Protein AF-0000000087041276 (afdb_homodimer)

Secondary structure (DSSP, 8-state):
---------EEEEEE----SSTTTTTTTTS-GGGSEETTTEEHHHHHHHHHHHTT--EEEEEE-SSHHHHHHHHHHHHSSSS--TT-EEEEEE----SS------SHHHHHHHTHHHHTTS--SEEEEEETTEEE---HHHHHHHHHHHT-SEEEEEESS--TT-TT-EEEEE-TT-BEEEEEE--SS-TTTHHHHHHHHHTTTTT-EEEEEEEEEEEEHHHHHIIIIII-TT---IIIIIIHHHHHTT--EEEEEE-S-EEE--SHHHHHHHHHHHHTGGGGT--TT-SSS--------PPPEEEESEEEESEEE-TT-EEES-EEEEEEE-TT-EE-TT-EEEEEEE---SS-----SS---TT--PPPSEE-TT-EEESEEE-TT-EE-SS-EES-TT--SEEEEGGGTEEEETTEEEEPTT-EE-TT-B-/---------EEEEEE----SSTTTTTTTTS-GGGSEETTTEEHHHHHHHHHHHTT--EEEEEE-SSHHHHHHHHHHHHSSSS--TT-EEEEEE----SS------SHHHHHHHTHHHHTTS--SEEEEEETTEEE---HHHHHHHHHHHT-SEEEEEESS--TT-TT-EEEEE-TT-BEEEEEE--SS-TTTHHHHHHHHHTTTTT-EEEEEEEEEEEEHHHHHIIIIII-TT---IIIIIIHHHHHTT--EEEEEE-S-EEE--SHHHHHHHHHHHHTGGGGT--TT-SSS--------PPPEEEESEEEESEEE-TT-EEES-EEEEEEE-TT-EE-TT-EEEEEEE---SS-----SS---TT--PPPSEE-TT-EEESEEE-TT-EE-SS-EES-TT--SEEEEGGGTEEEETTEEEEPTT-EE-TT-B-

pLDDT: mean 83.98, std 17.8, range [22.2, 98.81]

Radius of gyration: 31.09 Å; Cα contacts (8 Å, |Δi|>4): 2115; chains: 2; bounding box: 67×99×77 Å

Foldseek 3Di:
DPPPVVVQAEAEEEEQADDPPFPPPQPVQHTQQLFDFLFEAGLQLQVVLLCVLLLRFHYEYEDAPNCVSVQVWQCQFPVPPNSPPPGGYYYDYDDCDPVRHDDQLADLSRCLVCVVVVVPDDHFKYKYYYRRKHWHDNCNVVVVVCVVVVAQKEFEFEPDDDPPQQFFKKFKAAQQQWTQAIDTRHPPDCPVCVVVVVQVVCVVPRIHITTTNRIMMHTPVLSNCQCVPVNVPDRYCRPPSVRSCSVVVGTYGYDYDHADMQRSRHPVSRLVNRLCSLVVVVRRDDCPDPSRHRTTRDPPAAAEDAAAEAEESEDAEGNDYHHCEYEYSEYHHYPAYEEHQEYEYSEYENEEPDDDPPPPPPPPVPPQAQFFHAYHNEYYYQEYEGYRERHYAQEYHHLVVQDQWADPVVQAWTHHRSYIYGHHNGHHYHNYYD/DPPPVVVQAEAEEEEQADDPPFPPPQPVQHTQQLFDFLFEAGLQLQVVLLCVLLLRFHYEYEDAPNCVSVQVWQCQFPVPVNSPPPGGYYYDYDDCDPVRHDDQLADLSRCLVCVVVVVPDDHFKYKYYYRRKHWHDNCNVVVVVCVVVVAQKEFEFEPDDDPPQQFFKKFKAALQQWTQDIDTRHPPDVPVVCVVVVQVVCVVPRIHITTTNRIMMHTPVLSNCQCVPVNVPDRYCRHPSVRSCSVVVGTYGYDYDHADMQRRRHPVSRLVNRLCSLVVVVRRDDCPDPSRHRTTRDPPAAAEDAAAEAEESEDAEGNDYHHCEYEESEYHHYPAYEEHQEYEYSEYENEEPDDDPPPPPDCPVPPQAQAFHAYHNEYYYQEYEGYRERHYAQEYHHLVVQDQWADPVVQAWTHHRSYIYGHHNGHHYHNYYD

Structure (mmCIF, N/CA/C/O backbone):
data_AF-0000000087041276-model_v1
#
loop_
_entity.id
_entity.type
_entity.pdbx_description
1 polymer 'Inactive glucose-1-phosphate adenylyltransferase small subunit 2'
#
loop_
_atom_site.group_PDB
_atom_site.id
_atom_site.type_symbol
_atom_site.label_atom_id
_atom_site.label_alt_id
_atom_site.label_comp_id
_atom_site.label_asym_id
_atom_site.label_entity_id
_atom_site.label_seq_id
_atom_site.pdbx_PDB_ins_code
_atom_site.Cartn_x
_atom_site.Cartn_y
_atom_site.Cartn_z
_atom_site.occupancy
_atom_site.B_iso_or_equiv
_atom_site.auth_seq_id
_atom_site.auth_comp_id
_atom_site.auth_asym_id
_atom_site.auth_atom_id
_atom_site.pdbx_PDB_model_num
ATOM 1 N N . MET A 1 1 ? -14.977 -36.406 28.344 1 22.5 1 MET A N 1
ATOM 2 C CA . MET A 1 1 ? -14.047 -36.875 27.312 1 22.5 1 MET A CA 1
ATOM 3 C C . MET A 1 1 ? -13.859 -35.812 26.234 1 22.5 1 MET A C 1
ATOM 5 O O . MET A 1 1 ? -14.719 -35.688 25.359 1 22.5 1 MET A O 1
ATOM 9 N N . ILE A 1 2 ? -13.695 -34.594 26.578 1 27.83 2 ILE A N 1
ATOM 10 C CA . ILE A 1 2 ? -13.602 -33.312 25.875 1 27.83 2 ILE A CA 1
ATOM 11 C C . ILE A 1 2 ? -12.695 -33.469 24.656 1 27.83 2 ILE A C 1
ATOM 13 O O . ILE A 1 2 ? -11.5 -33.781 24.797 1 27.83 2 ILE A O 1
ATOM 17 N N . GLU A 1 3 ? -13.18 -34.344 23.688 1 30.7 3 GLU A N 1
ATOM 18 C CA . GLU A 1 3 ? -12.508 -34.594 22.422 1 30.7 3 GLU A CA 1
ATOM 19 C C . GLU A 1 3 ? -11.734 -33.344 21.953 1 30.7 3 GLU A C 1
ATOM 21 O O . GLU A 1 3 ? -12.305 -32.281 21.812 1 30.7 3 GLU A O 1
ATOM 26 N N . LEU A 1 4 ? -10.664 -33.094 22.547 1 33.25 4 LEU A N 1
ATOM 27 C CA . LEU A 1 4 ? -9.695 -32.062 22.188 1 33.25 4 LEU A CA 1
ATOM 28 C C . LEU A 1 4 ? -9.742 -31.766 20.703 1 33.25 4 LEU A C 1
ATOM 30 O O . LEU A 1 4 ? -9.531 -32.656 19.875 1 33.25 4 LEU A O 1
ATOM 34 N N . VAL A 1 5 ? -10.844 -31.25 20.234 1 36.47 5 VAL A N 1
ATOM 35 C CA . VAL A 1 5 ? -10.867 -30.703 18.875 1 36.47 5 VAL A CA 1
ATOM 36 C C . VAL A 1 5 ? -9.453 -30.359 18.438 1 36.47 5 VAL A C 1
ATOM 38 O O . VAL A 1 5 ? -8.883 -29.359 18.891 1 36.47 5 VAL A O 1
ATOM 41 N N . ARG A 1 6 ? -8.484 -31.219 18.734 1 39.09 6 ARG A N 1
ATOM 42 C CA . ARG A 1 6 ? -7.113 -31.094 18.25 1 39.09 6 ARG A CA 1
ATOM 43 C C . ARG A 1 6 ? -7.074 -30.406 16.891 1 39.09 6 ARG A C 1
ATOM 45 O O . ARG A 1 6 ? -7.641 -30.922 15.922 1 39.09 6 ARG A O 1
ATOM 52 N N . TRP A 1 7 ? -7.383 -29.219 16.766 1 45.53 7 TRP A N 1
ATOM 53 C CA . TRP A 1 7 ? -7.242 -28.312 15.625 1 45.53 7 TRP A CA 1
ATOM 54 C C . TRP A 1 7 ? -6.223 -28.859 14.625 1 45.53 7 TRP A C 1
ATOM 56 O O . TRP A 1 7 ? -5.043 -29 14.953 1 45.53 7 TRP A O 1
ATOM 66 N N . GLN A 1 8 ? -6.547 -30.016 13.984 1 58.62 8 GLN A N 1
ATOM 67 C CA . GLN A 1 8 ? -5.859 -30.703 12.906 1 58.62 8 GLN A CA 1
ATOM 68 C C . GLN A 1 8 ? -5.254 -29.719 11.914 1 58.62 8 GLN A C 1
ATOM 70 O O . GLN A 1 8 ? -5.98 -29.031 11.195 1 58.62 8 GLN A O 1
ATOM 75 N N . SER A 1 9 ? -4.004 -29.266 12.086 1 81.88 9 SER A N 1
ATOM 76 C CA . SER A 1 9 ? -3.256 -28.172 11.477 1 81.88 9 SER A CA 1
ATOM 77 C C . SER A 1 9 ? -2.541 -28.625 10.211 1 81.88 9 SER A C 1
ATOM 79 O O . SER A 1 9 ? -2.188 -29.797 10.078 1 81.88 9 SER A O 1
ATOM 81 N N . VAL A 1 10 ? -2.764 -28.156 9.188 1 94.25 10 VAL A N 1
ATOM 82 C CA . VAL A 1 10 ? -2.096 -28.297 7.898 1 94.25 10 VAL A CA 1
ATOM 83 C C . VAL A 1 10 ? -0.919 -27.328 7.809 1 94.25 10 VAL A C 1
ATOM 85 O O . VAL A 1 10 ? -1.03 -26.172 8.211 1 94.25 10 VAL A O 1
ATOM 88 N N . ALA A 1 11 ? 0.273 -27.875 7.387 1 95.56 11 ALA A N 1
ATOM 89 C CA . ALA A 1 11 ? 1.397 -27.016 7.043 1 95.56 11 ALA A CA 1
ATOM 90 C C . ALA A 1 11 ? 1.618 -26.969 5.535 1 95.56 11 ALA A C 1
ATOM 92 O O . ALA A 1 11 ? 1.486 -27.984 4.855 1 95.56 11 ALA A O 1
ATOM 93 N N . ALA A 1 12 ? 1.927 -25.812 5.098 1 96.94 12 ALA A N 1
ATOM 94 C CA . ALA A 1 12 ? 2.164 -25.656 3.664 1 96.94 12 ALA A CA 1
ATOM 95 C C . ALA A 1 12 ? 3.658 -25.641 3.354 1 96.94 12 ALA A C 1
ATOM 97 O O . ALA A 1 12 ? 4.441 -25.047 4.098 1 96.94 12 ALA A O 1
ATOM 98 N N . ILE A 1 13 ? 4.039 -26.344 2.322 1 96.25 13 ILE A N 1
ATOM 99 C CA . ILE A 1 13 ? 5.375 -26.328 1.74 1 96.25 13 ILE A CA 1
ATOM 100 C C . ILE A 1 13 ? 5.328 -25.688 0.354 1 96.25 13 ILE A C 1
ATOM 102 O O . ILE A 1 13 ? 4.762 -26.266 -0.581 1 96.25 13 ILE A O 1
ATOM 106 N N . VAL A 1 14 ? 5.922 -24.531 0.23 1 96.06 14 VAL A N 1
ATOM 107 C CA . VAL A 1 14 ? 5.879 -23.781 -1.021 1 96.06 14 VAL A CA 1
ATOM 108 C C . VAL A 1 14 ? 7.262 -23.781 -1.67 1 96.06 14 VAL A C 1
ATOM 110 O O . VAL A 1 14 ? 8.234 -23.344 -1.063 1 96.06 14 VAL A O 1
ATOM 113 N N . PHE A 1 15 ? 7.305 -24.25 -2.863 1 92.69 15 PHE A N 1
ATOM 114 C CA . PHE A 1 15 ? 8.578 -24.219 -3.574 1 92.69 15 PHE A CA 1
ATOM 115 C C . PHE A 1 15 ? 8.797 -22.844 -4.211 1 92.69 15 PHE A C 1
ATOM 117 O O . PHE A 1 15 ? 8.078 -22.469 -5.133 1 92.69 15 PHE A O 1
ATOM 124 N N . GLY A 1 16 ? 9.789 -22.172 -3.729 1 86.56 16 GLY A N 1
ATOM 125 C CA . GLY A 1 16 ? 10.062 -20.812 -4.191 1 86.56 16 GLY A CA 1
ATOM 126 C C . GLY A 1 16 ? 10.945 -20.781 -5.426 1 86.56 16 GLY A C 1
ATOM 127 O O . GLY A 1 16 ? 11.156 -19.719 -6.012 1 86.56 16 GLY A O 1
ATOM 128 N N . ASP A 1 17 ? 11.531 -21.922 -5.801 1 82.94 17 ASP A N 1
ATOM 129 C CA . ASP A 1 17 ? 12.406 -21.984 -6.973 1 82.94 17 ASP A CA 1
ATOM 130 C C . ASP A 1 17 ? 12.102 -23.234 -7.801 1 82.94 17 ASP A C 1
ATOM 132 O O . ASP A 1 17 ? 11.492 -24.188 -7.305 1 82.94 17 ASP A O 1
ATOM 136 N N . GLY A 1 18 ? 12.383 -23.109 -9.094 1 73.5 18 GLY A N 1
ATOM 137 C CA . GLY A 1 18 ? 12.344 -24.234 -10.008 1 73.5 18 GLY A CA 1
ATOM 138 C C . GLY A 1 18 ? 13.688 -24.516 -10.664 1 73.5 18 GLY A C 1
ATOM 139 O O . GLY A 1 18 ? 14.734 -24.297 -10.062 1 73.5 18 GLY A O 1
ATOM 140 N N . SER A 1 19 ? 13.539 -25.047 -11.789 1 70.5 19 SER A N 1
ATOM 141 C CA . SER A 1 19 ? 14.766 -25.344 -12.523 1 70.5 19 SER A CA 1
ATOM 142 C C . SER A 1 19 ? 15.547 -24.062 -12.82 1 70.5 19 SER A C 1
ATOM 144 O O . SER A 1 19 ? 14.984 -22.969 -12.797 1 70.5 19 SER A O 1
ATOM 146 N N . GLU A 1 20 ? 16.75 -24.188 -13.07 1 66.25 20 GLU A N 1
ATOM 147 C CA . GLU A 1 20 ? 17.641 -23.062 -13.297 1 66.25 20 GLU A CA 1
ATOM 148 C C . GLU A 1 20 ? 17.234 -22.266 -14.531 1 66.25 20 GLU A C 1
ATOM 150 O O . GLU A 1 20 ? 17.375 -21.047 -14.57 1 66.25 20 GLU A O 1
ATOM 155 N N . SER A 1 21 ? 16.734 -22.938 -15.438 1 72.94 21 SER A N 1
ATOM 156 C CA . SER A 1 21 ? 16.469 -22.281 -16.719 1 72.94 21 SER A CA 1
ATOM 157 C C . SER A 1 21 ? 15.125 -21.578 -16.703 1 72.94 21 SER A C 1
ATOM 159 O O . SER A 1 21 ? 14.906 -20.641 -17.484 1 72.94 21 SER A O 1
ATOM 161 N N . ARG A 1 22 ? 14.375 -21.906 -15.906 1 78.56 22 ARG A N 1
ATOM 162 C CA . ARG A 1 22 ? 13.031 -21.344 -15.875 1 78.56 22 ARG A CA 1
ATOM 163 C C . ARG A 1 22 ? 13.062 -19.875 -15.516 1 78.56 22 ARG A C 1
ATOM 165 O O . ARG A 1 22 ? 13.734 -19.469 -14.555 1 78.56 22 ARG A O 1
ATOM 172 N N . LEU A 1 23 ? 12.422 -19.031 -16.344 1 87.12 23 LEU A N 1
ATOM 173 C CA . LEU A 1 23 ? 12.172 -17.609 -16.125 1 87.12 23 LEU A CA 1
ATOM 174 C C . LEU A 1 23 ? 13.477 -16.812 -16.172 1 87.12 23 LEU A C 1
ATOM 176 O O . LEU A 1 23 ? 13.523 -15.656 -15.75 1 87.12 23 LEU A O 1
ATOM 180 N N . TYR A 1 24 ? 14.516 -17.547 -16.609 1 88.12 24 TYR A N 1
ATOM 181 C CA . TYR A 1 24 ? 15.711 -16.766 -16.906 1 88.12 24 TYR A CA 1
ATOM 182 C C . TYR A 1 24 ? 15.422 -15.727 -17.984 1 88.12 24 TYR A C 1
ATOM 184 O O . TYR A 1 24 ? 14.75 -16.031 -18.969 1 88.12 24 TYR A O 1
ATOM 192 N N . PRO A 1 25 ? 15.828 -14.492 -17.812 1 92.5 25 PRO A N 1
ATOM 193 C CA . PRO A 1 25 ? 16.844 -13.945 -16.922 1 92.5 25 PRO A CA 1
ATOM 194 C C . PRO A 1 25 ? 16.25 -13.305 -15.664 1 92.5 25 PRO A C 1
ATOM 196 O O . PRO A 1 25 ? 16.984 -12.719 -14.859 1 92.5 25 PRO A O 1
ATOM 199 N N . LEU A 1 26 ? 15.047 -13.461 -15.438 1 92.44 26 LEU A N 1
ATOM 200 C CA . LEU A 1 26 ? 14.391 -12.789 -14.328 1 92.44 26 LEU A CA 1
ATOM 201 C C . LEU A 1 26 ? 14.852 -13.367 -12.992 1 92.44 26 LEU A C 1
ATOM 203 O O . LEU A 1 26 ? 14.758 -12.711 -11.953 1 92.44 26 LEU A O 1
ATOM 207 N N . LYS A 1 27 ? 15.336 -14.508 -12.977 1 88.19 27 LYS A N 1
ATOM 208 C CA . LYS A 1 27 ? 15.734 -15.172 -11.742 1 88.19 27 LYS A CA 1
ATOM 209 C C . LYS A 1 27 ? 17.25 -15.133 -11.562 1 88.19 27 LYS A C 1
ATOM 211 O O . LYS A 1 27 ? 17.797 -15.82 -10.695 1 88.19 27 LYS A O 1
ATOM 216 N N . LYS A 1 28 ? 17.891 -14.43 -12.414 1 85.62 28 LYS A N 1
ATOM 217 C CA . LYS A 1 28 ? 19.344 -14.344 -12.352 1 85.62 28 LYS A CA 1
ATOM 218 C C . LYS A 1 28 ? 19.812 -13.82 -10.992 1 85.62 28 LYS A C 1
ATOM 220 O O . LYS A 1 28 ? 20.812 -14.281 -10.453 1 85.62 28 LYS A O 1
ATOM 225 N N . ARG A 1 29 ? 19.047 -12.898 -10.398 1 85.44 29 ARG A N 1
ATOM 226 C CA . ARG A 1 29 ? 19.5 -12.258 -9.172 1 85.44 29 ARG A CA 1
ATOM 227 C C . ARG A 1 29 ? 18.438 -12.344 -8.086 1 85.44 29 ARG A C 1
ATOM 229 O O . ARG A 1 29 ? 18.422 -11.516 -7.164 1 85.44 29 ARG A O 1
ATOM 236 N N . ARG A 1 30 ? 17.562 -13.219 -8.281 1 86.81 30 ARG A N 1
ATOM 237 C CA . ARG A 1 30 ? 16.516 -13.391 -7.285 1 86.81 30 ARG A CA 1
ATOM 238 C C . ARG A 1 30 ? 15.875 -14.773 -7.398 1 86.81 30 ARG A C 1
ATOM 240 O O . ARG A 1 30 ? 16 -15.438 -8.43 1 86.81 30 ARG A O 1
ATOM 247 N N . SER A 1 31 ? 15.281 -15.125 -6.336 1 86.75 31 SER A N 1
ATOM 248 C CA . SER A 1 31 ? 14.484 -16.344 -6.387 1 86.75 31 SER A CA 1
ATOM 249 C C . SER A 1 31 ? 13.25 -16.172 -7.258 1 86.75 31 SER A C 1
ATOM 251 O O . SER A 1 31 ? 12.734 -15.055 -7.391 1 86.75 31 SER A O 1
ATOM 253 N N . GLU A 1 32 ? 12.797 -17.203 -7.781 1 89.38 32 GLU A N 1
ATOM 254 C CA . GLU A 1 32 ? 11.609 -17.188 -8.625 1 89.38 32 GLU A CA 1
ATOM 255 C C . GLU A 1 32 ? 10.406 -16.625 -7.875 1 89.38 32 GLU A C 1
ATOM 257 O O . GLU A 1 32 ? 9.656 -15.812 -8.422 1 89.38 32 GLU A O 1
ATOM 262 N N . GLY A 1 33 ? 10.273 -17.016 -6.719 1 89.88 33 GLY A N 1
ATOM 263 C CA . GLY A 1 33 ? 9.148 -16.562 -5.914 1 89.88 33 GLY A CA 1
ATOM 264 C C . GLY A 1 33 ? 9.148 -15.062 -5.68 1 89.88 33 GLY A C 1
ATOM 265 O O . GLY A 1 33 ? 8.102 -14.469 -5.418 1 89.88 33 GLY A O 1
ATOM 266 N N . ALA A 1 34 ? 10.234 -14.438 -5.828 1 90.62 34 ALA A N 1
ATOM 267 C CA . ALA A 1 34 ? 10.383 -13.023 -5.523 1 90.62 34 ALA A CA 1
ATOM 268 C C . ALA A 1 34 ? 10.211 -12.172 -6.777 1 90.62 34 ALA A C 1
ATOM 270 O O . ALA A 1 34 ? 10.266 -10.938 -6.715 1 90.62 34 ALA A O 1
ATOM 271 N N . ILE A 1 35 ? 9.969 -12.789 -7.898 1 93.25 35 ILE A N 1
ATOM 272 C CA . ILE A 1 35 ? 9.789 -12.047 -9.148 1 93.25 35 ILE A CA 1
ATOM 273 C C . ILE A 1 35 ? 8.508 -11.227 -9.078 1 93.25 35 ILE A C 1
ATOM 275 O O . ILE A 1 35 ? 7.453 -11.742 -8.703 1 93.25 35 ILE A O 1
ATOM 279 N N . PRO A 1 36 ? 8.578 -9.914 -9.445 1 94.56 36 PRO A N 1
ATOM 280 C CA . PRO A 1 36 ? 7.371 -9.078 -9.43 1 94.56 36 PRO A CA 1
ATOM 281 C C . PRO A 1 36 ? 6.336 -9.523 -10.461 1 94.56 36 PRO A C 1
ATOM 283 O O . PRO A 1 36 ? 6.691 -9.898 -11.578 1 94.56 36 PRO A O 1
ATOM 286 N N . ILE A 1 37 ? 5.09 -9.469 -10.047 1 92.44 37 ILE A N 1
ATOM 287 C CA . ILE A 1 37 ? 3.986 -9.781 -10.945 1 92.44 37 ILE A CA 1
ATOM 288 C C . ILE A 1 37 ? 2.824 -8.82 -10.688 1 92.44 37 ILE A C 1
ATOM 290 O O . ILE A 1 37 ? 2.666 -8.312 -9.578 1 92.44 37 ILE A O 1
ATOM 294 N N . ALA A 1 38 ? 2.08 -8.516 -11.703 1 91.31 38 ALA A N 1
ATOM 295 C CA . ALA A 1 38 ? 0.847 -7.734 -11.617 1 91.31 38 ALA A CA 1
ATOM 296 C C . ALA A 1 38 ? 1.079 -6.426 -10.867 1 91.31 38 ALA A C 1
ATOM 298 O O . ALA A 1 38 ? 0.239 -6.004 -10.07 1 91.31 38 ALA A O 1
ATOM 299 N N . SER A 1 39 ? 2.16 -5.82 -11.055 1 92.94 39 SER A N 1
ATOM 300 C CA . SER A 1 39 ? 2.498 -4.477 -10.594 1 92.94 39 SER A CA 1
ATOM 301 C C . SER A 1 39 ? 2.93 -4.484 -9.125 1 92.94 39 SER A C 1
ATOM 303 O O . SER A 1 39 ? 4.059 -4.109 -8.805 1 92.94 39 SER A O 1
ATOM 305 N N . ASN A 1 40 ? 2.049 -5 -8.211 1 91.5 40 ASN A N 1
ATOM 306 C CA . ASN A 1 40 ? 2.273 -4.766 -6.785 1 91.5 40 ASN A CA 1
ATOM 307 C C . ASN A 1 40 ? 2.721 -6.043 -6.074 1 91.5 40 ASN A C 1
ATOM 309 O O . ASN A 1 40 ? 3.104 -6 -4.902 1 91.5 40 ASN A O 1
ATOM 313 N N . TYR A 1 41 ? 2.736 -7.141 -6.777 1 91.75 41 TYR A N 1
ATOM 314 C CA . TYR A 1 41 ? 2.885 -8.406 -6.07 1 91.75 41 TYR A CA 1
ATOM 315 C C . TYR A 1 41 ? 4.164 -9.117 -6.492 1 91.75 41 TYR A C 1
ATOM 317 O O . TYR A 1 41 ? 4.883 -8.648 -7.379 1 91.75 41 TYR A O 1
ATOM 325 N N . ARG A 1 42 ? 4.438 -10.141 -5.73 1 92.88 42 ARG A N 1
ATOM 326 C CA . ARG A 1 42 ? 5.434 -11.141 -6.113 1 92.88 42 ARG A CA 1
ATOM 327 C C . ARG A 1 42 ? 4.777 -12.477 -6.438 1 92.88 42 ARG A C 1
ATOM 329 O O . ARG A 1 42 ? 3.664 -12.758 -5.98 1 92.88 42 ARG A O 1
ATOM 336 N N . LEU A 1 43 ? 5.504 -13.234 -7.156 1 92 43 LEU A N 1
ATOM 337 C CA . LEU A 1 43 ? 4.945 -14.492 -7.629 1 92 43 LEU A CA 1
ATOM 338 C C . LEU A 1 43 ? 4.449 -15.344 -6.461 1 92 43 LEU A C 1
ATOM 340 O O . LEU A 1 43 ? 3.357 -15.914 -6.52 1 92 43 LEU A O 1
ATOM 344 N N . ILE A 1 44 ? 5.141 -15.383 -5.402 1 93.56 44 ILE A N 1
ATOM 345 C CA . ILE A 1 44 ? 4.848 -16.297 -4.293 1 93.56 44 ILE A CA 1
ATOM 346 C C . ILE A 1 44 ? 3.645 -15.773 -3.51 1 93.56 44 ILE A C 1
ATOM 348 O O . ILE A 1 44 ? 3.039 -16.516 -2.729 1 93.56 44 ILE A O 1
ATOM 352 N N . ASP A 1 45 ? 3.283 -14.547 -3.674 1 93 45 ASP A N 1
ATOM 353 C CA . ASP A 1 45 ? 2.23 -13.922 -2.883 1 93 45 ASP A CA 1
ATOM 354 C C . ASP A 1 45 ? 0.886 -14.609 -3.115 1 93 45 ASP A C 1
ATOM 356 O O . ASP A 1 45 ? 0.084 -14.742 -2.189 1 93 45 ASP A O 1
ATOM 360 N N . ALA A 1 46 ? 0.636 -15.008 -4.332 1 91.38 46 ALA A N 1
ATOM 361 C CA . ALA A 1 46 ? -0.646 -15.633 -4.645 1 91.38 46 ALA A CA 1
ATOM 362 C C . ALA A 1 46 ? -0.843 -16.906 -3.836 1 91.38 46 ALA A C 1
ATOM 364 O O . ALA A 1 46 ? -1.88 -17.094 -3.193 1 91.38 46 ALA A O 1
ATOM 365 N N . VAL A 1 47 ? 0.13 -17.688 -3.83 1 94.44 47 VAL A N 1
ATOM 366 C CA . VAL A 1 47 ? 0.037 -19 -3.197 1 94.44 47 VAL A CA 1
ATOM 367 C C . VAL A 1 47 ? 0.022 -18.828 -1.678 1 94.44 47 VAL A C 1
ATOM 369 O O . VAL A 1 47 ? -0.784 -19.469 -0.989 1 94.44 47 VAL A O 1
ATOM 372 N N . VAL A 1 48 ? 0.833 -18 -1.17 1 93.88 48 VAL A N 1
ATOM 373 C CA . VAL A 1 48 ? 0.901 -17.766 0.268 1 93.88 48 VAL A CA 1
ATOM 374 C C . VAL A 1 48 ? -0.411 -17.156 0.754 1 93.88 48 VAL A C 1
ATOM 376 O O . VAL A 1 48 ? -0.923 -17.531 1.812 1 93.88 48 VAL A O 1
ATOM 379 N N . SER A 1 49 ? -0.919 -16.281 -0.009 1 92 49 SER A N 1
ATOM 380 C CA . SER A 1 49 ? -2.193 -15.664 0.354 1 92 49 SER A CA 1
ATOM 381 C C . SER A 1 49 ? -3.318 -16.703 0.367 1 92 49 SER A C 1
ATOM 383 O O . SER A 1 49 ? -4.203 -16.641 1.223 1 92 49 SER A O 1
ATOM 385 N N . ASN A 1 50 ? -3.326 -17.594 -0.624 1 93.88 50 ASN A N 1
ATOM 386 C CA . ASN A 1 50 ? -4.301 -18.672 -0.608 1 93.88 50 ASN A CA 1
ATOM 387 C C . ASN A 1 50 ? -4.227 -19.469 0.69 1 93.88 50 ASN A C 1
ATOM 389 O O . ASN A 1 50 ? -5.254 -19.859 1.241 1 93.88 50 ASN A O 1
ATOM 393 N N . CYS A 1 51 ? -3.047 -19.703 1.17 1 94.62 51 CYS A N 1
ATOM 394 C CA . CYS A 1 51 ? -2.859 -20.422 2.428 1 94.62 51 CYS A CA 1
ATOM 395 C C . CYS A 1 51 ? -3.473 -19.641 3.59 1 94.62 51 CYS A C 1
ATOM 397 O O . CYS A 1 51 ? -4.305 -20.172 4.328 1 94.62 51 CYS A O 1
ATOM 399 N N . ILE A 1 52 ? -3.115 -18.438 3.674 1 90.12 52 ILE A N 1
ATOM 400 C CA . ILE A 1 52 ? -3.566 -17.594 4.781 1 90.12 52 ILE A CA 1
ATOM 401 C C . ILE A 1 52 ? -5.09 -17.5 4.762 1 90.12 52 ILE A C 1
ATOM 403 O O . ILE A 1 52 ? -5.742 -17.672 5.789 1 90.12 52 ILE A O 1
ATOM 407 N N . ASN A 1 53 ? -5.578 -17.266 3.611 1 89.62 53 ASN A N 1
ATOM 408 C CA . ASN A 1 53 ? -7.023 -17.141 3.465 1 89.62 53 ASN A CA 1
ATOM 409 C C . ASN A 1 53 ? -7.734 -18.453 3.789 1 89.62 53 ASN A C 1
ATOM 411 O O . ASN A 1 53 ? -8.938 -18.469 4.035 1 89.62 53 ASN A O 1
ATOM 415 N N . SER A 1 54 ? -7.039 -19.516 3.74 1 92.94 54 SER A N 1
ATOM 416 C CA . SER A 1 54 ? -7.602 -20.844 4.02 1 92.94 54 SER A CA 1
ATOM 417 C C . SER A 1 54 ? -7.273 -21.281 5.441 1 92.94 54 SER A C 1
ATOM 419 O O . SER A 1 54 ? -7.387 -22.469 5.762 1 92.94 54 SER A O 1
ATOM 421 N N . ASN A 1 55 ? -6.734 -20.406 6.242 1 89.69 55 ASN A N 1
ATOM 422 C CA . ASN A 1 55 ? -6.395 -20.625 7.641 1 89.69 55 ASN A CA 1
ATOM 423 C C . ASN A 1 55 ? -5.242 -21.625 7.789 1 89.69 55 ASN A C 1
ATOM 425 O O . ASN A 1 55 ? -5.223 -22.422 8.719 1 89.69 55 ASN A O 1
ATOM 429 N N . ILE A 1 56 ? -4.488 -21.703 6.84 1 92.69 56 ILE A N 1
ATOM 430 C CA . ILE A 1 56 ? -3.205 -22.391 6.926 1 92.69 56 ILE A CA 1
ATOM 431 C C . ILE A 1 56 ? -2.107 -21.391 7.277 1 92.69 56 ILE A C 1
ATOM 433 O O . ILE A 1 56 ? -1.72 -20.562 6.441 1 92.69 56 ILE A O 1
ATOM 437 N N . ASN A 1 57 ? -1.565 -21.5 8.477 1 89.69 57 ASN A N 1
ATOM 438 C CA . ASN A 1 57 ? -0.719 -20.406 8.953 1 89.69 57 ASN A CA 1
ATOM 439 C C . ASN A 1 57 ? 0.717 -20.875 9.18 1 89.69 57 ASN A C 1
ATOM 441 O O . ASN A 1 57 ? 1.555 -20.109 9.656 1 89.69 57 ASN A O 1
ATOM 445 N N . LYS A 1 58 ? 1 -22.094 8.984 1 90.81 58 LYS A N 1
ATOM 446 C CA . LYS A 1 58 ? 2.365 -22.625 8.992 1 90.81 58 LYS A CA 1
ATOM 447 C C . LYS A 1 58 ? 2.857 -22.875 7.57 1 90.81 58 LYS A C 1
ATOM 449 O O . LYS A 1 58 ? 2.48 -23.875 6.953 1 90.81 58 LYS A O 1
ATOM 454 N N . ILE A 1 59 ? 3.713 -21.984 7.125 1 93.56 59 ILE A N 1
ATOM 455 C CA . ILE A 1 59 ? 4.105 -22.016 5.723 1 93.56 59 ILE A CA 1
ATOM 456 C C . ILE A 1 59 ? 5.625 -22.047 5.609 1 93.56 59 ILE A C 1
ATOM 458 O O . ILE A 1 59 ? 6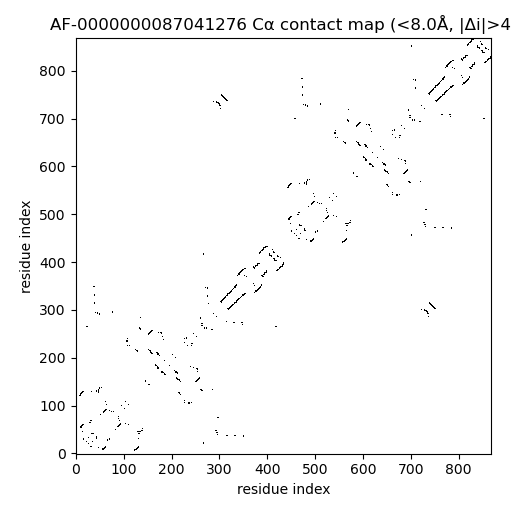.312 -21.172 6.133 1 93.56 59 ILE A O 1
ATOM 462 N N . TYR A 1 60 ? 6.129 -23.062 4.961 1 92.31 60 TYR A N 1
ATOM 463 C CA . TYR A 1 60 ? 7.551 -23.188 4.668 1 92.31 60 TYR A CA 1
ATOM 464 C C . TYR A 1 60 ? 7.832 -22.906 3.195 1 92.31 60 TYR A C 1
ATOM 466 O O . TYR A 1 60 ? 7.305 -23.594 2.312 1 92.31 60 TYR A O 1
ATOM 474 N N . ALA A 1 61 ? 8.617 -21.906 2.93 1 92.62 61 ALA A N 1
ATOM 475 C CA . ALA A 1 61 ? 9.055 -21.609 1.569 1 92.62 61 ALA A CA 1
ATOM 476 C C . ALA A 1 61 ? 10.453 -22.156 1.313 1 92.62 61 ALA A C 1
ATOM 478 O O . ALA A 1 61 ? 11.43 -21.719 1.923 1 92.62 61 ALA A O 1
ATOM 479 N N . MET A 1 62 ? 10.516 -23.094 0.375 1 90.44 62 MET A N 1
ATOM 480 C CA . MET A 1 62 ? 11.797 -23.719 0.074 1 90.44 62 MET A CA 1
ATOM 481 C C . MET A 1 62 ? 12.469 -23.062 -1.124 1 90.44 62 MET A C 1
ATOM 483 O O . MET A 1 62 ? 11.828 -22.844 -2.156 1 90.44 62 MET A O 1
ATOM 487 N N . THR A 1 63 ? 13.688 -22.703 -0.897 1 86.31 63 THR A N 1
ATOM 488 C CA . THR A 1 63 ? 14.438 -22.062 -1.978 1 86.31 63 THR A CA 1
ATOM 489 C C . THR A 1 63 ? 15.891 -22.531 -1.96 1 86.31 63 THR A C 1
ATOM 491 O O . THR A 1 63 ? 16.375 -23.047 -0.951 1 86.31 63 THR A O 1
ATOM 494 N N . GLN A 1 64 ? 16.531 -22.484 -3.104 1 77.88 64 GLN A N 1
ATOM 495 C CA . GLN A 1 64 ? 17.938 -22.859 -3.105 1 77.88 64 GLN A CA 1
ATOM 496 C C . GLN A 1 64 ? 18.797 -21.812 -3.812 1 77.88 64 GLN A C 1
ATOM 498 O O . GLN A 1 64 ? 20.031 -21.891 -3.791 1 77.88 64 GLN A O 1
ATOM 503 N N . PHE A 1 65 ? 18.125 -20.891 -4.477 1 73.75 65 PHE A N 1
ATOM 504 C CA . PHE A 1 65 ? 18.906 -19.891 -5.191 1 73.75 65 PHE A CA 1
ATOM 505 C C . PHE A 1 65 ? 18.516 -18.484 -4.73 1 73.75 65 PHE A C 1
ATOM 507 O O . PHE A 1 65 ? 17.328 -18.172 -4.582 1 73.75 65 PHE A O 1
ATOM 514 N N . ASN A 1 66 ? 19.5 -17.625 -4.547 1 73.81 66 ASN A N 1
ATOM 515 C CA . ASN A 1 66 ? 19.281 -16.203 -4.297 1 73.81 66 ASN A CA 1
ATOM 516 C C . ASN A 1 66 ? 18.172 -15.977 -3.27 1 73.81 66 ASN A C 1
ATOM 518 O O . ASN A 1 66 ? 17.25 -15.203 -3.512 1 73.81 66 ASN A O 1
ATOM 522 N N . SER A 1 67 ? 18.359 -16.516 -2.111 1 77.81 67 SER A N 1
ATOM 523 C CA . SER A 1 67 ? 17.266 -16.609 -1.147 1 77.81 67 SER A CA 1
ATOM 524 C C . SER A 1 67 ? 17.078 -15.289 -0.407 1 77.81 67 SER A C 1
ATOM 526 O O . SER A 1 67 ? 16.047 -15.07 0.229 1 77.81 67 SER A O 1
ATOM 528 N N . THR A 1 68 ? 17.984 -14.414 -0.566 1 72.81 68 THR A N 1
ATOM 529 C CA . THR A 1 68 ? 17.953 -13.18 0.221 1 72.81 68 THR A CA 1
ATOM 530 C C . THR A 1 68 ? 16.719 -12.359 -0.113 1 72.81 68 THR A C 1
ATOM 532 O O . THR A 1 68 ? 16.016 -11.891 0.787 1 72.81 68 THR A O 1
ATOM 535 N N . SER A 1 69 ? 16.469 -12.219 -1.352 1 79.75 69 SER A N 1
ATOM 536 C CA . SER A 1 69 ? 15.328 -11.406 -1.773 1 79.75 69 SER A CA 1
ATOM 537 C C . SER A 1 69 ? 14.016 -12.016 -1.305 1 79.75 69 SER A C 1
ATOM 539 O O . SER A 1 69 ? 13.109 -11.297 -0.866 1 79.75 69 SER A O 1
ATOM 541 N N . LEU A 1 70 ? 13.945 -13.25 -1.385 1 84.62 70 LEU A N 1
ATOM 542 C CA . LEU A 1 70 ? 12.727 -13.922 -0.962 1 84.62 70 LEU A CA 1
ATOM 543 C C . LEU A 1 70 ? 12.539 -13.82 0.548 1 84.62 70 LEU A C 1
ATOM 545 O O . LEU A 1 70 ? 11.445 -13.523 1.026 1 84.62 70 LEU A O 1
ATOM 549 N N . ASN A 1 71 ? 13.594 -14.07 1.201 1 80.69 71 ASN A N 1
ATOM 550 C CA . ASN A 1 71 ? 13.555 -13.969 2.656 1 80.69 71 ASN A CA 1
ATOM 551 C C . ASN A 1 71 ? 13.125 -12.578 3.109 1 80.69 71 ASN A C 1
ATOM 553 O O . ASN A 1 71 ? 12.266 -12.445 3.982 1 80.69 71 ASN A O 1
ATOM 557 N N . SER A 1 72 ? 13.711 -11.648 2.514 1 77.56 72 SER A N 1
ATOM 558 C CA . SER A 1 72 ? 13.375 -10.266 2.838 1 77.56 72 SER A CA 1
ATOM 559 C C . SER A 1 72 ? 11.898 -9.984 2.568 1 77.56 72 SER A C 1
ATOM 561 O O . SER A 1 72 ? 11.219 -9.367 3.393 1 77.56 72 SER A O 1
ATOM 563 N N . HIS A 1 73 ? 11.445 -10.453 1.523 1 83.5 73 HIS A N 1
ATOM 564 C CA . HIS A 1 73 ? 10.055 -10.219 1.148 1 83.5 73 HIS A CA 1
ATOM 565 C C . HIS A 1 73 ? 9.102 -10.898 2.123 1 83.5 73 HIS A C 1
ATOM 567 O O . HIS A 1 73 ? 8.188 -10.258 2.65 1 83.5 73 HIS A O 1
ATOM 573 N N . LEU A 1 74 ? 9.352 -12.109 2.365 1 84.88 74 LEU A N 1
ATOM 574 C CA . LEU A 1 74 ? 8.422 -12.883 3.18 1 84.88 74 LEU A CA 1
ATOM 575 C C . LEU A 1 74 ? 8.43 -12.391 4.625 1 84.88 74 LEU A C 1
ATOM 577 O O . LEU A 1 74 ? 7.383 -12.352 5.273 1 84.88 74 LEU A O 1
ATOM 581 N N . SER A 1 75 ? 9.555 -12.062 5.07 1 77.12 75 SER A N 1
ATOM 582 C CA . SER A 1 75 ? 9.648 -11.547 6.434 1 77.12 75 SER A CA 1
ATOM 583 C C . SER A 1 75 ? 8.875 -10.242 6.586 1 77.12 75 SER A C 1
ATOM 585 O O . SER A 1 75 ? 8.227 -10.016 7.613 1 77.12 75 SER A O 1
ATOM 587 N N . ARG A 1 76 ? 8.867 -9.523 5.625 1 73.31 76 ARG A N 1
ATOM 588 C CA . ARG A 1 76 ? 8.227 -8.211 5.676 1 73.31 76 ARG A CA 1
ATOM 589 C C . ARG A 1 76 ? 6.738 -8.32 5.359 1 73.31 76 ARG A C 1
ATOM 591 O O . ARG A 1 76 ? 5.922 -7.594 5.93 1 73.31 76 ARG A O 1
ATOM 598 N N . ALA A 1 77 ? 6.461 -9.117 4.531 1 76.25 77 ALA A N 1
ATOM 599 C CA . ALA A 1 77 ? 5.086 -9.227 4.047 1 76.25 77 ALA A CA 1
ATOM 600 C C . ALA A 1 77 ? 4.191 -9.906 5.078 1 76.25 77 ALA A C 1
ATOM 602 O O . ALA A 1 77 ? 3.023 -9.539 5.23 1 76.25 77 ALA A O 1
ATOM 603 N N . TYR A 1 78 ? 4.734 -10.773 5.816 1 75.62 78 TYR A N 1
ATOM 604 C CA . TYR A 1 78 ? 3.82 -11.656 6.539 1 75.62 78 TYR A CA 1
ATOM 605 C C . TYR A 1 78 ? 4.156 -11.695 8.023 1 75.62 78 TYR A C 1
ATOM 607 O O . TYR A 1 78 ? 3.701 -12.578 8.75 1 75.62 78 TYR A O 1
ATOM 615 N N . SER A 1 79 ? 4.988 -10.875 8.594 1 64.69 79 SER A N 1
ATOM 616 C CA . SER A 1 79 ? 5.246 -10.789 10.023 1 64.69 79 SER A CA 1
ATOM 617 C C . SER A 1 79 ? 3.984 -10.406 10.789 1 64.69 79 SER A C 1
ATOM 619 O O . SER A 1 79 ? 3.773 -10.852 11.922 1 64.69 79 SER A O 1
ATOM 621 N N . GLY A 1 80 ? 2.945 -9.805 10.234 1 59.34 80 GLY A N 1
ATOM 622 C CA . GLY A 1 80 ? 1.74 -9.352 10.906 1 59.34 80 GLY A CA 1
ATOM 623 C C . GLY A 1 80 ? 0.469 -9.695 10.148 1 59.34 80 GLY A C 1
ATOM 624 O O . GLY A 1 80 ? -0.63 -9.352 10.586 1 59.34 80 GLY A O 1
ATOM 625 N N . ALA A 1 81 ? 0.642 -10.508 9.18 1 56.28 81 ALA A N 1
ATOM 626 C CA . ALA A 1 81 ? -0.419 -10.695 8.195 1 56.28 81 ALA A CA 1
ATOM 627 C C . ALA A 1 81 ? -1.487 -11.656 8.711 1 56.28 81 ALA A C 1
ATOM 629 O O . ALA A 1 81 ? -2.016 -12.469 7.949 1 56.28 81 ALA A O 1
ATOM 630 N N . GLY A 1 82 ? -1.893 -11.492 9.945 1 59 82 GLY A N 1
ATOM 631 C CA . GLY A 1 82 ? -3.027 -12.297 10.375 1 59 82 GLY A CA 1
ATOM 632 C C . GLY A 1 82 ? -2.648 -13.719 10.727 1 59 82 GLY A C 1
ATOM 633 O O . GLY A 1 82 ? -3.508 -14.602 10.773 1 59 82 GLY A O 1
ATOM 634 N N . LEU A 1 83 ? -1.482 -14.031 10.727 1 62.94 83 LEU A N 1
ATOM 635 C CA . LEU A 1 83 ? -1.018 -15.398 10.945 1 62.94 83 LEU A CA 1
ATOM 636 C C . LEU A 1 83 ? -1.281 -15.844 12.383 1 62.94 83 LEU A C 1
ATOM 638 O O . LEU A 1 83 ? -1.175 -17.031 12.695 1 62.94 83 LEU A O 1
ATOM 642 N N . GLY A 1 84 ? -1.908 -15 13.023 1 59.38 84 GLY A N 1
ATOM 643 C CA . GLY A 1 84 ? -2.168 -15.359 14.406 1 59.38 84 GLY A CA 1
ATOM 644 C C . GLY A 1 84 ? -0.902 -15.539 15.227 1 59.38 84 GLY A C 1
ATOM 645 O O . GLY A 1 84 ? 0.205 -15.383 14.703 1 59.38 84 GLY A O 1
ATOM 646 N N . LYS A 1 85 ? -0.987 -15.883 16.422 1 59.72 85 LYS A N 1
ATOM 647 C CA . LYS A 1 85 ? 0.098 -15.93 17.406 1 59.72 85 LYS A CA 1
ATOM 648 C C . LYS A 1 85 ? 1.079 -17.062 17.078 1 59.72 85 LYS A C 1
ATOM 650 O O . LYS A 1 85 ? 2.281 -16.922 17.312 1 59.72 85 LYS A O 1
ATOM 655 N N . GLU A 1 86 ? 0.614 -18.141 16.438 1 68.94 86 GLU A N 1
ATOM 656 C CA . GLU A 1 86 ? 1.499 -19.281 16.203 1 68.94 86 GLU A CA 1
ATOM 657 C C . GLU A 1 86 ? 1.783 -19.453 14.719 1 68.94 86 GLU A C 1
ATOM 659 O O . GLU A 1 86 ? 2.387 -20.453 14.305 1 68.94 86 GLU A O 1
ATOM 664 N N . GLY A 1 87 ? 1.369 -18.594 13.961 1 78.88 87 GLY A N 1
ATOM 665 C CA . GLY A 1 87 ? 1.562 -18.688 12.523 1 78.88 87 GLY A CA 1
ATOM 666 C C . GLY A 1 87 ? 2.879 -18.094 12.055 1 78.88 87 GLY A C 1
ATOM 667 O O . GLY A 1 87 ? 3.463 -17.25 12.734 1 78.88 87 GLY A O 1
ATOM 668 N N . PHE A 1 88 ? 3.396 -18.75 10.93 1 81.38 88 PHE A N 1
ATOM 669 C CA . PHE A 1 88 ? 4.637 -18.203 10.391 1 81.38 88 PHE A CA 1
ATOM 670 C C . PHE A 1 88 ? 4.75 -18.5 8.898 1 81.38 88 PHE A C 1
ATOM 672 O O . PHE A 1 88 ? 4.078 -19.391 8.375 1 81.38 88 PHE A O 1
ATOM 679 N N . VAL A 1 89 ? 5.527 -17.688 8.305 1 87.06 89 VAL A N 1
ATOM 680 C CA . VAL A 1 89 ? 6.086 -17.938 6.98 1 87.06 89 VAL A CA 1
ATOM 681 C C . VAL A 1 89 ? 7.609 -17.984 7.062 1 87.06 89 VAL A C 1
ATOM 683 O O . VAL A 1 89 ? 8.242 -16.969 7.363 1 87.06 89 VAL A O 1
ATOM 686 N N . GLU A 1 90 ? 8.172 -19.109 6.828 1 86 90 GLU A N 1
ATOM 687 C CA . GLU A 1 90 ? 9.609 -19.266 7.008 1 86 90 GLU A CA 1
ATOM 688 C C . GLU A 1 90 ? 10.281 -19.734 5.719 1 86 90 GLU A C 1
ATOM 690 O O . GLU A 1 90 ? 9.742 -20.594 5.012 1 86 90 GLU A O 1
ATOM 695 N N . VAL A 1 91 ? 11.43 -19.141 5.469 1 86.94 91 VAL A N 1
ATOM 696 C CA . VAL A 1 91 ? 12.227 -19.562 4.32 1 86.94 91 VAL A CA 1
ATOM 697 C C . VAL A 1 91 ? 13.219 -20.641 4.746 1 86.94 91 VAL A C 1
ATOM 699 O O . VAL A 1 91 ? 13.945 -20.469 5.73 1 86.94 91 VAL A O 1
ATOM 702 N N . ILE A 1 92 ? 13.141 -21.781 4.082 1 84.38 92 ILE A N 1
ATOM 703 C CA . ILE A 1 92 ? 14.141 -22.828 4.266 1 84.38 92 ILE A CA 1
ATOM 704 C C . ILE A 1 92 ? 15.055 -22.891 3.045 1 84.38 92 ILE A C 1
ATOM 706 O O . ILE A 1 92 ? 14.602 -23.219 1.942 1 84.38 92 ILE A O 1
ATOM 710 N N . ALA A 1 93 ? 16.219 -22.438 3.291 1 78 93 ALA A N 1
ATOM 711 C CA . ALA A 1 93 ? 17.188 -22.469 2.201 1 78 93 ALA A CA 1
ATOM 712 C C . ALA A 1 93 ? 18 -23.766 2.23 1 78 93 ALA A C 1
ATOM 714 O O . ALA A 1 93 ? 18.25 -24.328 3.301 1 78 93 ALA A O 1
ATOM 715 N N . ALA A 1 94 ? 18.266 -24.203 1.053 1 73.56 94 ALA A N 1
ATOM 716 C CA . ALA A 1 94 ? 19.156 -25.359 0.98 1 73.56 94 ALA A CA 1
ATOM 717 C C . ALA A 1 94 ? 20.5 -25.062 1.635 1 73.56 94 ALA A C 1
ATOM 719 O O . ALA A 1 94 ? 21.031 -23.953 1.505 1 73.56 94 ALA A O 1
ATOM 720 N N . TYR A 1 95 ? 20.734 -25.703 2.791 1 58.16 95 TYR A N 1
ATOM 721 C CA . TYR A 1 95 ? 22.031 -25.5 3.438 1 58.16 95 TYR A CA 1
ATOM 722 C C . TYR A 1 95 ? 22.969 -26.688 3.201 1 58.16 95 TYR A C 1
ATOM 724 O O . TYR A 1 95 ? 22.5 -27.812 3.064 1 58.16 95 TYR A O 1
ATOM 732 N N . GLN A 1 96 ? 24.125 -26.297 2.818 1 51.53 96 GLN A N 1
ATOM 733 C CA . GLN A 1 96 ? 25.172 -27.312 2.768 1 51.53 96 GLN A CA 1
ATOM 734 C C . GLN A 1 96 ? 25.5 -27.828 4.164 1 51.53 96 GLN A C 1
ATOM 736 O O . GLN A 1 96 ? 25.781 -27.047 5.07 1 51.53 96 GLN A O 1
ATOM 741 N N . SER A 1 97 ? 24.875 -28.828 4.598 1 48.69 97 SER A N 1
ATOM 742 C CA . SER A 1 97 ? 25.344 -29.453 5.824 1 48.69 97 SER A CA 1
ATOM 743 C C . SER A 1 97 ? 26.641 -30.219 5.594 1 48.69 97 SER A C 1
ATOM 745 O O . SER A 1 97 ? 27 -30.516 4.453 1 48.69 97 SER A O 1
ATOM 747 N N . PRO A 1 98 ? 27.453 -30.297 6.684 1 48.28 98 PRO A N 1
ATOM 748 C CA . PRO A 1 98 ? 28.672 -31.109 6.562 1 48.28 98 PRO A CA 1
ATOM 749 C C . PRO A 1 98 ? 28.406 -32.438 5.879 1 48.28 98 PRO A C 1
ATOM 751 O O . PRO A 1 98 ? 29.281 -32.969 5.184 1 48.28 98 PRO A O 1
ATOM 754 N N . GLU A 1 99 ? 27.344 -33.062 6.188 1 49.38 99 GLU A N 1
ATOM 755 C CA . GLU A 1 99 ? 27.078 -34.406 5.652 1 49.38 99 GLU A CA 1
ATOM 756 C C . GLU A 1 99 ? 26.5 -34.312 4.238 1 49.38 99 GLU A C 1
ATOM 758 O O . GLU A 1 99 ? 26.641 -35.25 3.455 1 49.38 99 GLU A O 1
ATOM 763 N N . ASP A 1 100 ? 25.766 -33.344 3.955 1 52.75 100 ASP A N 1
ATOM 764 C CA . ASP A 1 100 ? 25.094 -33.281 2.66 1 52.75 100 ASP A CA 1
ATOM 765 C C . ASP A 1 100 ? 25.312 -31.922 1.998 1 52.75 100 ASP A C 1
ATOM 767 O O . ASP A 1 100 ? 24.766 -30.922 2.438 1 52.75 100 ASP A O 1
ATOM 771 N N . GLN A 1 101 ? 26.359 -31.812 1.288 1 54.53 101 GLN A N 1
ATOM 772 C CA . GLN A 1 101 ? 26.922 -30.656 0.62 1 54.53 101 GLN A CA 1
ATOM 773 C C . GLN A 1 101 ? 26.094 -30.266 -0.606 1 54.53 101 GLN A C 1
ATOM 775 O O . GLN A 1 101 ? 26.484 -29.375 -1.371 1 54.53 101 GLN A O 1
ATOM 780 N N . GLY A 1 102 ? 24.734 -30.359 -0.639 1 65.62 102 GLY A N 1
ATOM 781 C CA . GLY A 1 102 ? 24.375 -30.031 -2.01 1 65.62 102 GLY A CA 1
ATOM 782 C C . GLY A 1 102 ? 23.016 -29.359 -2.133 1 65.62 102 GLY A C 1
ATOM 783 O O . GLY A 1 102 ? 22.344 -29.141 -1.13 1 65.62 102 GLY A O 1
ATOM 784 N N . TRP A 1 103 ? 22.75 -28.875 -3.303 1 76.94 103 TRP A N 1
ATOM 785 C CA . TRP A 1 103 ? 21.516 -28.281 -3.799 1 76.94 103 TRP A CA 1
ATOM 786 C C . TRP A 1 103 ? 20.391 -29.312 -3.838 1 76.94 103 TRP A C 1
ATOM 788 O O . TRP A 1 103 ? 20.641 -30.516 -3.914 1 76.94 103 TRP A O 1
ATOM 798 N N . PHE A 1 104 ? 19.203 -28.875 -3.521 1 82.69 104 PHE A N 1
ATOM 799 C CA . PHE A 1 104 ? 18.062 -29.766 -3.734 1 82.69 104 PHE A CA 1
ATOM 800 C C . PHE A 1 104 ? 18.109 -30.375 -5.129 1 82.69 104 PHE A C 1
ATOM 802 O O . PHE A 1 104 ? 18.297 -29.672 -6.121 1 82.69 104 PHE A O 1
ATOM 809 N N . GLN A 1 105 ? 17.953 -31.578 -5.227 1 84.94 105 GLN A N 1
ATOM 810 C CA . GLN A 1 105 ? 18.016 -32.281 -6.508 1 84.94 105 GLN A CA 1
ATOM 811 C C . GLN A 1 105 ? 16.625 -32.375 -7.152 1 84.94 105 GLN A C 1
ATOM 813 O O . GLN A 1 105 ? 16.5 -32.75 -8.312 1 84.94 105 GLN A O 1
ATOM 818 N N . GLY A 1 106 ? 15.711 -32.062 -6.402 1 88.19 106 GLY A N 1
ATOM 819 C CA . GLY A 1 106 ? 14.32 -32.094 -6.816 1 88.19 106 GLY A CA 1
ATOM 820 C C . GLY A 1 106 ? 13.352 -31.828 -5.676 1 88.19 106 GLY A C 1
ATOM 821 O O . GLY A 1 106 ? 13.773 -31.562 -4.551 1 88.19 106 GLY A O 1
ATOM 822 N N . THR A 1 107 ? 12.133 -31.953 -5.969 1 90.12 107 THR A N 1
ATOM 823 C CA . THR A 1 107 ? 11.109 -31.578 -4.992 1 90.12 107 THR A CA 1
ATOM 824 C C . THR A 1 107 ? 11.039 -32.625 -3.873 1 90.12 107 THR A C 1
ATOM 826 O O . THR A 1 107 ? 10.906 -32.25 -2.701 1 90.12 107 THR A O 1
ATOM 829 N N . ALA A 1 108 ? 11.102 -33.906 -4.215 1 93.38 108 ALA A N 1
ATOM 830 C CA . ALA A 1 108 ? 11.07 -34.938 -3.191 1 93.38 108 ALA A CA 1
ATOM 831 C C . ALA A 1 108 ? 12.312 -34.875 -2.303 1 93.38 108 ALA A C 1
ATOM 833 O O . ALA A 1 108 ? 12.219 -35.031 -1.083 1 93.38 108 ALA A O 1
ATOM 834 N N . ASP A 1 109 ? 13.367 -34.625 -2.938 1 91.81 109 ASP A N 1
ATOM 835 C CA . ASP A 1 109 ? 14.625 -34.5 -2.207 1 91.81 109 ASP A CA 1
ATOM 836 C C . ASP A 1 109 ? 14.57 -33.312 -1.227 1 91.81 109 ASP A C 1
ATOM 838 O O . ASP A 1 109 ? 14.992 -33.438 -0.076 1 91.81 109 ASP A O 1
ATOM 842 N N . ALA A 1 110 ? 14.086 -32.188 -1.718 1 90.56 110 ALA A N 1
ATOM 843 C CA . ALA A 1 110 ? 13.992 -31 -0.884 1 90.56 110 ALA A CA 1
ATOM 844 C C . ALA A 1 110 ? 13.164 -31.281 0.37 1 90.56 110 ALA A C 1
ATOM 846 O O . ALA A 1 110 ? 13.578 -30.938 1.48 1 90.56 110 ALA A O 1
ATOM 847 N N . ILE A 1 111 ? 12.047 -31.938 0.212 1 93.19 111 ILE A N 1
ATOM 848 C CA . ILE A 1 111 ? 11.164 -32.219 1.34 1 93.19 111 ILE A CA 1
ATOM 849 C C . ILE A 1 111 ? 11.844 -33.188 2.291 1 93.19 111 ILE A C 1
ATOM 851 O O . ILE A 1 111 ? 11.844 -33 3.508 1 93.19 111 ILE A O 1
ATOM 855 N N . ARG A 1 112 ? 12.398 -34.188 1.732 1 93.06 112 ARG A N 1
ATOM 856 C CA . ARG A 1 112 ? 13.055 -35.219 2.547 1 93.06 112 ARG A CA 1
ATOM 857 C C . ARG A 1 112 ? 14.125 -34.594 3.438 1 93.06 112 ARG A C 1
ATOM 859 O O . ARG A 1 112 ? 14.18 -34.875 4.637 1 93.06 112 ARG A O 1
ATOM 866 N N . ARG A 1 113 ? 14.883 -33.75 2.824 1 87.81 113 ARG A N 1
ATOM 867 C CA . ARG A 1 113 ? 16 -33.156 3.533 1 87.81 113 ARG A CA 1
ATOM 868 C C . ARG A 1 113 ? 15.508 -32.219 4.625 1 87.81 113 ARG A C 1
ATOM 870 O O . ARG A 1 113 ? 16.219 -31.922 5.586 1 87.81 113 ARG A O 1
ATOM 877 N N . CYS A 1 114 ? 14.336 -31.734 4.469 1 88.25 114 CYS A N 1
ATOM 878 C CA . CYS A 1 114 ? 13.82 -30.734 5.406 1 88.25 114 CYS A CA 1
ATOM 879 C C . CYS A 1 114 ? 12.805 -31.359 6.355 1 88.25 114 CYS A C 1
ATOM 881 O O . CYS A 1 114 ? 12.148 -30.656 7.121 1 88.25 114 CYS A O 1
ATOM 883 N N . LEU A 1 115 ? 12.641 -32.656 6.332 1 90.06 115 LEU A N 1
ATOM 884 C CA . LEU A 1 115 ? 11.648 -33.312 7.156 1 90.06 115 LEU A CA 1
ATOM 885 C C . LEU A 1 115 ? 11.875 -33.031 8.633 1 90.06 115 LEU A C 1
ATOM 887 O O . LEU A 1 115 ? 10.922 -32.906 9.406 1 90.06 115 LEU A O 1
ATOM 891 N N . TRP A 1 116 ? 13.086 -32.938 8.992 1 85.19 116 TRP A N 1
ATOM 892 C CA . TRP A 1 116 ? 13.406 -32.688 10.391 1 85.19 116 TRP A CA 1
ATOM 893 C C . TRP A 1 116 ? 12.812 -31.359 10.867 1 85.19 116 TRP A C 1
ATOM 895 O O . TRP A 1 116 ? 12.422 -31.219 12.023 1 85.19 116 TRP A O 1
ATOM 905 N N . VAL A 1 117 ? 12.773 -30.359 10.031 1 85.88 117 VAL A N 1
ATOM 906 C CA . VAL A 1 117 ? 12.188 -29.062 10.359 1 85.88 117 VAL A CA 1
ATOM 907 C C . VAL A 1 117 ? 10.664 -29.156 10.273 1 85.88 117 VAL A C 1
ATOM 909 O O . VAL A 1 117 ? 9.953 -28.609 11.117 1 85.88 117 VAL A O 1
ATOM 912 N N . LEU A 1 118 ? 10.18 -29.891 9.328 1 89.25 118 LEU A N 1
ATOM 913 C CA . LEU A 1 118 ? 8.758 -29.984 9.047 1 89.25 118 LEU A CA 1
ATOM 914 C C . LEU A 1 118 ? 8.023 -30.734 10.148 1 89.25 118 LEU A C 1
ATOM 916 O O . LEU A 1 118 ? 6.832 -30.531 10.367 1 89.25 118 LEU A O 1
ATOM 920 N N . GLU A 1 119 ? 8.727 -31.547 10.82 1 86.56 119 GLU A N 1
ATOM 921 C CA . GLU A 1 119 ? 8.102 -32.406 11.82 1 86.56 119 GLU A CA 1
ATOM 922 C C . GLU A 1 119 ? 8.102 -31.75 13.195 1 86.56 119 GLU A C 1
ATOM 924 O O . GLU A 1 119 ? 7.582 -32.312 14.164 1 86.56 119 GLU A O 1
ATOM 929 N N . GLU A 1 120 ? 8.602 -30.609 13.258 1 84 120 GLU A N 1
ATOM 930 C CA . GLU A 1 120 ? 8.68 -29.906 14.539 1 84 120 GLU A CA 1
ATOM 931 C C . GLU A 1 120 ? 7.289 -29.594 15.078 1 84 120 GLU A C 1
ATOM 933 O O . GLU A 1 120 ? 7.086 -29.547 16.297 1 84 120 GLU A O 1
ATOM 938 N N . TYR A 1 121 ? 6.402 -29.359 14.234 1 83.69 121 TYR A N 1
ATOM 939 C CA . TYR A 1 121 ? 5.047 -29.031 14.656 1 83.69 121 TYR A CA 1
ATOM 940 C C . TYR A 1 121 ? 4.098 -30.203 14.391 1 83.69 121 TYR A C 1
ATOM 942 O O . TYR A 1 121 ? 4.27 -30.938 13.422 1 83.69 121 TYR A O 1
ATOM 950 N N . PRO A 1 122 ? 3.164 -30.344 15.219 1 86.94 122 PRO A N 1
ATOM 951 C CA . PRO A 1 122 ? 2.258 -31.5 15.086 1 86.94 122 PRO A CA 1
ATOM 952 C C . PRO A 1 122 ? 1.156 -31.266 14.062 1 86.94 122 PRO A C 1
ATOM 954 O O . PRO A 1 122 ? -0.021 -31.172 14.414 1 86.94 122 PRO A O 1
ATOM 957 N N . VAL A 1 123 ? 1.5 -31.312 12.836 1 91.44 123 VAL A N 1
ATOM 958 C CA . VAL A 1 123 ? 0.512 -31.188 11.766 1 91.44 123 VAL A CA 1
ATOM 959 C C . VAL A 1 123 ? 0.096 -32.562 11.281 1 91.44 123 VAL A C 1
ATOM 961 O O . VAL A 1 123 ? 0.858 -33.531 11.398 1 91.44 123 VAL A O 1
ATOM 964 N N . VAL A 1 124 ? -1.081 -32.625 10.766 1 94 124 VAL A N 1
ATOM 965 C CA . VAL A 1 124 ? -1.604 -33.938 10.375 1 94 124 VAL A CA 1
ATOM 966 C C . VAL A 1 124 ? -1.462 -34.125 8.859 1 94 124 VAL A C 1
ATOM 968 O O . VAL A 1 124 ? -1.433 -35.25 8.359 1 94 124 VAL A O 1
ATOM 971 N N . GLU A 1 125 ? -1.366 -33 8.156 1 96.94 125 GLU A N 1
ATOM 972 C CA . GLU A 1 125 ? -1.202 -33.062 6.703 1 96.94 125 GLU A CA 1
ATOM 973 C C . GLU A 1 125 ? -0.204 -32 6.23 1 96.94 125 GLU A C 1
ATOM 975 O O . GLU A 1 125 ? 0.016 -30.984 6.914 1 96.94 125 GLU A O 1
ATOM 980 N N . PHE A 1 126 ? 0.408 -32.281 5.098 1 97.25 126 PHE A N 1
ATOM 981 C CA . PHE A 1 126 ? 1.245 -31.328 4.391 1 97.25 126 PHE A CA 1
ATOM 982 C C . PHE A 1 126 ? 0.62 -30.938 3.055 1 97.25 126 PHE A C 1
ATOM 984 O O . PHE A 1 126 ? 0.111 -31.797 2.332 1 97.25 126 PHE A O 1
ATOM 991 N N . LEU A 1 127 ? 0.57 -29.656 2.803 1 98.12 127 LEU A N 1
ATOM 992 C CA . LEU A 1 127 ? 0.156 -29.125 1.512 1 98.12 127 LEU A CA 1
ATOM 993 C C . LEU A 1 127 ? 1.362 -28.656 0.708 1 98.12 127 LEU A C 1
ATOM 995 O O . LEU A 1 127 ? 2.043 -27.703 1.102 1 98.12 127 LEU A O 1
ATOM 999 N N . VAL A 1 128 ? 1.644 -29.359 -0.416 1 97.31 128 VAL A N 1
ATOM 1000 C CA . VAL A 1 128 ? 2.789 -29.031 -1.261 1 97.31 128 VAL A CA 1
ATOM 1001 C C . VAL A 1 128 ? 2.342 -28.156 -2.424 1 97.31 128 VAL A C 1
ATOM 1003 O O . VAL A 1 128 ? 1.451 -28.531 -3.189 1 97.31 128 VAL A O 1
ATOM 1006 N N . LEU A 1 129 ? 3.018 -27.047 -2.57 1 96.94 129 LEU A N 1
ATOM 1007 C CA . LEU A 1 129 ? 2.545 -26.031 -3.506 1 96.94 129 LEU A CA 1
ATOM 1008 C C . LEU A 1 129 ? 3.689 -25.516 -4.367 1 96.94 129 LEU A C 1
ATOM 1010 O O . LEU A 1 129 ? 4.762 -25.188 -3.854 1 96.94 129 LEU A O 1
ATOM 1014 N N . PRO A 1 130 ? 3.447 -25.469 -5.723 1 93.31 130 PRO A N 1
ATOM 1015 C CA . PRO A 1 130 ? 4.367 -24.656 -6.516 1 93.31 130 PRO A CA 1
ATOM 1016 C C . PRO A 1 130 ? 4.203 -23.156 -6.254 1 93.31 130 PRO A C 1
ATOM 1018 O O . PRO A 1 130 ? 3.078 -22.656 -6.219 1 93.31 130 PRO A O 1
ATOM 1021 N N . GLY A 1 131 ? 5.27 -22.438 -6.145 1 92.62 131 GLY A N 1
ATOM 1022 C CA . GLY A 1 131 ? 5.223 -21.047 -5.75 1 92.62 131 GLY A CA 1
ATOM 1023 C C . GLY A 1 131 ? 5.055 -20.094 -6.926 1 92.62 131 GLY A C 1
ATOM 1024 O O . GLY A 1 131 ? 4.836 -18.891 -6.738 1 92.62 131 GLY A O 1
ATOM 1025 N N . HIS A 1 132 ? 5.043 -20.609 -8.172 1 90 132 HIS A N 1
ATOM 1026 C CA . HIS A 1 132 ? 5.066 -19.734 -9.336 1 90 132 HIS A CA 1
ATOM 1027 C C . HIS A 1 132 ? 3.723 -19.75 -10.062 1 90 132 HIS A C 1
ATOM 1029 O O . HIS A 1 132 ? 3.627 -19.312 -11.211 1 90 132 HIS A O 1
ATOM 1035 N N . HIS A 1 133 ? 2.701 -20.266 -9.438 1 91.31 133 HIS A N 1
ATOM 1036 C CA . HIS A 1 133 ? 1.382 -20.312 -10.055 1 91.31 133 HIS A CA 1
ATOM 1037 C C . HIS A 1 133 ? 0.524 -19.141 -9.625 1 91.31 133 HIS A C 1
ATOM 1039 O O . HIS A 1 133 ? 0.694 -18.609 -8.523 1 91.31 133 HIS A O 1
ATOM 1045 N N . LEU A 1 134 ? -0.291 -18.781 -10.555 1 90 134 LEU A N 1
ATOM 1046 C CA . LEU A 1 134 ? -1.292 -17.75 -10.25 1 90 134 LEU A CA 1
ATOM 1047 C C . LEU A 1 134 ? -2.697 -18.344 -10.305 1 90 134 LEU A C 1
ATOM 1049 O O . LEU A 1 134 ? -3.154 -18.781 -11.359 1 90 134 LEU A O 1
ATOM 1053 N N . TYR A 1 135 ? -3.33 -18.438 -9.203 1 90 135 TYR A N 1
ATOM 1054 C CA . TYR A 1 135 ? -4.688 -18.953 -9.055 1 90 135 TYR A CA 1
ATOM 1055 C C . TYR A 1 135 ? -5.262 -18.578 -7.695 1 90 135 TYR A C 1
ATOM 1057 O O . TYR A 1 135 ? -4.531 -18.156 -6.801 1 90 135 TYR A O 1
ATOM 1065 N N . LYS A 1 136 ? -6.566 -18.656 -7.578 1 90.44 136 LYS A N 1
ATOM 1066 C CA . LYS A 1 136 ? -7.254 -18.516 -6.301 1 90.44 136 LYS A CA 1
ATOM 1067 C C . LYS A 1 136 ? -7.98 -19.797 -5.922 1 90.44 136 LYS A C 1
ATOM 1069 O O . LYS A 1 136 ? -8.789 -20.312 -6.695 1 90.44 136 LYS A O 1
ATOM 1074 N N . MET A 1 137 ? -7.633 -20.281 -4.754 1 92.88 137 MET A N 1
ATOM 1075 C CA . MET A 1 137 ? -8.227 -21.531 -4.312 1 92.88 137 MET A CA 1
ATOM 1076 C C . MET A 1 137 ? -8.469 -21.516 -2.807 1 92.88 137 MET A C 1
ATOM 1078 O O . MET A 1 137 ? -7.629 -21.047 -2.041 1 92.88 137 MET A O 1
ATOM 1082 N N . ASP A 1 138 ? -9.641 -21.969 -2.42 1 94.06 138 ASP A N 1
ATOM 1083 C CA . ASP A 1 138 ? -9.906 -22.25 -1.014 1 94.06 138 ASP A CA 1
ATOM 1084 C C . ASP A 1 138 ? -9.438 -23.641 -0.632 1 94.06 138 ASP A C 1
ATOM 1086 O O . ASP A 1 138 ? -10.133 -24.625 -0.893 1 94.06 138 ASP A O 1
ATOM 1090 N N . TYR A 1 139 ? -8.344 -23.688 0.069 1 96.75 139 TYR A N 1
ATOM 1091 C CA . TYR A 1 139 ? -7.766 -24.969 0.403 1 96.75 139 TYR A CA 1
ATOM 1092 C C . TYR A 1 139 ? -8.594 -25.688 1.464 1 96.75 139 TYR A C 1
ATOM 1094 O O . TYR A 1 139 ? -8.43 -26.891 1.688 1 96.75 139 TYR A O 1
ATOM 1102 N N . GLN A 1 140 ? -9.477 -25.016 2.15 1 95.56 140 GLN A N 1
ATOM 1103 C CA . GLN A 1 140 ? -10.328 -25.688 3.123 1 95.56 140 GLN A CA 1
ATOM 1104 C C . GLN A 1 140 ? -11.211 -26.75 2.449 1 95.56 140 GLN A C 1
ATOM 1106 O O . GLN A 1 140 ? -11.445 -27.812 3.008 1 95.56 140 GLN A O 1
ATOM 1111 N N . LYS A 1 141 ? -11.641 -26.375 1.294 1 96 141 LYS A N 1
ATOM 1112 C CA . LYS A 1 141 ? -12.453 -27.312 0.542 1 96 141 LYS A CA 1
ATOM 1113 C C . LYS A 1 141 ? -11.625 -28.531 0.11 1 96 141 LYS A C 1
ATOM 1115 O O . LYS A 1 141 ? -12.109 -29.656 0.121 1 96 141 LYS A O 1
ATOM 1120 N N . LEU A 1 142 ? -10.438 -28.281 -0.265 1 97.19 142 LEU A N 1
ATOM 1121 C CA . LEU A 1 142 ? -9.508 -29.359 -0.622 1 97.19 142 LEU A CA 1
ATOM 1122 C C . LEU A 1 142 ? -9.258 -30.281 0.567 1 97.19 142 LEU A C 1
ATOM 1124 O O . LEU A 1 142 ? -9.328 -31.5 0.436 1 97.19 142 LEU A O 1
ATOM 1128 N N . ILE A 1 143 ? -9.039 -29.688 1.729 1 96.94 143 ILE A N 1
ATOM 1129 C CA . ILE A 1 143 ? -8.742 -30.422 2.953 1 96.94 143 ILE A CA 1
ATOM 1130 C C . ILE A 1 143 ? -9.953 -31.266 3.346 1 96.94 143 ILE A C 1
ATOM 1132 O O . ILE A 1 143 ? -9.812 -32.438 3.686 1 96.94 143 ILE A O 1
ATOM 1136 N N . GLU A 1 144 ? -11.102 -30.703 3.258 1 96.12 144 GLU A N 1
ATOM 1137 C CA . GLU A 1 144 ? -12.336 -31.422 3.574 1 96.12 144 GLU A CA 1
ATOM 1138 C C . GLU A 1 144 ? -12.531 -32.625 2.645 1 96.12 144 GLU A C 1
ATOM 1140 O O . GLU A 1 144 ? -12.867 -33.719 3.094 1 96.12 144 GLU A O 1
ATOM 1145 N N . SER A 1 145 ? -12.328 -32.406 1.407 1 96.12 145 SER A N 1
ATOM 1146 C CA . SER A 1 145 ? -12.461 -33.469 0.433 1 96.12 145 SER A CA 1
ATOM 1147 C C . SER A 1 145 ? -11.484 -34.625 0.724 1 96.12 145 SER A C 1
ATOM 1149 O O . SER A 1 145 ? -11.852 -35.781 0.671 1 96.12 145 SER A O 1
ATOM 1151 N N . HIS A 1 146 ? -10.312 -34.281 1.027 1 97.25 146 HIS A N 1
ATOM 1152 C CA . HIS A 1 146 ? -9.266 -35.25 1.356 1 97.25 146 HIS A CA 1
ATOM 1153 C C . HIS A 1 146 ? -9.648 -36.094 2.57 1 97.25 146 HIS A C 1
ATOM 1155 O O . HIS A 1 146 ? -9.547 -37.312 2.535 1 97.25 146 HIS A O 1
ATOM 1161 N N . ARG A 1 147 ? -10.102 -35.438 3.576 1 95.75 147 ARG A N 1
ATOM 1162 C CA . ARG A 1 147 ? -10.43 -36.094 4.836 1 95.75 147 ARG A CA 1
ATOM 1163 C C . ARG A 1 147 ? -11.695 -36.938 4.695 1 95.75 147 ARG A C 1
ATOM 1165 O O . ARG A 1 147 ? -11.75 -38.062 5.191 1 95.75 147 ARG A O 1
ATOM 1172 N N . ASN A 1 148 ? -12.641 -36.438 3.951 1 95.88 148 ASN A N 1
ATOM 1173 C CA . ASN A 1 148 ? -13.891 -37.156 3.756 1 95.88 148 ASN A CA 1
ATOM 1174 C C . ASN A 1 148 ? -13.68 -38.438 2.939 1 95.88 148 ASN A C 1
ATOM 1176 O O . ASN A 1 148 ? -14.344 -39.438 3.18 1 95.88 148 ASN A O 1
ATOM 1180 N N . SER A 1 149 ? -12.812 -38.375 2.031 1 95.81 149 SER A N 1
ATOM 1181 C CA . SER A 1 149 ? -12.555 -39.531 1.168 1 95.81 149 SER A CA 1
ATOM 1182 C C . SER A 1 149 ? -11.562 -40.5 1.806 1 95.81 149 SER A C 1
ATOM 1184 O O . SER A 1 149 ? -11.336 -41.594 1.289 1 95.81 149 SER A O 1
ATOM 1186 N N . LYS A 1 150 ? -10.914 -40.062 2.883 1 96 150 LYS A N 1
ATOM 1187 C CA . LYS A 1 150 ? -9.883 -40.844 3.568 1 96 150 LYS A CA 1
ATOM 1188 C C . LYS A 1 150 ? -8.734 -41.188 2.625 1 96 150 LYS A C 1
ATOM 1190 O O . LYS A 1 150 ? -8.273 -42.344 2.584 1 96 150 LYS A O 1
ATOM 1195 N N . SER A 1 151 ? -8.422 -40.219 1.813 1 97.12 151 SER A N 1
ATOM 1196 C CA . SER A 1 151 ? -7.312 -40.375 0.878 1 97.12 151 SER A CA 1
ATOM 1197 C C . SER A 1 151 ? -5.969 -40.312 1.598 1 97.12 151 SER A C 1
ATOM 1199 O O . SER A 1 151 ? -5.844 -39.625 2.623 1 97.12 151 SER A O 1
ATOM 1201 N N . ASP A 1 152 ? -4.996 -41.031 1.034 1 97.94 152 ASP A N 1
ATOM 1202 C CA . ASP A 1 152 ? -3.623 -40.875 1.494 1 97.94 152 ASP A CA 1
ATOM 1203 C C . ASP A 1 152 ? -3.002 -39.594 0.892 1 97.94 152 ASP A C 1
ATOM 1205 O O . ASP A 1 152 ? -2.242 -38.906 1.56 1 97.94 152 ASP A O 1
ATOM 1209 N N . ILE A 1 153 ? -3.318 -39.406 -0.361 1 98.06 153 ILE A N 1
ATOM 1210 C CA . ILE A 1 153 ? -2.859 -38.281 -1.129 1 98.06 153 ILE A CA 1
ATOM 1211 C C . ILE A 1 153 ? -4 -37.75 -1.992 1 98.06 153 ILE A C 1
ATOM 1213 O O . ILE A 1 153 ? -4.754 -38.5 -2.584 1 98.06 153 ILE A O 1
ATOM 1217 N N . THR A 1 154 ? -4.168 -36.469 -2.031 1 98.06 154 THR A N 1
ATOM 1218 C CA . THR A 1 154 ? -5.062 -35.812 -2.98 1 98.06 154 THR A CA 1
ATOM 1219 C C . THR A 1 154 ? -4.285 -34.844 -3.885 1 98.06 154 THR A C 1
ATOM 1221 O O . THR A 1 154 ? -3.488 -34.031 -3.406 1 98.06 154 THR A O 1
ATOM 1224 N N . ILE A 1 155 ? -4.477 -35.031 -5.227 1 97 155 ILE A N 1
ATOM 1225 C CA . ILE A 1 155 ? -3.805 -34.188 -6.223 1 97 155 ILE A CA 1
ATOM 1226 C C . ILE A 1 155 ? -4.805 -33.219 -6.84 1 97 155 ILE A C 1
ATOM 1228 O O . ILE A 1 155 ? -5.883 -33.625 -7.285 1 97 155 ILE A O 1
ATOM 1232 N N . VAL A 1 156 ? -4.398 -31.922 -6.832 1 96.81 156 VAL A N 1
ATOM 1233 C CA . VAL A 1 156 ? -5.25 -30.938 -7.508 1 96.81 156 VAL A CA 1
ATOM 1234 C C . VAL A 1 156 ? -4.988 -30.984 -9.016 1 96.81 156 VAL A C 1
ATOM 1236 O O . VAL A 1 156 ? -3.836 -30.984 -9.445 1 96.81 156 VAL A O 1
ATOM 1239 N N . ALA A 1 157 ? -6.07 -31.094 -9.789 1 92.94 157 ALA A N 1
ATOM 1240 C CA . ALA A 1 157 ? -5.977 -31.156 -11.25 1 92.94 157 ALA A CA 1
ATOM 1241 C C . ALA A 1 157 ? -6.926 -30.156 -11.906 1 92.94 157 ALA A C 1
ATOM 1243 O O . ALA A 1 157 ? -7.98 -29.844 -11.352 1 92.94 157 ALA A O 1
ATOM 1244 N N . SER A 1 158 ? -6.41 -29.625 -12.984 1 88.81 158 SER A N 1
ATOM 1245 C CA . SER A 1 158 ? -7.281 -28.75 -13.766 1 88.81 158 SER A CA 1
ATOM 1246 C C . SER A 1 158 ? -8.273 -29.547 -14.594 1 88.81 158 SER A C 1
ATOM 1248 O O . SER A 1 158 ? -7.934 -30.609 -15.125 1 88.81 158 SER A O 1
ATOM 1250 N N . ASN A 1 159 ? -9.477 -29 -14.727 1 78 159 ASN A N 1
ATOM 1251 C CA . ASN A 1 159 ? -10.523 -29.703 -15.477 1 78 159 ASN A CA 1
ATOM 1252 C C . ASN A 1 159 ? -10.406 -29.422 -16.969 1 78 159 ASN A C 1
ATOM 1254 O O . ASN A 1 159 ? -11.094 -30.062 -17.781 1 78 159 ASN A O 1
ATOM 1258 N N . THR A 1 160 ? -9.57 -28.531 -17.375 1 67.12 160 THR A N 1
ATOM 1259 C CA . THR A 1 160 ? -9.461 -28.188 -18.781 1 67.12 160 THR A CA 1
ATOM 1260 C C . THR A 1 160 ? -8.078 -28.547 -19.328 1 67.12 160 THR A C 1
ATOM 1262 O O . THR A 1 160 ? -7.066 -28.297 -18.672 1 67.12 160 THR A O 1
ATOM 1265 N N . MET A 1 161 ? -8.109 -29.422 -20.297 1 60.34 161 MET A N 1
ATOM 1266 C CA . MET A 1 161 ? -6.855 -29.766 -20.969 1 60.34 161 MET A CA 1
ATOM 1267 C C . MET A 1 161 ? -6.441 -28.656 -21.938 1 60.34 161 MET A C 1
ATOM 1269 O O . MET A 1 161 ? -7.266 -28.172 -22.719 1 60.34 161 MET A O 1
ATOM 1273 N N . ARG A 1 162 ? -5.293 -28.078 -21.688 1 58.94 162 ARG A N 1
ATOM 1274 C CA . ARG A 1 162 ? -4.812 -27.062 -22.625 1 58.94 162 ARG A CA 1
ATOM 1275 C C . ARG A 1 162 ? -3.719 -27.641 -23.516 1 58.94 162 ARG A C 1
ATOM 1277 O O . ARG A 1 162 ? -3.043 -28.594 -23.156 1 58.94 162 ARG A O 1
ATOM 1284 N N . ASP A 1 163 ? -3.777 -27.281 -24.734 1 52.97 163 ASP A N 1
ATOM 1285 C CA . ASP A 1 163 ? -2.768 -27.688 -25.703 1 52.97 163 ASP A CA 1
ATOM 1286 C C . ASP A 1 163 ? -1.359 -27.438 -25.172 1 52.97 163 ASP A C 1
ATOM 1288 O O . ASP A 1 163 ? -0.441 -28.219 -25.438 1 52.97 163 ASP A O 1
ATOM 1292 N N . GLU A 1 164 ? -1.247 -26.391 -24.469 1 51.47 164 GLU A N 1
ATOM 1293 C CA . GLU A 1 164 ? 0.071 -25.953 -24.016 1 51.47 164 GLU A CA 1
ATOM 1294 C C . GLU A 1 164 ? 0.56 -26.797 -22.844 1 51.47 164 GLU A C 1
ATOM 1296 O O . GLU A 1 164 ? 1.659 -26.578 -22.328 1 51.47 164 GLU A O 1
ATOM 1301 N N . ASP A 1 165 ? -0.245 -27.781 -22.656 1 54.97 165 ASP A N 1
ATOM 1302 C CA . ASP A 1 165 ? 0.07 -28.516 -21.438 1 54.97 165 ASP A CA 1
ATOM 1303 C C . ASP A 1 165 ? 1.195 -29.516 -21.672 1 54.97 165 ASP A C 1
ATOM 1305 O O . ASP A 1 165 ? 1.195 -30.609 -21.094 1 54.97 165 ASP A O 1
ATOM 1309 N N . ALA A 1 166 ? 2.139 -29.109 -22.5 1 53.53 166 ALA A N 1
ATOM 1310 C CA . ALA A 1 166 ? 3.354 -29.906 -22.625 1 53.53 166 ALA A CA 1
ATOM 1311 C C . ALA A 1 166 ? 4.254 -29.734 -21.406 1 53.53 166 ALA A C 1
ATOM 1313 O O . ALA A 1 166 ? 4.465 -28.625 -20.938 1 53.53 166 ALA A O 1
ATOM 1314 N N . GLY A 1 167 ? 4.523 -30.891 -20.719 1 61.25 167 GLY A N 1
ATOM 1315 C CA . GLY A 1 167 ? 5.457 -30.906 -19.594 1 61.25 167 GLY A CA 1
ATOM 1316 C C . GLY A 1 167 ? 4.77 -31.047 -18.25 1 61.25 167 GLY A C 1
ATOM 1317 O O . GLY A 1 167 ? 5.43 -31.297 -17.234 1 61.25 167 GLY A O 1
ATOM 1318 N N . PHE A 1 168 ? 3.434 -31.078 -18.375 1 70.81 168 PHE A N 1
ATOM 1319 C CA . PHE A 1 168 ? 2.738 -31.219 -17.094 1 70.81 168 PHE A CA 1
ATOM 1320 C C . PHE A 1 168 ? 2.525 -32.688 -16.75 1 70.81 168 PHE A C 1
ATOM 1322 O O . PHE A 1 168 ? 2.551 -33.531 -17.641 1 70.81 168 PHE A O 1
ATOM 1329 N N . GLY A 1 169 ? 2.416 -32.906 -15.492 1 79.19 169 GLY A N 1
ATOM 1330 C CA . GLY A 1 169 ? 1.896 -34.188 -15.055 1 79.19 169 GLY A CA 1
ATOM 1331 C C . GLY A 1 169 ? 0.467 -34.438 -15.5 1 79.19 169 GLY A C 1
ATOM 1332 O O . GLY A 1 169 ? -0.339 -33.5 -15.562 1 79.19 169 GLY A O 1
ATOM 1333 N N . VAL A 1 170 ? 0.242 -35.688 -15.945 1 84.44 170 VAL A N 1
ATOM 1334 C CA . VAL A 1 170 ? -1.094 -36.062 -16.391 1 84.44 170 VAL A CA 1
ATOM 1335 C C . VAL A 1 170 ? -1.629 -37.188 -15.5 1 84.44 170 VAL A C 1
ATOM 1337 O O . VAL A 1 170 ? -0.903 -38.125 -15.172 1 84.44 170 VAL A O 1
ATOM 1340 N N . LEU A 1 171 ? -2.902 -37 -15.102 1 88.69 171 LEU A N 1
ATOM 1341 C CA . LEU A 1 171 ? -3.584 -38 -14.273 1 88.69 171 LEU A CA 1
ATOM 1342 C C . LEU A 1 171 ? -4.645 -38.719 -15.078 1 88.69 171 LEU A C 1
ATOM 1344 O O . LEU A 1 171 ? -5.426 -38.125 -15.805 1 88.69 171 LEU A O 1
ATOM 1348 N N . LYS A 1 172 ? -4.547 -40 -14.984 1 88.06 172 LYS A N 1
ATOM 1349 C CA . LYS A 1 172 ? -5.691 -40.812 -15.406 1 88.06 172 LYS A CA 1
ATOM 1350 C C . LYS A 1 172 ? -6.609 -41.125 -14.227 1 88.06 172 LYS A C 1
ATOM 1352 O O . LYS A 1 172 ? -6.188 -41.75 -13.258 1 88.06 172 LYS A O 1
ATOM 1357 N N . ILE A 1 173 ? -7.84 -40.656 -14.328 1 91 173 ILE A N 1
ATOM 1358 C CA . ILE A 1 173 ? -8.727 -40.812 -13.188 1 91 173 ILE A CA 1
ATOM 1359 C C . ILE A 1 173 ? -9.984 -41.594 -13.609 1 91 173 ILE A C 1
ATOM 1361 O O . ILE A 1 173 ? -10.359 -41.562 -14.781 1 91 173 ILE A O 1
ATOM 1365 N N . ASN A 1 174 ? -10.633 -42.219 -12.602 1 91.31 174 ASN A N 1
ATOM 1366 C CA . ASN A 1 174 ? -11.898 -42.906 -12.867 1 91.31 174 ASN A CA 1
ATOM 1367 C C . ASN A 1 174 ? -13.086 -42 -12.531 1 91.31 174 ASN A C 1
ATOM 1369 O O . ASN A 1 174 ? -12.922 -40.812 -12.305 1 91.31 174 ASN A O 1
ATOM 1373 N N . ALA A 1 175 ? -14.281 -42.531 -12.516 1 89.19 175 ALA A N 1
ATOM 1374 C CA . ALA A 1 175 ? -15.516 -41.781 -12.344 1 89.19 175 ALA A CA 1
ATOM 1375 C C . ALA A 1 175 ? -15.617 -41.188 -10.938 1 89.19 175 ALA A C 1
ATOM 1377 O O . ALA A 1 175 ? -16.281 -40.188 -10.727 1 89.19 175 ALA A O 1
ATOM 1378 N N . GLU A 1 176 ? -14.938 -41.875 -10.016 1 91.81 176 GLU A N 1
ATOM 1379 C CA . GLU A 1 176 ? -14.969 -41.406 -8.633 1 91.81 176 GLU A CA 1
ATOM 1380 C C . GLU A 1 176 ? -13.805 -40.469 -8.352 1 91.81 176 GLU A C 1
ATOM 1382 O O . GLU A 1 176 ? -13.578 -40.094 -7.203 1 91.81 176 GLU A O 1
ATOM 1387 N N . ASN A 1 177 ? -12.984 -40.094 -9.367 1 92.31 177 ASN A N 1
ATOM 1388 C CA . ASN A 1 177 ? -11.844 -39.188 -9.297 1 92.31 177 ASN A CA 1
ATOM 1389 C C . ASN A 1 177 ? -10.664 -39.844 -8.562 1 92.31 177 ASN A C 1
ATOM 1391 O O . ASN A 1 177 ? -9.836 -39.125 -7.98 1 92.31 177 ASN A O 1
ATOM 1395 N N . GLN A 1 178 ? -10.727 -41.125 -8.547 1 95.19 178 GLN A N 1
ATOM 1396 C CA . GLN A 1 178 ? -9.547 -41.812 -8.047 1 95.19 178 GLN A CA 1
ATOM 1397 C C . GLN A 1 178 ? -8.461 -41.875 -9.117 1 95.19 178 GLN A C 1
ATOM 1399 O O . GLN A 1 178 ? -8.742 -42.125 -10.289 1 95.19 178 GLN A O 1
ATOM 1404 N N . VAL A 1 179 ? -7.246 -41.594 -8.719 1 94.81 179 VAL A N 1
ATOM 1405 C CA . VAL A 1 179 ? -6.137 -41.594 -9.664 1 94.81 179 VAL A CA 1
ATOM 1406 C C . VAL A 1 179 ? -5.672 -43.031 -9.922 1 94.81 179 VAL A C 1
ATOM 1408 O O . VAL A 1 179 ? -5.305 -43.75 -8.992 1 94.81 179 VAL A O 1
ATOM 1411 N N . MET A 1 180 ? -5.668 -43.344 -11.164 1 91.5 180 MET A N 1
ATOM 1412 C CA . MET A 1 180 ? -5.262 -44.688 -11.555 1 91.5 180 MET A CA 1
ATOM 1413 C C . MET A 1 180 ? -3.816 -44.719 -12.039 1 91.5 180 MET A C 1
ATOM 1415 O O . MET A 1 180 ? -3.107 -45.719 -11.852 1 91.5 180 MET A O 1
ATOM 1419 N N . GLN A 1 181 ? -3.512 -43.688 -12.688 1 88.38 181 GLN A N 1
ATOM 1420 C CA . GLN A 1 181 ? -2.162 -43.562 -13.227 1 88.38 181 GLN A CA 1
ATOM 1421 C C . GLN A 1 181 ? -1.689 -42.125 -13.172 1 88.38 181 GLN A C 1
ATOM 1423 O O . GLN A 1 181 ? -2.502 -41.188 -13.234 1 88.38 181 GLN A O 1
ATOM 1428 N N . TYR A 1 182 ? -0.396 -41.938 -12.977 1 89.12 182 TYR A N 1
ATOM 1429 C CA . TYR A 1 182 ? 0.291 -40.656 -13.047 1 89.12 182 TYR A CA 1
ATOM 1430 C C . TYR A 1 182 ? 1.422 -40.688 -14.062 1 89.12 182 TYR A C 1
ATOM 1432 O O . TYR A 1 182 ? 2.24 -41.625 -14.062 1 89.12 182 TYR A O 1
ATOM 1440 N N . GLY A 1 183 ? 1.453 -39.688 -14.992 1 79 183 GLY A N 1
ATOM 1441 C CA . GLY A 1 183 ? 2.51 -39.625 -15.992 1 79 183 GLY A CA 1
ATOM 1442 C C . GLY A 1 183 ? 2.859 -38.188 -16.391 1 79 183 GLY A C 1
ATOM 1443 O O . GLY A 1 183 ? 2.229 -37.25 -15.93 1 79 183 GLY A O 1
ATOM 1444 N N . LEU A 1 184 ? 4.156 -38.031 -17 1 70.75 184 LEU A N 1
ATOM 1445 C CA . LEU A 1 184 ? 4.547 -36.75 -17.562 1 70.75 184 LEU A CA 1
ATOM 1446 C C . LEU A 1 184 ? 4.156 -36.656 -19.031 1 70.75 184 LEU A C 1
ATOM 1448 O O . LEU A 1 184 ? 4.285 -37.625 -19.781 1 70.75 184 LEU A O 1
ATOM 1452 N N . ARG A 1 185 ? 3.531 -35.531 -19.297 1 55.91 185 ARG A N 1
ATOM 1453 C CA . ARG A 1 185 ? 3.273 -35.312 -20.719 1 55.91 185 ARG A CA 1
ATOM 1454 C C . ARG A 1 185 ? 4.566 -35 -21.469 1 55.91 185 ARG A C 1
ATOM 1456 O O . ARG A 1 185 ? 5.34 -34.156 -21.047 1 55.91 185 ARG A O 1
ATOM 1463 N N . SER A 1 186 ? 5.469 -35.875 -22.031 1 46.25 186 SER A N 1
ATOM 1464 C CA . SER A 1 186 ? 6.711 -35.719 -22.766 1 46.25 186 SER A CA 1
ATOM 1465 C C . SER A 1 186 ? 6.586 -34.562 -23.781 1 46.25 186 SER A C 1
ATOM 1467 O O . SER A 1 186 ? 5.527 -34.375 -24.391 1 46.25 186 SER A O 1
ATOM 1469 N N . ASP A 1 187 ? 7.371 -33.438 -23.797 1 42.59 187 ASP A N 1
ATOM 1470 C CA . ASP A 1 187 ? 7.48 -32.562 -24.953 1 42.59 187 ASP A CA 1
ATOM 1471 C C . ASP A 1 187 ? 7.531 -33.375 -26.25 1 42.59 187 ASP A C 1
ATOM 1473 O O . ASP A 1 187 ? 6.805 -33.094 -27.203 1 42.59 187 ASP A O 1
ATOM 1477 N N . ARG A 1 188 ? 9.008 -33.812 -26.656 1 39.38 188 ARG A N 1
ATOM 1478 C CA . ARG A 1 188 ? 9.453 -34.375 -27.922 1 39.38 188 ARG A CA 1
ATOM 1479 C C . ARG A 1 188 ? 8.789 -35.719 -28.203 1 39.38 188 ARG A C 1
ATOM 1481 O O . ARG A 1 188 ? 8.914 -36.25 -29.297 1 39.38 188 ARG A O 1
ATOM 1488 N N . GLU A 1 189 ? 9.273 -36.688 -27.438 1 33.56 189 GLU A N 1
ATOM 1489 C CA . GLU A 1 189 ? 9 -38.031 -27.922 1 33.56 189 GLU A CA 1
ATOM 1490 C C . GLU A 1 189 ? 7.5 -38.312 -27.984 1 33.56 189 GLU A C 1
ATOM 1492 O O . GLU A 1 189 ? 6.828 -38.344 -26.938 1 33.56 189 GLU A O 1
ATOM 1497 N N . PRO A 1 190 ? 6.957 -37.938 -29.094 1 35.41 190 PRO A N 1
ATOM 1498 C CA . PRO A 1 190 ? 5.652 -38.469 -29.484 1 35.41 190 PRO A CA 1
ATOM 1499 C C . PRO A 1 190 ? 5.336 -39.812 -28.812 1 35.41 190 PRO A C 1
ATOM 1501 O O . PRO A 1 190 ? 4.215 -40.312 -28.938 1 35.41 190 PRO A O 1
ATOM 1504 N N . GLN A 1 191 ? 6.441 -40.594 -28.562 1 32.44 191 GLN A N 1
ATOM 1505 C CA . GLN A 1 191 ? 6.445 -42.062 -28.453 1 32.44 191 GLN A CA 1
ATOM 1506 C C . GLN A 1 191 ? 5.738 -42.5 -27.172 1 32.44 191 GLN A C 1
ATOM 1508 O O . GLN A 1 191 ? 5.242 -43.625 -27.094 1 32.44 191 GLN A O 1
ATOM 1513 N N . ASN A 1 192 ? 6.211 -42 -25.984 1 34.34 192 ASN A N 1
ATOM 1514 C CA . ASN A 1 192 ? 5.289 -42.75 -25.109 1 34.34 192 ASN A CA 1
ATOM 1515 C C . ASN A 1 192 ? 3.867 -42.219 -25.234 1 34.34 192 ASN A C 1
ATOM 1517 O O . ASN A 1 192 ? 3.42 -41.406 -24.391 1 34.34 192 ASN A O 1
ATOM 1521 N N . SER A 1 193 ? 3.484 -41.688 -26.266 1 40.09 193 SER A N 1
ATOM 1522 C CA . SER A 1 193 ? 2.199 -41.562 -26.938 1 40.09 193 SER A CA 1
ATOM 1523 C C . SER A 1 193 ? 1.228 -42.656 -26.484 1 40.09 193 SER A C 1
ATOM 1525 O O . SER A 1 193 ? 0.032 -42.594 -26.781 1 40.09 193 SER A O 1
ATOM 1527 N N . LYS A 1 194 ? 1.877 -43.656 -26.109 1 38.5 194 LYS A N 1
ATOM 1528 C CA . LYS A 1 194 ? 1.083 -44.781 -25.641 1 38.5 194 LYS A CA 1
ATOM 1529 C C . LYS A 1 194 ? 0.262 -44.406 -24.406 1 38.5 194 LYS A C 1
ATOM 1531 O O . LYS A 1 194 ? -0.834 -44.938 -24.203 1 38.5 194 LYS A O 1
ATOM 1536 N N . VAL A 1 195 ? 0.916 -43.562 -23.562 1 39.19 195 VAL A N 1
ATOM 1537 C CA . VAL A 1 195 ? 0.073 -43.188 -22.453 1 39.19 195 VAL A CA 1
ATOM 1538 C C . VAL A 1 195 ? -0.923 -42.125 -22.891 1 39.19 195 VAL A C 1
ATOM 1540 O O . VAL A 1 195 ? -2.098 -42.156 -22.516 1 39.19 195 VAL A O 1
ATOM 1543 N N . ALA A 1 196 ? -0.512 -41 -23.672 1 41.72 196 ALA A N 1
ATOM 1544 C CA . ALA A 1 196 ? -1.519 -40.125 -24.281 1 41.72 196 ALA A CA 1
ATOM 1545 C C . ALA A 1 196 ? -2.477 -40.906 -25.156 1 41.72 196 ALA A C 1
ATOM 1547 O O . ALA A 1 196 ? -3.689 -40.688 -25.125 1 41.72 196 ALA A O 1
ATOM 1548 N N . GLU A 1 197 ? -1.853 -41.656 -26.078 1 39.66 197 GLU A N 1
ATOM 1549 C CA . GLU A 1 197 ? -2.676 -42.562 -26.859 1 39.66 197 GLU A CA 1
ATOM 1550 C C . GLU A 1 197 ? -3.436 -43.531 -25.953 1 39.66 197 GLU A C 1
ATOM 1552 O O . GLU A 1 197 ? -4.605 -43.844 -26.203 1 39.66 197 GLU A O 1
ATOM 1557 N N . ALA A 1 198 ? -2.732 -44.094 -24.984 1 39.12 198 ALA A N 1
ATOM 1558 C CA . ALA A 1 198 ? -3.477 -44.906 -24.031 1 39.12 198 ALA A CA 1
ATOM 1559 C C . ALA A 1 198 ? -4.496 -44.062 -23.266 1 39.12 198 ALA A C 1
ATOM 1561 O O . ALA A 1 198 ? -5.602 -44.531 -22.984 1 39.12 198 ALA A O 1
ATOM 1562 N N . LEU A 1 199 ? -4.094 -42.812 -22.953 1 43.34 199 LEU A N 1
ATOM 1563 C CA . LEU A 1 199 ? -5.016 -41.906 -22.266 1 43.34 199 LEU A CA 1
ATOM 1564 C C . LEU A 1 199 ? -6.133 -41.438 -23.203 1 43.34 199 LEU A C 1
ATOM 1566 O O . LEU A 1 199 ? -7.277 -41.281 -22.766 1 43.34 199 LEU A O 1
ATOM 1570 N N . THR A 1 200 ? -5.848 -41.031 -24.5 1 41.75 200 THR A N 1
ATOM 1571 C CA . THR A 1 200 ? -6.926 -40.75 -25.438 1 41.75 200 THR A CA 1
ATOM 1572 C C . THR A 1 200 ? -7.762 -42 -25.719 1 41.75 200 THR A C 1
ATOM 1574 O O . THR A 1 200 ? -8.961 -41.906 -26 1 41.75 200 THR A O 1
ATOM 1577 N N . ARG A 1 201 ? -7.102 -43.062 -26.016 1 37.81 201 ARG A N 1
ATOM 1578 C CA . ARG A 1 201 ? -7.891 -44.25 -26.312 1 37.81 201 ARG A CA 1
ATOM 1579 C C . ARG A 1 201 ? -8.82 -44.594 -25.156 1 37.81 201 ARG A C 1
ATOM 1581 O O . ARG A 1 201 ? -9.727 -45.438 -25.312 1 37.81 201 ARG A O 1
ATOM 1588 N N . LEU A 1 202 ? -8.438 -44.219 -23.984 1 38.56 202 LEU A N 1
ATOM 1589 C CA . LEU A 1 202 ? -9.367 -44.594 -22.922 1 38.56 202 LEU A CA 1
ATOM 1590 C C . LEU A 1 202 ? -10.57 -43.656 -22.906 1 38.56 202 LEU A C 1
ATOM 1592 O O . LEU A 1 202 ? -11.328 -43.625 -21.938 1 38.56 202 LEU A O 1
ATOM 1596 N N . SER A 1 203 ? -10.711 -42.719 -23.781 1 41.28 203 SER A N 1
ATOM 1597 C CA . SER A 1 203 ? -12.016 -42.062 -23.906 1 41.28 203 SER A CA 1
ATOM 1598 C C . SER A 1 203 ? -13.133 -43.094 -23.906 1 41.28 203 SER A C 1
ATOM 1600 O O . SER A 1 203 ? -14.273 -42.781 -23.547 1 41.28 203 SER A O 1
ATOM 1602 N N . GLU A 1 204 ? -12.992 -44.031 -24.75 1 44.22 204 GLU A N 1
ATOM 1603 C CA . GLU A 1 204 ? -14.148 -44.938 -24.828 1 44.22 204 GLU A CA 1
ATOM 1604 C C . GLU A 1 204 ? -14.453 -45.531 -23.469 1 44.22 204 GLU A C 1
ATOM 1606 O O . GLU A 1 204 ? -15.555 -46.062 -23.234 1 44.22 204 GLU A O 1
ATOM 1611 N N . THR A 1 205 ? -13.375 -45.719 -22.531 1 50.56 205 THR A N 1
ATOM 1612 C CA . THR A 1 205 ? -13.602 -46.375 -21.234 1 50.56 205 THR A CA 1
ATOM 1613 C C . THR A 1 205 ? -13.812 -45.312 -20.156 1 50.56 205 THR A C 1
ATOM 1615 O O . THR A 1 205 ? -13.469 -44.156 -20.328 1 50.56 205 THR A O 1
ATOM 1618 N N . ASN A 1 206 ? -14.398 -45.5 -18.906 1 66.94 206 ASN A N 1
ATOM 1619 C CA . ASN A 1 206 ? -14.773 -44.906 -17.625 1 66.94 206 ASN A CA 1
ATOM 1620 C C . ASN A 1 206 ? -13.633 -44.094 -17.016 1 66.94 206 ASN A C 1
ATOM 1622 O O . ASN A 1 206 ? -13.586 -43.906 -15.805 1 66.94 206 ASN A O 1
ATOM 1626 N N . TYR A 1 207 ? -12.539 -43.75 -17.969 1 72.38 207 TYR A N 1
ATOM 1627 C CA . TYR A 1 207 ? -11.422 -43 -17.406 1 72.38 207 TYR A CA 1
ATOM 1628 C C . TYR A 1 207 ? -11.203 -41.688 -18.156 1 72.38 207 TYR A C 1
ATOM 1630 O O . TYR A 1 207 ? -11.539 -41.594 -19.328 1 72.38 207 TYR A O 1
ATOM 1638 N N . ARG A 1 208 ? -10.758 -40.5 -17.469 1 79.19 208 ARG A N 1
ATOM 1639 C CA . ARG A 1 208 ? -10.406 -39.188 -18 1 79.19 208 ARG A CA 1
ATOM 1640 C C . ARG A 1 208 ? -8.961 -38.844 -17.672 1 79.19 208 ARG A C 1
ATOM 1642 O O . ARG A 1 208 ? -8.461 -39.188 -16.594 1 79.19 208 ARG A O 1
ATOM 1649 N N . CYS A 1 209 ? -8.258 -38.25 -18.719 1 80 209 CYS A N 1
ATOM 1650 C CA . CYS A 1 209 ? -6.918 -37.719 -18.484 1 80 209 CYS A CA 1
ATOM 1651 C C . CYS A 1 209 ? -6.965 -36.219 -18.25 1 80 209 CYS A C 1
ATOM 1653 O O . CYS A 1 209 ? -7.508 -35.469 -19.062 1 80 209 CYS A O 1
ATOM 1655 N N . ILE A 1 210 ? -6.395 -35.781 -17.094 1 85.31 210 ILE A N 1
ATOM 1656 C CA . ILE A 1 210 ? -6.438 -34.375 -16.734 1 85.31 210 ILE A CA 1
ATOM 1657 C C . ILE A 1 210 ? -5.059 -33.906 -16.266 1 85.31 210 ILE A C 1
ATOM 1659 O O . ILE A 1 210 ? -4.293 -34.719 -15.711 1 85.31 210 ILE A O 1
ATOM 1663 N N . PRO A 1 211 ? -4.719 -32.719 -16.5 1 88.44 211 PRO A N 1
ATOM 1664 C CA . PRO A 1 211 ? -3.4 -32.219 -16.078 1 88.44 211 PRO A CA 1
ATOM 1665 C C . PRO A 1 211 ? -3.309 -31.984 -14.578 1 88.44 211 PRO A C 1
ATOM 1667 O O . PRO A 1 211 ? -4.246 -31.469 -13.977 1 88.44 211 PRO A O 1
ATOM 1670 N N . SER A 1 212 ? -2.205 -32.375 -14.008 1 91.69 212 SER A N 1
ATOM 1671 C CA . SER A 1 212 ? -1.889 -32.094 -12.609 1 91.69 212 SER A CA 1
ATOM 1672 C C . SER A 1 212 ? -1.403 -30.656 -12.438 1 91.69 212 SER A C 1
ATOM 1674 O O . SER A 1 212 ? -0.605 -30.172 -13.234 1 91.69 212 SER A O 1
ATOM 1676 N N . MET A 1 213 ? -1.85 -29.969 -11.414 1 92.31 213 MET A N 1
ATOM 1677 C CA . MET A 1 213 ? -1.385 -28.625 -11.125 1 92.31 213 MET A CA 1
ATOM 1678 C C . MET A 1 213 ? -0.123 -28.656 -10.273 1 92.31 213 MET A C 1
ATOM 1680 O O . MET A 1 213 ? 0.431 -27.594 -9.938 1 92.31 213 MET A O 1
ATOM 1684 N N . GLY A 1 214 ? 0.286 -29.812 -9.922 1 92.25 214 GLY A N 1
ATOM 1685 C CA . GLY A 1 214 ? 1.463 -29.938 -9.07 1 92.25 214 GLY A CA 1
ATOM 1686 C C . GLY A 1 214 ? 1.191 -29.578 -7.625 1 92.25 214 GLY A C 1
ATOM 1687 O O . GLY A 1 214 ? 2.113 -29.234 -6.883 1 92.25 214 GLY A O 1
ATOM 1688 N N . ILE A 1 215 ? -0.056 -29.547 -7.234 1 96.44 215 ILE A N 1
ATOM 1689 C CA . ILE A 1 215 ? -0.495 -29.297 -5.867 1 96.44 215 ILE A CA 1
ATOM 1690 C C . ILE A 1 215 ? -0.898 -30.609 -5.203 1 96.44 215 ILE A C 1
ATOM 1692 O O . ILE A 1 215 ? -1.746 -31.344 -5.723 1 96.44 215 ILE A O 1
ATOM 1696 N N . TYR A 1 216 ? -0.299 -30.906 -3.996 1 97.38 216 TYR A N 1
ATOM 1697 C CA . TYR A 1 216 ? -0.525 -32.188 -3.334 1 97.38 216 TYR A CA 1
ATOM 1698 C C . TYR A 1 216 ? -0.885 -31.984 -1.867 1 97.38 216 TYR A C 1
ATOM 1700 O O . TYR A 1 216 ? -0.197 -31.25 -1.146 1 97.38 216 TYR A O 1
ATOM 1708 N N . LEU A 1 217 ? -1.968 -32.531 -1.483 1 98.25 217 LEU A N 1
ATOM 1709 C CA . LEU A 1 217 ? -2.275 -32.688 -0.066 1 98.25 217 LEU A CA 1
ATOM 1710 C C . LEU A 1 217 ? -2.02 -34.125 0.389 1 98.25 217 LEU A C 1
ATOM 1712 O O . LEU A 1 217 ? -2.594 -35.062 -0.162 1 98.25 217 LEU A O 1
ATOM 1716 N N . ILE A 1 218 ? -1.133 -34.312 1.434 1 97.94 218 ILE A N 1
ATOM 1717 C CA . ILE A 1 218 ? -0.678 -35.625 1.809 1 97.94 218 ILE A CA 1
ATOM 1718 C C . ILE A 1 218 ? -0.7 -35.781 3.328 1 97.94 218 ILE A C 1
ATOM 1720 O O . ILE A 1 218 ? -0.313 -34.844 4.051 1 97.94 218 ILE A O 1
ATOM 1724 N N . ASN A 1 219 ? -1.103 -36.938 3.756 1 97.06 219 ASN A N 1
ATOM 1725 C CA . ASN A 1 219 ? -0.997 -37.219 5.184 1 97.06 219 ASN A CA 1
ATOM 1726 C C . ASN A 1 219 ? 0.456 -37.219 5.648 1 97.06 219 ASN A C 1
ATOM 1728 O O . ASN A 1 219 ? 1.338 -37.719 4.953 1 97.06 219 ASN A O 1
ATOM 1732 N N . ARG A 1 220 ? 0.633 -36.688 6.773 1 95.88 220 ARG A N 1
ATOM 1733 C CA . ARG A 1 220 ? 1.975 -36.594 7.344 1 95.88 220 ARG A CA 1
ATOM 1734 C C . ARG A 1 220 ? 2.631 -37.969 7.391 1 95.88 220 ARG A C 1
ATOM 1736 O O . ARG A 1 220 ? 3.758 -38.156 6.922 1 95.88 220 ARG A O 1
ATOM 1743 N N . ALA A 1 221 ? 1.918 -38.875 7.977 1 95.06 221 ALA A N 1
ATOM 1744 C CA . ALA A 1 221 ? 2.455 -40.219 8.117 1 95.06 221 ALA A CA 1
ATOM 1745 C C . ALA A 1 221 ? 2.805 -40.812 6.754 1 95.06 221 ALA A C 1
ATOM 1747 O O . ALA A 1 221 ? 3.85 -41.469 6.594 1 95.06 221 ALA A O 1
ATOM 1748 N N . THR A 1 222 ? 1.922 -40.625 5.812 1 96.62 222 THR A N 1
ATOM 1749 C CA . THR A 1 222 ? 2.15 -41.094 4.453 1 96.62 222 THR A CA 1
ATOM 1750 C C . THR A 1 222 ? 3.402 -40.469 3.855 1 96.62 222 THR A C 1
ATOM 1752 O O . THR A 1 222 ? 4.242 -41.156 3.277 1 96.62 222 THR A O 1
ATOM 1755 N N . MET A 1 223 ? 3.58 -39.188 3.992 1 96.25 223 MET A N 1
ATOM 1756 C CA . MET A 1 223 ? 4.723 -38.469 3.457 1 96.25 223 MET A CA 1
ATOM 1757 C C . MET A 1 223 ? 6.031 -39 4.039 1 96.25 223 MET A C 1
ATOM 1759 O O . MET A 1 223 ? 6.957 -39.312 3.297 1 96.25 223 MET A O 1
ATOM 1763 N N . VAL A 1 224 ? 6.059 -39.156 5.273 1 94.88 224 VAL A N 1
ATOM 1764 C CA . VAL A 1 224 ? 7.262 -39.594 5.965 1 94.88 224 VAL A CA 1
ATOM 1765 C C . VAL A 1 224 ? 7.605 -41.031 5.547 1 94.88 224 VAL A C 1
ATOM 1767 O O . VAL A 1 224 ? 8.758 -41.312 5.238 1 94.88 224 VAL A O 1
ATOM 1770 N N . ASN A 1 225 ? 6.629 -41.781 5.547 1 95.88 225 ASN A N 1
ATOM 1771 C CA . ASN A 1 225 ? 6.824 -43.188 5.168 1 95.88 225 ASN A CA 1
ATOM 1772 C C . ASN A 1 225 ? 7.32 -43.312 3.732 1 95.88 225 ASN A C 1
ATOM 1774 O O . ASN A 1 225 ? 8.273 -44.031 3.463 1 95.88 225 ASN A O 1
ATOM 1778 N N . LEU A 1 226 ? 6.73 -42.594 2.836 1 96.69 226 LEU A N 1
ATOM 1779 C CA . LEU A 1 226 ? 7.102 -42.688 1.428 1 96.69 226 LEU A CA 1
ATOM 1780 C C . LEU A 1 226 ? 8.531 -42.188 1.217 1 96.69 226 LEU A C 1
ATOM 1782 O O . LEU A 1 226 ? 9.32 -42.844 0.526 1 96.69 226 LEU A O 1
ATOM 1786 N N . LEU A 1 227 ? 8.898 -41.094 1.823 1 95.94 227 LEU A N 1
ATOM 1787 C CA . LEU A 1 227 ? 10.172 -40.438 1.533 1 95.94 227 LEU A CA 1
ATOM 1788 C C . LEU A 1 227 ? 11.312 -41.156 2.271 1 95.94 227 LEU A C 1
ATOM 1790 O O . LEU A 1 227 ? 12.438 -41.188 1.767 1 95.94 227 LEU A O 1
ATOM 1794 N N . ASN A 1 228 ? 11.016 -41.688 3.398 1 93.81 228 ASN A N 1
ATOM 1795 C CA . ASN A 1 228 ? 12.086 -42.25 4.195 1 93.81 228 ASN A CA 1
ATOM 1796 C C . ASN A 1 228 ? 12.203 -43.781 3.969 1 93.81 228 ASN A C 1
ATOM 1798 O O . ASN A 1 228 ? 13.305 -44.312 3.922 1 93.81 228 ASN A O 1
ATOM 1802 N N . GLN A 1 229 ? 11.117 -44.406 3.842 1 94.62 229 GLN A N 1
ATOM 1803 C CA . GLN A 1 229 ? 11.141 -45.875 3.83 1 94.62 229 GLN A CA 1
ATOM 1804 C C . GLN A 1 229 ? 11.016 -46.406 2.408 1 94.62 229 GLN A C 1
ATOM 1806 O O . GLN A 1 229 ? 11.836 -47.219 1.972 1 94.62 229 GLN A O 1
ATOM 1811 N N . HIS A 1 230 ? 10.133 -45.969 1.689 1 95.69 230 HIS A N 1
ATOM 1812 C CA . HIS A 1 230 ? 9.828 -46.594 0.41 1 95.69 230 HIS A CA 1
ATOM 1813 C C . HIS A 1 230 ? 10.664 -46 -0.714 1 95.69 230 HIS A C 1
ATOM 1815 O O . HIS A 1 230 ? 11.094 -46.719 -1.621 1 95.69 230 HIS A O 1
ATOM 1821 N N . PHE A 1 231 ? 10.828 -44.688 -0.656 1 95.81 231 PHE A N 1
ATOM 1822 C CA . PHE A 1 231 ? 11.539 -44.031 -1.753 1 95.81 231 PHE A CA 1
ATOM 1823 C C . PHE A 1 231 ? 12.609 -43.094 -1.223 1 95.81 231 PHE A C 1
ATOM 1825 O O . PHE A 1 231 ? 12.602 -41.906 -1.542 1 95.81 231 PHE A O 1
ATOM 1832 N N . PRO A 1 232 ? 13.617 -43.469 -0.555 1 94.31 232 PRO A N 1
ATOM 1833 C CA . PRO A 1 232 ? 14.617 -42.625 0.091 1 94.31 232 PRO A CA 1
ATOM 1834 C C . PRO A 1 232 ? 15.539 -41.938 -0.911 1 94.31 232 PRO A C 1
ATOM 1836 O O . PRO A 1 232 ? 16.281 -41.031 -0.544 1 94.31 232 PRO A O 1
ATOM 1839 N N . LYS A 1 233 ? 15.516 -42.312 -2.221 1 93.62 233 LYS A N 1
ATOM 1840 C CA . LYS A 1 233 ? 16.406 -41.719 -3.211 1 93.62 233 LYS A CA 1
ATOM 1841 C C . LYS A 1 233 ? 15.602 -40.938 -4.258 1 93.62 233 LYS A C 1
ATOM 1843 O O . LYS A 1 233 ? 16.172 -40.438 -5.238 1 93.62 233 LYS A O 1
ATOM 1848 N N . ALA A 1 234 ? 14.312 -40.875 -4.023 1 93.44 234 ALA A N 1
ATOM 1849 C CA . ALA A 1 234 ? 13.477 -40.188 -5 1 93.44 234 ALA A CA 1
ATOM 1850 C C . ALA A 1 234 ? 13.852 -38.719 -5.098 1 93.44 234 ALA A C 1
ATOM 1852 O O . ALA A 1 234 ? 14.125 -38.062 -4.086 1 93.44 234 ALA A O 1
ATOM 1853 N N . LYS A 1 235 ? 13.836 -38.219 -6.309 1 90.88 235 LYS A N 1
ATOM 1854 C CA . LYS A 1 235 ? 14.18 -36.812 -6.543 1 90.88 235 LYS A CA 1
ATOM 1855 C C . LYS A 1 235 ? 12.93 -35.969 -6.734 1 90.88 235 LYS A C 1
ATOM 1857 O O . LYS A 1 235 ? 12.859 -34.812 -6.25 1 90.88 235 LYS A O 1
ATOM 1862 N N . TYR A 1 236 ? 11.992 -36.562 -7.379 1 89.12 236 TYR A N 1
ATOM 1863 C CA . TYR A 1 236 ? 10.82 -35.75 -7.746 1 89.12 236 TYR A CA 1
ATOM 1864 C C . TYR A 1 236 ? 9.555 -36.344 -7.109 1 89.12 236 TYR A C 1
ATOM 1866 O O . TYR A 1 236 ? 9.297 -37.531 -7.199 1 89.12 236 TYR A O 1
ATOM 1874 N N . PHE A 1 237 ? 8.773 -35.5 -6.555 1 88.44 237 PHE A N 1
ATOM 1875 C CA . PHE A 1 237 ? 7.59 -35.875 -5.805 1 88.44 237 PHE A CA 1
ATOM 1876 C C . PHE A 1 237 ? 6.508 -36.406 -6.738 1 88.44 237 PHE A C 1
ATOM 1878 O O . PHE A 1 237 ? 5.902 -37.438 -6.465 1 88.44 237 PHE A O 1
ATOM 1885 N N . GLY A 1 238 ? 6.262 -35.781 -7.848 1 84.12 238 GLY A N 1
ATOM 1886 C CA . GLY A 1 238 ? 5.223 -36.188 -8.781 1 84.12 238 GLY A CA 1
ATOM 1887 C C . GLY A 1 238 ? 5.523 -37.469 -9.492 1 84.12 238 GLY A C 1
ATOM 1888 O O . GLY A 1 238 ? 4.848 -38.5 -9.266 1 84.12 238 GLY A O 1
ATOM 1889 N N . THR A 1 239 ? 6.645 -37.531 -10.172 1 83.94 239 THR A N 1
ATOM 1890 C CA . THR A 1 239 ? 6.922 -38.625 -11.094 1 83.94 239 THR A CA 1
ATOM 1891 C C . THR A 1 239 ? 7.43 -39.844 -10.336 1 83.94 239 THR A C 1
ATOM 1893 O O . THR A 1 239 ? 7.238 -41 -10.789 1 83.94 239 THR A O 1
ATOM 1896 N N . GLU A 1 240 ? 7.949 -39.594 -9.172 1 90.94 240 GLU A N 1
ATOM 1897 C CA . GLU A 1 240 ? 8.539 -40.75 -8.477 1 90.94 240 GLU A CA 1
ATOM 1898 C C . GLU A 1 240 ? 7.719 -41.125 -7.246 1 90.94 240 GLU A C 1
ATOM 1900 O O . GLU A 1 240 ? 7.297 -42.281 -7.102 1 90.94 240 GLU A O 1
ATOM 1905 N N . VAL A 1 241 ? 7.414 -40.219 -6.492 1 93.44 241 VAL A N 1
ATOM 1906 C CA . VAL A 1 241 ? 6.785 -40.5 -5.211 1 93.44 241 VAL A CA 1
ATOM 1907 C C . VAL A 1 241 ? 5.309 -40.844 -5.426 1 93.44 241 VAL A C 1
ATOM 1909 O O . VAL A 1 241 ? 4.809 -41.844 -4.914 1 93.44 241 VAL A O 1
ATOM 1912 N N . ILE A 1 242 ? 4.641 -40.062 -6.195 1 93.44 242 ILE A N 1
ATOM 1913 C CA . ILE A 1 242 ? 3.219 -40.312 -6.426 1 93.44 242 ILE A CA 1
ATOM 1914 C C . ILE A 1 242 ? 3.025 -41.594 -7.199 1 93.44 242 ILE A C 1
ATOM 1916 O O . ILE A 1 242 ? 2.148 -42.406 -6.867 1 93.44 242 ILE A O 1
ATOM 1920 N N . ARG A 1 243 ? 3.795 -41.781 -8.203 1 90.69 243 ARG A N 1
ATOM 1921 C CA . ARG A 1 243 ? 3.74 -43.031 -8.953 1 90.69 243 ARG A CA 1
ATOM 1922 C C . ARG A 1 243 ? 4 -44.219 -8.047 1 90.69 243 ARG A C 1
ATOM 1924 O O . ARG A 1 243 ? 3.334 -45.25 -8.156 1 90.69 243 ARG A O 1
ATOM 1931 N N . GLY A 1 244 ? 4.992 -44.062 -7.234 1 93.5 244 GLY A N 1
ATOM 1932 C CA . GLY A 1 244 ? 5.293 -45.094 -6.266 1 93.5 244 GLY A CA 1
ATOM 1933 C C . GLY A 1 244 ? 4.145 -45.375 -5.316 1 93.5 244 GLY A C 1
ATOM 1934 O O . GLY A 1 244 ? 3.859 -46.531 -5.008 1 93.5 244 GLY A O 1
ATOM 1935 N N . ALA A 1 245 ? 3.502 -44.375 -4.844 1 96.44 245 ALA A N 1
ATOM 1936 C CA . ALA A 1 245 ? 2.361 -44.531 -3.941 1 96.44 245 ALA A CA 1
ATOM 1937 C C . ALA A 1 245 ? 1.241 -45.344 -4.602 1 96.44 245 ALA A C 1
ATOM 1939 O O . ALA A 1 245 ? 0.629 -46.188 -3.967 1 96.44 245 ALA A O 1
ATOM 1940 N N . LEU A 1 246 ? 1.022 -45.031 -5.812 1 94.38 246 LEU A N 1
ATOM 1941 C CA . LEU A 1 246 ? 0.014 -45.75 -6.566 1 94.38 246 LEU A CA 1
ATOM 1942 C C . LEU A 1 246 ? 0.384 -47.219 -6.672 1 94.38 246 LEU A C 1
ATOM 1944 O O . LEU A 1 246 ? -0.471 -48.094 -6.504 1 94.38 246 LEU A O 1
ATOM 1948 N N . SER A 1 247 ? 1.633 -47.469 -6.926 1 93.88 247 SER A N 1
ATOM 1949 C CA . SER A 1 247 ? 2.117 -48.844 -7.066 1 93.88 247 SER A CA 1
ATOM 1950 C C . SER A 1 247 ? 1.992 -49.625 -5.754 1 93.88 247 SER A C 1
ATOM 1952 O O . SER A 1 247 ? 1.838 -50.844 -5.754 1 93.88 247 SER A O 1
ATOM 1954 N N . LEU A 1 248 ? 2.074 -48.906 -4.641 1 95.88 248 LEU A N 1
ATOM 1955 C CA . LEU A 1 248 ? 1.983 -49.5 -3.316 1 95.88 248 LEU A CA 1
ATOM 1956 C C . LEU A 1 248 ? 0.528 -49.719 -2.918 1 95.88 248 LEU A C 1
ATOM 1958 O O . LEU A 1 248 ? 0.248 -50.281 -1.847 1 95.88 248 LEU A O 1
ATOM 1962 N N . GLY A 1 249 ? -0.422 -49.25 -3.709 1 95.56 249 GLY A N 1
ATOM 1963 C CA . GLY A 1 249 ? -1.838 -49.438 -3.453 1 95.56 249 GLY A CA 1
ATOM 1964 C C . GLY A 1 249 ? -2.451 -48.375 -2.572 1 95.56 249 GLY A C 1
ATOM 1965 O O . GLY A 1 249 ? -3.537 -48.562 -2.02 1 95.56 249 GLY A O 1
ATOM 1966 N N . MET A 1 250 ? -1.77 -47.312 -2.443 1 96.56 250 MET A N 1
ATOM 1967 C CA . MET A 1 250 ? -2.309 -46.219 -1.638 1 96.56 250 MET A CA 1
ATOM 1968 C C . MET A 1 250 ? -3.479 -45.562 -2.348 1 96.56 250 MET A C 1
ATOM 1970 O O . MET A 1 250 ? -3.584 -45.625 -3.574 1 96.56 250 MET A O 1
ATOM 1974 N N . LYS A 1 251 ? -4.32 -44.938 -1.608 1 97.44 251 LYS A N 1
ATOM 1975 C CA . LYS A 1 251 ? -5.457 -44.25 -2.184 1 97.44 251 LYS A CA 1
ATOM 1976 C C . LYS A 1 251 ? -5.074 -42.812 -2.557 1 97.44 251 LYS A C 1
ATOM 1978 O O . LYS A 1 251 ? -4.816 -41.969 -1.682 1 97.44 251 LYS A O 1
ATOM 1983 N N . VAL A 1 252 ? -5.07 -42.625 -3.842 1 97.62 252 VAL A N 1
ATOM 1984 C CA . VAL A 1 252 ? -4.77 -41.281 -4.383 1 97.62 252 VAL A CA 1
ATOM 1985 C C . VAL A 1 252 ? -5.98 -40.75 -5.145 1 97.62 252 VAL A C 1
ATOM 1987 O O . VAL A 1 252 ? -6.477 -41.406 -6.07 1 97.62 252 VAL A O 1
ATOM 1990 N N . ASP A 1 253 ? -6.453 -39.562 -4.75 1 97.62 253 ASP A N 1
ATOM 1991 C CA . ASP A 1 253 ? -7.621 -38.969 -5.391 1 97.62 253 ASP A CA 1
ATOM 1992 C C . ASP A 1 253 ? -7.258 -37.656 -6.078 1 97.62 253 ASP A C 1
ATOM 1994 O O . ASP A 1 253 ? -6.258 -37.031 -5.734 1 97.62 253 ASP A O 1
ATOM 1998 N N . ALA A 1 254 ? -8.078 -37.312 -7.062 1 95.81 254 ALA A N 1
ATOM 1999 C CA . ALA A 1 254 ? -7.953 -36.031 -7.738 1 95.81 254 ALA A CA 1
ATOM 2000 C C . ALA A 1 254 ? -9.016 -35.062 -7.25 1 95.81 254 ALA A C 1
ATOM 2002 O O . ALA A 1 254 ? -10.172 -35.438 -7.043 1 95.81 254 ALA A O 1
ATOM 2003 N N . TYR A 1 255 ? -8.57 -33.906 -6.926 1 96.62 255 TYR A N 1
ATOM 2004 C CA . TYR A 1 255 ? -9.461 -32.781 -6.676 1 96.62 255 TYR A CA 1
ATOM 2005 C C . TYR A 1 255 ? -9.523 -31.859 -7.887 1 96.62 255 TYR A C 1
ATOM 2007 O O . TYR A 1 255 ? -8.523 -31.234 -8.258 1 96.62 255 TYR A O 1
ATOM 2015 N N . LEU A 1 256 ? -10.672 -31.688 -8.461 1 93.75 256 LEU A N 1
ATOM 2016 C CA . LEU A 1 256 ? -10.812 -30.953 -9.711 1 93.75 256 LEU A CA 1
ATOM 2017 C C . LEU A 1 256 ? -11.008 -29.469 -9.445 1 93.75 256 LEU A C 1
ATOM 2019 O O . LEU A 1 256 ? -11.922 -29.078 -8.719 1 93.75 256 LEU A O 1
ATOM 2023 N N . PHE A 1 257 ? -10.07 -28.719 -10.078 1 92.5 257 PHE A N 1
ATOM 2024 C CA . PHE A 1 257 ? -10.117 -27.281 -9.961 1 92.5 257 PHE A CA 1
ATOM 2025 C C . PHE A 1 257 ? -10.719 -26.641 -11.211 1 92.5 257 PHE A C 1
ATOM 2027 O O . PHE A 1 257 ? -10.305 -26.953 -12.328 1 92.5 257 PHE A O 1
ATOM 2034 N N . GLU A 1 258 ? -11.711 -25.688 -11.047 1 84.44 258 GLU A N 1
ATOM 2035 C CA . GLU A 1 258 ? -12.406 -25.062 -12.172 1 84.44 258 GLU A CA 1
ATOM 2036 C C . GLU A 1 258 ? -12.094 -23.562 -12.258 1 84.44 258 GLU A C 1
ATOM 2038 O O . GLU A 1 258 ? -12.547 -22.891 -13.18 1 84.44 258 GLU A O 1
ATOM 2043 N N . GLY A 1 259 ? -11.188 -23.062 -11.68 1 84.44 259 GLY A N 1
ATOM 2044 C CA . GLY A 1 259 ? -10.914 -21.641 -11.68 1 84.44 259 GLY A CA 1
ATOM 2045 C C . GLY A 1 259 ? -9.758 -21.25 -12.586 1 84.44 259 GLY A C 1
ATOM 2046 O O . GLY A 1 259 ? -9.211 -22.109 -13.289 1 84.44 259 GLY A O 1
ATOM 2047 N N . TYR A 1 260 ? -9.492 -19.953 -12.68 1 85.94 260 TYR A N 1
ATOM 2048 C CA . TYR A 1 260 ? -8.359 -19.422 -13.43 1 85.94 260 TYR A CA 1
ATOM 2049 C C . TYR A 1 260 ? -7.039 -19.953 -12.875 1 85.94 260 TYR A C 1
ATOM 2051 O O . TYR A 1 260 ? -6.84 -19.969 -11.656 1 85.94 260 TYR A O 1
ATOM 2059 N N . TRP A 1 261 ? -6.184 -20.469 -13.766 1 89.38 261 TRP A N 1
ATOM 2060 C CA . TRP A 1 261 ? -4.891 -21.016 -13.375 1 89.38 261 TRP A CA 1
ATOM 2061 C C . TRP A 1 261 ? -3.832 -20.734 -14.438 1 89.38 261 TRP A C 1
ATOM 2063 O O . TRP A 1 261 ? -4.027 -21.031 -15.617 1 89.38 261 TRP A O 1
ATOM 2073 N N . GLU A 1 262 ? -2.762 -20.031 -13.977 1 87.94 262 GLU A N 1
ATOM 2074 C CA . GLU A 1 262 ? -1.623 -19.766 -14.852 1 87.94 262 GLU A CA 1
ATOM 2075 C C . GLU A 1 262 ? -0.333 -20.328 -14.266 1 87.94 262 GLU A C 1
ATOM 2077 O O . GLU A 1 262 ? -0.013 -20.078 -13.102 1 87.94 262 GLU A O 1
ATOM 2082 N N . ASP A 1 263 ? 0.326 -21.125 -15.07 1 88.25 263 ASP A N 1
ATOM 2083 C CA . ASP A 1 263 ? 1.657 -21.641 -14.742 1 88.25 263 ASP A CA 1
ATOM 2084 C C . ASP A 1 263 ? 2.742 -20.797 -15.406 1 88.25 263 ASP A C 1
ATOM 2086 O O . ASP A 1 263 ? 3.018 -20.953 -16.594 1 88.25 263 ASP A O 1
ATOM 2090 N N . MET A 1 264 ? 3.363 -19.969 -14.695 1 88.12 264 MET A N 1
ATOM 2091 C CA . MET A 1 264 ? 4.363 -19.047 -15.234 1 88.12 264 MET A CA 1
ATOM 2092 C C . MET A 1 264 ? 5.734 -19.719 -15.289 1 88.12 264 MET A C 1
ATOM 2094 O O . MET A 1 264 ? 6.668 -19.266 -14.617 1 88.12 264 MET A O 1
ATOM 2098 N N . ARG A 1 265 ? 5.938 -20.641 -16.203 1 83.88 265 ARG A N 1
ATOM 2099 C CA . ARG A 1 265 ? 7.148 -21.469 -16.25 1 83.88 265 ARG A CA 1
ATOM 2100 C C . ARG A 1 265 ? 8.141 -20.922 -17.266 1 83.88 265 ARG A C 1
ATOM 2102 O O . ARG A 1 265 ? 9.305 -21.328 -17.297 1 83.88 265 ARG A O 1
ATOM 2109 N N . SER A 1 266 ? 7.66 -20.047 -18.156 1 88.62 266 SER A N 1
ATOM 2110 C CA . SER A 1 266 ? 8.5 -19.453 -19.188 1 88.62 266 SER A CA 1
ATOM 2111 C C . SER A 1 266 ? 8.305 -17.938 -19.25 1 88.62 266 SER A C 1
ATOM 2113 O O . SER A 1 266 ? 7.359 -17.406 -18.656 1 88.62 266 SER A O 1
ATOM 2115 N N . ILE A 1 267 ? 9.172 -17.344 -19.969 1 93.81 267 ILE A N 1
ATOM 2116 C CA . ILE A 1 267 ? 9.078 -15.891 -20.141 1 93.81 267 ILE A CA 1
ATOM 2117 C C . ILE A 1 267 ? 7.777 -15.539 -20.859 1 93.81 267 ILE A C 1
ATOM 2119 O O . ILE A 1 267 ? 7.094 -14.586 -20.484 1 93.81 267 ILE A O 1
ATOM 2123 N N . GLU A 1 268 ? 7.52 -16.328 -21.859 1 92.75 268 GLU A N 1
ATOM 2124 C CA . GLU A 1 268 ? 6.285 -16.078 -22.594 1 92.75 268 GLU A CA 1
ATOM 2125 C C . GLU A 1 268 ? 5.062 -16.234 -21.688 1 92.75 268 GLU A C 1
ATOM 2127 O O . GLU A 1 268 ? 4.152 -15.398 -21.734 1 92.75 268 GLU A O 1
ATOM 2132 N N . ALA A 1 269 ? 5.07 -17.328 -20.953 1 90 269 ALA A N 1
ATOM 2133 C CA . ALA A 1 269 ? 3.953 -17.562 -20.047 1 90 269 ALA A CA 1
ATOM 2134 C C . ALA A 1 269 ? 3.863 -16.453 -19 1 90 269 ALA A C 1
ATOM 2136 O O . ALA A 1 269 ? 2.77 -15.984 -18.672 1 90 269 ALA A O 1
ATOM 2137 N N . PHE A 1 270 ? 4.988 -16.078 -18.562 1 93.81 270 PHE A N 1
ATOM 2138 C CA . PHE A 1 270 ? 5.055 -15 -17.578 1 93.81 270 PHE A CA 1
ATOM 2139 C C . PHE A 1 270 ? 4.496 -13.711 -18.172 1 93.81 270 PHE A C 1
ATOM 2141 O O . PHE A 1 270 ? 3.67 -13.039 -17.547 1 93.81 270 PHE A O 1
ATOM 2148 N N . TYR A 1 271 ? 4.902 -13.344 -19.312 1 96.38 271 TYR A N 1
ATOM 2149 C CA . TYR A 1 271 ? 4.434 -12.164 -20.016 1 96.38 271 TYR A CA 1
ATOM 2150 C C . TYR A 1 271 ? 2.92 -12.203 -20.203 1 96.38 271 TYR A C 1
ATOM 2152 O O . TYR A 1 271 ? 2.225 -11.234 -19.891 1 96.38 271 TYR A O 1
ATOM 2160 N N . GLN A 1 272 ? 2.486 -13.297 -20.625 1 91 272 GLN A N 1
ATOM 2161 C CA . GLN A 1 272 ? 1.06 -13.438 -20.891 1 91 272 GLN A CA 1
ATOM 2162 C C . GLN A 1 272 ? 0.247 -13.328 -19.609 1 91 272 GLN A C 1
ATOM 2164 O O . GLN A 1 272 ? -0.837 -12.742 -19.594 1 91 272 GLN A O 1
ATOM 2169 N N . ALA A 1 273 ? 0.747 -13.93 -18.594 1 90.56 273 ALA A N 1
ATOM 2170 C CA . ALA A 1 273 ? 0.061 -13.844 -17.297 1 90.56 273 ALA A CA 1
ATOM 2171 C C . ALA A 1 273 ? -0.091 -12.391 -16.859 1 90.56 273 ALA A C 1
ATOM 2173 O O . ALA A 1 273 ? -1.151 -11.992 -16.375 1 90.56 273 ALA A O 1
ATOM 2174 N N . ASN A 1 274 ? 0.891 -11.594 -16.984 1 93.5 274 ASN A N 1
ATOM 2175 C CA . ASN A 1 274 ? 0.825 -10.18 -16.641 1 93.5 274 ASN A CA 1
ATOM 2176 C C . ASN A 1 274 ? -0.178 -9.438 -17.516 1 93.5 274 ASN A C 1
ATOM 2178 O O . ASN A 1 274 ? -0.962 -8.625 -17.016 1 93.5 274 ASN A O 1
ATOM 2182 N N . MET A 1 275 ? -0.139 -9.734 -18.766 1 92.06 275 MET A N 1
ATOM 2183 C CA . MET A 1 275 ? -1.07 -9.078 -19.672 1 92.06 275 MET A CA 1
ATOM 2184 C C . MET A 1 275 ? -2.514 -9.422 -19.312 1 92.06 275 MET A C 1
ATOM 2186 O O . MET A 1 275 ? -3.393 -8.555 -19.375 1 92.06 275 MET A O 1
ATOM 2190 N N . ASN A 1 276 ? -2.652 -10.625 -18.906 1 87.69 276 ASN A N 1
ATOM 2191 C CA . ASN A 1 276 ? -3.994 -11.055 -18.531 1 87.69 276 ASN A CA 1
ATOM 2192 C C . ASN A 1 276 ? -4.48 -10.328 -17.266 1 87.69 276 ASN A C 1
ATOM 2194 O O . ASN A 1 276 ? -5.684 -10.148 -17.078 1 87.69 276 ASN A O 1
ATOM 2198 N N . CYS A 1 277 ? -3.584 -9.883 -16.516 1 85.81 277 CYS A N 1
ATOM 2199 C CA . CYS A 1 277 ? -3.939 -9.203 -15.273 1 85.81 277 CYS A CA 1
ATOM 2200 C C . CYS A 1 277 ? -4.555 -7.836 -15.555 1 85.81 277 CYS A C 1
ATOM 2202 O O . CYS A 1 277 ? -5.234 -7.27 -14.703 1 85.81 277 CYS A O 1
ATOM 2204 N N . ILE A 1 278 ? -4.316 -7.273 -16.672 1 86.69 278 ILE A N 1
ATOM 2205 C CA . ILE A 1 278 ? -4.891 -5.992 -17.062 1 86.69 278 ILE A CA 1
ATOM 2206 C C . ILE A 1 278 ? -6.41 -6.121 -17.188 1 86.69 278 ILE A C 1
ATOM 2208 O O . ILE A 1 278 ? -7.148 -5.211 -16.812 1 86.69 278 ILE A O 1
ATOM 2212 N N . LYS A 1 279 ? -6.805 -7.246 -17.656 1 77.81 279 LYS A N 1
ATOM 2213 C CA . LYS A 1 279 ? -8.234 -7.492 -17.844 1 77.81 279 LYS A CA 1
ATOM 2214 C C . LYS A 1 279 ? -8.727 -8.594 -16.922 1 77.81 279 LYS A C 1
ATOM 2216 O O . LYS A 1 279 ? -9.477 -9.477 -17.328 1 77.81 279 LYS A O 1
ATOM 2221 N N . ILE A 1 280 ? -8.273 -8.523 -15.773 1 64.06 280 ILE A N 1
ATOM 2222 C CA . ILE A 1 280 ? -8.297 -9.727 -14.953 1 64.06 280 ILE A CA 1
ATOM 2223 C C . ILE A 1 280 ? -9.727 -10.047 -14.539 1 64.06 280 ILE A C 1
ATOM 2225 O O . ILE A 1 280 ? -10.102 -11.219 -14.43 1 64.06 280 ILE A O 1
ATOM 2229 N N . SER A 1 281 ? -10.5 -9.086 -14.352 1 61.84 281 SER A N 1
ATOM 2230 C CA . SER A 1 281 ? -11.883 -9.375 -13.977 1 61.84 281 SER A CA 1
ATOM 2231 C C . SER A 1 281 ? -12.578 -10.227 -15.031 1 61.84 281 SER A C 1
ATOM 2233 O O . SER A 1 281 ? -13.508 -10.977 -14.727 1 61.84 281 SER A O 1
ATOM 2235 N N . ASN A 1 282 ? -11.984 -10.203 -16.094 1 62.28 282 ASN A N 1
ATOM 2236 C CA . ASN A 1 282 ? -12.594 -10.938 -17.203 1 62.28 282 ASN A CA 1
ATOM 2237 C C . ASN A 1 282 ? -12.18 -12.406 -17.203 1 62.28 282 ASN A C 1
ATOM 2239 O O . ASN A 1 282 ? -12.828 -13.234 -17.844 1 62.28 282 ASN A O 1
ATOM 2243 N N . VAL A 1 283 ? -11.18 -12.633 -16.453 1 60.09 283 VAL A N 1
ATOM 2244 C CA . VAL A 1 283 ? -10.695 -14 -16.562 1 60.09 283 VAL A CA 1
ATOM 2245 C C . VAL A 1 283 ? -10.969 -14.75 -15.258 1 60.09 283 VAL A C 1
ATOM 2247 O O . VAL A 1 283 ? -10.406 -15.828 -15.023 1 60.09 283 VAL A O 1
ATOM 2250 N N . GLY A 1 284 ? -11.711 -14.195 -14.477 1 64.75 284 GLY A N 1
ATOM 2251 C CA . GLY A 1 284 ? -12.156 -14.906 -13.289 1 64.75 284 GLY A CA 1
ATOM 2252 C C . GLY A 1 284 ? -11.219 -14.742 -12.109 1 64.75 284 GLY A C 1
ATOM 2253 O O . GLY A 1 284 ? -11.328 -15.461 -11.117 1 64.75 284 GLY A O 1
ATOM 2254 N N . TYR A 1 285 ? -10.227 -14.023 -12.336 1 73.19 285 TYR A N 1
ATOM 2255 C CA . TYR A 1 285 ? -9.336 -13.703 -11.227 1 73.19 285 TYR A CA 1
ATOM 2256 C C . TYR A 1 285 ? -9.547 -12.273 -10.75 1 73.19 285 TYR A C 1
ATOM 2258 O O . TYR A 1 285 ? -9.414 -11.328 -11.523 1 73.19 285 TYR A O 1
ATOM 2266 N N . ASN A 1 286 ? -9.906 -12.188 -9.516 1 72.5 286 ASN A N 1
ATOM 2267 C CA . ASN A 1 286 ? -10.195 -10.859 -8.984 1 72.5 286 ASN A CA 1
ATOM 2268 C C . ASN A 1 286 ? -9.25 -10.5 -7.84 1 72.5 286 ASN A C 1
ATOM 2270 O O . ASN A 1 286 ? -9.344 -11.062 -6.746 1 72.5 286 ASN A O 1
ATOM 2274 N N . PHE A 1 287 ? -8.406 -9.57 -8.188 1 72.75 287 PHE A N 1
ATOM 2275 C CA . PHE A 1 287 ? -7.488 -9.094 -7.164 1 72.75 287 PHE A CA 1
ATOM 2276 C C . PHE A 1 287 ? -8.234 -8.312 -6.09 1 72.75 287 PHE A C 1
ATOM 2278 O O . PHE A 1 287 ? -7.727 -8.133 -4.98 1 72.75 287 PHE A O 1
ATOM 2285 N N . CYS A 1 288 ? -9.414 -7.848 -6.406 1 64.56 288 CYS A N 1
ATOM 2286 C CA . CYS A 1 288 ? -10.141 -6.934 -5.527 1 64.56 288 CYS A CA 1
ATOM 2287 C C . CYS A 1 288 ? -11.078 -7.699 -4.605 1 64.56 288 CYS A C 1
ATOM 2289 O O . CYS A 1 288 ? -11.891 -7.094 -3.9 1 64.56 288 CYS A O 1
ATOM 2291 N N . ASP A 1 289 ? -10.914 -8.961 -4.629 1 72.88 289 ASP A N 1
ATOM 2292 C CA . ASP A 1 289 ? -11.789 -9.758 -3.775 1 72.88 289 ASP A CA 1
ATOM 2293 C C . ASP A 1 289 ? -11.492 -9.508 -2.297 1 72.88 289 ASP A C 1
ATOM 2295 O O . ASP A 1 289 ? -10.398 -9.812 -1.816 1 72.88 289 ASP A O 1
ATOM 2299 N N . ARG A 1 290 ? -12.477 -9.023 -1.578 1 69.44 290 ARG A N 1
ATOM 2300 C CA . ARG A 1 290 ? -12.305 -8.672 -0.173 1 69.44 290 ARG A CA 1
ATOM 2301 C C . ARG A 1 290 ? -12.195 -9.914 0.698 1 69.44 290 ARG A C 1
ATOM 2303 O O . ARG A 1 290 ? -11.523 -9.898 1.733 1 69.44 290 ARG A O 1
ATOM 2310 N N . ASP A 1 291 ? -12.828 -10.844 0.258 1 75 291 ASP A N 1
ATOM 2311 C CA . ASP A 1 291 ? -12.883 -12.047 1.084 1 75 291 ASP A CA 1
ATOM 2312 C C . ASP A 1 291 ? -11.602 -12.867 0.942 1 75 291 ASP A C 1
ATOM 2314 O O . ASP A 1 291 ? -11.305 -13.711 1.794 1 75 291 ASP A O 1
ATOM 2318 N N . SER A 1 292 ? -10.961 -12.625 -0.126 1 81.5 292 SER A N 1
ATOM 2319 C CA . SER A 1 292 ? -9.719 -13.359 -0.375 1 81.5 292 SER A CA 1
ATOM 2320 C C . SER A 1 292 ? -8.656 -12.453 -0.988 1 81.5 292 SER A C 1
ATOM 2322 O O . SER A 1 292 ? -8.258 -12.648 -2.137 1 81.5 292 SER A O 1
ATOM 2324 N N . PRO A 1 293 ? -8.211 -11.609 -0.17 1 80.62 293 PRO A N 1
ATOM 2325 C CA . PRO A 1 293 ? -7.219 -10.672 -0.701 1 80.62 293 PRO A CA 1
ATOM 2326 C C . PRO A 1 293 ? -5.867 -11.328 -0.972 1 80.62 293 PRO A C 1
ATOM 2328 O O . PRO A 1 293 ? -5.578 -12.398 -0.433 1 80.62 293 PRO A O 1
ATOM 2331 N N . VAL A 1 294 ? -5.199 -10.773 -1.871 1 86.31 294 VAL A N 1
ATOM 2332 C CA . VAL A 1 294 ? -3.803 -11.156 -2.051 1 86.31 294 VAL A CA 1
ATOM 2333 C C . VAL A 1 294 ? -2.91 -10.281 -1.18 1 86.31 294 VAL A C 1
ATOM 2335 O O . VAL A 1 294 ? -2.809 -9.07 -1.403 1 86.31 294 VAL A O 1
ATOM 2338 N N . TYR A 1 295 ? -2.275 -10.914 -0.251 1 84.88 295 TYR A N 1
ATOM 2339 C CA . TYR A 1 295 ? -1.395 -10.203 0.671 1 84.88 295 TYR A CA 1
ATOM 2340 C C . TYR A 1 295 ? -0.006 -10.023 0.07 1 84.88 295 TYR A C 1
ATOM 2342 O O . TYR A 1 295 ? 0.457 -10.867 -0.704 1 84.88 295 TYR A O 1
ATOM 2350 N N . THR A 1 296 ? 0.553 -8.883 0.418 1 85.56 296 THR A N 1
ATOM 2351 C CA . THR A 1 296 ? 1.939 -8.625 0.043 1 85.56 296 THR A CA 1
ATOM 2352 C C . THR A 1 296 ? 2.6 -7.672 1.034 1 85.56 296 THR A C 1
ATOM 2354 O O . THR A 1 296 ? 1.987 -7.277 2.029 1 85.56 296 THR A O 1
ATOM 2357 N N . MET A 1 297 ? 3.863 -7.395 0.772 1 77.81 297 MET A N 1
ATOM 2358 C CA . MET A 1 297 ? 4.605 -6.504 1.658 1 77.81 297 MET A CA 1
ATOM 2359 C C . MET A 1 297 ? 4.039 -5.09 1.608 1 77.81 297 MET A C 1
ATOM 2361 O O . MET A 1 297 ? 3.824 -4.539 0.526 1 77.81 297 MET A O 1
ATOM 2365 N N . PRO A 1 298 ? 3.766 -4.609 2.826 1 74 298 PRO A N 1
ATOM 2366 C CA . PRO A 1 298 ? 3.381 -3.197 2.822 1 74 298 PRO A CA 1
ATOM 2367 C C . PRO A 1 298 ? 4.531 -2.273 2.428 1 74 298 PRO A C 1
ATOM 2369 O O . PRO A 1 298 ? 5.668 -2.473 2.867 1 74 298 PRO A O 1
ATOM 2372 N N . ARG A 1 299 ? 4.445 -1.35 1.484 1 73.75 299 ARG A N 1
ATOM 2373 C CA . ARG A 1 299 ? 5.531 -0.478 1.049 1 73.75 299 ARG A CA 1
ATOM 2374 C C . ARG A 1 299 ? 5.254 0.973 1.429 1 73.75 299 ARG A C 1
ATOM 2376 O O . ARG A 1 299 ? 6.16 1.809 1.411 1 73.75 299 ARG A O 1
ATOM 2383 N N . TYR A 1 300 ? 4.234 1.386 2.082 1 78.12 300 TYR A N 1
ATOM 2384 C CA . TYR A 1 300 ? 3.881 2.738 2.498 1 78.12 300 TYR A CA 1
ATOM 2385 C C . TYR A 1 300 ? 4.293 3.758 1.441 1 78.12 300 TYR A C 1
ATOM 2387 O O . TYR A 1 300 ? 4.953 4.75 1.753 1 78.12 300 TYR A O 1
ATOM 2395 N N . LEU A 1 301 ? 4.008 3.537 0.268 1 86.88 301 LEU A N 1
ATOM 2396 C CA . LEU A 1 301 ? 4.391 4.41 -0.836 1 86.88 301 LEU A CA 1
ATOM 2397 C C . LEU A 1 301 ? 3.402 5.562 -0.986 1 86.88 301 LEU A C 1
ATOM 2399 O O . LEU A 1 301 ? 2.225 5.426 -0.648 1 86.88 301 LEU A O 1
ATOM 2403 N N . PRO A 1 302 ? 3.971 6.684 -1.415 1 87.56 302 PRO A N 1
ATOM 2404 C CA . PRO A 1 302 ? 3.049 7.77 -1.754 1 87.56 302 PRO A CA 1
ATOM 2405 C C . PRO A 1 302 ? 2.145 7.43 -2.938 1 87.56 302 PRO A C 1
ATOM 2407 O O . PRO A 1 302 ? 2.375 6.434 -3.629 1 87.56 302 PRO A O 1
ATOM 2410 N N . PRO A 1 303 ? 1.062 8.195 -3.066 1 90.62 303 PRO A N 1
ATOM 2411 C CA . PRO A 1 303 ? 0.236 7.973 -4.254 1 90.62 303 PRO A CA 1
ATOM 2412 C C . PRO A 1 303 ? 0.99 8.242 -5.555 1 90.62 303 PRO A C 1
ATOM 2414 O O . PRO A 1 303 ? 2.059 8.859 -5.539 1 90.62 303 PRO A O 1
ATOM 2417 N N . THR A 1 304 ? 0.462 7.66 -6.594 1 93.81 304 THR A N 1
ATOM 2418 C CA . THR A 1 304 ? 1.05 7.859 -7.914 1 93.81 304 THR A CA 1
ATOM 2419 C C . THR A 1 304 ? 0.807 9.281 -8.406 1 93.81 304 THR A C 1
ATOM 2421 O O . THR A 1 304 ? -0.304 9.805 -8.289 1 93.81 304 THR A O 1
ATOM 2424 N N . ILE A 1 305 ? 1.861 9.906 -8.859 1 92.81 305 ILE A N 1
ATOM 2425 C CA . ILE A 1 305 ? 1.782 11.25 -9.422 1 92.81 305 ILE A CA 1
ATOM 2426 C C . ILE A 1 305 ? 1.701 11.164 -10.945 1 92.81 305 ILE A C 1
ATOM 2428 O O . ILE A 1 305 ? 2.549 10.539 -11.586 1 92.81 305 ILE A O 1
ATOM 2432 N N . VAL A 1 306 ? 0.687 11.766 -11.516 1 95.75 306 VAL A N 1
ATOM 2433 C CA . VAL A 1 306 ? 0.508 11.75 -12.961 1 95.75 306 VAL A CA 1
ATOM 2434 C C . VAL A 1 306 ? 0.482 13.18 -13.492 1 95.75 306 VAL A C 1
ATOM 2436 O O . VAL A 1 306 ? -0.473 13.922 -13.25 1 95.75 306 VAL A O 1
ATOM 2439 N N . ASN A 1 307 ? 1.604 13.539 -14.172 1 94 307 ASN A N 1
ATOM 2440 C CA . ASN A 1 307 ? 1.725 14.852 -14.789 1 94 307 ASN A CA 1
ATOM 2441 C C . ASN A 1 307 ? 1.376 14.805 -16.281 1 94 307 ASN A C 1
ATOM 2443 O O . ASN A 1 307 ? 2.264 14.852 -17.125 1 94 307 ASN A O 1
ATOM 2447 N N . ASN A 1 308 ? 0.172 14.641 -16.625 1 95.25 308 ASN A N 1
ATOM 2448 C CA . ASN A 1 308 ? -0.327 14.609 -18 1 95.25 308 ASN A CA 1
ATOM 2449 C C . ASN A 1 308 ? -0.006 13.281 -18.688 1 95.25 308 ASN A C 1
ATOM 2451 O O . ASN A 1 308 ? 0.984 13.172 -19.406 1 95.25 308 ASN A O 1
ATOM 2455 N N . ALA A 1 309 ? -0.833 12.359 -18.656 1 97.5 309 ALA A N 1
ATOM 2456 C CA . ALA A 1 309 ? -0.636 11.039 -19.25 1 97.5 309 ALA A CA 1
ATOM 2457 C C . ALA A 1 309 ? -1.944 10.5 -19.828 1 97.5 309 ALA A C 1
ATOM 2459 O O . ALA A 1 309 ? -3.027 10.828 -19.328 1 97.5 309 ALA A O 1
ATOM 2460 N N . VAL A 1 310 ? -1.781 9.844 -20.906 1 98.31 310 VAL A N 1
ATOM 2461 C CA . VAL A 1 310 ? -2.871 9.047 -21.469 1 98.31 310 VAL A CA 1
ATOM 2462 C C . VAL A 1 310 ? -2.627 7.57 -21.188 1 98.31 310 VAL A C 1
ATOM 2464 O O . VAL A 1 310 ? -1.631 7 -21.641 1 98.31 310 VAL A O 1
ATOM 2467 N N . ILE A 1 311 ? -3.52 6.988 -20.453 1 98.25 311 ILE A N 1
ATOM 2468 C CA . ILE A 1 311 ? -3.344 5.605 -20.016 1 98.25 311 ILE A CA 1
ATOM 2469 C C . ILE A 1 311 ? -4.531 4.766 -20.484 1 98.25 311 ILE A C 1
ATOM 2471 O O . ILE A 1 311 ? -5.684 5.094 -20.203 1 98.25 311 ILE A O 1
ATOM 2475 N N . MET A 1 312 ? -4.168 3.723 -21.203 1 97 312 MET A N 1
ATOM 2476 C CA . MET A 1 312 ? -5.211 2.869 -21.766 1 97 312 MET A CA 1
ATOM 2477 C C . MET A 1 312 ? -4.98 1.409 -21.391 1 97 312 MET A C 1
ATOM 2479 O O . MET A 1 312 ? -3.863 0.899 -21.531 1 97 312 MET A O 1
ATOM 2483 N N . ASP A 1 313 ? -6.055 0.774 -20.938 1 94.81 313 ASP A N 1
ATOM 2484 C CA . ASP A 1 313 ? -6.047 -0.662 -20.688 1 94.81 313 ASP A CA 1
ATOM 2485 C C . ASP A 1 313 ? -4.762 -1.08 -19.969 1 94.81 313 ASP A C 1
ATOM 2487 O O . ASP A 1 313 ? -4.039 -1.96 -20.438 1 94.81 313 ASP A O 1
ATOM 2491 N N . SER A 1 314 ? -4.504 -0.509 -18.859 1 96.81 314 SER A N 1
ATOM 2492 C CA . SER A 1 314 ? -3.264 -0.746 -18.125 1 96.81 314 SER A CA 1
ATOM 2493 C C . SER A 1 314 ? -3.504 -0.767 -16.625 1 96.81 314 SER A C 1
ATOM 2495 O O . SER A 1 314 ? -4.551 -0.326 -16.141 1 96.81 314 SER A O 1
ATOM 2497 N N . VAL A 1 315 ? -2.598 -1.396 -15.977 1 95.06 315 VAL A N 1
ATOM 2498 C CA . VAL A 1 315 ? -2.582 -1.358 -14.516 1 95.06 315 VAL A CA 1
ATOM 2499 C C . VAL A 1 315 ? -1.355 -0.587 -14.031 1 95.06 315 VAL A C 1
ATOM 2501 O O . VAL A 1 315 ? -0.27 -0.711 -14.609 1 95.06 315 VAL A O 1
ATOM 2504 N N . ILE A 1 316 ? -1.614 0.316 -13.031 1 96.62 316 ILE A N 1
ATOM 2505 C CA . ILE A 1 316 ? -0.559 1.188 -12.531 1 96.62 316 ILE A CA 1
ATOM 2506 C C . ILE A 1 316 ? -0.292 0.875 -11.055 1 96.62 316 ILE A C 1
ATOM 2508 O O . ILE A 1 316 ? -1.192 0.981 -10.219 1 96.62 316 ILE A O 1
ATOM 2512 N N . GLY A 1 317 ? 0.946 0.521 -10.805 1 95 317 GLY A N 1
ATOM 2513 C CA . GLY A 1 317 ? 1.354 0.251 -9.438 1 95 317 GLY A CA 1
ATOM 2514 C C . GLY A 1 317 ? 1.444 1.502 -8.586 1 95 317 GLY A C 1
ATOM 2515 O O . GLY A 1 317 ? 1.167 2.605 -9.055 1 95 317 GLY A O 1
ATOM 2516 N N . ASP A 1 318 ? 1.873 1.294 -7.391 1 92.44 318 ASP A N 1
ATOM 2517 C CA . ASP A 1 318 ? 1.882 2.369 -6.402 1 92.44 318 ASP A CA 1
ATOM 2518 C C . ASP A 1 318 ? 3.141 3.223 -6.531 1 92.44 318 ASP A C 1
ATOM 2520 O O . ASP A 1 318 ? 4.211 2.715 -6.879 1 92.44 318 ASP A O 1
ATOM 2524 N N . GLY A 1 319 ? 2.934 4.531 -6.23 1 91.94 319 GLY A N 1
ATOM 2525 C CA . GLY A 1 319 ? 4.07 5.426 -6.066 1 91.94 319 GLY A CA 1
ATOM 2526 C C . GLY A 1 319 ? 4.781 5.734 -7.371 1 91.94 319 GLY A C 1
ATOM 2527 O O . GLY A 1 319 ? 5.996 5.949 -7.387 1 91.94 319 GLY A O 1
ATOM 2528 N N . CYS A 1 320 ? 4.109 5.641 -8.438 1 94.88 320 CYS A N 1
ATOM 2529 C CA . CYS A 1 320 ? 4.719 5.945 -9.727 1 94.88 320 CYS A CA 1
ATOM 2530 C C . CYS A 1 320 ? 4.738 7.449 -9.977 1 94.88 320 CYS A C 1
ATOM 2532 O O . CYS A 1 320 ? 4.027 8.203 -9.312 1 94.88 320 CYS A O 1
ATOM 2534 N N . ILE A 1 321 ? 5.641 7.863 -10.82 1 93.38 321 ILE A N 1
ATOM 2535 C CA . ILE A 1 321 ? 5.715 9.227 -11.336 1 93.38 321 ILE A CA 1
ATOM 2536 C C . ILE A 1 321 ? 5.66 9.203 -12.859 1 93.38 321 ILE A C 1
ATOM 2538 O O . ILE A 1 321 ? 6.637 8.836 -13.523 1 93.38 321 ILE A O 1
ATOM 2542 N N . LEU A 1 322 ? 4.543 9.586 -13.406 1 96.56 322 LEU A N 1
ATOM 2543 C CA . LEU A 1 322 ? 4.293 9.516 -14.844 1 96.56 322 LEU A CA 1
ATOM 2544 C C . LEU A 1 322 ? 4.242 10.914 -15.453 1 96.56 322 LEU A C 1
ATOM 2546 O O . LEU A 1 322 ? 3.354 11.711 -15.125 1 96.56 322 LEU A O 1
ATOM 2550 N N . ASN A 1 323 ? 5.191 11.172 -16.328 1 95.75 323 ASN A N 1
ATOM 2551 C CA . ASN A 1 323 ? 5.273 12.508 -16.922 1 95.75 323 ASN A CA 1
ATOM 2552 C C . ASN A 1 323 ? 4.949 12.484 -18.406 1 95.75 323 ASN A C 1
ATOM 2554 O O . ASN A 1 323 ? 5.699 11.914 -19.203 1 95.75 323 ASN A O 1
ATOM 2558 N N . ARG A 1 324 ? 3.926 13.141 -18.844 1 96.62 324 ARG A N 1
ATOM 2559 C CA . ARG A 1 324 ? 3.504 13.359 -20.234 1 96.62 324 ARG A CA 1
ATOM 2560 C C . ARG A 1 324 ? 3.797 12.133 -21.094 1 96.62 324 ARG A C 1
ATOM 2562 O O . ARG A 1 324 ? 4.52 12.227 -22.078 1 96.62 324 ARG A O 1
ATOM 2569 N N . CYS A 1 325 ? 3.219 11.094 -20.734 1 98 325 CYS A N 1
ATOM 2570 C CA . CYS A 1 325 ? 3.494 9.836 -21.422 1 98 325 CYS A CA 1
ATOM 2571 C C . CYS A 1 325 ? 2.201 9.164 -21.859 1 98 325 CYS A C 1
ATOM 2573 O O . CYS A 1 325 ? 1.11 9.602 -21.5 1 98 325 CYS A O 1
ATOM 2575 N N . LYS A 1 326 ? 2.398 8.242 -22.75 1 98.62 326 LYS A N 1
ATOM 2576 C CA . LYS A 1 326 ? 1.31 7.395 -23.234 1 98.62 326 LYS A CA 1
ATOM 2577 C C . LYS A 1 326 ? 1.565 5.93 -22.891 1 98.62 326 LYS A C 1
ATOM 2579 O O . LYS A 1 326 ? 2.609 5.379 -23.25 1 98.62 326 LYS A O 1
ATOM 2584 N N . ILE A 1 327 ? 0.642 5.359 -22.172 1 98.69 327 ILE A N 1
ATOM 2585 C CA . ILE A 1 327 ? 0.765 3.977 -21.734 1 98.69 327 ILE A CA 1
ATOM 2586 C C . ILE A 1 327 ? -0.439 3.17 -22.203 1 98.69 327 ILE A C 1
ATOM 2588 O O . ILE A 1 327 ? -1.587 3.543 -21.953 1 98.69 327 ILE A O 1
ATOM 2592 N N . LYS A 1 328 ? -0.16 2.08 -22.906 1 98.19 328 LYS A N 1
ATOM 2593 C CA . LYS A 1 328 ? -1.242 1.232 -23.406 1 98.19 328 LYS A CA 1
ATOM 2594 C C . LYS A 1 328 ? -0.916 -0.245 -23.203 1 98.19 328 LYS A C 1
ATOM 2596 O O . LYS A 1 328 ? 0.163 -0.704 -23.594 1 98.19 328 LYS A O 1
ATOM 2601 N N . GLY A 1 329 ? -1.908 -0.99 -22.703 1 96.69 329 GLY A N 1
ATOM 2602 C CA . GLY A 1 329 ? -1.71 -2.422 -22.547 1 96.69 329 GLY A CA 1
ATOM 2603 C C . GLY A 1 329 ? -0.47 -2.766 -21.75 1 96.69 329 GLY A C 1
ATOM 2604 O O . GLY A 1 329 ? 0.342 -3.59 -22.172 1 96.69 329 GLY A O 1
ATOM 2605 N N . THR A 1 330 ? -0.334 -2.109 -20.703 1 97.88 330 THR A N 1
ATOM 2606 C CA . THR A 1 330 ? 0.936 -2.227 -20 1 97.88 330 THR A CA 1
ATOM 2607 C C . THR A 1 330 ? 0.706 -2.42 -18.5 1 97.88 330 THR A C 1
ATOM 2609 O O . THR A 1 330 ? -0.207 -1.824 -17.922 1 97.88 330 THR A O 1
ATOM 2612 N N . VAL A 1 331 ? 1.481 -3.32 -17.906 1 97.31 331 VAL A N 1
ATOM 2613 C CA . VAL A 1 331 ? 1.563 -3.471 -16.453 1 97.31 331 VAL A CA 1
ATOM 2614 C C . VAL A 1 331 ? 2.723 -2.637 -15.914 1 97.31 331 VAL A C 1
ATOM 2616 O O . VAL A 1 331 ? 3.887 -2.91 -16.219 1 97.31 331 VAL A O 1
ATOM 2619 N N . VAL A 1 332 ? 2.375 -1.61 -15.109 1 98.25 332 VAL A N 1
ATOM 2620 C CA . VAL A 1 332 ? 3.396 -0.716 -14.57 1 98.25 332 VAL A CA 1
ATOM 2621 C C . VAL A 1 332 ? 3.602 -0.998 -13.086 1 98.25 332 VAL A C 1
ATOM 2623 O O . VAL A 1 332 ? 2.676 -0.845 -12.281 1 98.25 332 VAL A O 1
ATOM 2626 N N . GLY A 1 333 ? 4.84 -1.349 -12.773 1 97.31 333 GLY A N 1
ATOM 2627 C CA . GLY A 1 333 ? 5.164 -1.702 -11.398 1 97.31 333 GLY A CA 1
ATOM 2628 C C . GLY A 1 333 ? 5.395 -0.495 -10.516 1 97.31 333 GLY A C 1
ATOM 2629 O O . GLY A 1 333 ? 5.34 0.645 -10.977 1 97.31 333 GLY A O 1
ATOM 2630 N N . MET A 1 334 ? 5.707 -0.757 -9.32 1 94.69 334 MET A N 1
ATOM 2631 C CA . MET A 1 334 ? 5.801 0.263 -8.273 1 94.69 334 MET A CA 1
ATOM 2632 C C . MET A 1 334 ? 6.992 1.184 -8.523 1 94.69 334 MET A C 1
ATOM 2634 O O . MET A 1 334 ? 8.031 0.745 -9.023 1 94.69 334 MET A O 1
ATOM 2638 N N . ARG A 1 335 ? 6.828 2.451 -8.156 1 93.56 335 ARG A N 1
ATOM 2639 C CA . ARG A 1 335 ? 7.883 3.461 -8.156 1 93.56 335 ARG A CA 1
ATOM 2640 C C . ARG A 1 335 ? 8.43 3.682 -9.562 1 93.56 335 ARG A C 1
ATOM 2642 O O . ARG A 1 335 ? 9.586 4.082 -9.734 1 93.56 335 ARG A O 1
ATOM 2649 N N . THR A 1 336 ? 7.656 3.322 -10.539 1 96.94 336 THR A N 1
ATOM 2650 C CA . THR A 1 336 ? 8.109 3.549 -11.906 1 96.94 336 THR A CA 1
ATOM 2651 C C . THR A 1 336 ? 8.102 5.039 -12.242 1 96.94 336 THR A C 1
ATOM 2653 O O . THR A 1 336 ? 7.121 5.734 -11.961 1 96.94 336 THR A O 1
ATOM 2656 N N . LYS A 1 337 ? 9.188 5.484 -12.758 1 96.12 337 LYS A N 1
ATOM 2657 C CA . LYS A 1 337 ? 9.289 6.844 -13.281 1 96.12 337 LYS A CA 1
ATOM 2658 C C . LYS A 1 337 ? 9.359 6.844 -14.805 1 96.12 337 LYS A C 1
ATOM 2660 O O . LYS A 1 337 ? 10.227 6.188 -15.391 1 96.12 337 LYS A O 1
ATOM 2665 N N . ILE A 1 338 ? 8.453 7.523 -15.445 1 97.81 338 ILE A N 1
ATOM 2666 C CA . ILE A 1 338 ? 8.422 7.617 -16.906 1 97.81 338 ILE A CA 1
ATOM 2667 C C . ILE A 1 338 ? 8.578 9.07 -17.328 1 97.81 338 ILE A C 1
ATOM 2669 O O . ILE A 1 338 ? 7.863 9.953 -16.844 1 97.81 338 ILE A O 1
ATOM 2673 N N . GLY A 1 339 ? 9.477 9.273 -18.281 1 96.75 339 GLY A N 1
ATOM 2674 C CA . GLY A 1 339 ? 9.797 10.617 -18.719 1 96.75 339 GLY A CA 1
ATOM 2675 C C . GLY A 1 339 ? 8.867 11.125 -19.812 1 96.75 339 GLY A C 1
ATOM 2676 O O . GLY A 1 339 ? 8.086 10.359 -20.375 1 96.75 339 GLY A O 1
ATOM 2677 N N . ASP A 1 340 ? 9.117 12.43 -20.125 1 97.31 340 ASP A N 1
ATOM 2678 C CA . ASP A 1 340 ? 8.266 13.156 -21.062 1 97.31 340 ASP A CA 1
ATOM 2679 C C . ASP A 1 340 ? 8.352 12.547 -22.453 1 97.31 340 ASP A C 1
ATOM 2681 O O . ASP A 1 340 ? 9.438 12.188 -22.922 1 97.31 340 ASP A O 1
ATOM 2685 N N . GLY A 1 341 ? 7.172 12.484 -23.094 1 98.12 341 GLY A N 1
ATOM 2686 C CA . GLY A 1 341 ? 7.133 12.094 -24.5 1 98.12 341 GLY A CA 1
ATOM 2687 C C . GLY A 1 341 ? 7.266 10.594 -24.719 1 98.12 341 GLY A C 1
ATOM 2688 O O . GLY A 1 341 ? 7.344 10.125 -25.844 1 98.12 341 GLY A O 1
ATOM 2689 N N . THR A 1 342 ? 7.285 9.867 -23.688 1 98.44 342 THR A N 1
ATOM 2690 C CA . THR A 1 342 ? 7.531 8.43 -23.75 1 98.44 342 THR A CA 1
ATOM 2691 C C . THR A 1 342 ? 6.234 7.676 -24.031 1 98.44 342 THR A C 1
ATOM 2693 O O . THR A 1 342 ? 5.172 8.055 -23.531 1 98.44 342 THR A O 1
ATOM 2696 N N . THR A 1 343 ? 6.371 6.629 -24.875 1 98.75 343 THR A N 1
ATOM 2697 C CA . THR A 1 343 ? 5.258 5.742 -25.188 1 98.75 343 THR A CA 1
ATOM 2698 C C . THR A 1 343 ? 5.602 4.297 -24.859 1 98.75 343 THR A C 1
ATOM 2700 O O . THR A 1 343 ? 6.641 3.785 -25.281 1 98.75 343 THR A O 1
ATOM 2703 N N . ILE A 1 344 ? 4.773 3.652 -24.109 1 98.81 344 ILE A N 1
ATOM 2704 C CA . ILE A 1 344 ? 4.953 2.256 -23.734 1 98.81 344 ILE A CA 1
ATOM 2705 C C . ILE A 1 344 ? 3.713 1.451 -24.109 1 98.81 344 ILE A C 1
ATOM 2707 O O . ILE A 1 344 ? 2.594 1.813 -23.734 1 98.81 344 ILE A O 1
ATOM 2711 N N . LYS A 1 345 ? 3.936 0.377 -24.844 1 98.31 345 LYS A N 1
ATOM 2712 C CA . LYS A 1 345 ? 2.822 -0.445 -25.312 1 98.31 345 LYS A CA 1
ATOM 2713 C C . LYS A 1 345 ? 3.086 -1.925 -25.062 1 98.31 345 LYS A C 1
ATOM 2715 O O . LYS A 1 345 ? 4.207 -2.402 -25.25 1 98.31 345 LYS A O 1
ATOM 2720 N N . ASP A 1 346 ? 2.057 -2.627 -24.609 1 97.56 346 ASP A N 1
ATOM 2721 C CA . ASP A 1 346 ? 2.068 -4.082 -24.5 1 97.56 346 ASP A CA 1
ATOM 2722 C C . ASP A 1 346 ? 3.32 -4.566 -23.766 1 97.56 346 ASP A C 1
ATOM 2724 O O . ASP A 1 346 ? 4.035 -5.438 -24.266 1 97.56 346 ASP A O 1
ATOM 2728 N N . SER A 1 347 ? 3.555 -3.979 -22.625 1 98.62 347 SER A N 1
ATOM 2729 C CA . SER A 1 347 ? 4.809 -4.273 -21.938 1 98.62 347 SER A CA 1
ATOM 2730 C C . SER A 1 347 ? 4.59 -4.461 -20.438 1 98.62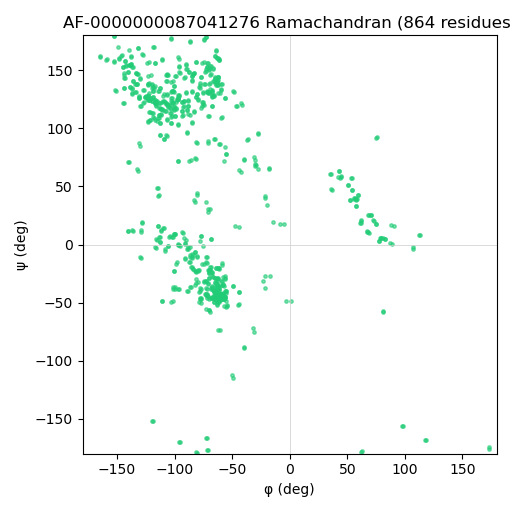 347 SER A C 1
ATOM 2732 O O . SER A 1 347 ? 3.512 -4.168 -19.922 1 98.62 347 SER A O 1
ATOM 2734 N N . VAL A 1 348 ? 5.562 -5.086 -19.812 1 98.25 348 VAL A N 1
ATOM 2735 C CA . VAL A 1 348 ? 5.621 -5.25 -18.359 1 98.25 348 VAL A CA 1
ATOM 2736 C C . VAL A 1 348 ? 6.805 -4.469 -17.797 1 98.25 348 VAL A C 1
ATOM 2738 O O . VAL A 1 348 ? 7.961 -4.797 -18.078 1 98.25 348 VAL A O 1
ATOM 2741 N N . ILE A 1 349 ? 6.469 -3.395 -17.109 1 98.69 349 ILE A N 1
ATOM 2742 C CA . ILE A 1 349 ? 7.484 -2.617 -16.406 1 98.69 349 ILE A CA 1
ATOM 2743 C C . ILE A 1 349 ? 7.473 -2.973 -14.922 1 98.69 349 ILE A C 1
ATOM 2745 O O . ILE A 1 349 ? 6.512 -2.666 -14.211 1 98.69 349 ILE A O 1
ATOM 2749 N N . MET A 1 350 ? 8.555 -3.543 -14.406 1 97.62 350 MET A N 1
ATOM 2750 C CA . MET A 1 350 ? 8.531 -4.117 -13.062 1 97.62 350 MET A CA 1
ATOM 2751 C C . MET A 1 350 ? 8.727 -3.037 -12 1 97.62 350 MET A C 1
ATOM 2753 O O . MET A 1 350 ? 8.344 -3.217 -10.844 1 97.62 350 MET A O 1
ATOM 2757 N N . GLY A 1 351 ? 9.336 -1.918 -12.398 1 96.81 351 GLY A N 1
ATOM 2758 C CA . GLY A 1 351 ? 9.469 -0.822 -11.453 1 96.81 351 GLY A CA 1
ATOM 2759 C C . GLY A 1 351 ? 10.82 -0.78 -10.766 1 96.81 351 GLY A C 1
ATOM 2760 O O . GLY A 1 351 ? 11.836 -1.141 -11.367 1 96.81 351 GLY A O 1
ATOM 2761 N N . SER A 1 352 ? 10.812 -0.129 -9.555 1 94.88 352 SER A N 1
ATOM 2762 C CA . SER A 1 352 ? 12.078 0.109 -8.859 1 94.88 352 SER A CA 1
ATOM 2763 C C . SER A 1 352 ? 11.945 -0.147 -7.359 1 94.88 352 SER A C 1
ATOM 2765 O O . SER A 1 352 ? 10.844 -0.038 -6.805 1 94.88 352 SER A O 1
ATOM 2767 N N . ASP A 1 353 ? 13.117 -0.471 -6.781 1 88.69 353 ASP A N 1
ATOM 2768 C CA . ASP A 1 353 ? 13.141 -0.697 -5.336 1 88.69 353 ASP A CA 1
ATOM 2769 C C . ASP A 1 353 ? 13.281 0.62 -4.578 1 88.69 353 ASP A C 1
ATOM 2771 O O . ASP A 1 353 ? 12.922 0.707 -3.402 1 88.69 353 ASP A O 1
ATOM 2775 N N . VAL A 1 354 ? 13.789 1.645 -5.27 1 86.5 354 VAL A N 1
ATOM 2776 C CA . VAL A 1 354 ? 14.055 2.92 -4.609 1 86.5 354 VAL A CA 1
ATOM 2777 C C . VAL A 1 354 ? 13.781 4.066 -5.578 1 86.5 354 VAL A C 1
ATOM 2779 O O . VAL A 1 354 ? 13.797 3.879 -6.797 1 86.5 354 VAL A O 1
ATOM 2782 N N . TYR A 1 355 ? 13.422 5.227 -4.902 1 85.94 355 TYR A N 1
ATOM 2783 C CA . TYR A 1 355 ? 13.414 6.449 -5.695 1 85.94 355 TYR A CA 1
ATOM 2784 C C . TYR A 1 355 ? 14.82 7.02 -5.836 1 85.94 355 TYR A C 1
ATOM 2786 O O . TYR A 1 355 ? 15.555 7.121 -4.852 1 85.94 355 TYR A O 1
ATOM 2794 N N . GLU A 1 356 ? 15.164 7.227 -7.004 1 81.94 356 GLU A N 1
ATOM 2795 C CA . GLU A 1 356 ? 16.438 7.918 -7.172 1 81.94 356 GLU A CA 1
ATOM 2796 C C . GLU A 1 356 ? 16.25 9.43 -7.191 1 81.94 356 GLU A C 1
ATOM 2798 O O . GLU A 1 356 ? 15.461 9.953 -7.977 1 81.94 356 GLU A O 1
ATOM 2803 N N . ILE A 1 357 ? 16.453 10.211 -5.977 1 62 357 ILE A N 1
ATOM 2804 C CA . ILE A 1 357 ? 16.297 11.656 -5.848 1 62 357 ILE A CA 1
ATOM 2805 C C . ILE A 1 357 ? 17.422 12.367 -6.578 1 62 357 ILE A C 1
ATOM 2807 O O . ILE A 1 357 ? 18.594 11.992 -6.445 1 62 357 ILE A O 1
ATOM 2811 N N . GLU A 1 358 ? 17 12.984 -7.645 1 55 358 GLU A N 1
ATOM 2812 C CA . GLU A 1 358 ? 18.031 13.781 -8.312 1 55 358 GLU A CA 1
ATOM 2813 C C . GLU A 1 358 ? 18.656 14.781 -7.348 1 55 358 GLU A C 1
ATOM 2815 O O . GLU A 1 358 ? 17.953 15.508 -6.645 1 55 358 GLU A O 1
ATOM 2820 N N . ASP A 1 359 ? 19.547 14.5 -6.453 1 44.56 359 ASP A N 1
ATOM 2821 C CA . ASP A 1 359 ? 20.266 15.539 -5.711 1 44.56 359 ASP A CA 1
ATOM 2822 C C . ASP A 1 359 ? 20.359 16.828 -6.523 1 44.56 359 ASP A C 1
ATOM 2824 O O . ASP A 1 359 ? 20.812 16.812 -7.672 1 44.56 359 ASP A O 1
ATOM 2828 N N . ASP A 1 360 ? 19.453 17.781 -6.305 1 42.53 360 ASP A N 1
ATOM 2829 C CA . ASP A 1 360 ? 19.703 19.094 -6.918 1 42.53 360 ASP A CA 1
ATOM 2830 C C . ASP A 1 360 ? 21.188 19.359 -7.031 1 42.53 360 ASP A C 1
ATOM 2832 O O . ASP A 1 360 ? 21.625 20.172 -7.855 1 42.53 360 ASP A O 1
ATOM 2836 N N . GLY A 1 361 ? 21.906 19.734 -5.719 1 35.94 361 GLY A N 1
ATOM 2837 C CA . GLY A 1 361 ? 23.172 20.438 -5.809 1 35.94 361 GLY A CA 1
ATOM 2838 C C . GLY A 1 361 ? 24.156 19.766 -6.754 1 35.94 361 GLY A C 1
ATOM 2839 O O . GLY A 1 361 ? 24.484 20.312 -7.809 1 35.94 361 GLY A O 1
ATOM 2840 N N . GLU A 1 362 ? 25.344 19.188 -5.977 1 34.19 362 GLU A N 1
ATOM 2841 C CA . GLU A 1 362 ? 26.578 18.859 -6.691 1 34.19 362 GLU A CA 1
ATOM 2842 C C . GLU A 1 362 ? 26.312 17.875 -7.824 1 34.19 362 GLU A C 1
ATOM 2844 O O . GLU A 1 362 ? 25.906 16.734 -7.574 1 34.19 362 GLU A O 1
ATOM 2849 N N . SER A 1 363 ? 25.688 18.312 -8.859 1 35 363 SER A N 1
ATOM 2850 C CA . SER A 1 363 ? 26.125 17.875 -10.188 1 35 363 SER A CA 1
ATOM 2851 C C . SER A 1 363 ? 27.562 17.344 -10.156 1 35 363 SER A C 1
ATOM 2853 O O . SER A 1 363 ? 28.516 18.125 -10.07 1 35 363 SER A O 1
ATOM 2855 N N . ASN A 1 364 ? 28.062 16.75 -9.234 1 33.22 364 ASN A N 1
ATOM 2856 C CA . ASN A 1 364 ? 29.172 16.219 -10.016 1 33.22 364 ASN A CA 1
ATOM 2857 C C . ASN A 1 364 ? 28.719 15.789 -11.406 1 33.22 364 ASN A C 1
ATOM 2859 O O . ASN A 1 364 ? 27.922 14.852 -11.547 1 33.22 364 ASN A O 1
ATOM 2863 N N . THR A 1 365 ? 28.422 16.797 -12.352 1 37.25 365 THR A N 1
ATOM 2864 C CA . THR A 1 365 ? 28.516 16.844 -13.805 1 37.25 365 THR A CA 1
ATOM 2865 C C . THR A 1 365 ? 29.016 15.516 -14.359 1 37.25 365 THR A C 1
ATOM 2867 O O . THR A 1 365 ? 28.719 15.164 -15.5 1 37.25 365 THR A O 1
ATOM 2870 N N . ASN A 1 366 ? 30.094 15.055 -13.75 1 37.59 366 ASN A N 1
ATOM 2871 C CA . ASN A 1 366 ? 30.859 14.023 -14.453 1 37.59 366 ASN A CA 1
ATOM 2872 C C . ASN A 1 366 ? 30.125 12.68 -14.438 1 37.59 366 ASN A C 1
ATOM 2874 O O . ASN A 1 366 ? 30.594 11.711 -15.047 1 37.59 366 ASN A O 1
ATOM 2878 N N . SER A 1 367 ? 29.5 12.242 -13.258 1 44.44 367 SER A N 1
ATOM 2879 C CA . SER A 1 367 ? 29.203 10.82 -13.391 1 44.44 367 SER A CA 1
ATOM 2880 C C . SER A 1 367 ? 27.922 10.594 -14.18 1 44.44 367 SER A C 1
ATOM 2882 O O . SER A 1 367 ? 26.844 11.031 -13.766 1 44.44 367 SER A O 1
ATOM 2884 N N . LYS A 1 368 ? 27.797 10.461 -15.57 1 52.78 368 LYS A N 1
ATOM 2885 C CA . LYS A 1 368 ? 27.281 9.984 -16.844 1 52.78 368 LYS A CA 1
ATOM 2886 C C . LYS A 1 368 ? 26.297 8.828 -16.656 1 52.78 368 LYS A C 1
ATOM 2888 O O . LYS A 1 368 ? 25.922 8.164 -17.609 1 52.78 368 LYS A O 1
ATOM 2893 N N . SER A 1 369 ? 25.672 8.523 -15.43 1 81.19 369 SER A N 1
ATOM 2894 C CA . SER A 1 369 ? 24.938 7.258 -15.352 1 81.19 369 SER A CA 1
ATOM 2895 C C . SER A 1 369 ? 23.438 7.469 -15.539 1 81.19 369 SER A C 1
ATOM 2897 O O . SER A 1 369 ? 22.906 8.508 -15.156 1 81.19 369 SER A O 1
ATOM 2899 N N . VAL A 1 370 ? 22.766 6.863 -16.469 1 93.31 370 VAL A N 1
ATOM 2900 C CA . VAL A 1 370 ? 21.328 6.805 -16.719 1 93.31 370 VAL A CA 1
ATOM 2901 C C . VAL A 1 370 ? 20.578 6.52 -15.414 1 93.31 370 VAL A C 1
ATOM 2903 O O . VAL A 1 370 ? 20.922 5.574 -14.695 1 93.31 370 VAL A O 1
ATOM 2906 N N . PRO A 1 371 ? 19.672 7.508 -15 1 94.06 371 PRO A N 1
ATOM 2907 C CA . PRO A 1 371 ? 18.922 7.254 -13.766 1 94.06 371 PRO A CA 1
ATOM 2908 C C . PRO A 1 371 ? 18 6.039 -13.875 1 94.06 371 PRO A C 1
ATOM 2910 O O . PRO A 1 371 ? 17.688 5.602 -14.977 1 94.06 371 PRO A O 1
ATOM 2913 N N . ILE A 1 372 ? 17.625 5.543 -12.727 1 95.69 372 ILE A N 1
ATOM 2914 C CA . ILE A 1 372 ? 16.641 4.473 -12.703 1 95.69 372 ILE A CA 1
ATOM 2915 C C . ILE A 1 372 ? 15.32 4.98 -13.297 1 95.69 372 ILE A C 1
ATOM 2917 O O . ILE A 1 372 ? 14.898 6.102 -13.008 1 95.69 372 ILE A O 1
ATOM 2921 N N . GLY A 1 373 ? 14.703 4.195 -14.086 1 96.62 373 GLY A N 1
ATOM 2922 C CA . GLY A 1 373 ? 13.469 4.594 -14.734 1 96.62 373 GLY A CA 1
ATOM 2923 C C . GLY A 1 373 ? 13.57 4.625 -16.25 1 96.62 373 GLY A C 1
ATOM 2924 O O . GLY A 1 373 ? 14.453 3.986 -16.828 1 96.62 373 GLY A O 1
ATOM 2925 N N . ILE A 1 374 ? 12.57 5.215 -16.891 1 98.19 374 ILE A N 1
ATOM 2926 C CA . ILE A 1 374 ? 12.5 5.312 -18.344 1 98.19 374 ILE A CA 1
ATOM 2927 C C . ILE A 1 374 ? 12.633 6.773 -18.766 1 98.19 374 ILE A C 1
ATOM 2929 O O . ILE A 1 374 ? 11.82 7.617 -18.375 1 98.19 374 ILE A O 1
ATOM 2933 N N . GLY A 1 375 ? 13.594 7.051 -19.547 1 97.56 375 GLY A N 1
ATOM 2934 C CA . GLY A 1 375 ? 13.914 8.414 -19.953 1 97.56 375 GLY A CA 1
ATOM 2935 C C . GLY A 1 375 ? 12.938 8.977 -20.969 1 97.56 375 GLY A C 1
ATOM 2936 O O . GLY A 1 375 ? 12.078 8.258 -21.469 1 97.56 375 GLY A O 1
ATOM 2937 N N . GLU A 1 376 ? 13.188 10.266 -21.281 1 97.81 376 GLU A N 1
ATOM 2938 C CA . GLU A 1 376 ? 12.273 11.016 -22.141 1 97.81 376 GLU A CA 1
ATOM 2939 C C . GLU A 1 376 ? 12.328 10.508 -23.578 1 97.81 376 GLU A C 1
ATOM 2941 O O . GLU A 1 376 ? 13.359 10.008 -24.031 1 97.81 376 GLU A O 1
ATOM 2946 N N . ASN A 1 377 ? 11.25 10.664 -24.25 1 98.44 377 ASN A N 1
ATOM 2947 C CA . ASN A 1 377 ? 11.109 10.391 -25.688 1 98.44 377 ASN A CA 1
ATOM 2948 C C . ASN A 1 377 ? 11.508 8.953 -26.016 1 98.44 377 ASN A C 1
ATOM 2950 O O . ASN A 1 377 ? 12.203 8.719 -27.016 1 98.44 377 ASN A O 1
ATOM 2954 N N . THR A 1 378 ? 11.133 8.086 -25.156 1 98.5 378 THR A N 1
ATOM 2955 C CA . THR A 1 378 ? 11.469 6.676 -25.328 1 98.5 378 THR A CA 1
ATOM 2956 C C . THR A 1 378 ? 10.25 5.871 -25.75 1 98.5 378 THR A C 1
ATOM 2958 O O . THR A 1 378 ? 9.117 6.211 -25.391 1 98.5 378 THR A O 1
ATOM 2961 N N . GLU A 1 379 ? 10.516 4.828 -26.594 1 98.75 379 GLU A N 1
ATOM 2962 C CA . GLU A 1 379 ? 9.469 3.926 -27.062 1 98.75 379 GLU A CA 1
ATOM 2963 C C . GLU A 1 379 ? 9.758 2.484 -26.641 1 98.75 379 GLU A C 1
ATOM 2965 O O . GLU A 1 379 ? 10.828 1.949 -26.953 1 98.75 379 GLU A O 1
ATOM 2970 N N . ILE A 1 380 ? 8.852 1.891 -25.953 1 98.75 380 ILE A N 1
ATOM 2971 C CA . ILE A 1 380 ? 8.977 0.499 -25.531 1 98.75 380 ILE A CA 1
ATOM 2972 C C . ILE A 1 380 ? 7.754 -0.289 -26 1 98.75 380 ILE A C 1
ATOM 2974 O O . ILE A 1 380 ? 6.613 0.116 -25.75 1 98.75 380 ILE A O 1
ATOM 2978 N N . LYS A 1 381 ? 8 -1.406 -26.703 1 98.25 381 LYS A N 1
ATOM 2979 C CA . LYS A 1 381 ? 6.906 -2.242 -27.188 1 98.25 381 LYS A CA 1
ATOM 2980 C C . LYS A 1 381 ? 7.203 -3.723 -26.969 1 98.25 381 LYS A C 1
ATOM 2982 O O . LYS A 1 381 ? 8.281 -4.203 -27.328 1 98.25 381 LYS A O 1
ATOM 2987 N N . LYS A 1 382 ? 6.242 -4.457 -26.375 1 97.69 382 LYS A N 1
ATOM 2988 C CA . LYS A 1 382 ? 6.297 -5.906 -26.188 1 97.69 382 LYS A CA 1
ATOM 2989 C C . LYS A 1 382 ? 7.582 -6.316 -25.484 1 97.69 382 LYS A C 1
ATOM 2991 O O . LYS A 1 382 ? 8.336 -7.152 -25.984 1 97.69 382 LYS A O 1
ATOM 2996 N N . ALA A 1 383 ? 7.77 -5.758 -24.328 1 98.5 383 ALA A N 1
ATOM 2997 C CA . ALA A 1 383 ? 9 -5.98 -23.578 1 98.5 383 ALA A CA 1
ATOM 2998 C C . ALA A 1 383 ? 8.711 -6.184 -22.094 1 98.5 383 ALA A C 1
ATOM 3000 O O . ALA A 1 383 ? 7.633 -5.836 -21.609 1 98.5 383 ALA A O 1
ATOM 3001 N N . ILE A 1 384 ? 9.602 -6.844 -21.453 1 98.44 384 ILE A N 1
ATOM 3002 C CA . ILE A 1 384 ? 9.68 -6.895 -20 1 98.44 384 ILE A CA 1
ATOM 3003 C C . ILE A 1 384 ? 10.891 -6.09 -19.516 1 98.44 384 ILE A C 1
ATOM 3005 O O . ILE A 1 384 ? 12.023 -6.387 -19.891 1 98.44 384 ILE A O 1
ATOM 3009 N N . VAL A 1 385 ? 10.617 -5.047 -18.812 1 98.62 385 VAL A N 1
ATOM 3010 C CA . VAL A 1 385 ? 11.688 -4.27 -18.203 1 98.62 385 VAL A CA 1
ATOM 3011 C C . VAL A 1 385 ? 11.82 -4.645 -16.734 1 98.62 385 VAL A C 1
ATOM 3013 O O . VAL A 1 385 ? 10.953 -4.316 -15.914 1 98.62 385 VAL A O 1
ATOM 3016 N N . ASP A 1 386 ? 12.898 -5.297 -16.375 1 98.06 386 ASP A N 1
ATOM 3017 C CA . ASP A 1 386 ? 13.086 -5.809 -15.023 1 98.06 386 ASP A CA 1
ATOM 3018 C C . ASP A 1 386 ? 13.367 -4.676 -14.039 1 98.06 386 ASP A C 1
ATOM 3020 O O . ASP A 1 386 ? 13.438 -3.51 -14.43 1 98.06 386 ASP A O 1
ATOM 3024 N N . LYS A 1 387 ? 13.523 -4.988 -12.805 1 96.56 387 LYS A N 1
ATOM 3025 C CA . LYS A 1 387 ? 13.602 -4.027 -11.711 1 96.56 387 LYS A CA 1
ATOM 3026 C C . LYS A 1 387 ? 14.852 -3.156 -11.836 1 96.56 387 LYS A C 1
ATOM 3028 O O . LYS A 1 387 ? 15.914 -3.641 -12.227 1 96.56 387 LYS A O 1
ATOM 3033 N N . ASN A 1 388 ? 14.719 -1.903 -11.461 1 96.25 388 ASN A N 1
ATOM 3034 C CA . ASN A 1 388 ? 15.812 -0.945 -11.32 1 96.25 388 ASN A CA 1
ATOM 3035 C C . ASN A 1 388 ? 16.531 -0.715 -12.648 1 96.25 388 ASN A C 1
ATOM 3037 O O . ASN A 1 388 ? 17.688 -0.309 -12.664 1 96.25 388 ASN A O 1
ATOM 3041 N N . ALA A 1 389 ? 15.875 -1.07 -13.719 1 96.94 389 ALA A N 1
ATOM 3042 C CA . ALA A 1 389 ? 16.469 -0.807 -15.031 1 96.94 389 ALA A CA 1
ATOM 3043 C C . ALA A 1 389 ? 16.656 0.691 -15.258 1 96.94 389 ALA A C 1
ATOM 3045 O O . ALA A 1 389 ? 15.828 1.497 -14.812 1 96.94 389 ALA A O 1
ATOM 3046 N N . ARG A 1 390 ? 17.734 1.005 -15.922 1 97.56 390 ARG A N 1
ATOM 3047 C CA . ARG A 1 390 ? 18.094 2.375 -16.266 1 97.56 390 ARG A CA 1
ATOM 3048 C C . ARG A 1 390 ? 18.016 2.59 -17.781 1 97.56 390 ARG A C 1
ATOM 3050 O O . ARG A 1 390 ? 18.984 2.322 -18.5 1 97.56 390 ARG A O 1
ATOM 3057 N N . ILE A 1 391 ? 16.859 3.094 -18.234 1 98.12 391 ILE A N 1
ATOM 3058 C CA . ILE A 1 391 ? 16.656 3.309 -19.656 1 98.12 391 ILE A CA 1
ATOM 3059 C C . ILE A 1 391 ? 16.844 4.789 -20 1 98.12 391 ILE A C 1
ATOM 3061 O O . ILE A 1 391 ? 16.141 5.645 -19.469 1 98.12 391 ILE A O 1
ATOM 3065 N N . GLY A 1 392 ? 17.734 5.055 -20.859 1 97.5 392 GLY A N 1
ATOM 3066 C CA . GLY A 1 392 ? 18.078 6.426 -21.203 1 97.5 392 GLY A CA 1
ATOM 3067 C C . GLY A 1 392 ? 17.016 7.133 -22.016 1 97.5 392 GLY A C 1
ATOM 3068 O O . GLY A 1 392 ? 15.875 6.676 -22.094 1 97.5 392 GLY A O 1
ATOM 3069 N N . LYS A 1 393 ? 17.438 8.297 -22.578 1 97.75 393 LYS A N 1
ATOM 3070 C CA . LYS A 1 393 ? 16.562 9.133 -23.391 1 97.75 393 LYS A CA 1
ATOM 3071 C C . LYS A 1 393 ? 16.625 8.727 -24.859 1 97.75 393 LYS A C 1
ATOM 3073 O O . LYS A 1 393 ? 17.672 8.273 -25.344 1 97.75 393 LYS A O 1
ATOM 3078 N N . ASN A 1 394 ? 15.508 8.953 -25.562 1 98.38 394 ASN A N 1
ATOM 3079 C CA . ASN A 1 394 ? 15.43 8.695 -26.984 1 98.38 394 ASN A CA 1
ATOM 3080 C C . ASN A 1 394 ? 15.789 7.246 -27.328 1 98.38 394 ASN A C 1
ATOM 3082 O O . ASN A 1 394 ? 16.516 6.988 -28.281 1 98.38 394 ASN A O 1
ATOM 3086 N N . VAL A 1 395 ? 15.32 6.355 -26.484 1 98.12 395 VAL A N 1
ATOM 3087 C CA . VAL A 1 395 ? 15.586 4.934 -26.656 1 98.12 395 VAL A CA 1
ATOM 3088 C C . VAL A 1 395 ? 14.391 4.25 -27.312 1 98.12 395 VAL A C 1
ATOM 3090 O O . VAL A 1 395 ? 13.242 4.664 -27.109 1 98.12 395 VAL A O 1
ATOM 3093 N N . LYS A 1 396 ? 14.664 3.236 -28.172 1 98.38 396 LYS A N 1
ATOM 3094 C CA . LYS A 1 396 ? 13.625 2.383 -28.734 1 98.38 396 LYS A CA 1
ATOM 3095 C C . LYS A 1 396 ? 13.867 0.917 -28.391 1 98.38 396 LYS A C 1
ATOM 3097 O O . LYS A 1 396 ? 14.883 0.343 -28.781 1 98.38 396 LYS A O 1
ATOM 3102 N N . ILE A 1 397 ? 13.047 0.359 -27.641 1 98.19 397 ILE A N 1
ATOM 3103 C CA . ILE A 1 397 ? 13.062 -1.065 -27.312 1 98.19 397 ILE A CA 1
ATOM 3104 C C . ILE A 1 397 ? 11.875 -1.753 -27.984 1 98.19 397 ILE A C 1
ATOM 3106 O O . ILE A 1 397 ? 10.797 -1.858 -27.406 1 98.19 397 ILE A O 1
ATOM 3110 N N . ILE A 1 398 ? 12.047 -2.273 -29.234 1 97.19 398 ILE A N 1
ATOM 3111 C CA . ILE A 1 398 ? 10.898 -2.684 -30.047 1 97.19 398 ILE A CA 1
ATOM 3112 C C . ILE A 1 398 ? 11.234 -3.969 -30.797 1 97.19 398 ILE A C 1
ATOM 3114 O O . ILE A 1 398 ? 10.461 -4.406 -31.656 1 97.19 398 ILE A O 1
ATOM 3118 N N . ASN A 1 399 ? 12.352 -4.637 -30.453 1 96.44 399 ASN A N 1
ATOM 3119 C CA . ASN A 1 399 ? 12.773 -5.793 -31.234 1 96.44 399 ASN A CA 1
ATOM 3120 C C . ASN A 1 399 ? 12.641 -5.539 -32.719 1 96.44 399 ASN A C 1
ATOM 3122 O O . ASN A 1 399 ? 11.961 -6.289 -33.438 1 96.44 399 ASN A O 1
ATOM 3126 N N . LYS A 1 400 ? 13.344 -4.617 -33.25 1 92.44 400 LYS A N 1
ATOM 3127 C CA . LYS A 1 400 ? 13.219 -4.078 -34.594 1 92.44 400 LYS A CA 1
ATOM 3128 C C . LYS A 1 400 ? 13.406 -5.172 -35.656 1 92.44 400 LYS A C 1
ATOM 3130 O O . LYS A 1 400 ? 12.797 -5.125 -36.719 1 92.44 400 LYS A O 1
ATOM 3135 N N . ASP A 1 401 ? 14.219 -6.16 -35.344 1 93 401 ASP A N 1
ATOM 3136 C CA . ASP A 1 401 ? 14.555 -7.191 -36.312 1 93 401 ASP A CA 1
ATOM 3137 C C . ASP A 1 401 ? 13.68 -8.43 -36.125 1 93 401 ASP A C 1
ATOM 3139 O O . ASP A 1 401 ? 13.883 -9.445 -36.812 1 93 401 ASP A O 1
ATOM 3143 N N . ASN A 1 402 ? 12.781 -8.477 -35.188 1 94.19 402 ASN A N 1
ATOM 3144 C CA . ASN A 1 402 ? 11.852 -9.562 -34.906 1 94.19 402 ASN A CA 1
ATOM 3145 C C . ASN A 1 402 ? 12.578 -10.867 -34.594 1 94.19 402 ASN A C 1
ATOM 3147 O O . ASN A 1 402 ? 12.25 -11.914 -35.156 1 94.19 402 ASN A O 1
ATOM 3151 N N . VAL A 1 403 ? 13.656 -10.703 -33.781 1 95.12 403 VAL A N 1
ATOM 3152 C CA . VAL A 1 403 ? 14.461 -11.844 -33.375 1 95.12 403 VAL A CA 1
ATOM 3153 C C . VAL A 1 403 ? 13.68 -12.695 -32.375 1 95.12 403 VAL A C 1
ATOM 3155 O O . VAL A 1 403 ? 13.016 -12.164 -31.469 1 95.12 403 VAL A O 1
ATOM 3158 N N . GLU A 1 404 ? 13.625 -13.953 -32.562 1 95.19 404 GLU A N 1
ATOM 3159 C CA . GLU A 1 404 ? 12.875 -14.852 -31.688 1 95.19 404 GLU A CA 1
ATOM 3160 C C . GLU A 1 404 ? 13.633 -15.117 -30.391 1 95.19 404 GLU A C 1
ATOM 3162 O O . GLU A 1 404 ? 13.055 -15.055 -29.297 1 95.19 404 GLU A O 1
ATOM 3167 N N . GLU A 1 405 ? 14.906 -15.492 -30.531 1 95.12 405 GLU A N 1
ATOM 3168 C CA . GLU A 1 405 ? 15.797 -15.742 -29.391 1 95.12 405 GLU A CA 1
ATOM 3169 C C . GLU A 1 405 ? 17.125 -15.008 -29.562 1 95.12 405 GLU A C 1
ATOM 3171 O O . GLU A 1 405 ? 17.719 -15.031 -30.641 1 95.12 405 GLU A O 1
ATOM 3176 N N . GLY A 1 406 ? 17.516 -14.234 -28.578 1 93.31 406 GLY A N 1
ATOM 3177 C CA . GLY A 1 406 ? 18.797 -13.523 -28.594 1 93.31 406 GLY A CA 1
ATOM 3178 C C . GLY A 1 406 ? 19.375 -13.281 -27.219 1 93.31 406 GLY A C 1
ATOM 3179 O O . GLY A 1 406 ? 18.641 -12.914 -26.297 1 93.31 406 GLY A O 1
ATOM 3180 N N . GLU A 1 407 ? 20.641 -13.586 -27.062 1 91.56 407 GLU A N 1
ATOM 3181 C CA . GLU A 1 407 ? 21.328 -13.367 -25.797 1 91.56 407 GLU A CA 1
ATOM 3182 C C . GLU A 1 407 ? 22.297 -12.18 -25.875 1 91.56 407 GLU A C 1
ATOM 3184 O O . GLU A 1 407 ? 23.422 -12.32 -26.359 1 91.56 407 GLU A O 1
ATOM 3189 N N . MET A 1 408 ? 21.859 -11.055 -25.516 1 91.88 408 MET A N 1
ATOM 3190 C CA . MET A 1 408 ? 22.656 -9.836 -25.5 1 91.88 408 MET A CA 1
ATOM 3191 C C . MET A 1 408 ? 22.844 -9.328 -24.078 1 91.88 408 MET A C 1
ATOM 3193 O O . MET A 1 408 ? 22.625 -8.156 -23.797 1 91.88 408 MET A O 1
ATOM 3197 N N . GLU A 1 409 ? 23.219 -10.141 -23.188 1 91.06 409 GLU A N 1
ATOM 3198 C CA . GLU A 1 409 ? 23.344 -9.805 -21.766 1 91.06 409 GLU A CA 1
ATOM 3199 C C . GLU A 1 409 ? 24.391 -8.727 -21.547 1 91.06 409 GLU A C 1
ATOM 3201 O O . GLU A 1 409 ? 24.266 -7.91 -20.625 1 91.06 409 GLU A O 1
ATOM 3206 N N . GLY A 1 410 ? 25.359 -8.68 -22.391 1 90.25 410 GLY A N 1
ATOM 3207 C CA . GLY A 1 410 ? 26.422 -7.699 -22.281 1 90.25 410 GLY A CA 1
ATOM 3208 C C . GLY A 1 410 ? 25.938 -6.27 -22.422 1 90.25 410 GLY A C 1
ATOM 3209 O O . GLY A 1 410 ? 26.531 -5.348 -21.859 1 90.25 410 GLY A O 1
ATOM 3210 N N . ILE A 1 411 ? 24.875 -6.203 -23.203 1 91.38 411 ILE A N 1
ATOM 3211 C CA . ILE A 1 411 ? 24.375 -4.848 -23.406 1 91.38 411 ILE A CA 1
ATOM 3212 C C . ILE A 1 411 ? 23.094 -4.652 -22.594 1 91.38 411 ILE A C 1
ATOM 3214 O O . ILE A 1 411 ? 22.422 -3.631 -22.719 1 91.38 411 ILE A O 1
ATOM 3218 N N . GLY A 1 412 ? 22.656 -5.699 -21.906 1 94.81 412 GLY A N 1
ATOM 3219 C CA . GLY A 1 412 ? 21.688 -5.48 -20.844 1 94.81 412 GLY A CA 1
ATOM 3220 C C . GLY A 1 412 ? 20.328 -6.07 -21.156 1 94.81 412 GLY A C 1
ATOM 3221 O O . GLY A 1 412 ? 19.344 -5.754 -20.484 1 94.81 412 GLY A O 1
ATOM 3222 N N . TYR A 1 413 ? 20.172 -6.867 -22.266 1 96.06 413 TYR A N 1
ATOM 3223 C CA . TYR A 1 413 ? 18.859 -7.438 -22.531 1 96.06 413 TYR A CA 1
ATOM 3224 C C . TYR A 1 413 ? 18.984 -8.812 -23.156 1 96.06 413 TYR A C 1
ATOM 3226 O O . TYR A 1 413 ? 20.062 -9.211 -23.594 1 96.06 413 TYR A O 1
ATOM 3234 N N . ILE A 1 414 ? 17.953 -9.578 -23.156 1 96 414 ILE A N 1
ATOM 3235 C CA . ILE A 1 414 ? 17.781 -10.875 -23.797 1 96 414 ILE A CA 1
ATOM 3236 C C . ILE A 1 414 ? 16.453 -10.906 -24.547 1 96 414 ILE A C 1
ATOM 3238 O O . ILE A 1 414 ? 15.508 -10.203 -24.172 1 96 414 ILE A O 1
ATOM 3242 N N . ILE A 1 415 ? 16.422 -11.586 -25.609 1 95.94 415 ILE A N 1
ATOM 3243 C CA . ILE A 1 415 ? 15.172 -11.82 -26.328 1 95.94 415 ILE A CA 1
ATOM 3244 C C . ILE A 1 415 ? 14.734 -13.266 -26.156 1 95.94 415 ILE A C 1
ATOM 3246 O O . ILE A 1 415 ? 15.5 -14.195 -26.422 1 95.94 415 ILE A O 1
ATOM 3250 N N . SER A 1 416 ? 13.625 -13.438 -25.641 1 93.88 416 SER A N 1
ATOM 3251 C CA . SER A 1 416 ? 13.031 -14.758 -25.453 1 93.88 416 SER A CA 1
ATOM 3252 C C . SER A 1 416 ? 11.609 -14.812 -26 1 93.88 416 SER A C 1
ATOM 3254 O O . SER A 1 416 ? 10.727 -14.109 -25.516 1 93.88 416 SER A O 1
ATOM 3256 N N . GLY A 1 417 ? 11.305 -15.68 -27 1 92.38 417 GLY A N 1
ATOM 3257 C CA . GLY A 1 417 ? 9.992 -15.742 -27.609 1 92.38 417 GLY A CA 1
ATOM 3258 C C . GLY A 1 417 ? 9.547 -14.414 -28.203 1 92.38 417 GLY A C 1
ATOM 3259 O O . GLY A 1 417 ? 8.406 -13.992 -28 1 92.38 417 GLY A O 1
ATOM 3260 N N . ARG A 1 418 ? 10.461 -13.688 -28.688 1 94.94 418 ARG A N 1
ATOM 3261 C CA . ARG A 1 418 ? 10.25 -12.406 -29.359 1 94.94 418 ARG A CA 1
ATOM 3262 C C . ARG A 1 418 ? 9.984 -11.297 -28.344 1 94.94 418 ARG A C 1
ATOM 3264 O O . ARG A 1 418 ? 9.703 -10.156 -28.719 1 94.94 418 ARG A O 1
ATOM 3271 N N . ILE A 1 419 ? 10.047 -11.633 -27.078 1 96.44 419 ILE A N 1
ATOM 3272 C CA . ILE A 1 419 ? 9.883 -10.648 -26.016 1 96.44 419 ILE A CA 1
ATOM 3273 C C . ILE A 1 419 ? 11.25 -10.117 -25.594 1 96.44 419 ILE A C 1
ATOM 3275 O O . ILE A 1 419 ? 12.156 -10.891 -25.281 1 96.44 419 ILE A O 1
ATOM 3279 N N . MET A 1 420 ? 11.445 -8.844 -25.672 1 97.06 420 MET A N 1
ATOM 3280 C CA . MET A 1 420 ? 12.672 -8.234 -25.172 1 97.06 420 MET A CA 1
ATOM 3281 C C . MET A 1 420 ? 12.656 -8.148 -23.656 1 97.06 420 MET A C 1
ATOM 3283 O O . MET A 1 420 ? 11.719 -7.598 -23.062 1 97.06 420 MET A O 1
ATOM 3287 N N . VAL A 1 421 ? 13.648 -8.742 -23.047 1 98 421 VAL A N 1
ATOM 3288 C CA . VAL A 1 421 ? 13.75 -8.68 -21.578 1 98 421 VAL A CA 1
ATOM 3289 C C . VAL A 1 421 ? 14.969 -7.848 -21.188 1 98 421 VAL A C 1
ATOM 3291 O O . VAL A 1 421 ? 16.109 -8.281 -21.359 1 98 421 VAL A O 1
ATOM 3294 N N . VAL A 1 422 ? 14.688 -6.609 -20.734 1 98.12 422 VAL A N 1
ATOM 3295 C CA . VAL A 1 422 ? 15.766 -5.789 -20.188 1 98.12 422 VAL A CA 1
ATOM 3296 C C . VAL A 1 422 ? 16.125 -6.285 -18.797 1 98.12 422 VAL A C 1
ATOM 3298 O O . VAL A 1 422 ? 15.258 -6.41 -17.922 1 98.12 422 VAL A O 1
ATOM 3301 N N . LEU A 1 423 ? 17.391 -6.48 -18.547 1 97.12 423 LEU A N 1
ATOM 3302 C CA . LEU A 1 423 ? 17.859 -7.137 -17.328 1 97.12 423 LEU A CA 1
ATOM 3303 C C . LEU A 1 423 ? 17.766 -6.191 -16.141 1 97.12 423 LEU A C 1
ATOM 3305 O O . LEU A 1 423 ? 17.781 -4.969 -16.297 1 97.12 423 LEU A O 1
ATOM 3309 N N . ARG A 1 424 ? 17.688 -6.82 -14.953 1 96.06 424 ARG A N 1
ATOM 3310 C CA . ARG A 1 424 ? 17.641 -6.066 -13.703 1 96.06 424 ARG A CA 1
ATOM 3311 C C . ARG A 1 424 ? 18.844 -5.133 -13.586 1 96.06 424 ARG A C 1
ATOM 3313 O O . ARG A 1 424 ? 19.984 -5.555 -13.781 1 96.06 424 ARG A O 1
ATOM 3320 N N . SER A 1 425 ? 18.609 -3.873 -13.359 1 95.06 425 SER A N 1
ATOM 3321 C CA . SER A 1 425 ? 19.609 -2.846 -13.102 1 95.06 425 SER A CA 1
ATOM 3322 C C . SER A 1 425 ? 20.469 -2.582 -14.336 1 95.06 425 SER A C 1
ATOM 3324 O O . SER A 1 425 ? 21.547 -1.975 -14.234 1 95.06 425 SER A O 1
ATOM 3326 N N . ALA A 1 426 ? 20.047 -3.117 -15.453 1 96.06 426 ALA A N 1
ATOM 3327 C CA . ALA A 1 426 ? 20.797 -2.844 -16.672 1 96.06 426 ALA A CA 1
ATOM 3328 C C . ALA A 1 426 ? 20.688 -1.373 -17.062 1 96.06 426 ALA A C 1
ATOM 3330 O O . ALA A 1 426 ? 19.688 -0.718 -16.766 1 96.06 426 ALA A O 1
ATOM 3331 N N . GLU A 1 427 ? 21.703 -0.953 -17.719 1 96.62 427 GLU A N 1
ATOM 3332 C CA . GLU A 1 427 ? 21.734 0.408 -18.234 1 96.62 427 GLU A CA 1
ATOM 3333 C C . GLU A 1 427 ? 21.672 0.409 -19.766 1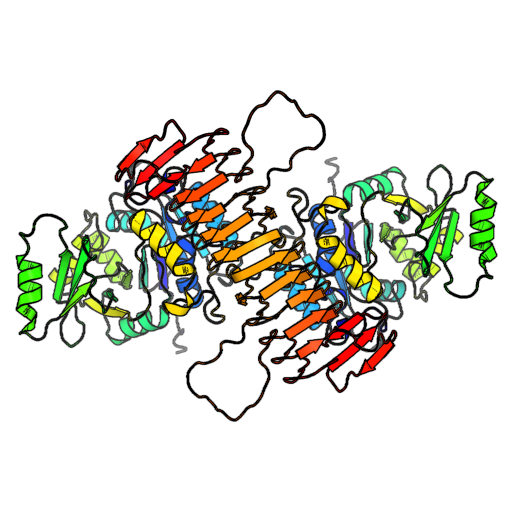 96.62 427 GLU A C 1
ATOM 3335 O O . GLU A 1 427 ? 22.531 -0.17 -20.422 1 96.62 427 GLU A O 1
ATOM 3340 N N . ILE A 1 428 ? 20.625 0.971 -20.312 1 97.62 428 ILE A N 1
ATOM 3341 C CA . ILE A 1 428 ? 20.484 1.188 -21.75 1 97.62 428 ILE A CA 1
ATOM 3342 C C . ILE A 1 428 ? 20.75 2.654 -22.078 1 97.62 428 ILE A C 1
ATOM 3344 O O . ILE A 1 428 ? 19.953 3.531 -21.75 1 97.62 428 ILE A O 1
ATOM 3348 N N . PRO A 1 429 ? 21.828 2.926 -22.719 1 96.44 429 PRO A N 1
ATOM 3349 C CA . PRO A 1 429 ? 22.25 4.312 -22.953 1 96.44 429 PRO A CA 1
ATOM 3350 C C . PRO A 1 429 ? 21.266 5.082 -23.828 1 96.44 429 PRO A C 1
ATOM 3352 O O . PRO A 1 429 ? 20.469 4.477 -24.562 1 96.44 429 PRO A O 1
ATOM 3355 N N . ASP A 1 430 ? 21.5 6.395 -23.797 1 96.94 430 ASP A N 1
ATOM 3356 C CA . ASP A 1 430 ? 20.688 7.285 -24.625 1 96.94 430 ASP A CA 1
ATOM 3357 C C . ASP A 1 430 ? 20.797 6.934 -26.094 1 96.94 430 ASP A C 1
ATOM 3359 O O . ASP A 1 430 ? 21.891 6.605 -26.578 1 96.94 430 ASP A O 1
ATOM 3363 N N . GLY A 1 431 ? 19.734 6.957 -26.75 1 97.19 431 GLY A N 1
ATOM 3364 C CA . GLY A 1 431 ? 19.734 6.828 -28.188 1 97.19 431 GLY A CA 1
ATOM 3365 C C . GLY A 1 431 ? 19.797 5.387 -28.656 1 97.19 431 GLY A C 1
ATOM 3366 O O . GLY A 1 431 ? 19.781 5.121 -29.859 1 97.19 431 GLY A O 1
ATOM 3367 N N . SER A 1 432 ? 19.75 4.414 -27.766 1 96.19 432 SER A N 1
ATOM 3368 C CA . SER A 1 432 ? 19.828 3.006 -28.141 1 96.19 432 SER A CA 1
ATOM 3369 C C . SER A 1 432 ? 18.562 2.566 -28.891 1 96.19 432 SER A C 1
ATOM 3371 O O . SER A 1 432 ? 17.453 2.961 -28.531 1 96.19 432 SER A O 1
ATOM 3373 N N . ILE A 1 433 ? 18.828 1.869 -29.984 1 96.62 433 ILE A N 1
ATOM 3374 C CA . ILE A 1 433 ? 17.719 1.263 -30.719 1 96.62 433 ILE A CA 1
ATOM 3375 C C . ILE A 1 433 ? 17.859 -0.258 -30.703 1 96.62 433 ILE A C 1
ATOM 3377 O O . ILE A 1 433 ? 18.75 -0.818 -31.328 1 96.62 433 ILE A O 1
ATOM 3381 N N . LEU A 1 434 ? 17.047 -0.862 -29.969 1 95.12 434 LEU A N 1
ATOM 3382 C CA . LEU A 1 434 ? 17.109 -2.307 -29.766 1 95.12 434 LEU A CA 1
ATOM 3383 C C . LEU A 1 434 ? 15.922 -2.99 -30.438 1 95.12 434 LEU A C 1
ATOM 3385 O O . LEU A 1 434 ? 14.766 -2.619 -30.188 1 95.12 434 LEU A O 1
ATOM 3389 N N . MET B 1 1 ? 31.156 3.488 37.062 1 22.2 1 MET B N 1
ATOM 3390 C CA . MET B 1 1 ? 30 4.379 37.219 1 22.2 1 MET B CA 1
ATOM 3391 C C . MET B 1 1 ? 29.266 4.52 35.906 1 22.2 1 MET B C 1
ATOM 3393 O O . MET B 1 1 ? 29.703 5.246 35 1 22.2 1 MET B O 1
ATOM 3397 N N . ILE B 1 2 ? 29.031 3.443 35.188 1 27.27 2 ILE B N 1
ATOM 3398 C CA . ILE B 1 2 ? 28.438 3.172 33.906 1 27.27 2 ILE B CA 1
ATOM 3399 C C . ILE B 1 2 ? 27.188 4.02 33.719 1 27.27 2 ILE B C 1
ATOM 3401 O O . ILE B 1 2 ? 26.203 3.852 34.438 1 27.27 2 ILE B O 1
ATOM 3405 N N . GLU B 1 3 ? 27.375 5.371 33.719 1 30.53 3 GLU B N 1
ATOM 3406 C CA . GLU B 1 3 ? 26.328 6.359 33.5 1 30.53 3 GLU B CA 1
ATOM 3407 C C . GLU B 1 3 ? 25.234 5.824 32.594 1 30.53 3 GLU B C 1
ATOM 3409 O O . GLU B 1 3 ? 25.531 5.438 31.438 1 30.53 3 GLU B O 1
ATOM 3414 N N . LEU B 1 4 ? 24.438 4.969 33.031 1 32.78 4 LEU B N 1
ATOM 3415 C CA . LEU B 1 4 ? 23.281 4.371 32.375 1 32.78 4 LEU B CA 1
ATOM 3416 C C . LEU B 1 4 ? 22.641 5.336 31.391 1 32.78 4 LEU B C 1
ATOM 3418 O O . LEU B 1 4 ? 22.266 6.449 31.75 1 32.78 4 LEU B O 1
ATOM 3422 N N . VAL B 1 5 ? 23.328 5.598 30.328 1 36.44 5 VAL B N 1
ATOM 3423 C CA . VAL B 1 5 ? 22.719 6.289 29.203 1 36.44 5 VAL B CA 1
ATOM 3424 C C . VAL B 1 5 ? 21.203 6.121 29.266 1 36.44 5 VAL B C 1
ATOM 3426 O O . VAL B 1 5 ? 20.672 5.051 28.953 1 36.44 5 VAL B O 1
ATOM 3429 N N . ARG B 1 6 ? 20.641 6.199 30.453 1 39.12 6 ARG B N 1
ATOM 3430 C CA . ARG B 1 6 ? 19.188 6.211 30.625 1 39.12 6 ARG B CA 1
ATOM 3431 C C . ARG B 1 6 ? 18.5 6.844 29.406 1 39.12 6 ARG B C 1
ATOM 3433 O O . ARG B 1 6 ? 18.734 8.016 29.109 1 39.12 6 ARG B O 1
ATOM 3440 N N . TRP B 1 7 ? 18.516 6.27 28.312 1 45.69 7 TRP B N 1
ATOM 3441 C CA . TRP B 1 7 ? 17.797 6.566 27.078 1 45.69 7 TRP B CA 1
ATOM 3442 C C . TRP B 1 7 ? 16.594 7.477 27.344 1 45.69 7 TRP B C 1
ATOM 3444 O O . TRP B 1 7 ? 15.664 7.09 28.062 1 45.69 7 TRP B O 1
ATOM 3454 N N . GLN B 1 8 ? 16.891 8.727 27.797 1 58.84 8 GLN B N 1
ATOM 3455 C CA . GLN B 1 8 ? 15.977 9.844 28.016 1 58.84 8 GLN B CA 1
ATOM 3456 C C . GLN B 1 8 ? 14.883 9.898 26.969 1 58.84 8 GLN B C 1
ATOM 3458 O O . GLN B 1 8 ? 15.164 10.156 25.781 1 58.84 8 GLN B O 1
ATOM 3463 N N . SER B 1 9 ? 13.727 9.266 27.156 1 81.88 9 SER B N 1
ATOM 3464 C CA . SER B 1 9 ? 12.625 8.922 26.266 1 81.88 9 SER B CA 1
ATOM 3465 C C . SER B 1 9 ? 11.594 10.047 26.203 1 81.88 9 SER B C 1
ATOM 3467 O O . SER B 1 9 ? 11.438 10.805 27.172 1 81.88 9 SER B O 1
ATOM 3469 N N . VAL B 1 10 ? 11.344 10.594 25.219 1 94.19 10 VAL B N 1
ATOM 3470 C CA . VAL B 1 10 ? 10.297 11.555 24.906 1 94.19 10 VAL B CA 1
ATOM 3471 C C . VAL B 1 10 ? 9.008 10.805 24.547 1 94.19 10 VAL B C 1
ATOM 3473 O O . VAL B 1 10 ? 9.047 9.805 23.828 1 94.19 10 VAL B O 1
ATOM 3476 N N . ALA B 1 11 ? 7.867 11.25 25.172 1 95.56 11 ALA B N 1
ATOM 3477 C CA . ALA B 1 11 ? 6.559 10.766 24.734 1 95.56 11 ALA B CA 1
ATOM 3478 C C . ALA B 1 11 ? 5.793 11.859 23.984 1 95.56 11 ALA B C 1
ATOM 3480 O O . ALA B 1 11 ? 5.844 13.031 24.359 1 95.56 11 ALA B O 1
ATOM 3481 N N . ALA B 1 12 ? 5.141 11.422 22.984 1 96.88 12 ALA B N 1
ATOM 3482 C CA . ALA B 1 12 ? 4.371 12.375 22.188 1 96.88 12 ALA B CA 1
ATOM 3483 C C . ALA B 1 12 ? 2.891 12.328 22.562 1 96.88 12 ALA B C 1
ATOM 3485 O O . ALA B 1 12 ? 2.338 11.25 22.781 1 96.88 12 ALA B O 1
ATOM 3486 N N . ILE B 1 13 ? 2.297 13.477 22.688 1 96.12 13 ILE B N 1
ATOM 3487 C CA . ILE B 1 13 ? 0.861 13.672 22.859 1 96.12 13 ILE B CA 1
ATOM 3488 C C . ILE B 1 13 ? 0.278 14.344 21.625 1 96.12 13 ILE B C 1
ATOM 3490 O O . ILE B 1 13 ? 0.559 15.516 21.359 1 96.12 13 ILE B O 1
ATOM 3494 N N . VAL B 1 14 ? -0.528 13.617 20.891 1 95.88 14 VAL B N 1
ATOM 3495 C CA . VAL B 1 14 ? -1.085 14.125 19.641 1 95.88 14 VAL B CA 1
ATOM 3496 C C . VAL B 1 14 ? -2.584 14.359 19.797 1 95.88 14 VAL B C 1
ATOM 3498 O O . VAL B 1 14 ? -3.334 13.445 20.141 1 95.88 14 VAL B O 1
ATOM 3501 N N . PHE B 1 15 ? -2.971 15.57 19.547 1 92.56 15 PHE B N 1
ATOM 3502 C CA . PHE B 1 15 ? -4.398 15.852 19.609 1 92.56 15 PHE B CA 1
ATOM 3503 C C . PHE B 1 15 ? -5.082 15.461 18.297 1 92.56 15 PHE B C 1
ATOM 3505 O O . PHE B 1 15 ? -4.832 16.062 17.25 1 92.56 15 PHE B O 1
ATOM 3512 N N . GLY B 1 16 ? -5.926 14.484 18.406 1 86.31 16 GLY B N 1
ATOM 3513 C CA . GLY B 1 16 ? -6.598 13.961 17.219 1 86.31 16 GLY B CA 1
ATOM 3514 C C . GLY B 1 16 ? -7.867 14.711 16.875 1 86.31 16 GLY B C 1
ATOM 3515 O O . GLY B 1 16 ? -8.477 14.469 15.828 1 86.31 16 GLY B O 1
ATOM 3516 N N . ASP B 1 17 ? -8.328 15.609 17.75 1 82.62 17 ASP B N 1
ATOM 3517 C CA . ASP B 1 17 ? -9.539 16.391 17.516 1 82.62 17 ASP B CA 1
ATOM 3518 C C . ASP B 1 17 ? -9.344 17.844 17.922 1 82.62 17 ASP B C 1
ATOM 3520 O O . ASP B 1 17 ? -8.422 18.172 18.672 1 82.62 17 ASP B O 1
ATOM 3524 N N . GLY B 1 18 ? -10.109 18.703 17.25 1 72.94 18 GLY B N 1
ATOM 3525 C CA . GLY B 1 18 ? -10.203 20.109 17.609 1 72.94 18 GLY B CA 1
ATOM 3526 C C . GLY B 1 18 ? -11.609 20.547 17.969 1 72.94 18 GLY B C 1
ATOM 3527 O O . GLY B 1 18 ? -12.398 19.75 18.484 1 72.94 18 GLY B O 1
ATOM 3528 N N . SER B 1 19 ? -11.789 21.75 17.719 1 69.94 19 SER B N 1
ATOM 3529 C CA . SER B 1 19 ? -13.125 22.266 18 1 69.94 19 SER B CA 1
ATOM 3530 C C . SER B 1 19 ? -14.18 21.562 17.156 1 69.94 19 SER B C 1
ATOM 3532 O O . SER B 1 19 ? -13.859 20.984 16.125 1 69.94 19 SER B O 1
ATOM 3534 N N . GLU B 1 20 ? -15.344 21.625 17.547 1 66 20 GLU B N 1
ATOM 3535 C CA . GLU B 1 20 ? -16.453 20.938 16.906 1 66 20 GLU B CA 1
ATOM 3536 C C . GLU B 1 20 ? -16.672 21.469 15.484 1 66 20 GLU B C 1
ATOM 3538 O O . GLU B 1 20 ? -17.031 20.719 14.586 1 66 20 GLU B O 1
ATOM 3543 N N . SER B 1 21 ? -16.406 22.672 15.344 1 72.88 21 SER B N 1
ATOM 3544 C CA . SER B 1 21 ? -16.766 23.297 14.07 1 72.88 21 SER B CA 1
ATOM 3545 C C . SER B 1 21 ? -15.664 23.094 13.031 1 72.88 21 SER B C 1
ATOM 3547 O O . SER B 1 21 ? -15.914 23.156 11.828 1 72.88 21 SER B O 1
ATOM 3549 N N . ARG B 1 22 ? -14.617 22.828 13.445 1 78.56 22 ARG B N 1
ATOM 3550 C CA . ARG B 1 22 ? -13.484 22.703 12.539 1 78.56 22 ARG B CA 1
ATOM 3551 C C . ARG B 1 22 ? -13.648 21.5 11.609 1 78.56 22 ARG B C 1
ATOM 3553 O O . ARG B 1 22 ? -13.992 20.406 12.055 1 78.56 22 ARG B O 1
ATOM 3560 N N . LEU B 1 23 ? -13.516 21.75 10.289 1 87.12 23 LEU B N 1
ATOM 3561 C CA . LEU B 1 23 ? -13.477 20.75 9.219 1 87.12 23 LEU B CA 1
ATOM 3562 C C . LEU B 1 23 ? -14.828 20.062 9.07 1 87.12 23 LEU B C 1
ATOM 3564 O O . LEU B 1 23 ? -14.922 19 8.43 1 87.12 23 LEU B O 1
ATOM 3568 N N . TYR B 1 24 ? -15.797 20.656 9.773 1 88.12 24 TYR B N 1
ATOM 3569 C CA . TYR B 1 24 ? -17.141 20.172 9.461 1 88.12 24 TYR B CA 1
ATOM 3570 C C . TYR B 1 24 ? -17.469 20.406 7.988 1 88.12 24 TYR B C 1
ATOM 3572 O O . TYR B 1 24 ? -17.172 21.469 7.441 1 88.12 24 TYR B O 1
ATOM 3580 N N . PRO B 1 25 ? -18 19.453 7.285 1 92.44 25 PRO B N 1
ATOM 3581 C CA . PRO B 1 25 ? -18.703 18.234 7.711 1 92.44 25 PRO B CA 1
ATOM 3582 C C . PRO B 1 25 ? -17.812 16.984 7.668 1 92.44 25 PRO B C 1
ATOM 3584 O O . PRO B 1 25 ? -18.297 15.883 7.91 1 92.44 25 PRO B O 1
ATOM 3587 N N . LEU B 1 26 ? -16.609 17.141 7.461 1 92.31 26 LEU B N 1
ATOM 3588 C CA . LEU B 1 26 ? -15.727 15.992 7.293 1 92.31 26 LEU B CA 1
ATOM 3589 C C . LEU B 1 26 ? -15.555 15.242 8.609 1 92.31 26 LEU B C 1
ATOM 3591 O O . LEU B 1 26 ? -15.211 14.055 8.617 1 92.31 26 LEU B O 1
ATOM 3595 N N . LYS B 1 27 ? -15.773 15.852 9.672 1 88.06 27 LYS B N 1
ATOM 3596 C CA . LYS B 1 27 ? -15.57 15.234 10.984 1 88.06 27 LYS B CA 1
ATOM 3597 C C . LYS B 1 27 ? -16.891 14.789 11.594 1 88.06 27 LYS B C 1
ATOM 3599 O O . LYS B 1 27 ? -16.953 14.453 12.781 1 88.06 27 LYS B O 1
ATOM 3604 N N . LYS B 1 28 ? -17.906 14.891 10.844 1 85.38 28 LYS B N 1
ATOM 3605 C CA . LYS B 1 28 ? -19.219 14.531 11.344 1 85.38 28 LYS B CA 1
ATOM 3606 C C . LYS B 1 28 ? -19.25 13.078 11.82 1 85.38 28 LYS B C 1
ATOM 3608 O O . LYS B 1 28 ? -19.891 12.773 12.836 1 85.38 28 LYS B O 1
ATOM 3613 N N . ARG B 1 29 ? -18.516 12.203 11.156 1 85.19 29 ARG B N 1
ATOM 3614 C CA . ARG B 1 29 ? -18.609 10.781 11.484 1 85.19 29 ARG B CA 1
ATOM 3615 C C . ARG B 1 29 ? -17.219 10.195 11.727 1 85.19 29 ARG B C 1
ATOM 3617 O O . ARG B 1 29 ? -17.016 8.992 11.578 1 85.19 29 ARG B O 1
ATOM 3624 N N . ARG B 1 30 ? -16.344 11.055 11.984 1 86.69 30 ARG B N 1
ATOM 3625 C CA . ARG B 1 30 ? -14.984 10.586 12.258 1 86.69 30 ARG B CA 1
ATOM 3626 C C . ARG B 1 30 ? -14.188 11.633 13.023 1 86.69 30 ARG B C 1
ATOM 3628 O O . ARG B 1 30 ? -14.555 12.812 13.039 1 86.69 30 ARG B O 1
ATOM 3635 N N . SER B 1 31 ? -13.188 11.148 13.641 1 86.5 31 SER B N 1
ATOM 3636 C CA . SER B 1 31 ? -12.258 12.086 14.258 1 86.5 31 SER B CA 1
ATOM 3637 C C . SER B 1 31 ? -11.477 12.867 13.203 1 86.5 31 SER B C 1
ATOM 3639 O O . SER B 1 31 ? -11.258 12.383 12.094 1 86.5 31 SER B O 1
ATOM 3641 N N . GLU B 1 32 ? -11.062 13.984 13.562 1 89.19 32 GLU B N 1
ATOM 3642 C CA . GLU B 1 32 ? -10.289 14.844 12.664 1 89.19 32 GLU B CA 1
ATOM 3643 C C . GLU B 1 32 ? -9.031 14.133 12.18 1 89.19 32 GLU B C 1
ATOM 3645 O O . GLU B 1 32 ? -8.695 14.195 11 1 89.19 32 GLU B O 1
ATOM 3650 N N . GLY B 1 33 ? -8.406 13.523 13.047 1 89.75 33 GLY B N 1
ATOM 3651 C CA . GLY B 1 33 ? -7.168 12.828 12.711 1 89.75 33 GLY B CA 1
ATOM 3652 C C . GLY B 1 33 ? -7.359 11.727 11.688 1 89.75 33 GLY B C 1
ATOM 3653 O O . GLY B 1 33 ? -6.414 11.352 10.992 1 89.75 33 GLY B O 1
ATOM 3654 N N . ALA B 1 34 ? -8.523 11.258 11.539 1 90.5 34 ALA B N 1
ATOM 3655 C CA . ALA B 1 34 ? -8.812 10.125 10.672 1 90.5 34 ALA B CA 1
ATOM 3656 C C . ALA B 1 34 ? -9.258 10.594 9.289 1 90.5 34 ALA B C 1
ATOM 3658 O O . ALA B 1 34 ? -9.516 9.773 8.406 1 90.5 34 ALA B O 1
ATOM 3659 N N . ILE B 1 35 ? -9.336 11.875 9.078 1 93.19 35 ILE B N 1
ATOM 3660 C CA . ILE B 1 35 ? -9.766 12.406 7.789 1 93.19 35 ILE B CA 1
ATOM 3661 C C . ILE B 1 35 ? -8.711 12.086 6.727 1 93.19 35 ILE B C 1
ATOM 3663 O O . ILE B 1 35 ? -7.52 12.305 6.938 1 93.19 35 ILE B O 1
ATOM 3667 N N . PRO B 1 36 ? -9.164 11.547 5.543 1 94.5 36 PRO B N 1
ATOM 3668 C CA . PRO B 1 36 ? -8.211 11.242 4.473 1 94.5 36 PRO B CA 1
ATOM 3669 C C . PRO B 1 36 ? -7.562 12.5 3.887 1 94.5 36 PRO B C 1
ATOM 3671 O O . PRO B 1 36 ? -8.227 13.523 3.721 1 94.5 36 PRO B O 1
ATOM 3674 N N . ILE B 1 37 ? -6.289 12.367 3.613 1 92.44 37 ILE B N 1
ATOM 3675 C CA . ILE B 1 37 ? -5.551 13.453 2.975 1 92.44 37 ILE B CA 1
ATOM 3676 C C . ILE B 1 37 ? -4.574 12.875 1.951 1 92.44 37 ILE B C 1
ATOM 3678 O O . ILE B 1 37 ? -4.113 11.742 2.09 1 92.44 37 ILE B O 1
ATOM 3682 N N . ALA B 1 38 ? -4.324 13.609 0.905 1 91.31 38 ALA B N 1
ATOM 3683 C CA . ALA B 1 38 ? -3.311 13.289 -0.096 1 91.31 38 ALA B CA 1
ATOM 3684 C C . ALA B 1 38 ? -3.484 11.859 -0.615 1 91.31 38 ALA B C 1
ATOM 3686 O O . ALA B 1 38 ? -2.502 11.148 -0.824 1 91.31 38 ALA B O 1
ATOM 3687 N N . SER B 1 39 ? -4.648 11.43 -0.781 1 92.94 39 SER B N 1
ATOM 3688 C CA . SER B 1 39 ? -5.035 10.188 -1.438 1 92.94 39 SER B CA 1
ATOM 3689 C C . SER B 1 39 ? -4.891 9 -0.497 1 92.94 39 SER B C 1
ATOM 3691 O O . SER B 1 39 ? -5.871 8.32 -0.191 1 92.94 39 SER B O 1
ATOM 3693 N N . ASN B 1 40 ? -3.652 8.766 0.051 1 91.5 40 ASN B N 1
ATOM 3694 C CA . ASN B 1 40 ? -3.377 7.488 0.707 1 91.5 40 ASN B CA 1
ATOM 3695 C C . ASN B 1 40 ? -3.283 7.648 2.221 1 91.5 40 ASN B C 1
ATOM 3697 O O . ASN B 1 40 ? -3.197 6.656 2.949 1 91.5 40 ASN B O 1
ATOM 3701 N N . TYR B 1 41 ? -3.371 8.859 2.701 1 91.69 41 TYR B N 1
ATOM 3702 C CA . TYR B 1 41 ? -3.016 9.078 4.098 1 91.69 41 TYR B CA 1
ATOM 3703 C C . TYR B 1 41 ? -4.207 9.609 4.891 1 91.69 41 TYR B C 1
ATOM 3705 O O . TYR B 1 41 ? -5.27 9.867 4.324 1 91.69 41 TYR B O 1
ATOM 3713 N N . ARG B 1 42 ? -3.988 9.609 6.172 1 92.88 42 ARG B N 1
ATOM 3714 C CA . ARG B 1 42 ? -4.855 10.328 7.098 1 92.88 42 ARG B CA 1
ATOM 3715 C C . ARG B 1 42 ? -4.129 11.523 7.711 1 92.88 42 ARG B C 1
ATOM 3717 O O . ARG B 1 42 ? -2.898 11.547 7.762 1 92.88 42 ARG B O 1
ATOM 3724 N N . LEU B 1 43 ? -4.91 12.398 8.172 1 91.81 43 LEU B N 1
ATOM 3725 C CA . LEU B 1 43 ? -4.34 13.641 8.688 1 91.81 43 LEU B CA 1
ATOM 3726 C C . LEU B 1 43 ? -3.305 13.352 9.766 1 91.81 43 LEU B C 1
ATOM 3728 O O . LEU B 1 43 ? -2.225 13.953 9.773 1 91.81 43 LEU B O 1
ATOM 3732 N N . ILE B 1 44 ? -3.549 12.453 10.617 1 93.44 44 ILE B N 1
ATOM 3733 C CA . ILE B 1 44 ? -2.711 12.211 11.789 1 93.44 44 ILE B CA 1
ATOM 3734 C C . ILE B 1 44 ? -1.421 11.508 11.367 1 93.44 44 ILE B C 1
ATOM 3736 O O . ILE B 1 44 ? -0.448 11.477 12.117 1 93.44 44 ILE B O 1
ATOM 3740 N N . ASP B 1 45 ? -1.382 10.945 10.203 1 92.88 45 ASP B N 1
ATOM 3741 C CA . ASP B 1 45 ? -0.245 10.148 9.758 1 92.88 45 ASP B CA 1
ATOM 3742 C C . ASP B 1 45 ? 1.021 11 9.672 1 92.88 45 ASP B C 1
ATOM 3744 O O . ASP B 1 45 ? 2.117 10.516 9.969 1 92.88 45 ASP B O 1
ATOM 3748 N N . ALA B 1 46 ? 0.877 12.219 9.242 1 91.19 46 ALA B N 1
ATOM 3749 C CA . ALA B 1 46 ? 2.047 13.078 9.094 1 91.19 46 ALA B CA 1
ATOM 3750 C C . ALA B 1 46 ? 2.758 13.281 10.43 1 91.19 46 ALA B C 1
ATOM 3752 O O . ALA B 1 46 ? 3.971 13.086 10.531 1 91.19 46 ALA B O 1
ATOM 3753 N N . VAL B 1 47 ? 2.021 13.578 11.383 1 94.25 47 VAL B N 1
ATOM 3754 C CA . VAL B 1 47 ? 2.578 13.922 12.688 1 94.25 47 VAL B CA 1
ATOM 3755 C C . VAL B 1 47 ? 3.117 12.656 13.359 1 94.25 47 VAL B C 1
ATOM 3757 O O . VAL B 1 47 ? 4.219 12.672 13.914 1 94.25 47 VAL B O 1
ATOM 3760 N N . VAL B 1 48 ? 2.406 11.609 13.281 1 93.75 48 VAL B N 1
ATOM 3761 C CA . VAL B 1 48 ? 2.826 10.352 13.891 1 93.75 48 VAL B CA 1
ATOM 3762 C C . VAL B 1 48 ? 4.09 9.844 13.195 1 93.75 48 VAL B C 1
ATOM 3764 O O . VAL B 1 48 ? 5.012 9.352 13.859 1 93.75 48 VAL B O 1
ATOM 3767 N N . SER B 1 49 ? 4.109 9.977 11.938 1 91.81 49 SER B N 1
ATOM 3768 C CA . SER B 1 49 ? 5.293 9.555 11.195 1 91.81 49 SER B CA 1
ATOM 3769 C C . SER B 1 49 ? 6.512 10.391 11.578 1 91.81 49 SER B C 1
ATOM 3771 O O . SER B 1 49 ? 7.625 9.867 11.664 1 91.81 49 SER B O 1
ATOM 3773 N N . ASN B 1 50 ? 6.32 11.695 11.734 1 93.75 50 ASN B N 1
ATOM 3774 C CA . ASN B 1 50 ? 7.41 12.531 12.219 1 93.75 50 ASN B CA 1
ATOM 3775 C C . ASN B 1 50 ? 7.965 12.016 13.547 1 93.75 50 ASN B C 1
ATOM 3777 O O . ASN B 1 50 ? 9.18 12.031 13.758 1 93.75 50 ASN B O 1
ATOM 3781 N N . CYS B 1 51 ? 7.113 11.578 14.398 1 94.56 51 CYS B N 1
ATOM 3782 C CA . CYS B 1 51 ? 7.535 11.023 15.68 1 94.56 51 CYS B CA 1
ATOM 3783 C C . CYS B 1 51 ? 8.375 9.766 15.477 1 94.56 51 CYS B C 1
ATOM 3785 O O . CYS B 1 51 ? 9.508 9.688 15.969 1 94.56 51 CYS B O 1
ATOM 3787 N N . ILE B 1 52 ? 7.859 8.891 14.727 1 90 52 ILE B N 1
ATOM 3788 C CA . ILE B 1 52 ? 8.523 7.609 14.508 1 90 52 ILE B CA 1
ATOM 3789 C C . ILE B 1 52 ? 9.891 7.84 13.859 1 90 52 ILE B C 1
ATOM 3791 O O . ILE B 1 52 ? 10.898 7.281 14.305 1 90 52 ILE B O 1
ATOM 3795 N N . ASN B 1 53 ? 9.867 8.672 12.898 1 89.56 53 ASN B N 1
ATOM 3796 C CA . ASN B 1 53 ? 11.109 8.977 12.203 1 89.56 53 ASN B CA 1
ATOM 3797 C C . ASN B 1 53 ? 12.117 9.664 13.117 1 89.56 53 ASN B C 1
ATOM 3799 O O . ASN B 1 53 ? 13.312 9.711 12.82 1 89.56 53 ASN B O 1
ATOM 3803 N N . SER B 1 54 ? 11.664 10.227 14.164 1 92.94 54 SER B N 1
ATOM 3804 C CA . SER B 1 54 ? 12.516 10.93 15.117 1 92.94 54 SER B CA 1
ATOM 3805 C C . SER B 1 54 ? 12.82 10.062 16.328 1 92.94 54 SER B C 1
ATOM 3807 O O . SER B 1 54 ? 13.266 10.562 17.375 1 92.94 54 SER B O 1
ATOM 3809 N N . ASN B 1 55 ? 12.461 8.805 16.281 1 89.62 55 ASN B N 1
ATOM 3810 C CA . ASN B 1 55 ? 12.703 7.809 17.328 1 89.62 55 ASN B CA 1
ATOM 3811 C C . ASN B 1 55 ? 11.883 8.094 18.578 1 89.62 55 ASN B C 1
ATOM 3813 O O . ASN B 1 55 ? 12.359 7.883 19.703 1 89.62 55 ASN B O 1
ATOM 3817 N N . ILE B 1 56 ? 10.875 8.727 18.406 1 92.62 56 ILE B N 1
ATOM 3818 C CA . ILE B 1 56 ? 9.859 8.852 19.453 1 92.62 56 ILE B CA 1
ATOM 3819 C C . ILE B 1 56 ? 8.805 7.762 19.281 1 92.62 56 ILE B C 1
ATOM 3821 O O . ILE B 1 56 ? 7.988 7.828 18.344 1 92.62 56 ILE B O 1
ATOM 3825 N N . ASN B 1 57 ? 8.773 6.816 20.203 1 89.56 57 ASN B N 1
ATOM 3826 C CA . ASN B 1 57 ? 7.977 5.621 19.938 1 89.56 57 ASN B CA 1
ATOM 3827 C C . ASN B 1 57 ? 6.832 5.477 20.922 1 89.56 57 ASN B C 1
ATOM 3829 O O . ASN B 1 57 ? 6.09 4.492 20.891 1 89.56 57 ASN B O 1
ATOM 3833 N N . LYS B 1 58 ? 6.734 6.324 21.859 1 90.56 58 LYS B N 1
ATOM 3834 C CA . LYS B 1 58 ? 5.586 6.391 22.766 1 90.56 58 LYS B CA 1
ATOM 3835 C C . LYS B 1 58 ? 4.664 7.547 22.391 1 90.56 58 LYS B C 1
ATOM 3837 O O . LYS B 1 58 ? 4.961 8.711 22.688 1 90.56 58 LYS B O 1
ATOM 3842 N N . ILE B 1 59 ? 3.551 7.18 21.781 1 93.44 59 ILE B N 1
ATOM 3843 C CA . ILE B 1 59 ? 2.684 8.203 21.203 1 93.44 59 ILE B CA 1
ATOM 3844 C C . ILE B 1 59 ? 1.261 8.023 21.734 1 93.44 59 ILE B C 1
ATOM 3846 O O . ILE B 1 59 ? 0.667 6.957 21.578 1 93.44 59 ILE B O 1
ATOM 3850 N N . TYR B 1 60 ? 0.757 9.047 22.344 1 92.19 60 TYR B N 1
ATOM 3851 C CA . TYR B 1 60 ? -0.624 9.094 22.812 1 92.19 60 TYR B CA 1
ATOM 3852 C C . TYR B 1 60 ? -1.472 9.992 21.906 1 92.19 60 TYR B C 1
ATOM 3854 O O . TYR B 1 60 ? -1.19 11.188 21.781 1 92.19 60 TYR B O 1
ATOM 3862 N N . ALA B 1 61 ? -2.477 9.43 21.281 1 92.44 61 ALA B N 1
ATOM 3863 C CA . ALA B 1 61 ? -3.432 10.211 20.5 1 92.44 61 ALA B CA 1
ATOM 3864 C C . ALA B 1 61 ? -4.699 10.492 21.297 1 92.44 61 ALA B C 1
ATOM 3866 O O . ALA B 1 61 ? -5.445 9.562 21.641 1 92.44 61 ALA B O 1
ATOM 3867 N N . MET B 1 62 ? -4.926 11.773 21.531 1 90.19 62 MET B N 1
ATOM 3868 C CA . MET B 1 62 ? -6.09 12.156 22.328 1 90.19 62 MET B CA 1
ATOM 3869 C C . MET B 1 62 ? -7.262 12.539 21.422 1 90.19 62 MET B C 1
ATOM 3871 O O . MET B 1 62 ? -7.094 13.312 20.484 1 90.19 62 MET B O 1
ATOM 3875 N N . THR B 1 63 ? -8.359 11.914 21.719 1 86.06 63 THR B N 1
ATOM 3876 C CA . THR B 1 63 ? -9.555 12.211 20.938 1 86.06 63 THR B CA 1
ATOM 3877 C C . THR B 1 63 ? -10.789 12.219 21.828 1 86.06 63 THR B C 1
ATOM 3879 O O . THR B 1 63 ? -10.773 11.672 22.938 1 86.06 63 THR B O 1
ATOM 3882 N N . GLN B 1 64 ? -11.805 12.953 21.438 1 77.31 64 GLN B N 1
ATOM 3883 C CA . GLN B 1 64 ? -13.016 12.945 22.25 1 77.31 64 GLN B CA 1
ATOM 3884 C C . GLN B 1 64 ? -14.25 12.672 21.375 1 77.31 64 GLN B C 1
ATOM 3886 O O . GLN B 1 64 ? -15.344 12.469 21.906 1 77.31 64 GLN B O 1
ATOM 3891 N N . PHE B 1 65 ? -14.055 12.742 20.094 1 73.19 65 PHE B N 1
ATOM 3892 C CA . PHE B 1 65 ? -15.211 12.523 19.219 1 73.19 65 PHE B CA 1
ATOM 3893 C C . PHE B 1 65 ? -14.945 11.383 18.25 1 73.19 65 PHE B C 1
ATOM 3895 O O . PHE B 1 65 ? -13.859 11.289 17.672 1 73.19 65 PHE B O 1
ATOM 3902 N N . ASN B 1 66 ? -15.938 10.523 18.047 1 73.06 66 ASN B N 1
ATOM 3903 C CA . ASN B 1 66 ? -15.898 9.5 17.016 1 73.06 66 ASN B CA 1
ATOM 3904 C C . ASN B 1 66 ? -14.555 8.781 16.969 1 73.06 66 ASN B C 1
ATOM 3906 O O . ASN B 1 66 ? -13.938 8.664 15.922 1 73.06 66 ASN B O 1
ATOM 3910 N N . SER B 1 67 ? -14.195 8.195 18.078 1 77.62 67 SER B N 1
ATOM 3911 C CA . SER B 1 67 ? -12.828 7.711 18.25 1 77.62 67 SER B CA 1
ATOM 3912 C C . SER B 1 67 ? -12.625 6.367 17.562 1 77.62 67 SER B C 1
ATOM 3914 O O . SER B 1 67 ? -11.492 5.938 17.344 1 77.62 67 SER B O 1
ATOM 3916 N N . THR B 1 68 ? -13.664 5.785 17.125 1 72.19 68 THR B N 1
ATOM 3917 C CA . THR B 1 68 ? -13.57 4.434 16.594 1 72.19 68 THR B CA 1
ATOM 3918 C C . THR B 1 68 ? -12.719 4.41 15.328 1 72.19 68 THR B C 1
ATOM 3920 O O . THR B 1 68 ? -11.828 3.562 15.188 1 72.19 68 THR B O 1
ATOM 3923 N N . SER B 1 69 ? -12.977 5.32 14.484 1 79.56 69 SER B N 1
ATOM 3924 C CA . SER B 1 69 ? -12.234 5.355 13.227 1 79.56 69 SER B CA 1
ATOM 3925 C C . SER B 1 69 ? -10.75 5.609 13.453 1 79.56 69 SER B C 1
ATOM 3927 O O . SER B 1 69 ? -9.906 4.992 12.805 1 79.56 69 SER B O 1
ATOM 3929 N N . LEU B 1 70 ? -10.492 6.43 14.336 1 84.25 70 LEU B N 1
ATOM 3930 C CA . LEU B 1 70 ? -9.102 6.746 14.633 1 84.25 70 LEU B CA 1
ATOM 3931 C C . LEU B 1 70 ? -8.398 5.555 15.281 1 84.25 70 LEU B C 1
ATOM 3933 O O . LEU B 1 70 ? -7.281 5.207 14.906 1 84.25 70 LEU B O 1
ATOM 3937 N N . ASN B 1 71 ? -9.086 5.02 16.203 1 80.25 71 ASN B N 1
ATOM 3938 C CA . ASN B 1 71 ? -8.539 3.846 16.891 1 80.25 71 ASN B CA 1
ATOM 3939 C C . ASN B 1 71 ? -8.227 2.725 15.898 1 80.25 71 ASN B C 1
ATOM 3941 O O . ASN B 1 71 ? -7.152 2.129 15.945 1 80.25 71 ASN B O 1
ATOM 3945 N N . SER B 1 72 ? -9.148 2.498 15.086 1 77.31 72 SER B N 1
ATOM 3946 C CA . SER B 1 72 ? -8.977 1.462 14.078 1 77.31 72 SER B CA 1
ATOM 3947 C C . SER B 1 72 ? -7.781 1.765 13.18 1 77.31 72 SER B C 1
ATOM 3949 O O . SER B 1 72 ? -6.973 0.878 12.891 1 77.31 72 SER B O 1
ATOM 3951 N N . HIS B 1 73 ? -7.672 2.939 12.82 1 83.25 73 HIS B N 1
ATOM 3952 C CA . HIS B 1 73 ? -6.582 3.336 11.93 1 83.25 73 HIS B CA 1
ATOM 3953 C C . HIS B 1 73 ? -5.23 3.182 12.609 1 83.25 73 HIS B C 1
ATOM 3955 O O . HIS B 1 73 ? -4.32 2.553 12.062 1 83.25 73 HIS B O 1
ATOM 3961 N N . LEU B 1 74 ? -5.145 3.699 13.758 1 84.62 74 LEU B N 1
ATOM 3962 C CA . LEU B 1 74 ? -3.855 3.723 14.438 1 84.62 74 LEU B CA 1
ATOM 3963 C C . LEU B 1 74 ? -3.422 2.314 14.836 1 84.62 74 LEU B C 1
ATOM 3965 O O . LEU B 1 74 ? -2.236 1.982 14.766 1 84.62 74 LEU B O 1
ATOM 3969 N N . SER B 1 75 ? -4.348 1.562 15.227 1 76.94 75 SER B N 1
ATOM 3970 C CA . SER B 1 75 ? -4.035 0.183 15.586 1 76.94 75 SER B CA 1
ATOM 3971 C C . SER B 1 75 ? -3.512 -0.596 14.383 1 76.94 75 SER B C 1
ATOM 3973 O O . SER B 1 75 ? -2.586 -1.399 14.516 1 76.94 75 SER B O 1
ATOM 3975 N N . ARG B 1 76 ? -3.992 -0.302 13.328 1 73.25 76 ARG B N 1
ATOM 3976 C CA . ARG B 1 76 ? -3.629 -1.03 12.117 1 73.25 76 ARG B CA 1
ATOM 3977 C C . ARG B 1 76 ? -2.367 -0.451 11.484 1 73.25 76 ARG B C 1
ATOM 3979 O O . ARG B 1 76 ? -1.551 -1.188 10.93 1 73.25 76 ARG B O 1
ATOM 3986 N N . ALA B 1 77 ? -2.266 0.719 11.555 1 76.25 77 ALA B N 1
ATOM 3987 C CA . ALA B 1 77 ? -1.169 1.41 10.891 1 76.25 77 ALA B CA 1
ATOM 3988 C C . ALA B 1 77 ? 0.148 1.2 11.633 1 76.25 77 ALA B C 1
ATOM 3990 O O . ALA B 1 77 ? 1.204 1.068 11.008 1 76.25 77 ALA B O 1
ATOM 3991 N N . TYR B 1 78 ? 0.085 1.075 12.883 1 75.31 78 TYR B N 1
ATOM 3992 C CA . TYR B 1 78 ? 1.342 1.229 13.609 1 75.31 78 TYR B CA 1
ATOM 3993 C C . TYR B 1 78 ? 1.574 0.056 14.555 1 75.31 78 TYR B C 1
ATOM 3995 O O . TYR B 1 78 ? 2.4 0.14 15.469 1 75.31 78 TYR B O 1
ATOM 4003 N N . SER B 1 79 ? 0.875 -1.044 14.516 1 64.5 79 SER B N 1
ATOM 4004 C CA . SER B 1 79 ? 1.146 -2.238 15.305 1 64.5 79 SER B CA 1
ATOM 4005 C C . SER B 1 79 ? 2.51 -2.83 14.969 1 64.5 79 SER B C 1
ATOM 4007 O O . SER B 1 79 ? 3.186 -3.383 15.836 1 64.5 79 SER B O 1
ATOM 4009 N N . GLY B 1 80 ? 3.158 -2.578 13.836 1 59.12 80 GLY B N 1
ATOM 4010 C CA . GLY B 1 80 ? 4.43 -3.154 13.422 1 59.12 80 GLY B CA 1
ATOM 4011 C C . GLY B 1 80 ? 5.371 -2.137 12.812 1 59.12 80 GLY B C 1
ATOM 4012 O O . GLY B 1 80 ? 6.477 -2.482 12.391 1 59.12 80 GLY B O 1
ATOM 4013 N N . ALA B 1 81 ? 5.012 -0.919 12.984 1 56 81 ALA B N 1
ATOM 4014 C CA . ALA B 1 81 ? 5.652 0.135 12.203 1 56 81 ALA B CA 1
ATOM 4015 C C . ALA B 1 81 ? 7 0.522 12.805 1 56 81 ALA B C 1
ATOM 4017 O O . ALA B 1 81 ? 7.375 1.697 12.805 1 56 81 ALA B O 1
ATOM 4018 N N . GLY B 1 82 ? 7.766 -0.449 13.211 1 58.88 82 GLY B N 1
ATOM 4019 C CA . GLY B 1 82 ? 9.102 -0.077 13.633 1 58.88 82 GLY B CA 1
ATOM 4020 C C . GLY B 1 82 ? 9.156 0.473 15.047 1 58.88 82 GLY B C 1
ATOM 4021 O O . GLY B 1 82 ? 10.125 1.135 15.43 1 58.88 82 GLY B O 1
ATOM 4022 N N . LEU B 1 83 ? 8.148 0.452 15.703 1 62.5 83 LEU B N 1
ATOM 4023 C CA . LEU B 1 83 ? 8.055 1.047 17.031 1 62.5 83 LEU B CA 1
ATOM 4024 C C . LEU B 1 83 ? 8.906 0.274 18.031 1 62.5 83 LEU B C 1
ATOM 4026 O O . LEU B 1 83 ? 9.148 0.748 19.156 1 62.5 83 LEU B O 1
ATOM 4030 N N . GLY B 1 84 ? 9.562 -0.621 17.5 1 58.62 84 GLY B N 1
ATOM 4031 C CA . GLY B 1 84 ? 10.375 -1.408 18.406 1 58.62 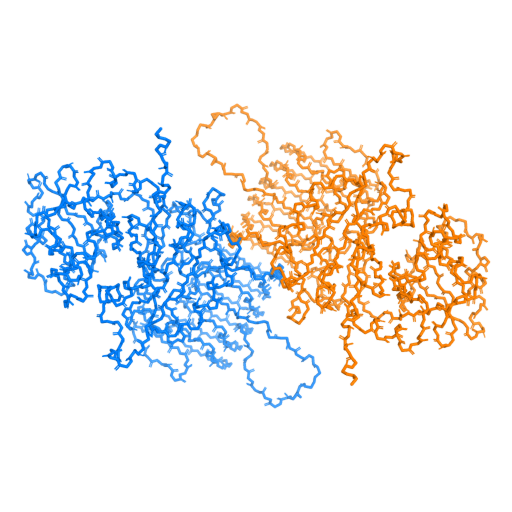84 GLY B CA 1
ATOM 4032 C C . GLY B 1 84 ? 9.555 -2.16 19.438 1 58.62 84 GLY B C 1
ATOM 4033 O O . GLY B 1 84 ? 8.328 -2.062 19.453 1 58.62 84 GLY B O 1
ATOM 4034 N N . LYS B 1 85 ? 10.133 -2.855 20.312 1 59.22 85 LYS B N 1
ATOM 4035 C CA . LYS B 1 85 ? 9.516 -3.775 21.25 1 59.22 85 LYS B CA 1
ATOM 4036 C C . LYS B 1 85 ? 8.703 -3.018 22.297 1 59.22 85 LYS B C 1
ATOM 4038 O O . LYS B 1 85 ? 7.672 -3.508 22.766 1 59.22 85 LYS B O 1
ATOM 4043 N N . GLU B 1 86 ? 9.078 -1.762 22.625 1 68.88 86 GLU B N 1
ATOM 4044 C CA . GLU B 1 86 ? 8.391 -1.043 23.688 1 68.88 86 GLU B CA 1
ATOM 4045 C C . GLU B 1 86 ? 7.617 0.154 23.141 1 68.88 86 GLU B C 1
ATOM 4047 O O . GLU B 1 86 ? 7.094 0.965 23.906 1 68.88 86 GLU B O 1
ATOM 4052 N N . GLY B 1 87 ? 7.566 0.281 21.938 1 78.56 87 GLY B N 1
ATOM 4053 C CA . GLY B 1 87 ? 6.883 1.41 21.328 1 78.56 87 GLY B CA 1
ATOM 4054 C C . GLY B 1 87 ? 5.402 1.162 21.109 1 78.56 87 GLY B C 1
ATOM 4055 O O . GLY B 1 87 ? 4.965 0.012 21.031 1 78.56 87 GLY B O 1
ATOM 4056 N N . PHE B 1 88 ? 4.637 2.332 21.203 1 81.19 88 PHE B N 1
ATOM 4057 C CA . PHE B 1 88 ? 3.209 2.178 20.953 1 81.19 88 PHE B CA 1
ATOM 4058 C C . PHE B 1 88 ? 2.609 3.477 20.422 1 81.19 88 PHE B C 1
ATOM 4060 O O . PHE B 1 88 ? 3.195 4.551 20.594 1 81.19 88 PHE B O 1
ATOM 4067 N N . VAL B 1 89 ? 1.539 3.291 19.781 1 86.88 89 VAL B N 1
ATOM 4068 C CA . VAL B 1 89 ? 0.589 4.355 19.469 1 86.88 89 VAL B CA 1
ATOM 4069 C C . VAL B 1 89 ? -0.766 4.035 20.109 1 86.88 89 VAL B C 1
ATOM 4071 O O . VAL B 1 89 ? -1.423 3.066 19.719 1 86.88 89 VAL B O 1
ATOM 4074 N N . GLU B 1 90 ? -1.155 4.805 21.047 1 85.62 90 GLU B N 1
ATOM 4075 C CA . GLU B 1 90 ? -2.371 4.504 21.797 1 85.62 90 GLU B CA 1
ATOM 4076 C C . GLU B 1 90 ? -3.367 5.656 21.719 1 85.62 90 GLU B C 1
ATOM 4078 O O . GLU B 1 90 ? -2.98 6.824 21.812 1 85.62 90 GLU B O 1
ATOM 4083 N N . VAL B 1 91 ? -4.621 5.266 21.547 1 86.62 91 VAL B N 1
ATOM 4084 C CA . VAL B 1 91 ? -5.688 6.262 21.547 1 86.62 91 VAL B CA 1
ATOM 4085 C C . VAL B 1 91 ? -6.246 6.41 22.969 1 86.62 91 VAL B C 1
ATOM 4087 O O . VAL B 1 91 ? -6.582 5.418 23.609 1 86.62 91 VAL B O 1
ATOM 4090 N N . ILE B 1 92 ? -6.215 7.645 23.469 1 84 92 ILE B N 1
ATOM 4091 C CA . ILE B 1 92 ? -6.863 7.969 24.734 1 84 92 ILE B CA 1
ATOM 4092 C C . ILE B 1 92 ? -8.133 8.781 24.469 1 84 92 ILE B C 1
ATOM 4094 O O . ILE B 1 92 ? -8.062 9.906 23.953 1 84 92 ILE B O 1
ATOM 4098 N N . ALA B 1 93 ? -9.188 8.086 24.672 1 77.75 93 ALA B N 1
ATOM 4099 C CA . ALA B 1 93 ? -10.461 8.773 24.484 1 77.75 93 ALA B CA 1
ATOM 4100 C C . ALA B 1 93 ? -10.945 9.398 25.781 1 77.75 93 ALA B C 1
ATOM 4102 O O . ALA B 1 93 ? -10.68 8.883 26.859 1 77.75 93 ALA B O 1
ATOM 4103 N N . ALA B 1 94 ? -11.547 10.516 25.594 1 73 94 ALA B N 1
ATOM 4104 C CA . ALA B 1 94 ? -12.164 11.125 26.766 1 73 94 ALA B CA 1
ATOM 4105 C C . ALA B 1 94 ? -13.211 10.195 27.375 1 73 94 ALA B C 1
ATOM 4107 O O . ALA B 1 94 ? -13.945 9.523 26.656 1 73 94 ALA B O 1
ATOM 4108 N N . TYR B 1 95 ? -12.852 9.633 28.578 1 57.84 95 TYR B N 1
ATOM 4109 C CA . TYR B 1 95 ? -13.836 8.773 29.234 1 57.84 95 TYR B CA 1
ATOM 4110 C C . TYR B 1 95 ? -14.562 9.531 30.344 1 57.84 95 TYR B C 1
ATOM 4112 O O . TYR B 1 95 ? -13.984 10.422 30.984 1 57.84 95 TYR B O 1
ATOM 4120 N N . GLN B 1 96 ? -15.836 9.375 30.25 1 51.22 96 GLN B N 1
ATOM 4121 C CA . GLN B 1 96 ? -16.625 9.867 31.391 1 51.22 96 GLN B CA 1
ATOM 4122 C C . GLN B 1 96 ? -16.312 9.07 32.656 1 51.22 96 GLN B C 1
ATOM 4124 O O . GLN B 1 96 ? -16.391 7.84 32.656 1 51.22 96 GLN B O 1
ATOM 4129 N N . SER B 1 97 ? -15.406 9.453 33.406 1 48.09 97 SER B N 1
ATOM 4130 C CA . SER B 1 97 ? -15.266 8.828 34.719 1 48.09 97 SER B CA 1
ATOM 4131 C C . SER B 1 97 ? -16.406 9.219 35.625 1 48.09 97 SER B C 1
ATOM 4133 O O . SER B 1 97 ? -17.109 10.211 35.375 1 48.09 97 SER B O 1
ATOM 4135 N N . PRO B 1 98 ? -16.734 8.297 36.562 1 47.84 98 PRO B N 1
ATOM 4136 C CA . PRO B 1 98 ? -17.75 8.648 37.562 1 47.84 98 PRO B CA 1
ATOM 4137 C C . PRO B 1 98 ? -17.547 10.055 38.125 1 47.84 98 PRO B C 1
ATOM 4139 O O . PRO B 1 98 ? -18.516 10.734 38.469 1 47.84 98 PRO B O 1
ATOM 4142 N N . GLU B 1 99 ? -16.359 10.406 38.375 1 49.03 99 GLU B N 1
ATOM 4143 C CA . GLU B 1 99 ? -16.094 11.688 39.031 1 49.03 99 GLU B CA 1
ATOM 4144 C C . GLU B 1 99 ? -16.109 12.828 38 1 49.03 99 GLU B C 1
ATOM 4146 O O . GLU B 1 99 ? -16.359 13.984 38.375 1 49.03 99 GLU B O 1
ATOM 4151 N N . ASP B 1 100 ? -15.688 12.617 36.875 1 52.44 100 ASP B N 1
ATOM 4152 C CA . ASP B 1 100 ? -15.562 13.688 35.906 1 52.44 100 ASP B CA 1
ATOM 4153 C C . ASP B 1 100 ? -16.219 13.305 34.562 1 52.44 100 ASP B C 1
ATOM 4155 O O . ASP B 1 100 ? -15.688 12.484 33.812 1 52.44 100 ASP B O 1
ATOM 4159 N N . GLN B 1 101 ? -17.469 13.516 34.469 1 54.41 101 GLN B N 1
ATOM 4160 C CA . GLN B 1 101 ? -18.406 13.156 33.406 1 54.41 101 GLN B CA 1
ATOM 4161 C C . GLN B 1 101 ? -18.172 14.008 32.156 1 54.41 101 GLN B C 1
ATOM 4163 O O . GLN B 1 101 ? -18.953 13.945 31.219 1 54.41 101 GLN B O 1
ATOM 4168 N N . GLY B 1 102 ? -16.922 14.5 31.828 1 64.75 102 GLY B N 1
ATOM 4169 C CA . GLY B 1 102 ? -17.156 15.414 30.734 1 64.75 102 GLY B CA 1
ATOM 4170 C C . GLY B 1 102 ? -16.094 15.328 29.641 1 64.75 102 GLY B C 1
ATOM 4171 O O . GLY B 1 102 ? -15.133 14.57 29.781 1 64.75 102 GLY B O 1
ATOM 4172 N N . TRP B 1 103 ? -16.375 15.914 28.547 1 76.69 103 TRP B N 1
ATOM 4173 C CA . TRP B 1 103 ? -15.539 16.141 27.375 1 76.69 103 TRP B CA 1
ATOM 4174 C C . TRP B 1 103 ? -14.344 17.016 27.719 1 76.69 103 TRP B C 1
ATOM 4176 O O . TRP B 1 103 ? -14.383 17.781 28.688 1 76.69 103 TRP B O 1
ATOM 4186 N N . PHE B 1 104 ? -13.227 16.734 27.109 1 82.06 104 PHE B N 1
ATOM 4187 C CA . PHE B 1 104 ? -12.102 17.656 27.266 1 82.06 104 PHE B CA 1
ATOM 4188 C C . PHE B 1 104 ? -12.547 19.094 27 1 82.06 104 PHE B C 1
ATOM 4190 O O . PHE B 1 104 ? -13.203 19.375 26 1 82.06 104 PHE B O 1
ATOM 4197 N N . GLN B 1 105 ? -12.211 19.938 27.812 1 84.5 105 GLN B N 1
ATOM 4198 C CA . GLN B 1 105 ? -12.609 21.344 27.688 1 84.5 105 GLN B CA 1
ATOM 4199 C C . GLN B 1 105 ? -11.57 22.141 26.906 1 84.5 105 GLN B C 1
ATOM 4201 O O . GLN B 1 105 ? -11.812 23.297 26.547 1 84.5 105 GLN B O 1
ATOM 4206 N N . GLY B 1 106 ? -10.516 21.547 26.734 1 87.88 106 GLY B N 1
ATOM 4207 C CA . GLY B 1 106 ? -9.391 22.141 26.031 1 87.88 106 GLY B CA 1
ATOM 4208 C C . GLY B 1 106 ? -8.141 21.281 26.078 1 87.88 106 GLY B C 1
ATOM 4209 O O . GLY B 1 106 ? -8.164 20.172 26.609 1 87.88 106 GLY B O 1
ATOM 4210 N N . THR B 1 107 ? -7.113 21.797 25.547 1 89.94 107 THR B N 1
ATOM 4211 C CA . THR B 1 107 ? -5.891 21.016 25.422 1 89.94 107 THR B CA 1
ATOM 4212 C C . THR B 1 107 ? -5.223 20.812 26.781 1 89.94 107 THR B C 1
ATOM 4214 O O . THR B 1 107 ? -4.738 19.719 27.078 1 89.94 107 THR B O 1
ATOM 4217 N N . ALA B 1 108 ? -5.172 21.844 27.594 1 93.12 108 ALA B N 1
ATOM 4218 C CA . ALA B 1 108 ? -4.578 21.719 28.922 1 93.12 108 ALA B CA 1
ATOM 4219 C C . ALA B 1 108 ? -5.395 20.766 29.797 1 93.12 108 ALA B C 1
ATOM 4221 O O . ALA B 1 108 ? -4.836 19.953 30.531 1 93.12 108 ALA B O 1
ATOM 4222 N N . ASP B 1 109 ? -6.637 20.906 29.656 1 91.75 109 ASP B N 1
ATOM 4223 C CA . ASP B 1 109 ? -7.539 20.031 30.406 1 91.75 109 ASP B CA 1
ATOM 4224 C C . ASP B 1 109 ? -7.344 18.562 30.016 1 91.75 109 ASP B C 1
ATOM 4226 O O . ASP B 1 109 ? -7.285 17.688 30.875 1 91.75 109 ASP B O 1
ATOM 4230 N N . ALA B 1 110 ? -7.289 18.344 28.734 1 90.38 110 ALA B N 1
ATOM 4231 C CA . ALA B 1 110 ? -7.113 16.984 28.219 1 90.38 110 ALA B CA 1
ATOM 4232 C C . ALA B 1 110 ? -5.848 16.344 28.781 1 90.38 110 ALA B C 1
ATOM 4234 O O . ALA B 1 110 ? -5.879 15.211 29.266 1 90.38 110 ALA B O 1
ATOM 4235 N N . ILE B 1 111 ? -4.766 17.078 28.781 1 93.12 111 ILE B N 1
ATOM 4236 C CA . ILE B 1 111 ? -3.498 16.547 29.266 1 93.12 111 ILE B CA 1
ATOM 4237 C C . ILE B 1 111 ? -3.586 16.297 30.766 1 93.12 111 ILE B C 1
ATOM 4239 O O . ILE B 1 111 ? -3.176 15.25 31.25 1 93.12 111 ILE B O 1
ATOM 4243 N N . ARG B 1 112 ? -4.121 17.25 31.453 1 93 112 ARG B N 1
ATOM 4244 C CA . ARG B 1 112 ? -4.23 17.125 32.906 1 93 112 ARG B CA 1
ATOM 4245 C C . ARG B 1 112 ? -4.996 15.867 33.281 1 93 112 ARG B C 1
ATOM 4247 O O . ARG B 1 112 ? -4.555 15.109 34.156 1 93 112 ARG B O 1
ATOM 4254 N N . ARG B 1 113 ? -6.059 15.68 32.594 1 87.69 113 ARG B N 1
ATOM 4255 C CA . ARG B 1 113 ? -6.93 14.555 32.938 1 87.69 113 ARG B CA 1
ATOM 4256 C C . ARG B 1 113 ? -6.25 13.227 32.594 1 87.69 113 ARG B C 1
ATOM 4258 O O . ARG B 1 113 ? -6.602 12.188 33.156 1 87.69 113 ARG B O 1
ATOM 4265 N N . CYS B 1 114 ? -5.328 13.273 31.719 1 88 114 CYS B N 1
ATOM 4266 C CA . CYS B 1 114 ? -4.699 12.039 31.266 1 88 114 CYS B CA 1
ATOM 4267 C C . CYS B 1 114 ? -3.311 11.875 31.875 1 88 114 CYS B C 1
ATOM 4269 O O . CYS B 1 114 ? -2.566 10.969 31.5 1 88 114 CYS B O 1
ATOM 4271 N N . LEU B 1 115 ? -2.926 12.727 32.781 1 90 115 LEU B N 1
ATOM 4272 C CA . LEU B 1 115 ? -1.592 12.688 33.375 1 90 115 LEU B CA 1
ATOM 4273 C C . LEU B 1 115 ? -1.319 11.336 34.031 1 90 115 LEU B C 1
ATOM 4275 O O . LEU B 1 115 ? -0.188 10.844 34 1 90 115 LEU B O 1
ATOM 4279 N N . TRP B 1 116 ? -2.32 10.781 34.562 1 85.06 116 TRP B N 1
ATOM 4280 C CA . TRP B 1 116 ? -2.146 9.5 35.25 1 85.06 116 TRP B CA 1
ATOM 4281 C C . TRP B 1 116 ? -1.673 8.43 34.25 1 85.06 116 TRP B C 1
ATOM 4283 O O . TRP B 1 116 ? -0.915 7.535 34.625 1 85.06 116 TRP B O 1
ATOM 4293 N N . VAL B 1 117 ? -2.127 8.453 33.031 1 85.69 117 VAL B N 1
ATOM 4294 C CA . VAL B 1 117 ? -1.702 7.512 32 1 85.69 117 VAL B CA 1
ATOM 4295 C C . VAL B 1 117 ? -0.328 7.914 31.484 1 85.69 117 VAL B C 1
ATOM 4297 O O . VAL B 1 117 ? 0.529 7.055 31.25 1 85.69 117 VAL B O 1
ATOM 4300 N N . LEU B 1 118 ? -0.106 9.18 31.359 1 89.12 118 LEU B N 1
ATOM 4301 C CA . LEU B 1 118 ? 1.109 9.703 30.75 1 89.12 118 LEU B CA 1
ATOM 4302 C C . LEU B 1 118 ? 2.318 9.461 31.656 1 89.12 118 LEU B C 1
ATOM 4304 O O . LEU B 1 118 ? 3.449 9.383 31.172 1 89.12 118 LEU B O 1
ATOM 4308 N N . GLU B 1 119 ? 2.08 9.336 32.875 1 86.44 119 GLU B N 1
ATOM 4309 C CA . GLU B 1 119 ? 3.17 9.219 33.844 1 86.44 119 GLU B CA 1
ATOM 4310 C C . GLU B 1 119 ? 3.555 7.758 34.094 1 86.44 119 GLU B C 1
ATOM 4312 O O . GLU B 1 119 ? 4.484 7.465 34.844 1 86.44 119 GLU B O 1
ATOM 4317 N N . GLU B 1 120 ? 2.906 6.918 33.438 1 83.62 120 GLU B N 1
ATOM 4318 C CA . GLU B 1 120 ? 3.176 5.492 33.594 1 83.62 120 GLU B CA 1
ATOM 4319 C C . GLU B 1 120 ? 4.582 5.137 33.125 1 83.62 120 GLU B C 1
ATOM 4321 O O . GLU B 1 120 ? 5.207 4.215 33.656 1 83.62 120 GLU B O 1
ATOM 4326 N N . TYR B 1 121 ? 5.051 5.801 32.188 1 83.38 121 TYR B N 1
ATOM 4327 C CA . TYR B 1 121 ? 6.383 5.527 31.656 1 83.38 121 TYR B CA 1
ATOM 4328 C C . TYR B 1 121 ? 7.363 6.625 32.062 1 83.38 121 TYR B C 1
ATOM 4330 O O . TYR B 1 121 ? 6.984 7.793 32.188 1 83.38 121 TYR B O 1
ATOM 4338 N N . PRO B 1 122 ? 8.547 6.254 32.281 1 86.75 122 PRO B N 1
ATOM 4339 C CA . PRO B 1 122 ? 9.539 7.227 32.75 1 86.75 122 PRO B CA 1
ATOM 4340 C C . PRO B 1 122 ? 10.125 8.07 31.625 1 86.75 122 PRO B C 1
ATOM 4342 O O . PRO B 1 122 ? 11.312 7.961 31.312 1 86.75 122 PRO B O 1
ATOM 4345 N N . VAL B 1 123 ? 9.359 8.969 31.141 1 91.44 123 VAL B N 1
ATOM 4346 C CA . VAL B 1 123 ? 9.844 9.883 30.109 1 91.44 123 VAL B CA 1
ATOM 4347 C C . VAL B 1 123 ? 10.297 11.188 30.75 1 91.44 123 VAL B C 1
ATOM 4349 O O . VAL B 1 123 ? 9.82 11.555 31.828 1 91.44 123 VAL B O 1
ATOM 4352 N N . VAL B 1 124 ? 11.203 11.844 30.109 1 94 124 VAL B N 1
ATOM 4353 C CA . VAL B 1 124 ? 11.773 13.047 30.703 1 94 124 VAL B CA 1
ATOM 4354 C C . VAL B 1 124 ? 11.125 14.289 30.094 1 94 124 VAL B C 1
ATOM 4356 O O . VAL B 1 124 ? 11.117 15.359 30.703 1 94 124 VAL B O 1
ATOM 4359 N N . GLU B 1 125 ? 10.578 14.125 28.891 1 96.94 125 GLU B N 1
ATOM 4360 C CA . GLU B 1 125 ? 9.906 15.234 28.219 1 96.94 125 GLU B CA 1
ATOM 4361 C C . GLU B 1 125 ? 8.625 14.758 27.531 1 96.94 125 GLU B C 1
ATOM 4363 O O . GLU B 1 125 ? 8.492 13.578 27.203 1 96.94 125 GLU B O 1
ATOM 4368 N N . PHE B 1 126 ? 7.707 15.695 27.375 1 97.25 126 PHE B N 1
ATOM 4369 C CA . PHE B 1 126 ? 6.508 15.484 26.578 1 97.25 126 PHE B CA 1
ATOM 4370 C C . PHE B 1 126 ? 6.52 16.391 25.344 1 97.25 126 PHE B C 1
ATOM 4372 O O . PHE B 1 126 ? 6.875 17.562 25.438 1 97.25 126 PHE B O 1
ATOM 4379 N N . LEU B 1 127 ? 6.238 15.797 24.219 1 98.06 127 LEU B N 1
ATOM 4380 C CA . LEU B 1 127 ? 6.047 16.531 22.969 1 98.06 127 LEU B CA 1
ATOM 4381 C C . LEU B 1 127 ? 4.562 16.625 22.625 1 98.06 127 LEU B C 1
ATOM 4383 O O . LEU B 1 127 ? 3.914 15.617 22.359 1 98.06 127 LEU B O 1
ATOM 4387 N N . VAL B 1 128 ? 4.023 17.875 22.672 1 97.25 128 VAL B N 1
ATOM 4388 C CA . VAL B 1 128 ? 2.609 18.109 22.406 1 97.25 128 VAL B CA 1
ATOM 4389 C C . VAL B 1 128 ? 2.432 18.531 20.938 1 97.25 128 VAL B C 1
ATOM 4391 O O . VAL B 1 128 ? 3.033 19.516 20.5 1 97.25 128 VAL B O 1
ATOM 4394 N N . LEU B 1 129 ? 1.561 17.844 20.266 1 96.88 129 LEU B N 1
ATOM 4395 C CA . LEU B 1 129 ? 1.465 18.031 18.828 1 96.88 129 LEU B CA 1
ATOM 4396 C C . LEU B 1 129 ? 0.009 18.156 18.391 1 96.88 129 LEU B C 1
ATOM 4398 O O . LEU B 1 129 ? -0.84 17.359 18.812 1 96.88 129 LEU B O 1
ATOM 4402 N N . PRO B 1 130 ? -0.278 19.219 17.547 1 93.19 130 PRO B N 1
ATOM 4403 C CA . PRO B 1 130 ? -1.558 19.156 16.844 1 93.19 130 PRO B CA 1
ATOM 4404 C C . PRO B 1 130 ? -1.588 18.047 15.781 1 93.19 130 PRO B C 1
ATOM 4406 O O . PRO B 1 130 ? -0.638 17.906 15.008 1 93.19 130 PRO B O 1
ATOM 4409 N N . GLY B 1 131 ? -2.66 17.344 15.68 1 92.5 131 GLY B N 1
ATOM 4410 C CA . GLY B 1 131 ? -2.734 16.172 14.805 1 92.5 131 GLY B CA 1
ATOM 4411 C C . GLY B 1 131 ? -3.182 16.531 13.398 1 92.5 131 GLY B C 1
ATOM 4412 O O . GLY B 1 131 ? -3.145 15.68 12.5 1 92.5 131 GLY B O 1
ATOM 4413 N N . HIS B 1 132 ? -3.518 17.797 13.125 1 89.88 132 HIS B N 1
ATOM 4414 C CA . HIS B 1 132 ? -4.125 18.141 11.844 1 89.88 132 HIS B CA 1
ATOM 4415 C C . HIS B 1 132 ? -3.162 18.953 10.984 1 89.88 132 HIS B C 1
ATOM 4417 O O . HIS B 1 132 ? -3.578 19.594 10.008 1 89.88 132 HIS B O 1
ATOM 4423 N N . HIS B 1 133 ? -1.905 18.984 11.336 1 91.19 133 HIS B N 1
ATOM 4424 C CA . HIS B 1 133 ? -0.918 19.734 10.562 1 91.19 133 HIS B CA 1
ATOM 4425 C C . HIS B 1 133 ? -0.195 18.844 9.57 1 91.19 133 HIS B C 1
ATOM 4427 O O . HIS B 1 133 ? -0.041 17.641 9.805 1 91.19 133 HIS B O 1
ATOM 4433 N N . LEU B 1 134 ? 0.137 19.469 8.5 1 89.88 134 LEU B N 1
ATOM 4434 C CA . LEU B 1 134 ? 0.973 18.797 7.512 1 89.88 134 LEU B CA 1
ATOM 4435 C C . LEU B 1 134 ? 2.346 19.469 7.426 1 89.88 134 LEU B C 1
ATOM 4437 O O . LEU B 1 134 ? 2.455 20.625 7.039 1 89.88 134 LEU B O 1
ATOM 4441 N N . TYR B 1 135 ? 3.346 18.797 7.852 1 89.81 135 TYR B N 1
ATOM 4442 C CA . TYR B 1 135 ? 4.73 19.25 7.824 1 89.81 135 TYR B CA 1
ATOM 4443 C C . TYR B 1 135 ? 5.691 18.094 8.047 1 89.81 135 TYR B C 1
ATOM 4445 O O . TYR B 1 135 ? 5.273 17 8.461 1 89.81 135 TYR B O 1
ATOM 4453 N N . LYS B 1 136 ? 6.93 18.281 7.684 1 90.25 136 LYS B N 1
ATOM 4454 C CA . LYS B 1 136 ? 8.008 17.344 8 1 90.25 136 LYS B CA 1
ATOM 4455 C C . LYS B 1 136 ? 9.039 17.984 8.922 1 90.25 136 LYS B C 1
ATOM 4457 O O . LYS B 1 136 ? 9.586 19.031 8.609 1 90.25 136 LYS B O 1
ATOM 4462 N N . MET B 1 137 ? 9.234 17.312 10.039 1 92.81 137 MET B N 1
ATOM 4463 C CA . MET B 1 137 ? 10.172 17.859 11.016 1 92.81 137 MET B CA 1
ATOM 4464 C C . MET B 1 137 ? 10.945 16.734 11.711 1 92.81 137 MET B C 1
ATOM 4466 O O . MET B 1 137 ? 10.367 15.703 12.062 1 92.81 137 MET B O 1
ATOM 4470 N N . ASP B 1 138 ? 12.234 16.922 11.836 1 94 138 ASP B N 1
ATOM 4471 C CA . ASP B 1 138 ? 13.039 16.062 12.695 1 94 138 ASP B CA 1
ATOM 4472 C C . ASP B 1 138 ? 13.016 16.547 14.141 1 94 138 ASP B C 1
ATOM 4474 O O . ASP B 1 138 ? 13.734 17.484 14.5 1 94 138 ASP B O 1
ATOM 4478 N N . TYR B 1 139 ? 12.273 15.844 14.922 1 96.75 139 TYR B N 1
ATOM 4479 C CA . TYR B 1 139 ? 12.102 16.281 16.312 1 96.75 139 TYR B CA 1
ATOM 4480 C C . TYR B 1 139 ? 13.375 16.062 17.109 1 96.75 139 TYR B C 1
ATOM 4482 O O . TYR B 1 139 ? 13.523 16.594 18.219 1 96.75 139 TYR B O 1
ATOM 4490 N N . GLN B 1 140 ? 14.305 15.289 16.656 1 95.62 140 GLN B N 1
ATOM 4491 C CA . GLN B 1 140 ? 15.562 15.117 17.375 1 95.62 140 GLN B CA 1
ATOM 4492 C C . GLN B 1 140 ? 16.312 16.438 17.5 1 95.62 140 GLN B C 1
ATOM 4494 O O . GLN B 1 140 ? 16.922 16.719 18.531 1 95.62 140 GLN B O 1
ATOM 4499 N N . LYS B 1 141 ? 16.219 17.172 16.422 1 96 141 LYS B N 1
ATOM 4500 C CA . LYS B 1 141 ? 16.859 18.484 16.469 1 96 141 LYS B CA 1
ATOM 4501 C C . LYS B 1 141 ? 16.172 19.406 17.469 1 96 141 LYS B C 1
ATOM 4503 O O . LYS B 1 141 ? 16.828 20.188 18.156 1 96 141 LYS B O 1
ATOM 4508 N N . LEU B 1 142 ? 14.906 19.312 17.5 1 97.19 142 LEU B N 1
ATOM 4509 C CA . LEU B 1 142 ? 14.125 20.078 18.469 1 97.19 142 LEU B CA 1
ATOM 4510 C C . LEU B 1 142 ? 14.5 19.688 19.906 1 97.19 142 LEU B C 1
ATOM 4512 O O . LEU B 1 142 ? 14.734 20.562 20.75 1 97.19 142 LEU B O 1
ATOM 4516 N N . ILE B 1 143 ? 14.609 18.406 20.156 1 96.94 143 ILE B N 1
ATOM 4517 C CA . ILE B 1 143 ? 14.93 17.875 21.469 1 96.94 143 ILE B CA 1
ATOM 4518 C C . ILE B 1 143 ? 16.328 18.312 21.891 1 96.94 143 ILE B C 1
ATOM 4520 O O . ILE B 1 143 ? 16.531 18.75 23.016 1 96.94 143 ILE B O 1
ATOM 4524 N N . GLU B 1 144 ? 17.234 18.25 20.984 1 96.12 144 GLU B N 1
ATOM 4525 C CA . GLU B 1 144 ? 18.609 18.672 21.266 1 96.12 144 GLU B CA 1
ATOM 4526 C C . GLU B 1 144 ? 18.656 20.156 21.609 1 96.12 144 GLU B C 1
ATOM 4528 O O . GLU B 1 144 ? 19.344 20.547 22.562 1 96.12 144 GLU B O 1
ATOM 4533 N N . SER B 1 145 ? 17.984 20.922 20.859 1 96.12 145 SER B N 1
ATOM 4534 C CA . SER B 1 145 ? 17.953 22.359 21.125 1 96.12 145 SER B CA 1
ATOM 4535 C C . SER B 1 145 ? 17.375 22.656 22.5 1 96.12 145 SER B C 1
ATOM 4537 O O . SER B 1 145 ? 17.906 23.5 23.234 1 96.12 145 SER B O 1
ATOM 4539 N N . HIS B 1 146 ? 16.359 22.016 22.844 1 97.25 146 HIS B N 1
ATOM 4540 C CA . HIS B 1 146 ? 15.695 22.156 24.125 1 97.25 146 HIS B CA 1
ATOM 4541 C C . HIS B 1 146 ? 16.641 21.812 25.281 1 97.25 146 HIS B C 1
ATOM 4543 O O . HIS B 1 146 ? 16.75 22.578 26.234 1 97.25 146 HIS B O 1
ATOM 4549 N N . ARG B 1 147 ? 17.312 20.734 25.141 1 95.75 147 ARG B N 1
ATOM 4550 C CA . ARG B 1 147 ? 18.188 20.234 26.203 1 95.75 147 ARG B CA 1
ATOM 4551 C C . ARG B 1 147 ? 19.453 21.094 26.312 1 95.75 147 ARG B C 1
ATOM 4553 O O . ARG B 1 147 ? 19.891 21.422 27.422 1 95.75 147 ARG B O 1
ATOM 4560 N N . ASN B 1 148 ? 19.953 21.531 25.188 1 95.88 148 ASN B N 1
ATOM 4561 C CA . ASN B 1 148 ? 21.156 22.359 25.172 1 95.88 148 ASN B CA 1
ATOM 4562 C C . ASN B 1 148 ? 20.891 23.719 25.797 1 95.88 148 ASN B C 1
ATOM 4564 O O . ASN B 1 148 ? 21.766 24.281 26.469 1 95.88 148 ASN B O 1
ATOM 4568 N N . SER B 1 149 ? 19.766 24.234 25.594 1 95.81 149 SER B N 1
ATOM 4569 C CA . SER B 1 149 ? 19.422 25.562 26.109 1 95.81 149 SER B CA 1
ATOM 4570 C C . SER B 1 149 ? 18.922 25.484 27.547 1 95.81 149 SER B C 1
ATOM 4572 O O . SER B 1 149 ? 18.734 26.5 28.203 1 95.81 149 SER B O 1
ATOM 4574 N N . LYS B 1 150 ? 18.656 24.266 28.031 1 95.94 150 LYS B N 1
ATOM 4575 C CA . LYS B 1 150 ? 18.109 24.031 29.359 1 95.94 150 LYS B CA 1
ATOM 4576 C C . LYS B 1 150 ? 16.781 24.75 29.547 1 95.94 150 LYS B C 1
ATOM 4578 O O . LYS B 1 150 ? 16.547 25.406 30.562 1 95.94 150 LYS B O 1
ATOM 4583 N N . SER B 1 151 ? 16.016 24.719 28.5 1 97.06 151 SER B N 1
ATOM 4584 C CA . SER B 1 151 ? 14.688 25.328 28.516 1 97.06 151 SER B CA 1
ATOM 4585 C C . SER B 1 151 ? 13.711 24.484 29.328 1 97.06 151 SER B C 1
ATOM 4587 O O . SER B 1 151 ? 13.844 23.266 29.406 1 97.06 151 SER B O 1
ATOM 4589 N N . ASP B 1 152 ? 12.75 25.203 29.953 1 97.94 152 ASP B N 1
ATOM 4590 C CA . ASP B 1 152 ? 11.633 24.484 30.562 1 97.94 152 ASP B CA 1
ATOM 4591 C C . ASP B 1 152 ? 10.617 24.047 29.516 1 97.94 152 ASP B C 1
ATOM 4593 O O . ASP B 1 152 ? 10.039 22.969 29.609 1 97.94 152 ASP B O 1
ATOM 4597 N N . ILE B 1 153 ? 10.414 24.953 28.594 1 98.06 153 ILE B N 1
ATOM 4598 C CA . ILE B 1 153 ? 9.5 24.75 27.469 1 98.06 153 ILE B CA 1
ATOM 4599 C C . ILE B 1 153 ? 10.125 25.297 26.188 1 98.06 153 ILE B C 1
ATOM 4601 O O . ILE B 1 153 ? 10.742 26.359 26.188 1 98.06 153 ILE B O 1
ATOM 4605 N N . THR B 1 154 ? 10.031 24.578 25.141 1 98 154 THR B N 1
ATOM 4606 C CA . THR B 1 154 ? 10.375 25.062 23.797 1 98 154 THR B CA 1
ATOM 4607 C C . THR B 1 154 ? 9.164 25.016 22.875 1 98 154 THR B C 1
ATOM 4609 O O . THR B 1 154 ? 8.461 24 22.812 1 98 154 THR B O 1
ATOM 4612 N N . ILE B 1 155 ? 8.875 26.172 22.234 1 96.94 155 ILE B N 1
ATOM 4613 C CA . ILE B 1 155 ? 7.746 26.297 21.312 1 96.94 155 ILE B CA 1
ATOM 4614 C C . ILE B 1 155 ? 8.258 26.359 19.875 1 96.94 155 ILE B C 1
ATOM 4616 O O . ILE B 1 155 ? 9.148 27.156 19.562 1 96.94 155 ILE B O 1
ATOM 4620 N N . VAL B 1 156 ? 7.645 25.469 19.031 1 96.75 156 VAL B N 1
ATOM 4621 C CA . VAL B 1 156 ? 7.996 25.547 17.625 1 96.75 156 VAL B CA 1
ATOM 4622 C C . VAL B 1 156 ? 7.215 26.672 16.953 1 96.75 156 VAL B C 1
ATOM 4624 O O . VAL B 1 156 ? 6 26.797 17.141 1 96.75 156 VAL B O 1
ATOM 4627 N N . ALA B 1 157 ? 7.938 27.531 16.234 1 92.81 157 ALA B N 1
ATOM 4628 C CA . ALA B 1 157 ? 7.336 28.688 15.547 1 92.81 157 ALA B CA 1
ATOM 4629 C C . ALA B 1 157 ? 7.773 28.75 14.086 1 92.81 157 ALA B C 1
ATOM 4631 O O . ALA B 1 157 ? 8.875 28.312 13.742 1 92.81 157 ALA B O 1
ATOM 4632 N N . SER B 1 158 ? 6.812 29.156 13.289 1 88.75 158 SER B N 1
ATOM 4633 C CA . SER B 1 158 ? 7.164 29.375 11.891 1 88.75 158 SER B CA 1
ATOM 4634 C C . SER B 1 158 ? 7.91 30.688 11.703 1 88.75 158 SER B C 1
ATOM 4636 O O . SER B 1 158 ? 7.602 31.688 12.367 1 88.75 158 SER B O 1
ATOM 4638 N N . ASN B 1 159 ? 8.859 30.672 10.781 1 77.94 159 ASN B N 1
ATOM 4639 C CA . ASN B 1 159 ? 9.664 31.859 10.531 1 77.94 159 ASN B CA 1
ATOM 4640 C C . ASN B 1 159 ? 8.953 32.812 9.578 1 77.94 159 ASN B C 1
ATOM 4642 O O . ASN B 1 159 ? 9.406 33.938 9.375 1 77.94 159 ASN B O 1
ATOM 4646 N N . THR B 1 160 ? 7.883 32.438 8.984 1 67 160 THR B N 1
ATOM 4647 C CA . THR B 1 160 ? 7.199 33.281 8.016 1 67 160 THR B CA 1
ATOM 4648 C C . THR B 1 160 ? 5.805 33.656 8.516 1 67 160 THR B C 1
ATOM 4650 O O . THR B 1 160 ? 5.078 32.812 9.031 1 67 160 THR B O 1
ATOM 4653 N N . MET B 1 161 ? 5.625 34.938 8.648 1 60.38 161 MET B N 1
ATOM 4654 C CA . MET B 1 161 ? 4.297 35.438 9.008 1 60.38 161 MET B CA 1
ATOM 4655 C C . MET B 1 161 ? 3.363 35.406 7.801 1 60.38 161 MET B C 1
ATOM 4657 O O . MET B 1 161 ? 3.736 35.875 6.719 1 60.38 161 MET B O 1
ATOM 4661 N N . ARG B 1 162 ? 2.311 34.625 7.906 1 58.78 162 ARG B N 1
ATOM 4662 C CA . ARG B 1 162 ? 1.344 34.656 6.812 1 58.78 162 ARG B CA 1
ATOM 4663 C C . ARG B 1 162 ? 0.125 35.5 7.164 1 58.78 162 ARG B C 1
ATOM 4665 O O . ARG B 1 162 ? -0.181 35.688 8.344 1 58.78 162 ARG B O 1
ATOM 4672 N N . ASP B 1 163 ? -0.309 36.188 6.227 1 52.78 163 ASP B N 1
ATOM 4673 C CA . ASP B 1 163 ? -1.51 37 6.387 1 52.78 163 ASP B CA 1
ATOM 4674 C C . ASP B 1 163 ? -2.65 36.188 6.992 1 52.78 163 ASP B C 1
ATOM 4676 O O . ASP B 1 163 ? -3.443 36.719 7.777 1 52.78 163 ASP B O 1
ATOM 4680 N N . GLU B 1 164 ? -2.686 35 6.617 1 51.31 164 GLU B N 1
ATOM 4681 C CA . GLU B 1 164 ? -3.805 34.125 7.004 1 51.31 164 GLU B CA 1
ATOM 4682 C C . GLU B 1 164 ? -3.67 33.656 8.445 1 51.31 164 GLU B C 1
ATOM 4684 O O . GLU B 1 164 ? -4.527 32.938 8.953 1 51.31 164 GLU B O 1
ATOM 4689 N N . ASP B 1 165 ? -2.676 34.281 9.008 1 54.81 165 ASP B N 1
ATOM 4690 C CA . ASP B 1 165 ? -2.387 33.719 10.328 1 54.81 165 ASP B CA 1
ATOM 4691 C C . ASP B 1 165 ? -3.316 34.312 11.391 1 54.81 165 ASP B C 1
ATOM 4693 O O . ASP B 1 165 ? -2.906 34.531 12.531 1 54.81 165 ASP B O 1
ATOM 4697 N N . ALA B 1 166 ? -4.559 34.5 10.969 1 53.03 166 ALA B N 1
ATOM 4698 C CA . ALA B 1 166 ? -5.57 34.875 11.953 1 53.03 166 ALA B CA 1
ATOM 4699 C C . ALA B 1 166 ? -5.977 33.688 12.805 1 53.03 166 ALA B C 1
ATOM 4701 O O . ALA B 1 166 ? -6.195 32.594 12.273 1 53.03 166 ALA B O 1
ATOM 4702 N N . GLY B 1 167 ? -5.766 33.844 14.164 1 60.97 167 GLY B N 1
ATOM 4703 C CA . GLY B 1 167 ? -6.199 32.812 15.102 1 60.97 167 GLY B CA 1
ATOM 4704 C C . GLY B 1 167 ? -5.051 32 15.68 1 60.97 167 GLY B C 1
ATOM 4705 O O . GLY B 1 167 ? -5.234 31.25 16.641 1 60.97 167 GLY B O 1
ATOM 4706 N N . PHE B 1 168 ? -3.875 32.344 15.148 1 70.62 168 PHE B N 1
ATOM 4707 C CA . PHE B 1 168 ? -2.748 31.578 15.672 1 70.62 168 PHE B CA 1
ATOM 4708 C C . PHE B 1 168 ? -2.158 32.281 16.906 1 70.62 168 PHE B C 1
ATOM 4710 O O . PHE B 1 168 ? -2.355 33.469 17.109 1 70.62 168 PHE B O 1
ATOM 4717 N N . GLY B 1 169 ? -1.551 31.469 17.688 1 79 169 GLY B N 1
ATOM 4718 C CA . GLY B 1 169 ? -0.682 32.031 18.719 1 79 169 GLY B CA 1
ATOM 4719 C C . GLY B 1 169 ? 0.506 32.781 18.156 1 79 169 GLY B C 1
ATOM 4720 O O . GLY B 1 169 ? 1.042 32.406 17.109 1 79 169 GLY B O 1
ATOM 4721 N N . VAL B 1 170 ? 0.782 33.938 18.781 1 84.19 170 VAL B N 1
ATOM 4722 C CA . VAL B 1 170 ? 1.908 34.75 18.359 1 84.19 170 VAL B CA 1
ATOM 4723 C C . VAL B 1 170 ? 2.926 34.844 19.5 1 84.19 170 VAL B C 1
ATOM 4725 O O . VAL B 1 170 ? 2.555 35.062 20.656 1 84.19 170 VAL B O 1
ATOM 4728 N N . LEU B 1 171 ? 4.195 34.688 19.094 1 88.5 171 LEU B N 1
ATOM 4729 C CA . LEU B 1 171 ? 5.301 34.781 20.047 1 88.5 171 LEU B CA 1
ATOM 4730 C C . LEU B 1 171 ? 6.109 36.031 19.797 1 88.5 171 LEU B C 1
ATOM 4732 O O . LEU B 1 171 ? 6.441 36.375 18.656 1 88.5 171 LEU B O 1
ATOM 4736 N N . LYS B 1 172 ? 6.277 36.75 20.859 1 87.75 172 LYS B N 1
ATOM 4737 C CA . LYS B 1 172 ? 7.312 37.781 20.828 1 87.75 172 LYS B CA 1
ATOM 4738 C C . LYS B 1 172 ? 8.641 37.219 21.359 1 87.75 172 LYS B C 1
ATOM 4740 O O . LYS B 1 172 ? 8.727 36.781 22.516 1 87.75 172 LYS B O 1
ATOM 4745 N N . ILE B 1 173 ? 9.633 37.25 20.5 1 90.81 173 ILE B N 1
ATOM 4746 C CA . ILE B 1 173 ? 10.898 36.656 20.906 1 90.81 173 ILE B CA 1
ATOM 4747 C C . ILE B 1 173 ? 12.023 37.656 20.797 1 90.81 173 ILE B C 1
ATOM 4749 O O . ILE B 1 173 ? 11.93 38.625 20.031 1 90.81 173 ILE B O 1
ATOM 4753 N N . ASN B 1 174 ? 13.102 37.406 21.594 1 91.12 174 ASN B N 1
ATOM 4754 C CA . ASN B 1 174 ? 14.281 38.281 21.516 1 91.12 174 ASN B CA 1
ATOM 4755 C C . ASN B 1 174 ? 15.328 37.688 20.562 1 91.12 174 ASN B C 1
ATOM 4757 O O . ASN B 1 174 ? 15.047 36.75 19.828 1 91.12 174 ASN B O 1
ATOM 4761 N N . ALA B 1 175 ? 16.516 38.219 20.516 1 89.12 175 ALA B N 1
ATOM 4762 C CA . ALA B 1 175 ? 17.562 37.844 19.578 1 89.12 175 ALA B CA 1
ATOM 4763 C C . ALA B 1 175 ? 18.062 36.406 19.844 1 89.12 175 ALA B C 1
ATOM 4765 O O . ALA B 1 175 ? 18.578 35.75 18.922 1 89.12 175 ALA B O 1
ATOM 4766 N N . GLU B 1 176 ? 17.922 36.031 21.109 1 91.69 176 GLU B N 1
ATOM 4767 C CA . GLU B 1 176 ? 18.359 34.688 21.469 1 91.69 176 GLU B CA 1
ATOM 4768 C C . GLU B 1 176 ? 17.234 33.656 21.312 1 91.69 176 GLU B C 1
ATOM 4770 O O . GLU B 1 176 ? 17.375 32.5 21.719 1 91.69 176 GLU B O 1
ATOM 4775 N N . ASN B 1 177 ? 16.047 34.062 20.812 1 92.12 177 ASN B N 1
ATOM 4776 C CA . ASN B 1 177 ? 14.859 33.219 20.578 1 92.12 177 ASN B CA 1
ATOM 4777 C C . ASN B 1 177 ? 14.172 32.844 21.875 1 92.12 177 ASN B C 1
ATOM 4779 O O . ASN B 1 177 ? 13.508 31.812 21.953 1 92.12 177 ASN B O 1
ATOM 4783 N N . GLN B 1 178 ? 14.477 33.625 22.844 1 95 178 GLN B N 1
ATOM 4784 C CA . GLN B 1 178 ? 13.711 33.469 24.078 1 95 178 GLN B CA 1
ATOM 4785 C C . GLN B 1 178 ? 12.336 34.125 23.969 1 95 178 GLN B C 1
ATOM 4787 O O . GLN B 1 178 ? 12.211 35.25 23.438 1 95 178 GLN B O 1
ATOM 4792 N N . VAL B 1 179 ? 11.328 33.438 24.406 1 94.62 179 VAL B N 1
ATOM 4793 C CA . VAL B 1 179 ? 9.969 33.938 24.312 1 94.62 179 VAL B CA 1
ATOM 4794 C C . VAL B 1 179 ? 9.711 34.938 25.438 1 94.62 179 VAL B C 1
ATOM 4796 O O . VAL B 1 179 ? 9.844 34.594 26.625 1 94.62 179 VAL B O 1
ATOM 4799 N N . MET B 1 180 ? 9.305 36.094 25.047 1 91.31 180 MET B N 1
ATOM 4800 C CA . MET B 1 180 ? 9.039 37.156 26.016 1 91.31 180 MET B CA 1
ATOM 4801 C C . MET B 1 180 ? 7.547 37.25 26.297 1 91.31 180 MET B C 1
ATOM 4803 O O . MET B 1 180 ? 7.148 37.594 27.422 1 91.31 180 MET B O 1
ATOM 4807 N N . GLN B 1 181 ? 6.852 37.062 25.281 1 88.12 181 GLN B N 1
ATOM 4808 C CA . GLN B 1 181 ? 5.402 37.156 25.375 1 88.12 181 GLN B CA 1
ATOM 4809 C C . GLN B 1 181 ? 4.723 36.125 24.469 1 88.12 181 GLN B C 1
ATOM 4811 O O . GLN B 1 181 ? 5.273 35.75 23.422 1 88.12 181 GLN B O 1
ATOM 4816 N N . TYR B 1 182 ? 3.586 35.625 24.922 1 88.75 182 TYR B N 1
ATOM 4817 C CA . TYR B 1 182 ? 2.703 34.75 24.156 1 88.75 182 TYR B CA 1
ATOM 4818 C C . TYR B 1 182 ? 1.304 35.375 24.062 1 88.75 182 TYR B C 1
ATOM 4820 O O . TYR B 1 182 ? 0.728 35.781 25.062 1 88.75 182 TYR B O 1
ATOM 4828 N N . GLY B 1 183 ? 0.756 35.438 22.812 1 78.5 183 GLY B N 1
ATOM 4829 C CA . GLY B 1 183 ? -0.586 35.969 22.625 1 78.5 183 GLY B CA 1
ATOM 4830 C C . GLY B 1 183 ? -1.313 35.312 21.453 1 78.5 183 GLY B C 1
ATOM 4831 O O . GLY B 1 183 ? -0.748 34.5 20.75 1 78.5 183 GLY B O 1
ATOM 4832 N N . LEU B 1 184 ? -2.756 35.438 21.469 1 69.94 184 LEU B N 1
ATOM 4833 C CA . LEU B 1 184 ? -3.553 35 20.344 1 69.94 184 LEU B CA 1
ATOM 4834 C C . LEU B 1 184 ? -3.758 36.125 19.328 1 69.94 184 LEU B C 1
ATOM 4836 O O . LEU B 1 184 ? -3.973 3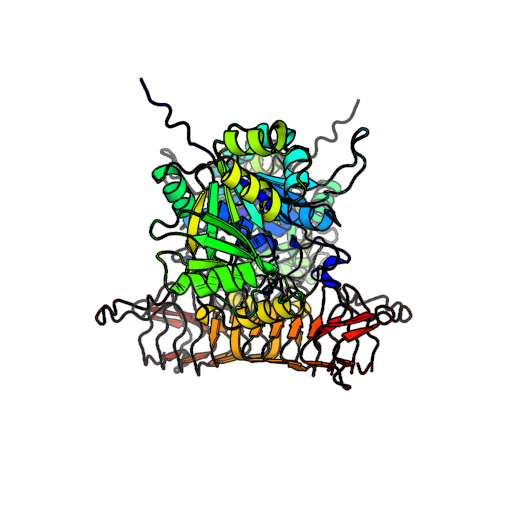7.281 19.719 1 69.94 184 LEU B O 1
ATOM 4840 N N . ARG B 1 185 ? -3.49 35.75 18.109 1 55.38 185 ARG B N 1
ATOM 4841 C CA . ARG B 1 185 ? -3.822 36.75 17.094 1 55.38 185 ARG B CA 1
ATOM 4842 C C . ARG B 1 185 ? -5.332 36.875 16.938 1 55.38 185 ARG B C 1
ATOM 4844 O O . ARG B 1 185 ? -6.039 35.875 16.766 1 55.38 185 ARG B O 1
ATOM 4851 N N . SER B 1 186 ? -6.223 37.688 17.609 1 45.5 186 SER B N 1
ATOM 4852 C CA . SER B 1 186 ? -7.664 37.906 17.516 1 45.5 186 SER B CA 1
ATOM 4853 C C . SER B 1 186 ? -8.125 37.969 16.062 1 45.5 186 SER B C 1
ATOM 4855 O O . SER B 1 186 ? -7.414 38.5 15.211 1 45.5 186 SER B O 1
ATOM 4857 N N . ASP B 1 187 ? -9.047 37.156 15.492 1 42.06 187 ASP B N 1
ATOM 4858 C CA . ASP B 1 187 ? -9.727 37.469 14.242 1 42.06 187 ASP B CA 1
ATOM 4859 C C . ASP B 1 187 ? -10.086 38.938 14.172 1 42.06 187 ASP B C 1
ATOM 4861 O O . ASP B 1 187 ? -9.812 39.594 13.164 1 42.06 187 ASP B O 1
ATOM 4865 N N . ARG B 1 188 ? -11.516 39.281 14.789 1 38.72 188 ARG B N 1
ATOM 4866 C CA . ARG B 1 188 ? -12.289 40.531 14.695 1 38.72 188 ARG B CA 1
ATOM 4867 C C . ARG B 1 188 ? -11.531 41.688 15.305 1 38.72 188 ARG B C 1
ATOM 4869 O O . ARG B 1 188 ? -11.945 42.844 15.18 1 38.72 188 ARG B O 1
ATOM 4876 N N . GLU B 1 189 ? -11.5 41.656 16.641 1 33.09 189 GLU B N 1
ATOM 4877 C CA . GLU B 1 189 ? -11.156 42.938 17.266 1 33.09 189 GLU B CA 1
ATOM 4878 C C . GLU B 1 189 ? -9.766 43.406 16.844 1 33.09 189 GLU B C 1
ATOM 4880 O O . GLU B 1 189 ? -8.766 42.75 17.141 1 33.09 189 GLU B O 1
ATOM 4885 N N . PRO B 1 190 ? -9.781 44.094 15.719 1 35.12 190 PRO B N 1
ATOM 4886 C CA . PRO B 1 190 ? -8.633 44.938 15.398 1 35.12 190 PRO B CA 1
ATOM 4887 C C . PRO B 1 190 ? -7.809 45.312 16.625 1 35.12 190 PRO B C 1
ATOM 4889 O O . PRO B 1 190 ? -6.691 45.812 16.5 1 35.12 190 PRO B O 1
ATOM 4892 N N . GLN B 1 191 ? -8.555 45.562 17.781 1 31.75 191 GLN B N 1
ATOM 4893 C CA . GLN B 1 191 ? -8.242 46.438 18.906 1 31.75 191 GLN B CA 1
ATOM 4894 C C . GLN B 1 191 ? -7.137 45.844 19.766 1 31.75 191 GLN B C 1
ATOM 4896 O O . GLN B 1 191 ? -6.496 46.531 20.547 1 31.75 191 GLN B O 1
ATOM 4901 N N . ASN B 1 192 ? -7.336 44.562 20.266 1 33.5 192 ASN B N 1
ATOM 4902 C CA . ASN B 1 192 ? -6.117 44.5 21.078 1 33.5 192 ASN B CA 1
ATOM 4903 C C . ASN B 1 192 ? -4.871 44.438 20.188 1 33.5 192 ASN B C 1
ATOM 4905 O O . ASN B 1 192 ? -4.324 43.375 19.953 1 33.5 192 ASN B O 1
ATOM 4909 N N . SER B 1 193 ? -4.844 44.969 19.094 1 40 193 SER B N 1
ATOM 4910 C CA . SER B 1 193 ? -3.924 45.656 18.188 1 40 193 SER B CA 1
ATOM 4911 C C . SER B 1 193 ? -2.676 46.125 18.922 1 40 193 SER B C 1
ATOM 4913 O O . SER B 1 193 ? -1.699 46.531 18.281 1 40 193 SER B O 1
ATOM 4915 N N . LYS B 1 194 ? -2.982 46.312 20.109 1 38.12 194 LYS B N 1
ATOM 4916 C CA . LYS B 1 194 ? -1.893 46.812 20.953 1 38.12 194 LYS B CA 1
ATOM 4917 C C . LYS B 1 194 ? -0.753 45.812 21.016 1 38.12 194 LYS B C 1
ATOM 4919 O O . LYS B 1 194 ? 0.413 46.188 21.156 1 38.12 194 LYS B O 1
ATOM 4924 N N . VAL B 1 195 ? -1.194 44.531 21.047 1 38.75 195 VAL B N 1
ATOM 4925 C CA . VAL B 1 195 ? -0.076 43.594 21.047 1 38.75 195 VAL B CA 1
ATOM 4926 C C . VAL B 1 195 ? 0.492 43.469 19.641 1 38.75 195 VAL B C 1
ATOM 4928 O O . VAL B 1 195 ? 1.711 43.438 19.453 1 38.75 195 VAL B O 1
ATOM 4931 N N . ALA B 1 196 ? -0.365 43.281 18.516 1 41.56 196 ALA B N 1
ATOM 4932 C CA . ALA B 1 196 ? 0.203 43.375 17.172 1 41.56 196 ALA B CA 1
ATOM 4933 C C . ALA B 1 196 ? 0.873 44.719 16.969 1 41.56 196 ALA B C 1
ATOM 4935 O O . ALA B 1 196 ? 1.963 44.812 16.391 1 41.56 196 ALA B O 1
ATOM 4936 N N . GLU B 1 197 ? 0.078 45.781 17.266 1 39.47 197 GLU B N 1
ATOM 4937 C CA . GLU B 1 197 ? 0.693 47.094 17.266 1 39.47 197 GLU B CA 1
ATOM 4938 C C . GLU B 1 197 ? 1.875 47.156 18.219 1 39.47 197 GLU B C 1
ATOM 4940 O O . GLU B 1 197 ? 2.902 47.75 17.922 1 39.47 197 GLU B O 1
ATOM 4945 N N . ALA B 1 198 ? 1.661 46.625 19.422 1 38.84 198 ALA B N 1
ATOM 4946 C CA . ALA B 1 198 ? 2.826 46.562 20.297 1 38.84 198 ALA B CA 1
ATOM 4947 C C . ALA B 1 198 ? 3.902 45.656 19.688 1 38.84 198 ALA B C 1
ATOM 4949 O O . ALA B 1 198 ? 5.098 45.938 19.812 1 38.84 198 ALA B O 1
ATOM 4950 N N . LEU B 1 199 ? 3.447 44.562 19.031 1 43.09 199 LEU B N 1
ATOM 4951 C CA . LEU B 1 199 ? 4.391 43.656 18.375 1 43.09 199 LEU B CA 1
ATOM 4952 C C . LEU B 1 199 ? 4.984 44.312 17.125 1 43.09 199 LEU B C 1
ATOM 4954 O O . LEU B 1 199 ? 6.16 44.094 16.812 1 43.09 199 LEU B O 1
ATOM 4958 N N . THR B 1 200 ? 4.152 44.969 16.219 1 41.56 200 THR B N 1
ATOM 4959 C CA . THR B 1 200 ? 4.75 45.719 15.125 1 41.56 200 THR B CA 1
ATOM 4960 C C . THR B 1 200 ? 5.621 46.844 15.664 1 41.56 200 THR B C 1
ATOM 4962 O O . THR B 1 200 ? 6.602 47.25 15.023 1 41.56 200 THR B O 1
ATOM 4965 N N . ARG B 1 201 ? 5.086 47.594 16.547 1 37.91 201 ARG B N 1
ATOM 4966 C CA . ARG B 1 201 ? 5.902 48.719 17.047 1 37.91 201 ARG B CA 1
ATOM 4967 C C . ARG B 1 201 ? 7.227 48.188 17.609 1 37.91 201 ARG B C 1
ATOM 4969 O O . ARG B 1 201 ? 8.156 48.969 17.828 1 37.91 201 ARG B O 1
ATOM 4976 N N . LEU B 1 202 ? 7.211 47 18.094 1 38.66 202 LEU B N 1
ATOM 4977 C CA . LEU B 1 202 ? 8.5 46.531 18.594 1 38.66 202 LEU B CA 1
ATOM 4978 C C . LEU B 1 202 ? 9.438 46.156 17.453 1 38.66 202 LEU B C 1
ATOM 4980 O O . LEU B 1 202 ? 10.477 45.562 17.672 1 38.66 202 LEU B O 1
ATOM 4984 N N . SER B 1 203 ? 9.062 46.25 16.219 1 41.28 203 SER B N 1
ATOM 4985 C CA . SER B 1 203 ? 10.078 46.219 15.164 1 41.28 203 SER B CA 1
ATOM 4986 C C . SER B 1 203 ? 11.281 47.094 15.508 1 41.28 203 SER B C 1
ATOM 4988 O O . SER B 1 203 ? 12.391 46.844 15.023 1 41.28 203 SER B O 1
ATOM 4990 N N . GLU B 1 204 ? 10.977 48.25 15.836 1 43.81 204 GLU B N 1
ATOM 4991 C CA . GLU B 1 204 ? 12.148 49.094 16.047 1 43.81 204 GLU B CA 1
ATOM 4992 C C . GLU B 1 204 ? 13.07 48.531 17.109 1 43.81 204 GLU B C 1
ATOM 4994 O O . GLU B 1 204 ? 14.234 48.906 17.203 1 43.81 204 GLU B O 1
ATOM 4999 N N . THR B 1 205 ? 12.484 47.719 18.125 1 49.97 205 THR B N 1
ATOM 5000 C CA . THR B 1 205 ? 13.32 47.156 19.188 1 49.97 205 THR B CA 1
ATOM 5001 C C . THR B 1 205 ? 13.727 45.719 18.859 1 49.97 205 THR B C 1
ATOM 5003 O O . THR B 1 205 ? 13.117 45.062 18 1 49.97 205 THR B O 1
ATOM 5006 N N . ASN B 1 206 ? 14.789 45 19.375 1 66.56 206 ASN B N 1
ATOM 5007 C CA . ASN B 1 206 ? 15.516 43.719 19.422 1 66.56 206 ASN B CA 1
ATOM 5008 C C . ASN B 1 206 ? 14.562 42.531 19.531 1 66.56 206 ASN B C 1
ATOM 5010 O O . ASN B 1 206 ? 14.945 41.469 20.016 1 66.56 206 ASN B O 1
ATOM 5014 N N . TYR B 1 207 ? 13.133 42.844 19.219 1 71.94 207 TYR B N 1
ATOM 5015 C CA . TYR B 1 207 ? 12.195 41.719 19.344 1 71.94 207 TYR B CA 1
ATOM 5016 C C . TYR B 1 207 ? 11.484 41.438 18.031 1 71.94 207 TYR B C 1
ATOM 5018 O O . TYR B 1 207 ? 11.328 42.344 17.203 1 71.94 207 TYR B O 1
ATOM 5026 N N . ARG B 1 208 ? 11.117 40.094 17.625 1 78.75 208 ARG B N 1
ATOM 5027 C CA . ARG B 1 208 ? 10.367 39.625 16.469 1 78.75 208 ARG B CA 1
ATOM 5028 C C . ARG B 1 208 ? 9.102 38.875 16.906 1 78.75 208 ARG B C 1
ATOM 5030 O O . ARG B 1 208 ? 9.109 38.188 17.922 1 78.75 208 ARG B O 1
ATOM 5037 N N . CYS B 1 209 ? 7.973 39.188 16.172 1 79.06 209 CYS B N 1
ATOM 5038 C CA . CYS B 1 209 ? 6.742 38.438 16.375 1 79.06 209 CYS B CA 1
ATOM 5039 C C . CYS B 1 209 ? 6.598 37.344 15.328 1 79.06 209 CYS B C 1
ATOM 5041 O O . CYS B 1 209 ? 6.668 37.594 14.133 1 79.06 209 CYS B O 1
ATOM 5043 N N . ILE B 1 210 ? 6.422 36.094 15.828 1 84.88 210 ILE B N 1
ATOM 5044 C CA . ILE B 1 210 ? 6.336 34.938 14.922 1 84.88 210 ILE B CA 1
ATOM 5045 C C . ILE B 1 210 ? 5.168 34.062 15.328 1 84.88 210 ILE B C 1
ATOM 5047 O O . ILE B 1 210 ? 4.812 34 16.516 1 84.88 210 ILE B O 1
ATOM 5051 N N . PRO B 1 211 ? 4.551 33.438 14.406 1 88.31 211 PRO B N 1
ATOM 5052 C CA . PRO B 1 211 ? 3.412 32.562 14.742 1 88.31 211 PRO B CA 1
ATOM 5053 C C . PRO B 1 211 ? 3.834 31.25 15.383 1 88.31 211 PRO B C 1
ATOM 5055 O O . PRO B 1 211 ? 4.812 30.641 14.945 1 88.31 211 PRO B O 1
ATOM 5058 N N . SER B 1 212 ? 3.109 30.859 16.391 1 91.56 212 SER B N 1
ATOM 5059 C CA . SER B 1 212 ? 3.277 29.547 17.031 1 91.56 212 SER B CA 1
ATOM 5060 C C . SER B 1 212 ? 2.637 28.453 16.188 1 91.56 212 SER B C 1
ATOM 5062 O O . SER B 1 212 ? 1.529 28.609 15.68 1 91.56 212 SER B O 1
ATOM 5064 N N . MET B 1 213 ? 3.293 27.312 16.062 1 92.19 213 MET B N 1
ATOM 5065 C CA . MET B 1 213 ? 2.729 26.172 15.344 1 92.19 213 MET B CA 1
ATOM 5066 C C . MET B 1 213 ? 1.896 25.312 16.281 1 92.19 213 MET B C 1
ATOM 5068 O O . MET B 1 213 ? 1.317 24.312 15.852 1 92.19 213 MET B O 1
ATOM 5072 N N . GLY B 1 214 ? 1.857 25.688 17.5 1 92.12 214 GLY B N 1
ATOM 5073 C CA . GLY B 1 214 ? 1.115 24.891 18.469 1 92.12 214 GLY B CA 1
ATOM 5074 C C . GLY B 1 214 ? 1.829 23.609 18.859 1 92.12 214 GLY B C 1
ATOM 5075 O O . GLY B 1 214 ? 1.199 22.672 19.328 1 92.12 214 GLY B O 1
ATOM 5076 N N . ILE B 1 215 ? 3.111 23.531 18.594 1 96.38 215 ILE B N 1
ATOM 5077 C CA . ILE B 1 215 ? 3.967 22.406 18.969 1 96.38 215 ILE B CA 1
ATOM 5078 C C . ILE B 1 215 ? 4.82 22.781 20.172 1 96.38 215 ILE B C 1
ATOM 5080 O O . ILE B 1 215 ? 5.539 23.781 20.141 1 96.38 215 ILE B O 1
ATOM 5084 N N . TYR B 1 216 ? 4.766 21.938 21.25 1 97.31 216 TYR B N 1
ATOM 5085 C CA . TYR B 1 216 ? 5.449 22.266 22.5 1 97.31 216 TYR B CA 1
ATOM 5086 C C . TYR B 1 216 ? 6.281 21.078 22.984 1 97.31 216 TYR B C 1
ATOM 5088 O O . TYR B 1 216 ? 5.785 19.953 23.062 1 97.31 216 TYR B O 1
ATOM 5096 N N . LEU B 1 217 ? 7.5 21.312 23.219 1 98.19 217 LEU B N 1
ATOM 5097 C CA . LEU B 1 217 ? 8.328 20.375 23.969 1 98.19 217 LEU B CA 1
ATOM 5098 C C . LEU B 1 217 ? 8.523 20.875 25.406 1 98.19 217 LEU B C 1
ATOM 5100 O O . LEU B 1 217 ? 9.016 21.984 25.625 1 98.19 217 LEU B O 1
ATOM 5104 N N . ILE B 1 218 ? 8.141 20.031 26.422 1 97.88 218 ILE B N 1
ATOM 5105 C CA . ILE B 1 218 ? 8.109 20.469 27.797 1 97.88 218 ILE B CA 1
ATOM 5106 C C . ILE B 1 218 ? 8.719 19.406 28.703 1 97.88 218 ILE B C 1
ATOM 5108 O O . ILE B 1 218 ? 8.461 18.219 28.531 1 97.88 218 ILE B O 1
ATOM 5112 N N . ASN B 1 219 ? 9.445 19.859 29.672 1 97.06 219 ASN B N 1
ATOM 5113 C CA . ASN B 1 219 ? 9.922 18.922 30.688 1 97.06 219 ASN B CA 1
ATOM 5114 C C . ASN B 1 219 ? 8.766 18.297 31.469 1 97.06 219 ASN B C 1
ATOM 5116 O O . ASN B 1 219 ? 7.797 18.984 31.812 1 97.06 219 ASN B O 1
ATOM 5120 N N . ARG B 1 220 ? 8.914 17.078 31.719 1 95.81 220 ARG B N 1
ATOM 5121 C CA . ARG B 1 220 ? 7.891 16.344 32.438 1 95.81 220 ARG B CA 1
ATOM 5122 C C . ARG B 1 220 ? 7.562 17.031 33.781 1 95.81 220 ARG B C 1
ATOM 5124 O O . ARG B 1 220 ? 6.395 17.297 34.062 1 95.81 220 ARG B O 1
ATOM 5131 N N . ALA B 1 221 ? 8.594 17.266 34.5 1 95 221 ALA B N 1
ATOM 5132 C CA . ALA B 1 221 ? 8.398 17.906 35.812 1 95 221 ALA B CA 1
ATOM 5133 C C . ALA B 1 221 ? 7.691 19.25 35.688 1 95 221 ALA B C 1
ATOM 5135 O O . ALA B 1 221 ? 6.797 19.562 36.469 1 95 221 ALA B O 1
ATOM 5136 N N . THR B 1 222 ? 8.109 20 34.688 1 96.62 222 THR B N 1
ATOM 5137 C CA . THR B 1 222 ? 7.496 21.297 34.438 1 96.62 222 THR B CA 1
ATOM 5138 C C . THR B 1 222 ? 6.016 21.141 34.094 1 96.62 222 THR B C 1
ATOM 5140 O O . THR B 1 222 ? 5.164 21.844 34.625 1 96.62 222 THR B O 1
ATOM 5143 N N . MET B 1 223 ? 5.664 20.219 33.25 1 96.19 223 MET B N 1
ATOM 5144 C CA . MET B 1 223 ? 4.289 19.969 32.844 1 96.19 223 MET B CA 1
ATOM 5145 C C . MET B 1 223 ? 3.41 19.609 34.031 1 96.19 223 MET B C 1
ATOM 5147 O O . MET B 1 223 ? 2.346 20.203 34.219 1 96.19 223 MET B O 1
ATOM 5151 N N . VAL B 1 224 ? 3.873 18.75 34.812 1 94.81 224 VAL B N 1
ATOM 5152 C CA . VAL B 1 224 ? 3.107 18.266 35.938 1 94.81 224 VAL B CA 1
ATOM 5153 C C . VAL B 1 224 ? 2.902 19.406 36.938 1 94.81 224 VAL B C 1
ATOM 5155 O O . VAL B 1 224 ? 1.791 19.609 37.438 1 94.81 224 VAL B O 1
ATOM 5158 N N . ASN B 1 225 ? 3.934 20.047 37.188 1 95.81 225 ASN B N 1
ATOM 5159 C CA . ASN B 1 225 ? 3.873 21.172 38.125 1 95.81 225 ASN B CA 1
ATOM 5160 C C . ASN B 1 225 ? 2.914 22.25 37.625 1 95.81 225 ASN B C 1
ATOM 5162 O O . ASN B 1 225 ? 2.082 22.734 38.406 1 95.81 225 ASN B O 1
ATOM 5166 N N . LEU B 1 226 ? 2.994 22.625 36.406 1 96.62 226 LEU B N 1
ATOM 5167 C CA . LEU B 1 226 ? 2.152 23.672 35.844 1 96.62 226 LEU B CA 1
ATOM 5168 C C . LEU B 1 226 ? 0.683 23.266 35.875 1 96.62 226 LEU B C 1
ATOM 5170 O O . LEU B 1 226 ? -0.172 24.047 36.312 1 96.62 226 LEU B O 1
ATOM 5174 N N . LEU B 1 227 ? 0.373 22.062 35.5 1 95.88 227 LEU B N 1
ATOM 5175 C CA . LEU B 1 227 ? -1.015 21.656 35.312 1 95.88 227 LEU B CA 1
ATOM 5176 C C . LEU B 1 227 ? -1.661 21.297 36.656 1 95.88 227 LEU B C 1
ATOM 5178 O O . LEU B 1 227 ? -2.861 21.516 36.844 1 95.88 227 LEU B O 1
ATOM 5182 N N . ASN B 1 228 ? -0.876 20.828 37.562 1 93.75 228 ASN B N 1
ATOM 5183 C CA . ASN B 1 228 ? -1.457 20.375 38.812 1 93.75 228 ASN B CA 1
ATOM 5184 C C . ASN B 1 228 ? -1.372 21.453 39.906 1 93.75 228 ASN B C 1
ATOM 5186 O O . ASN B 1 228 ? -2.295 21.609 40.688 1 93.75 228 ASN B O 1
ATOM 5190 N N . GLN B 1 229 ? -0.318 22.156 39.938 1 94.56 229 GLN B N 1
ATOM 5191 C CA . GLN B 1 229 ? -0.078 23.047 41.062 1 94.56 229 GLN B CA 1
ATOM 5192 C C . GLN B 1 229 ? -0.385 24.5 40.656 1 94.56 229 GLN B C 1
ATOM 5194 O O . GLN B 1 229 ? -1.157 25.172 41.344 1 94.56 229 GLN B O 1
ATOM 5199 N N . HIS B 1 230 ? 0.097 24.938 39.625 1 95.56 230 HIS B N 1
ATOM 5200 C CA . HIS B 1 230 ? 0.023 26.359 39.312 1 95.56 230 HIS B CA 1
ATOM 5201 C C . HIS B 1 230 ? -1.263 26.703 38.562 1 95.56 230 HIS B C 1
ATOM 5203 O O . HIS B 1 230 ? -1.858 27.766 38.812 1 95.56 230 HIS B O 1
ATOM 5209 N N . PHE B 1 231 ? -1.639 25.828 37.656 1 95.62 231 PHE B N 1
ATOM 5210 C CA . PHE B 1 231 ? -2.809 26.125 36.844 1 95.62 231 PHE B CA 1
ATOM 5211 C C . PHE B 1 231 ? -3.756 24.938 36.781 1 95.62 231 PHE B C 1
ATOM 5213 O O . PHE B 1 231 ? -4.078 24.438 35.688 1 95.62 231 PHE B O 1
ATOM 5220 N N . PRO B 1 232 ? -4.371 24.484 37.781 1 94.25 232 PRO B N 1
ATOM 5221 C CA . PRO B 1 232 ? -5.203 23.281 37.844 1 94.25 232 PRO B CA 1
ATOM 5222 C C . PRO B 1 232 ? -6.535 23.453 37.125 1 94.25 232 PRO B C 1
ATOM 5224 O O . PRO B 1 232 ? -7.242 22.469 36.875 1 94.25 232 PRO B O 1
ATOM 5227 N N . LYS B 1 233 ? -6.922 24.688 36.719 1 93.5 233 LYS B N 1
ATOM 5228 C CA . LYS B 1 233 ? -8.203 24.906 36.062 1 93.5 233 LYS B CA 1
ATOM 5229 C C . LYS B 1 233 ? -7.996 25.391 34.625 1 93.5 233 LYS B C 1
ATOM 5231 O O . LYS B 1 233 ? -8.961 25.734 33.938 1 93.5 233 LYS B O 1
ATOM 5236 N N . ALA B 1 234 ? -6.754 25.422 34.25 1 93.19 234 ALA B N 1
ATOM 5237 C CA . ALA B 1 234 ? -6.473 25.906 32.875 1 93.19 234 ALA B CA 1
ATOM 5238 C C . ALA B 1 234 ? -7.121 25 31.844 1 93.19 234 ALA B C 1
ATOM 5240 O O . ALA B 1 234 ? -7.117 23.781 31.969 1 93.19 234 ALA B O 1
ATOM 5241 N N . LYS B 1 235 ? -7.641 25.594 30.797 1 90.69 235 LYS B N 1
ATOM 5242 C CA . LYS B 1 235 ? -8.297 24.859 29.734 1 90.69 235 LYS B CA 1
ATOM 5243 C C . LYS B 1 235 ? -7.379 24.703 28.516 1 90.69 235 LYS B C 1
ATOM 5245 O O . LYS B 1 235 ? -7.344 23.656 27.891 1 90.69 235 LYS B O 1
ATOM 5250 N N . TYR B 1 236 ? -6.652 25.75 28.281 1 88.88 236 TYR B N 1
ATOM 5251 C CA . TYR B 1 236 ? -5.859 25.75 27.062 1 88.88 236 TYR B CA 1
ATOM 5252 C C . TYR B 1 236 ? -4.371 25.844 27.375 1 88.88 236 TYR B C 1
ATOM 5254 O O . TYR B 1 236 ? -3.951 26.703 28.156 1 88.88 236 TYR B O 1
ATOM 5262 N N . PHE B 1 237 ? -3.607 25.047 26.719 1 88.12 237 PHE B N 1
ATOM 5263 C CA . PHE B 1 237 ? -2.178 24.938 26.984 1 88.12 237 PHE B CA 1
ATOM 5264 C C . PHE B 1 237 ? -1.437 26.172 26.5 1 88.12 237 PHE B C 1
ATOM 5266 O O . PHE B 1 237 ? -0.587 26.703 27.219 1 88.12 237 PHE B O 1
ATOM 5273 N N . GLY B 1 238 ? -1.734 26.672 25.344 1 83.88 238 GLY B N 1
ATOM 5274 C CA . GLY B 1 238 ? -1.055 27.828 24.781 1 83.88 238 GLY B CA 1
ATOM 5275 C C . GLY B 1 238 ? -1.353 29.125 25.516 1 83.88 238 GLY B C 1
ATOM 5276 O O . GLY B 1 238 ? -0.47 29.688 26.156 1 83.88 238 GLY B O 1
ATOM 5277 N N . THR B 1 239 ? -2.611 29.469 25.594 1 83.56 239 THR B N 1
ATOM 5278 C CA . THR B 1 239 ? -3.006 30.797 26.062 1 83.56 239 THR B CA 1
ATOM 5279 C C . THR B 1 239 ? -2.967 30.875 27.578 1 83.56 239 THR B C 1
ATOM 5281 O O . THR B 1 239 ? -2.762 31.953 28.141 1 83.56 239 THR B O 1
ATOM 5284 N N . GLU B 1 240 ? -3.057 29.75 28.203 1 90.56 240 GLU B N 1
ATOM 5285 C CA . GLU B 1 240 ? -3.127 29.812 29.656 1 90.56 240 GLU B CA 1
ATOM 5286 C C . GLU B 1 240 ? -1.86 29.25 30.297 1 90.56 240 GLU B C 1
ATOM 5288 O O . GLU B 1 240 ? -1.209 29.922 31.094 1 90.56 240 GLU B O 1
ATOM 5293 N N . VAL B 1 241 ? -1.478 28.172 29.891 1 93.19 241 VAL B N 1
ATOM 5294 C CA . VAL B 1 241 ? -0.379 27.484 30.562 1 93.19 241 VAL B CA 1
ATOM 5295 C C . VAL B 1 241 ? 0.949 28.125 30.156 1 93.19 241 VAL B C 1
ATOM 5297 O O . VAL B 1 241 ? 1.777 28.438 31.016 1 93.19 241 VAL B O 1
ATOM 5300 N N . ILE B 1 242 ? 1.132 28.359 28.922 1 93.19 242 ILE B N 1
ATOM 5301 C CA . ILE B 1 242 ? 2.387 28.938 28.453 1 93.19 242 ILE B CA 1
ATOM 5302 C C . ILE B 1 242 ? 2.52 30.359 28.969 1 93.19 242 ILE B C 1
ATOM 5304 O O . ILE B 1 242 ? 3.59 30.766 29.422 1 93.19 242 ILE B O 1
ATOM 5308 N N . ARG B 1 243 ? 1.481 31.094 28.844 1 90.38 243 ARG B N 1
ATOM 5309 C CA . ARG B 1 243 ? 1.484 32.438 29.375 1 90.38 243 ARG B CA 1
ATOM 5310 C C . ARG B 1 243 ? 1.798 32.438 30.875 1 90.38 243 ARG B C 1
ATOM 5312 O O . ARG B 1 243 ? 2.551 33.281 31.359 1 90.38 243 ARG B O 1
ATOM 5319 N N . GLY B 1 244 ? 1.159 31.547 31.531 1 93.25 244 GLY B N 1
ATOM 5320 C CA . GLY B 1 244 ? 1.425 31.406 32.969 1 93.25 244 GLY B CA 1
ATOM 5321 C C . GLY B 1 244 ? 2.871 31.062 33.25 1 93.25 244 GLY B C 1
ATOM 5322 O O . GLY B 1 244 ? 3.455 31.594 34.219 1 93.25 244 GLY B O 1
ATOM 5323 N N . ALA B 1 245 ? 3.445 30.203 32.531 1 96.31 245 ALA B N 1
ATOM 5324 C CA . ALA B 1 245 ? 4.84 29.812 32.688 1 96.31 245 ALA B CA 1
ATOM 5325 C C . ALA B 1 245 ? 5.77 31.016 32.562 1 96.31 245 ALA B C 1
ATOM 5327 O O . ALA B 1 245 ? 6.719 31.172 33.312 1 96.31 245 ALA B O 1
ATOM 5328 N N . LEU B 1 246 ? 5.477 31.781 31.594 1 94.19 246 LEU B N 1
ATOM 5329 C CA . LEU B 1 246 ? 6.262 33 31.391 1 94.19 246 LEU B CA 1
ATOM 5330 C C . LEU B 1 246 ? 6.152 33.906 32.594 1 94.19 246 LEU B C 1
ATOM 5332 O O . LEU B 1 246 ? 7.156 34.5 33.031 1 94.19 246 LEU B O 1
ATOM 5336 N N . SER B 1 247 ? 4.969 34.031 33.094 1 93.62 247 SER B N 1
ATOM 5337 C CA . SER B 1 247 ? 4.727 34.906 34.25 1 93.62 247 SER B CA 1
ATOM 5338 C C . SER B 1 247 ? 5.461 34.375 35.5 1 93.62 247 SER B C 1
ATOM 5340 O O . SER B 1 247 ? 5.816 35.156 36.375 1 93.62 247 SER B O 1
ATOM 5342 N N . LEU B 1 248 ? 5.66 33.062 35.562 1 95.75 248 LEU B N 1
ATOM 5343 C CA . LEU B 1 248 ? 6.336 32.469 36.688 1 95.75 248 LEU B CA 1
ATOM 5344 C C . LEU B 1 248 ? 7.852 32.562 36.562 1 95.75 248 LEU B C 1
ATOM 5346 O O . LEU B 1 248 ? 8.594 32.094 37.438 1 95.75 248 LEU B O 1
ATOM 5350 N N . GLY B 1 249 ? 8.344 33.031 35.406 1 95.44 249 GLY B N 1
ATOM 5351 C CA . GLY B 1 249 ? 9.766 33.219 35.188 1 95.44 249 GLY B CA 1
ATOM 5352 C C . GLY B 1 249 ? 10.445 32 34.594 1 95.44 249 GLY B C 1
ATOM 5353 O O . GLY B 1 249 ? 11.68 31.906 34.656 1 95.44 249 GLY B O 1
ATOM 5354 N N . MET B 1 250 ? 9.672 31.141 34.094 1 96.5 250 MET B N 1
ATOM 5355 C CA . MET B 1 250 ? 10.258 29.953 33.5 1 96.5 250 MET B CA 1
ATOM 5356 C C . MET B 1 250 ? 10.938 30.297 32.188 1 96.5 250 MET B C 1
ATOM 5358 O O . MET B 1 250 ? 10.594 31.281 31.531 1 96.5 250 MET B O 1
ATOM 5362 N N . LYS B 1 251 ? 11.867 29.516 31.797 1 97.38 251 LYS B N 1
ATOM 5363 C CA . LYS B 1 251 ? 12.562 29.719 30.531 1 97.38 251 LYS B CA 1
ATOM 5364 C C . LYS B 1 251 ? 11.82 29.047 29.375 1 97.38 251 LYS B C 1
ATOM 5366 O O . LYS B 1 251 ? 11.75 27.828 29.312 1 97.38 251 LYS B O 1
ATOM 5371 N N . VAL B 1 252 ? 11.305 29.906 28.547 1 97.5 252 VAL B N 1
ATOM 5372 C CA . VAL B 1 252 ? 10.594 29.453 27.359 1 97.5 252 VAL B CA 1
ATOM 5373 C C . VAL B 1 252 ? 11.32 29.938 26.109 1 97.5 252 VAL B C 1
ATOM 5375 O O . VAL B 1 252 ? 11.555 31.141 25.938 1 97.5 252 VAL B O 1
ATOM 5378 N N . ASP B 1 253 ? 11.68 28.984 25.234 1 97.56 253 ASP B N 1
ATOM 5379 C CA . ASP B 1 253 ? 12.406 29.328 24.016 1 97.56 253 ASP B CA 1
ATOM 5380 C C . ASP B 1 253 ? 11.586 28.969 22.781 1 97.56 253 ASP B C 1
ATOM 5382 O O . ASP B 1 253 ? 10.688 28.125 22.844 1 97.56 253 ASP B O 1
ATOM 5386 N N . ALA B 1 254 ? 11.914 29.672 21.703 1 95.69 254 ALA B N 1
ATOM 5387 C CA . ALA B 1 254 ? 11.312 29.359 20.406 1 95.69 254 ALA B CA 1
ATOM 5388 C C . ALA B 1 254 ? 12.281 28.578 19.516 1 95.69 254 ALA B C 1
ATOM 5390 O O . ALA B 1 254 ? 13.484 28.859 19.5 1 95.69 254 ALA B O 1
ATOM 5391 N N . TYR B 1 255 ? 11.773 27.547 18.969 1 96.56 255 TYR B N 1
ATOM 5392 C CA . TYR B 1 255 ? 12.477 26.812 17.922 1 96.56 255 TYR B CA 1
ATOM 5393 C C . TYR B 1 255 ? 11.922 27.188 16.547 1 96.56 255 TYR B C 1
ATOM 5395 O O . TYR B 1 255 ? 10.766 26.906 16.234 1 96.56 255 TYR B O 1
ATOM 5403 N N . LEU B 1 256 ? 12.734 27.734 15.703 1 93.62 256 LEU B N 1
ATOM 5404 C CA . LEU B 1 256 ? 12.266 28.266 14.422 1 93.62 256 LEU B CA 1
ATOM 5405 C C . LEU B 1 256 ? 12.273 27.188 13.352 1 93.62 256 LEU B C 1
ATOM 5407 O O . LEU B 1 256 ? 13.305 26.562 13.102 1 93.62 256 LEU B O 1
ATOM 5411 N N . PHE B 1 257 ? 11.039 27.047 12.781 1 92.38 257 PHE B N 1
ATOM 5412 C CA . PHE B 1 257 ? 10.859 26.078 11.719 1 92.38 257 PHE B CA 1
ATOM 5413 C C . PHE B 1 257 ? 10.836 26.766 10.352 1 92.38 257 PHE B C 1
ATOM 5415 O O . PHE B 1 257 ? 10.102 27.734 10.156 1 92.38 257 PHE B O 1
ATOM 5422 N N . GLU B 1 258 ? 11.633 26.219 9.352 1 84.31 258 GLU B N 1
ATOM 5423 C CA . GLU B 1 258 ? 11.734 26.828 8.031 1 84.31 258 GLU B CA 1
ATOM 5424 C C . GLU B 1 258 ? 11.156 25.922 6.953 1 84.31 258 GLU B C 1
ATOM 5426 O O . GLU B 1 258 ? 11.109 26.281 5.777 1 84.31 258 GLU B O 1
ATOM 5431 N N . GLY B 1 259 ? 10.453 25 7.207 1 84.31 259 GLY B N 1
ATOM 5432 C CA . GLY B 1 259 ? 9.945 24.062 6.211 1 84.31 259 GLY B CA 1
ATOM 5433 C C . GLY B 1 259 ? 8.484 24.312 5.863 1 84.31 259 GLY B C 1
ATOM 5434 O O . GLY B 1 259 ? 7.883 25.266 6.34 1 84.31 259 GLY B O 1
ATOM 5435 N N . TYR B 1 260 ? 7.969 23.516 4.926 1 85.81 260 TYR B N 1
ATOM 5436 C CA . TYR B 1 260 ? 6.562 23.578 4.535 1 85.81 260 TYR B CA 1
ATOM 5437 C C . TYR B 1 260 ? 5.656 23.219 5.715 1 85.81 260 TYR B C 1
ATOM 5439 O O . TYR B 1 260 ? 5.922 22.266 6.445 1 85.81 260 TYR B O 1
ATOM 5447 N N . TRP B 1 261 ? 4.645 24.078 5.953 1 89.25 261 TRP B N 1
ATOM 5448 C CA . TRP B 1 261 ? 3.711 23.875 7.055 1 89.25 261 TRP B CA 1
ATOM 5449 C C . TRP B 1 261 ? 2.303 24.312 6.664 1 89.25 261 TRP B C 1
ATOM 5451 O O . TRP B 1 261 ? 2.102 25.438 6.199 1 89.25 261 TRP B O 1
ATOM 5461 N N . GLU B 1 262 ? 1.367 23.312 6.758 1 87.81 262 GLU B N 1
ATOM 5462 C CA . GLU B 1 262 ? -0.04 23.609 6.508 1 87.81 262 GLU B CA 1
ATOM 5463 C C . GLU B 1 262 ? -0.898 23.281 7.727 1 87.81 262 GLU B C 1
ATOM 5465 O O . GLU B 1 262 ? -0.805 22.188 8.273 1 87.81 262 GLU B O 1
ATOM 5470 N N . ASP B 1 263 ? -1.646 24.281 8.148 1 88.06 263 ASP B N 1
ATOM 5471 C CA . ASP B 1 263 ? -2.65 24.094 9.195 1 88.06 263 ASP B CA 1
ATOM 5472 C C . ASP B 1 263 ? -4.035 23.891 8.586 1 88.06 263 ASP B C 1
ATOM 5474 O O . ASP B 1 263 ? -4.691 24.844 8.18 1 88.06 263 ASP B O 1
ATOM 5478 N N . MET B 1 264 ? -4.488 22.719 8.57 1 88 264 MET B N 1
ATOM 5479 C CA . MET B 1 264 ? -5.766 22.391 7.941 1 88 264 MET B CA 1
ATOM 5480 C C . MET B 1 264 ? -6.922 22.578 8.922 1 88 264 MET B C 1
ATOM 5482 O O . MET B 1 264 ? -7.613 21.609 9.266 1 88 264 MET B O 1
ATOM 5486 N N . ARG B 1 265 ? -7.258 23.828 9.234 1 83.75 265 ARG B N 1
ATOM 5487 C CA . ARG B 1 265 ? -8.234 24.125 10.273 1 83.75 265 ARG B CA 1
ATOM 5488 C C . ARG B 1 265 ? -9.609 24.391 9.672 1 83.75 265 ARG B C 1
ATOM 5490 O O . ARG B 1 265 ? -10.609 24.422 10.398 1 83.75 265 ARG B O 1
ATOM 5497 N N . SER B 1 266 ? -9.648 24.625 8.367 1 88.44 266 SER B N 1
ATOM 5498 C CA . SER B 1 266 ? -10.906 24.891 7.668 1 88.44 266 SER B CA 1
ATOM 5499 C C . SER B 1 266 ? -11.023 24.047 6.41 1 88.44 266 SER B C 1
ATOM 5501 O O . SER B 1 266 ? -10.047 23.438 5.965 1 88.44 266 SER B O 1
ATOM 5503 N N . ILE B 1 267 ? -12.188 24.078 5.875 1 93.69 267 ILE B N 1
ATOM 5504 C CA . ILE B 1 267 ? -12.438 23.328 4.645 1 93.69 267 ILE B CA 1
ATOM 5505 C C . ILE B 1 267 ? -11.57 23.906 3.518 1 93.69 267 ILE B C 1
ATOM 5507 O O . ILE B 1 267 ? -10.984 23.141 2.74 1 93.69 267 ILE B O 1
ATOM 5511 N N . GLU B 1 268 ? -11.562 25.188 3.51 1 92.69 268 GLU B N 1
ATOM 5512 C CA . GLU B 1 268 ? -10.75 25.828 2.479 1 92.69 268 GLU B CA 1
ATOM 5513 C C . GLU B 1 268 ? -9.273 25.469 2.623 1 92.69 268 GLU B C 1
ATOM 5515 O O . GLU B 1 268 ? -8.609 25.156 1.636 1 92.69 268 GLU B O 1
ATOM 5520 N N . ALA B 1 269 ? -8.812 25.562 3.854 1 89.88 269 ALA B N 1
ATOM 5521 C CA . ALA B 1 269 ? -7.414 25.219 4.102 1 89.88 269 ALA B CA 1
ATOM 5522 C C . ALA B 1 269 ? -7.148 23.75 3.777 1 89.88 269 ALA B C 1
ATOM 5524 O O . ALA B 1 269 ? -6.117 23.406 3.193 1 89.88 269 ALA B O 1
ATOM 5525 N N . PHE B 1 270 ? -8.062 22.984 4.109 1 93.81 270 PHE B N 1
ATOM 5526 C CA . PHE B 1 270 ? -7.961 21.562 3.824 1 93.81 270 PHE B CA 1
ATOM 5527 C C . PHE B 1 270 ? -7.902 21.312 2.322 1 93.81 270 PHE B C 1
ATOM 5529 O O . PHE B 1 270 ? -7.051 20.562 1.845 1 93.81 270 PHE B O 1
ATOM 5536 N N . TYR B 1 271 ? -8.773 21.875 1.632 1 95.94 271 TYR B N 1
ATOM 5537 C CA . TYR B 1 271 ? -8.828 21.781 0.177 1 95.94 271 TYR B CA 1
ATOM 5538 C C . TYR B 1 271 ? -7.508 22.219 -0.446 1 95.94 271 TYR B C 1
ATOM 5540 O O . TYR B 1 271 ? -6.926 21.5 -1.264 1 95.94 271 TYR B O 1
ATOM 5548 N N . GLN B 1 272 ? -7.078 23.312 0.009 1 91.25 272 GLN B N 1
ATOM 5549 C CA . GLN B 1 272 ? -5.852 23.859 -0.548 1 91.25 272 GLN B CA 1
ATOM 5550 C C . GLN B 1 272 ? -4.656 22.969 -0.252 1 91.25 272 GLN B C 1
ATOM 5552 O O . GLN B 1 272 ? -3.779 22.781 -1.1 1 91.25 272 GLN B O 1
ATOM 5557 N N . ALA B 1 273 ? -4.637 22.453 0.921 1 90.44 273 ALA B N 1
ATOM 5558 C CA . ALA B 1 273 ? -3.555 21.547 1.283 1 90.44 273 ALA B CA 1
ATOM 5559 C C . ALA B 1 273 ? -3.52 20.328 0.352 1 90.44 273 ALA B C 1
ATOM 5561 O O . ALA B 1 273 ? -2.445 19.906 -0.084 1 90.44 273 ALA B O 1
ATOM 5562 N N . ASN B 1 274 ? -4.605 19.766 0.03 1 93.44 274 ASN B N 1
ATOM 5563 C CA . ASN B 1 274 ? -4.68 18.641 -0.895 1 93.44 274 ASN B CA 1
ATOM 5564 C C . ASN B 1 274 ? -4.219 19.031 -2.295 1 93.44 274 ASN B C 1
ATOM 5566 O O . ASN B 1 274 ? -3.471 18.297 -2.939 1 93.44 274 ASN B O 1
ATOM 5570 N N . MET B 1 275 ? -4.656 20.156 -2.707 1 92 275 MET B N 1
ATOM 5571 C CA . MET B 1 275 ? -4.258 20.625 -4.035 1 92 275 MET B CA 1
ATOM 5572 C C . MET B 1 275 ? -2.748 20.828 -4.109 1 92 275 MET B C 1
ATOM 5574 O O . MET B 1 275 ? -2.125 20.5 -5.121 1 92 275 MET B O 1
ATOM 5578 N N . ASN B 1 276 ? -2.244 21.281 -3.021 1 87.56 276 ASN B N 1
ATOM 5579 C CA . ASN B 1 276 ? -0.802 21.5 -2.977 1 87.56 276 ASN B CA 1
ATOM 5580 C C . ASN B 1 276 ? -0.033 20.188 -3.047 1 87.56 276 ASN B C 1
ATOM 5582 O O . ASN B 1 276 ? 1.1 20.156 -3.533 1 87.56 276 ASN B O 1
ATOM 5586 N N . CYS B 1 277 ? -0.651 19.172 -2.654 1 85.62 277 CYS B N 1
ATOM 5587 C CA . CYS B 1 277 ? 0.001 17.859 -2.65 1 85.62 277 CYS B CA 1
ATOM 5588 C C . CYS B 1 277 ? 0.209 17.359 -4.07 1 85.62 277 CYS B C 1
ATOM 5590 O O . CYS B 1 277 ? 1.04 16.484 -4.305 1 85.62 277 CYS B O 1
ATOM 5592 N N . ILE B 1 278 ? -0.526 17.812 -5.008 1 86.56 278 ILE B N 1
ATOM 5593 C CA . ILE B 1 278 ? -0.38 17.438 -6.41 1 86.56 278 ILE B CA 1
ATOM 5594 C C . ILE B 1 278 ? 0.981 17.891 -6.93 1 86.56 278 ILE B C 1
ATOM 5596 O O . ILE B 1 278 ? 1.632 17.172 -7.695 1 86.56 278 ILE B O 1
ATOM 5600 N N . LYS B 1 279 ? 1.375 19.016 -6.48 1 77.75 279 LYS B N 1
ATOM 5601 C CA . LYS B 1 279 ? 2.654 19.562 -6.914 1 77.75 279 LYS B CA 1
ATOM 5602 C C . LYS B 1 279 ? 3.648 19.625 -5.758 1 77.75 279 LYS B C 1
ATOM 5604 O O . LYS B 1 279 ? 4.344 20.625 -5.578 1 77.75 279 LYS B O 1
ATOM 5609 N N . ILE B 1 280 ? 3.645 18.625 -5.047 1 63.66 280 ILE B N 1
ATOM 5610 C CA . ILE B 1 280 ? 4.188 18.734 -3.697 1 63.66 280 ILE B CA 1
ATOM 5611 C C . ILE B 1 280 ? 5.703 18.891 -3.76 1 63.66 280 ILE B C 1
ATOM 5613 O O . ILE B 1 280 ? 6.293 19.594 -2.938 1 63.66 280 ILE B O 1
ATOM 5617 N N . SER B 1 281 ? 6.301 18.297 -4.688 1 61.53 281 SER B N 1
ATOM 5618 C CA . SER B 1 281 ? 7.75 18.453 -4.773 1 61.53 281 SER B CA 1
ATOM 5619 C C . SER B 1 281 ? 8.141 19.906 -4.93 1 61.53 281 SER B C 1
ATOM 5621 O O . SER B 1 281 ? 9.234 20.312 -4.535 1 61.53 281 SER B O 1
ATOM 5623 N N . ASN B 1 282 ? 7.191 20.594 -5.27 1 61.25 282 ASN B N 1
ATOM 5624 C CA . ASN B 1 282 ? 7.465 22.016 -5.508 1 61.25 282 ASN B CA 1
ATOM 5625 C C . ASN B 1 282 ? 7.355 22.828 -4.223 1 61.25 282 ASN B C 1
ATOM 5627 O O . ASN B 1 282 ? 7.863 23.953 -4.152 1 61.25 282 ASN B O 1
ATOM 5631 N N . VAL B 1 283 ? 6.77 22.203 -3.295 1 59.31 283 VAL B N 1
ATOM 5632 C CA . VAL B 1 283 ? 6.527 23.031 -2.119 1 59.31 283 VAL B CA 1
ATOM 5633 C C . VAL B 1 283 ? 7.398 22.547 -0.96 1 59.31 283 VAL B C 1
ATOM 5635 O O . VAL B 1 283 ? 7.168 22.922 0.192 1 59.31 283 VAL B O 1
ATOM 5638 N N . GLY B 1 284 ? 8.266 21.766 -1.248 1 64.25 284 GLY B N 1
ATOM 5639 C CA . GLY B 1 284 ? 9.234 21.375 -0.237 1 64.25 284 GLY B CA 1
ATOM 5640 C C . GLY B 1 284 ? 8.781 20.203 0.606 1 64.25 284 GLY B C 1
ATOM 5641 O O . GLY B 1 284 ? 9.375 19.906 1.647 1 64.25 284 GLY B O 1
ATOM 5642 N N . TYR B 1 285 ? 7.672 19.734 0.304 1 72.69 285 TYR B N 1
ATOM 5643 C CA . TYR B 1 285 ? 7.215 18.531 0.976 1 72.69 285 TYR B CA 1
ATOM 5644 C C . TYR B 1 285 ? 7.32 17.312 0.052 1 72.69 285 TYR B C 1
ATOM 5646 O O . TYR B 1 285 ? 6.727 17.297 -1.03 1 72.69 285 TYR B O 1
ATOM 5654 N N . ASN B 1 286 ? 8.078 16.406 0.493 1 72.19 286 ASN B N 1
ATOM 5655 C CA . ASN B 1 286 ? 8.297 15.227 -0.348 1 72.19 286 ASN B CA 1
ATOM 5656 C C . ASN B 1 286 ? 7.789 13.953 0.322 1 72.19 286 ASN B C 1
ATOM 5658 O O . ASN B 1 286 ? 8.375 13.484 1.296 1 72.19 286 ASN B O 1
ATOM 5662 N N . PHE B 1 287 ? 6.719 13.5 -0.265 1 72.12 287 PHE B N 1
ATOM 5663 C CA . PHE B 1 287 ? 6.168 12.25 0.249 1 72.12 287 PHE B CA 1
ATOM 5664 C C . PHE B 1 287 ? 7.098 11.078 -0.059 1 72.12 287 PHE B C 1
ATOM 5666 O O . PHE B 1 287 ? 7.004 10.023 0.571 1 72.12 287 PHE B O 1
ATOM 5673 N N . CYS B 1 288 ? 7.969 11.266 -1.016 1 64.38 288 CYS B N 1
ATOM 5674 C CA . CYS B 1 288 ? 8.781 10.156 -1.513 1 64.38 288 CYS B CA 1
ATOM 5675 C C . CYS B 1 288 ? 10.125 10.102 -0.784 1 64.38 288 CYS B C 1
ATOM 5677 O O . CYS B 1 288 ? 11.008 9.344 -1.172 1 64.38 288 CYS B O 1
ATOM 5679 N N . ASP B 1 289 ? 10.188 10.859 0.232 1 72.81 289 ASP B N 1
ATOM 5680 C CA . ASP B 1 289 ? 11.445 10.859 0.982 1 72.81 289 ASP B CA 1
ATOM 5681 C C . ASP B 1 289 ? 11.672 9.516 1.674 1 72.81 289 ASP B C 1
ATOM 5683 O O . ASP B 1 289 ? 10.906 9.133 2.559 1 72.81 289 ASP B O 1
ATOM 5687 N N . ARG B 1 290 ? 12.742 8.844 1.323 1 69.31 290 ARG B N 1
ATOM 5688 C CA . ARG B 1 290 ? 13.039 7.52 1.852 1 69.31 290 ARG B CA 1
ATOM 5689 C C . ARG B 1 290 ? 13.484 7.598 3.309 1 69.31 290 ARG B C 1
ATOM 5691 O O . ARG B 1 290 ? 13.258 6.664 4.082 1 69.31 290 ARG B O 1
ATOM 5698 N N . ASP B 1 291 ? 14.078 8.625 3.562 1 74.81 291 ASP B N 1
ATOM 5699 C CA . ASP B 1 291 ? 14.648 8.742 4.898 1 74.81 291 ASP B CA 1
ATOM 5700 C C . ASP B 1 291 ? 13.578 9.117 5.926 1 74.81 291 ASP B C 1
ATOM 5702 O O . ASP B 1 291 ? 13.766 8.906 7.125 1 74.81 291 ASP B O 1
ATOM 5706 N N . SER B 1 292 ? 12.562 9.68 5.402 1 81.25 292 SER B N 1
ATOM 5707 C CA . SER B 1 292 ? 11.477 10.086 6.289 1 81.25 292 SER B CA 1
ATOM 5708 C C . SER B 1 292 ? 10.109 9.805 5.66 1 81.25 292 SER B C 1
ATOM 5710 O O . SER B 1 292 ? 9.359 10.734 5.355 1 81.25 292 SER B O 1
ATOM 5712 N N . PRO B 1 293 ? 9.844 8.586 5.609 1 80.5 293 PRO B N 1
ATOM 5713 C CA . PRO B 1 293 ? 8.578 8.234 4.969 1 80.5 293 PRO B CA 1
ATOM 5714 C C . PRO B 1 293 ? 7.363 8.594 5.824 1 80.5 293 PRO B C 1
ATOM 5716 O O . PRO B 1 293 ? 7.492 8.781 7.039 1 80.5 293 PRO B O 1
ATOM 5719 N N . VAL B 1 294 ? 6.324 8.82 5.172 1 86.19 294 VAL B N 1
ATOM 5720 C CA . VAL B 1 294 ? 5.055 8.938 5.879 1 86.19 294 VAL B CA 1
ATOM 5721 C C . VAL B 1 294 ? 4.402 7.559 5.992 1 86.19 294 VAL B C 1
ATOM 5723 O O . VAL B 1 294 ? 4.012 6.965 4.984 1 86.19 294 VAL B O 1
ATOM 5726 N N . TYR B 1 295 ? 4.277 7.125 7.211 1 84.81 295 TYR B N 1
ATOM 5727 C CA . TYR B 1 295 ? 3.686 5.82 7.473 1 84.81 295 TYR B CA 1
ATOM 5728 C C . TYR B 1 295 ? 2.166 5.91 7.52 1 84.81 295 TYR B C 1
ATOM 5730 O O . TYR B 1 295 ? 1.61 6.938 7.922 1 84.81 295 TYR B O 1
ATOM 5738 N N . THR B 1 296 ? 1.583 4.836 7.031 1 85.56 296 THR B N 1
ATOM 5739 C CA . THR B 1 296 ? 0.134 4.707 7.145 1 85.56 296 THR B CA 1
ATOM 5740 C C . THR B 1 296 ? -0.279 3.238 7.18 1 85.56 296 THR B C 1
ATOM 5742 O O . THR B 1 296 ? 0.573 2.348 7.184 1 85.56 296 THR B O 1
ATOM 5745 N N . MET B 1 297 ? -1.58 3.039 7.293 1 77.88 297 MET B N 1
ATOM 5746 C CA . MET B 1 297 ? -2.098 1.676 7.352 1 77.88 297 MET B CA 1
ATOM 5747 C C . MET B 1 297 ? -1.856 0.947 6.031 1 77.88 297 MET B C 1
ATOM 5749 O O . MET B 1 297 ? -2.156 1.477 4.961 1 77.88 297 MET B O 1
ATOM 5753 N N . PRO B 1 298 ? -1.252 -0.258 6.219 1 74.25 298 PRO B N 1
ATOM 5754 C CA . PRO B 1 298 ? -1.161 -1.058 4.996 1 74.25 298 PRO B CA 1
ATOM 5755 C C . PRO B 1 298 ? -2.525 -1.532 4.496 1 74.25 298 PRO B C 1
ATOM 5757 O O . PRO B 1 298 ? -3.365 -1.951 5.297 1 74.25 298 PRO B O 1
ATOM 5760 N N . ARG B 1 299 ? -2.955 -1.354 3.264 1 73.88 299 ARG B N 1
ATOM 5761 C CA . ARG B 1 299 ? -4.266 -1.757 2.764 1 73.88 299 ARG B CA 1
ATOM 5762 C C . ARG B 1 299 ? -4.141 -2.887 1.747 1 73.88 299 ARG B C 1
ATOM 5764 O O . ARG B 1 299 ? -5.129 -3.551 1.422 1 73.88 299 ARG B O 1
ATOM 5771 N N . TYR B 1 300 ? -3.037 -3.455 1.406 1 78.31 300 TYR B N 1
ATOM 5772 C CA . TYR B 1 300 ? -2.812 -4.547 0.464 1 78.31 300 TYR B CA 1
ATOM 5773 C C . TYR B 1 300 ? -3.758 -4.441 -0.727 1 78.31 300 TYR B C 1
ATOM 5775 O O . TYR B 1 300 ? -4.426 -5.414 -1.083 1 78.31 300 TYR B O 1
ATOM 5783 N N . LEU B 1 301 ? -3.895 -3.354 -1.279 1 86.94 301 LEU B N 1
ATOM 5784 C CA . LEU B 1 301 ? -4.809 -3.117 -2.391 1 86.94 301 LEU B CA 1
ATOM 5785 C C . LEU B 1 301 ? -4.172 -3.531 -3.715 1 86.94 301 LEU B C 1
ATOM 5787 O O . LEU B 1 301 ? -2.949 -3.488 -3.861 1 86.94 301 LEU B O 1
ATOM 5791 N N . PRO B 1 302 ? -5.047 -3.998 -4.602 1 87.62 302 PRO B N 1
ATOM 5792 C CA . PRO B 1 302 ? -4.531 -4.238 -5.953 1 87.62 302 PRO B CA 1
ATOM 5793 C C . PRO B 1 302 ? -4.078 -2.955 -6.648 1 87.62 302 PRO B C 1
ATOM 5795 O O . PRO B 1 302 ? -4.359 -1.855 -6.164 1 87.62 302 PRO B O 1
ATOM 5798 N N . PRO B 1 303 ? -3.279 -3.133 -7.699 1 90.75 303 PRO B N 1
ATOM 5799 C CA . PRO B 1 303 ? -2.922 -1.935 -8.461 1 90.75 303 PRO B CA 1
ATOM 5800 C C . PRO B 1 303 ? -4.137 -1.24 -9.07 1 90.75 303 PRO B C 1
ATOM 5802 O O . PRO B 1 303 ? -5.219 -1.829 -9.141 1 90.75 303 PRO B O 1
ATOM 5805 N N . THR B 1 304 ? -3.928 0.005 -9.367 1 93.94 304 THR B N 1
ATOM 5806 C CA . THR B 1 304 ? -4.984 0.785 -10 1 93.94 304 THR B CA 1
ATOM 5807 C C . THR B 1 304 ? -5.203 0.329 -11.445 1 93.94 304 THR B C 1
ATOM 5809 O O . THR B 1 304 ? -4.242 0.127 -12.188 1 93.94 304 THR B O 1
ATOM 5812 N N . ILE B 1 305 ? -6.445 0.103 -11.781 1 92.88 305 ILE B N 1
ATOM 5813 C CA . ILE B 1 305 ? -6.824 -0.277 -13.141 1 92.88 305 ILE B CA 1
ATOM 5814 C C . ILE B 1 305 ? -7.293 0.956 -13.906 1 92.88 305 ILE B C 1
ATOM 5816 O O . ILE B 1 305 ? -8.188 1.677 -13.453 1 92.88 305 ILE B O 1
ATOM 5820 N N . VAL B 1 306 ? -6.684 1.204 -15.039 1 95.81 306 VAL B N 1
ATOM 5821 C CA . VAL B 1 306 ? -7.051 2.354 -15.859 1 95.81 306 VAL B CA 1
ATOM 5822 C C . VAL B 1 306 ? -7.484 1.883 -17.25 1 95.81 306 VAL B C 1
ATOM 5824 O O . VAL B 1 306 ? -6.66 1.417 -18.031 1 95.81 306 VAL B O 1
ATOM 5827 N N . ASN B 1 307 ? -8.812 1.976 -17.469 1 94.06 307 ASN B N 1
ATOM 5828 C CA . ASN B 1 307 ? -9.391 1.622 -18.75 1 94.06 307 ASN B CA 1
ATOM 5829 C C . ASN B 1 307 ? -9.609 2.855 -19.625 1 94.06 307 ASN B C 1
ATOM 5831 O O . ASN B 1 307 ? -10.742 3.318 -19.781 1 94.06 307 ASN B O 1
ATOM 5835 N N . ASN B 1 308 ? -8.617 3.445 -20.141 1 95.25 308 ASN B N 1
ATOM 5836 C CA . ASN B 1 308 ? -8.656 4.609 -21.016 1 95.25 308 ASN B CA 1
ATOM 5837 C C . ASN B 1 308 ? -8.961 5.887 -20.25 1 95.25 308 ASN B C 1
ATOM 5839 O O . ASN B 1 308 ? -10.109 6.332 -20.188 1 95.25 308 ASN B O 1
ATOM 5843 N N . ALA B 1 309 ? -8.023 6.582 -19.812 1 97.56 309 ALA B N 1
ATOM 5844 C CA . ALA B 1 309 ? -8.18 7.816 -19.047 1 97.56 309 ALA B CA 1
ATOM 5845 C C . ALA B 1 309 ? -7.098 8.828 -19.422 1 97.56 309 ALA B C 1
ATOM 5847 O O . ALA B 1 309 ? -5.988 8.453 -19.812 1 97.56 309 ALA B O 1
ATOM 5848 N N . VAL B 1 310 ? -7.52 10.039 -19.438 1 98.31 310 VAL B N 1
ATOM 5849 C CA . VAL B 1 310 ? -6.59 11.156 -19.531 1 98.31 310 VAL B CA 1
ATOM 5850 C C . VAL B 1 310 ? -6.434 11.812 -18.156 1 98.31 310 VAL B C 1
ATOM 5852 O O . VAL B 1 310 ? -7.406 12.328 -17.594 1 98.31 310 VAL B O 1
ATOM 5855 N N . ILE B 1 311 ? -5.254 11.766 -17.641 1 98.25 311 ILE B N 1
ATOM 5856 C CA . ILE B 1 311 ? -5 12.258 -16.297 1 98.25 311 ILE B CA 1
ATOM 5857 C C . ILE B 1 311 ? -3.934 13.352 -16.328 1 98.25 311 ILE B C 1
ATOM 5859 O O . ILE B 1 311 ? -2.836 13.141 -16.859 1 98.25 311 ILE B O 1
ATOM 5863 N N . MET B 1 312 ? -4.328 14.477 -15.781 1 96.94 312 MET B N 1
ATOM 5864 C CA . MET B 1 312 ? -3.43 15.625 -15.805 1 96.94 312 MET B CA 1
ATOM 5865 C C . MET B 1 312 ? -3.232 16.188 -14.406 1 96.94 312 MET B C 1
ATOM 5867 O O . MET B 1 312 ? -4.199 16.406 -13.68 1 96.94 312 MET B O 1
ATOM 5871 N N . ASP B 1 313 ? -1.971 16.438 -14.07 1 94.88 313 ASP B N 1
ATOM 5872 C CA . ASP B 1 313 ? -1.62 17.109 -12.828 1 94.88 313 ASP B CA 1
ATOM 5873 C C . ASP B 1 313 ? -2.457 16.594 -11.664 1 94.88 313 ASP B C 1
ATOM 5875 O O . ASP B 1 313 ? -3.121 17.375 -10.969 1 94.88 313 ASP B O 1
ATOM 5879 N N . SER B 1 314 ? -2.389 15.344 -11.414 1 96.81 314 SER B N 1
ATOM 5880 C CA . SER B 1 314 ? -3.213 14.711 -10.391 1 96.81 314 SER B CA 1
ATOM 5881 C C . SER B 1 314 ? -2.441 13.609 -9.664 1 96.81 314 SER B C 1
ATOM 5883 O O . SER B 1 314 ? -1.394 13.164 -10.141 1 96.81 314 SER B O 1
ATOM 5885 N N . VAL B 1 315 ? -2.922 13.336 -8.516 1 95 315 VAL B N 1
ATOM 5886 C CA . VAL B 1 315 ? -2.41 12.195 -7.766 1 95 315 VAL B CA 1
ATOM 5887 C C . VAL B 1 315 ? -3.494 11.125 -7.652 1 95 315 VAL B C 1
ATOM 5889 O O . VAL B 1 315 ? -4.672 11.445 -7.457 1 95 315 VAL B O 1
ATOM 5892 N N . ILE B 1 316 ? -3.057 9.859 -7.91 1 96.62 316 ILE B N 1
ATOM 5893 C CA . ILE B 1 316 ? -3.994 8.742 -7.926 1 96.62 316 ILE B CA 1
ATOM 5894 C C . ILE B 1 316 ? -3.639 7.758 -6.809 1 96.62 316 ILE B C 1
ATOM 5896 O O . ILE B 1 316 ? -2.531 7.215 -6.781 1 96.62 316 ILE B O 1
ATOM 5900 N N . GLY B 1 317 ? -4.613 7.559 -5.953 1 95 317 GLY B N 1
ATOM 5901 C CA . GLY B 1 317 ? -4.434 6.602 -4.871 1 95 317 GLY B CA 1
ATOM 5902 C C . GLY B 1 317 ? -4.43 5.16 -5.344 1 95 317 GLY B C 1
ATOM 5903 O O . GLY B 1 317 ? -4.547 4.891 -6.539 1 95 317 GLY B O 1
ATOM 5904 N N . ASP B 1 318 ? -4.34 4.289 -4.391 1 92.5 318 ASP B N 1
ATOM 5905 C CA . ASP B 1 318 ? -4.184 2.869 -4.688 1 92.5 318 ASP B CA 1
ATOM 5906 C C . ASP B 1 318 ? -5.535 2.209 -4.949 1 92.5 318 ASP B C 1
ATOM 5908 O O . ASP B 1 318 ? -6.543 2.592 -4.355 1 92.5 318 ASP B O 1
ATOM 5912 N N . GLY B 1 319 ? -5.473 1.209 -5.875 1 92 319 GLY B N 1
ATOM 5913 C CA . GLY B 1 319 ? -6.609 0.322 -6.059 1 92 319 GLY B CA 1
ATOM 5914 C C . GLY B 1 319 ? -7.797 1.001 -6.723 1 92 319 GLY B C 1
ATOM 5915 O O . GLY B 1 319 ? -8.945 0.658 -6.445 1 92 319 GLY B O 1
ATOM 5916 N N . CYS B 1 320 ? -7.562 1.991 -7.457 1 94.94 320 CYS B N 1
ATOM 5917 C CA . CYS B 1 320 ? -8.648 2.678 -8.148 1 94.94 320 CYS B CA 1
ATOM 5918 C C . CYS B 1 320 ? -9.031 1.941 -9.422 1 94.94 320 CYS B C 1
ATOM 5920 O O . CYS B 1 320 ? -8.281 1.094 -9.906 1 94.94 320 CYS B O 1
ATOM 5922 N N . ILE B 1 321 ? -10.242 2.172 -9.859 1 93.38 321 ILE B N 1
ATOM 5923 C CA . ILE B 1 321 ? -10.75 1.714 -11.148 1 93.38 321 ILE B CA 1
ATOM 5924 C C . ILE B 1 321 ? -11.25 2.906 -11.953 1 93.38 321 ILE B C 1
ATOM 5926 O O . ILE B 1 321 ? -12.312 3.459 -11.664 1 93.38 321 ILE B O 1
ATOM 5930 N N . LEU B 1 322 ? -10.5 3.281 -12.953 1 96.56 322 LEU B N 1
ATOM 5931 C CA . LEU B 1 322 ? -10.781 4.469 -13.75 1 96.56 322 LEU B CA 1
ATOM 5932 C C . LEU B 1 322 ? -11.219 4.078 -15.164 1 96.56 322 LEU B C 1
ATOM 5934 O O . LEU B 1 322 ? -10.438 3.5 -15.922 1 96.56 322 LEU B O 1
ATOM 5938 N N . ASN B 1 323 ? -12.461 4.438 -15.484 1 95.81 323 ASN B N 1
ATOM 5939 C CA . ASN B 1 323 ? -12.992 4.051 -16.781 1 95.81 323 ASN B CA 1
ATOM 5940 C C . ASN B 1 323 ? -13.242 5.262 -17.672 1 95.81 323 ASN B C 1
ATOM 5942 O O . ASN B 1 323 ? -14.117 6.078 -17.391 1 95.81 323 ASN B O 1
ATOM 5946 N N . ARG B 1 324 ? -12.586 5.391 -18.797 1 96.62 324 ARG B N 1
ATOM 5947 C CA . ARG B 1 324 ? -12.742 6.391 -19.844 1 96.62 324 ARG B CA 1
ATOM 5948 C C . ARG B 1 324 ? -13.102 7.754 -19.25 1 96.62 324 ARG B C 1
ATOM 5950 O O . ARG B 1 324 ? -14.141 8.328 -19.594 1 96.62 324 ARG B O 1
ATOM 5957 N N . CYS B 1 325 ? -12.25 8.219 -18.469 1 98 325 CYS B N 1
ATOM 5958 C CA . CYS B 1 325 ? -12.516 9.469 -17.766 1 98 325 CYS B CA 1
ATOM 5959 C C . CYS B 1 325 ? -11.383 10.461 -17.953 1 98 325 CYS B C 1
ATOM 5961 O O . CYS B 1 325 ? -10.336 10.117 -18.516 1 98 325 CYS B O 1
ATOM 5963 N N . LYS B 1 326 ? -11.719 11.68 -17.656 1 98.62 326 LYS B N 1
ATOM 5964 C CA . LYS B 1 326 ? -10.742 12.773 -17.656 1 98.62 326 LYS B CA 1
ATOM 5965 C C . LYS B 1 326 ? -10.586 13.367 -16.25 1 98.62 326 LYS B C 1
ATOM 5967 O O . LYS B 1 326 ? -11.562 13.781 -15.641 1 98.62 326 LYS B O 1
ATOM 5972 N N . ILE B 1 327 ? -9.383 13.336 -15.773 1 98.69 327 ILE B N 1
ATOM 5973 C CA . ILE B 1 327 ? -9.07 13.82 -14.438 1 98.69 327 ILE B CA 1
ATOM 5974 C C . ILE B 1 327 ? -8.008 14.914 -14.508 1 98.69 327 ILE B C 1
ATOM 5976 O O . ILE B 1 327 ? -6.93 14.695 -15.078 1 98.69 327 ILE B O 1
ATOM 5980 N N . LYS B 1 328 ? -8.312 16.062 -13.961 1 98.19 328 LYS B N 1
ATOM 5981 C CA . LYS B 1 328 ? -7.355 17.172 -13.969 1 98.19 328 LYS B CA 1
ATOM 5982 C C . LYS B 1 328 ? -7.309 17.875 -12.617 1 98.19 328 LYS B C 1
ATOM 5984 O O . LYS B 1 328 ? -8.352 18.25 -12.07 1 98.19 328 LYS B O 1
ATOM 5989 N N . GLY B 1 329 ? -6.082 18.125 -12.133 1 96.62 329 GLY B N 1
ATOM 5990 C CA . GLY B 1 329 ? -5.945 18.844 -10.883 1 96.62 329 GLY B CA 1
ATOM 5991 C C . GLY B 1 329 ? -6.719 18.219 -9.742 1 96.62 329 GLY B C 1
ATOM 5992 O O . GLY B 1 329 ? -7.465 18.891 -9.039 1 96.62 329 GLY B O 1
ATOM 5993 N N . THR B 1 330 ? -6.578 16.984 -9.641 1 97.88 330 THR B N 1
ATOM 5994 C CA . THR B 1 330 ? -7.457 16.281 -8.711 1 97.88 330 THR B CA 1
ATOM 5995 C C . THR B 1 330 ? -6.664 15.305 -7.852 1 97.88 330 THR B C 1
ATOM 5997 O O . THR B 1 330 ? -5.73 14.656 -8.336 1 97.88 330 THR B O 1
ATOM 6000 N N . VAL B 1 331 ? -6.992 15.258 -6.562 1 97.31 331 VAL B N 1
ATOM 6001 C CA . VAL B 1 331 ? -6.508 14.227 -5.652 1 97.31 331 VAL B CA 1
ATOM 6002 C C . VAL B 1 331 ? -7.523 13.086 -5.578 1 97.31 331 VAL B C 1
ATOM 6004 O O . VAL B 1 331 ? -8.641 13.273 -5.098 1 97.31 331 VAL B O 1
ATOM 6007 N N . VAL B 1 332 ? -7.098 11.898 -6.066 1 98.25 332 VAL B N 1
ATOM 6008 C CA . VAL B 1 332 ? -7.996 10.75 -6.09 1 98.25 332 VAL B CA 1
ATOM 6009 C C . VAL B 1 332 ? -7.586 9.75 -5.012 1 98.25 332 VAL B C 1
ATOM 6011 O O . VAL B 1 332 ? -6.477 9.211 -5.047 1 98.25 332 VAL B O 1
ATOM 6014 N N . GLY B 1 333 ? -8.547 9.508 -4.129 1 97.31 333 GLY B N 1
ATOM 6015 C CA . GLY B 1 333 ? -8.273 8.609 -3.016 1 97.31 333 GLY B CA 1
ATOM 6016 C C . GLY B 1 333 ? -8.383 7.145 -3.387 1 97.31 333 GLY B C 1
ATOM 6017 O O . GLY B 1 333 ? -8.719 6.809 -4.523 1 97.31 333 GLY B O 1
ATOM 6018 N N . MET B 1 334 ? -8.164 6.324 -2.441 1 94.69 334 MET B N 1
ATOM 6019 C CA . MET B 1 334 ? -8.055 4.883 -2.637 1 94.69 334 MET B CA 1
ATOM 6020 C C . MET B 1 334 ? -9.406 4.285 -3.035 1 94.69 334 MET B C 1
ATOM 6022 O O . MET B 1 334 ? -10.453 4.75 -2.582 1 94.69 334 MET B O 1
ATOM 6026 N N . ARG B 1 335 ? -9.352 3.248 -3.871 1 93.5 335 ARG B N 1
ATOM 6027 C CA . ARG B 1 335 ? -10.5 2.432 -4.258 1 93.5 335 ARG B CA 1
ATOM 6028 C C . ARG B 1 335 ? -11.547 3.268 -4.977 1 93.5 335 ARG B C 1
ATOM 6030 O O . ARG B 1 335 ? -12.734 2.93 -4.965 1 93.5 335 ARG B O 1
ATOM 6037 N N . THR B 1 336 ? -11.141 4.371 -5.488 1 96.94 336 THR B N 1
ATOM 6038 C CA . THR B 1 336 ? -12.102 5.195 -6.223 1 96.94 336 THR B CA 1
ATOM 6039 C C . THR B 1 336 ? -12.477 4.539 -7.543 1 96.94 336 THR B C 1
ATOM 6041 O O . THR B 1 336 ? -11.609 4.07 -8.289 1 96.94 336 THR B O 1
ATOM 6044 N N . LYS B 1 337 ? -13.758 4.473 -7.77 1 96.12 337 LYS B N 1
ATOM 6045 C CA . LYS B 1 337 ? -14.281 4.016 -9.055 1 96.12 337 LYS B CA 1
ATOM 6046 C C . LYS B 1 337 ? -14.906 5.172 -9.828 1 96.12 337 LYS B C 1
ATOM 6048 O O . LYS B 1 337 ? -15.789 5.863 -9.32 1 96.12 337 LYS B O 1
ATOM 6053 N N . ILE B 1 338 ? -14.438 5.406 -11.016 1 97.81 338 ILE B N 1
ATOM 6054 C CA . ILE B 1 338 ? -14.961 6.473 -11.867 1 97.81 338 ILE B CA 1
ATOM 6055 C C . ILE B 1 338 ? -15.523 5.875 -13.148 1 97.81 338 ILE B C 1
ATOM 6057 O O . ILE B 1 338 ? -14.852 5.094 -13.828 1 97.81 338 ILE B O 1
ATOM 6061 N N . GLY B 1 339 ? -16.719 6.309 -13.484 1 96.81 339 GLY B N 1
ATOM 6062 C CA . GLY B 1 339 ? -17.422 5.762 -14.633 1 96.81 339 GLY B CA 1
ATOM 6063 C C . GLY B 1 339 ? -17.078 6.453 -15.93 1 96.81 339 GLY B C 1
ATOM 6064 O O . GLY B 1 339 ? -16.438 7.504 -15.93 1 96.81 339 GLY B O 1
ATOM 6065 N N . ASP B 1 340 ? -17.656 5.844 -17.016 1 97.25 340 ASP B N 1
ATOM 6066 C CA . ASP B 1 340 ? -17.344 6.27 -18.375 1 97.25 340 ASP B CA 1
ATOM 6067 C C . ASP B 1 340 ? -17.828 7.695 -18.625 1 97.25 340 ASP B C 1
ATOM 6069 O O . ASP B 1 340 ? -18.922 8.07 -18.203 1 97.25 340 ASP B O 1
ATOM 6073 N N . GLY B 1 341 ? -16.969 8.445 -19.328 1 98.06 341 GLY B N 1
ATOM 6074 C CA . GLY B 1 341 ? -17.375 9.766 -19.797 1 98.06 341 GLY B CA 1
ATOM 6075 C C . GLY B 1 341 ? -17.297 10.828 -18.703 1 98.06 341 GLY B C 1
ATOM 6076 O O . GLY B 1 341 ? -17.703 11.969 -18.922 1 98.06 341 GLY B O 1
ATOM 6077 N N . THR B 1 342 ? -16.812 10.484 -17.594 1 98.44 342 THR B N 1
ATOM 6078 C CA . THR B 1 342 ? -16.797 11.383 -16.453 1 98.44 342 THR B CA 1
ATOM 6079 C C . THR B 1 342 ? -15.586 12.305 -16.5 1 98.44 342 THR B C 1
ATOM 6081 O O . THR B 1 342 ? -14.5 11.883 -16.906 1 98.44 342 THR B O 1
ATOM 6084 N N . THR B 1 343 ? -15.828 13.57 -16.094 1 98.75 343 THR B N 1
ATOM 6085 C CA . THR B 1 343 ? -14.766 14.562 -15.992 1 98.75 343 THR B CA 1
ATOM 6086 C C . THR B 1 343 ? -14.688 15.133 -14.578 1 98.75 343 THR B C 1
ATOM 6088 O O . THR B 1 343 ? -15.695 15.586 -14.031 1 98.75 343 THR B O 1
ATOM 6091 N N . ILE B 1 344 ? -13.547 15.109 -13.992 1 98.81 344 ILE B N 1
ATOM 6092 C CA . ILE B 1 344 ? -13.312 15.648 -12.656 1 98.81 344 ILE B CA 1
ATOM 6093 C C . ILE B 1 344 ? -12.172 16.656 -12.695 1 98.81 344 ILE B C 1
ATOM 6095 O O . ILE B 1 344 ? -11.086 16.359 -13.18 1 98.81 344 ILE B O 1
ATOM 6099 N N . LYS B 1 345 ? -12.445 17.859 -12.172 1 98.25 345 LYS B N 1
ATOM 6100 C CA . LYS B 1 345 ? -11.453 18.922 -12.195 1 98.25 345 LYS B CA 1
ATOM 6101 C C . LYS B 1 345 ? -11.328 19.594 -10.828 1 98.25 345 LYS B C 1
ATOM 6103 O O . LYS B 1 345 ? -12.328 19.812 -10.156 1 98.25 345 LYS B O 1
ATOM 6108 N N . ASP B 1 346 ? -10.094 19.859 -10.438 1 97.5 346 ASP B N 1
ATOM 6109 C CA . ASP B 1 346 ? -9.797 20.672 -9.258 1 97.5 346 ASP B CA 1
ATOM 6110 C C . ASP B 1 346 ? -10.586 20.172 -8.047 1 97.5 346 ASP B C 1
ATOM 6112 O O . ASP B 1 346 ? -11.266 20.969 -7.379 1 97.5 346 ASP B O 1
ATOM 6116 N N . SER B 1 347 ? -10.484 18.891 -7.797 1 98.62 347 SER B N 1
ATOM 6117 C CA . SER B 1 347 ? -11.328 18.312 -6.75 1 98.62 347 SER B CA 1
ATOM 6118 C C . SER B 1 347 ? -10.547 17.328 -5.891 1 98.62 347 SER B C 1
ATOM 6120 O O . SER B 1 347 ? -9.43 16.938 -6.238 1 98.62 347 SER B O 1
ATOM 6122 N N . VAL B 1 348 ? -11.094 17.047 -4.73 1 98.25 348 VAL B N 1
ATOM 6123 C CA . VAL B 1 348 ? -10.586 16.031 -3.812 1 98.25 348 VAL B CA 1
ATOM 6124 C C . VAL B 1 348 ? -11.602 14.906 -3.684 1 98.25 348 VAL B C 1
ATOM 6126 O O . VAL B 1 348 ? -12.703 15.102 -3.156 1 98.25 348 VAL B O 1
ATOM 6129 N N . ILE B 1 349 ? -11.242 13.781 -4.266 1 98.69 349 ILE B N 1
ATOM 6130 C CA . ILE B 1 349 ? -12.055 12.578 -4.117 1 98.69 349 ILE B CA 1
ATOM 6131 C C . ILE B 1 349 ? -11.43 11.664 -3.064 1 98.69 349 ILE B C 1
ATOM 6133 O O . ILE B 1 349 ? -10.352 11.102 -3.277 1 98.69 349 ILE B O 1
ATOM 6137 N N . MET B 1 350 ? -12.117 11.422 -1.964 1 97.62 350 MET B N 1
ATOM 6138 C CA . MET B 1 350 ? -11.5 10.75 -0.823 1 97.62 350 MET B CA 1
ATOM 6139 C C . MET B 1 350 ? -11.484 9.234 -1.019 1 97.62 350 MET B C 1
ATOM 6141 O O . MET B 1 350 ? -10.68 8.531 -0.407 1 97.62 350 MET B O 1
ATOM 6145 N N . GLY B 1 351 ? -12.398 8.742 -1.861 1 96.75 351 GLY B N 1
ATOM 6146 C CA . GLY B 1 351 ? -12.367 7.316 -2.154 1 96.75 351 GLY B CA 1
ATOM 6147 C C . GLY B 1 351 ? -13.359 6.516 -1.328 1 96.75 351 GLY B C 1
ATOM 6148 O O . GLY B 1 351 ? -14.445 7.008 -0.998 1 96.75 351 GLY B O 1
ATOM 6149 N N . SER B 1 352 ? -13.031 5.184 -1.186 1 94.88 352 SER B N 1
ATOM 6150 C CA . SER B 1 352 ? -13.969 4.277 -0.539 1 94.88 352 SER B CA 1
ATOM 6151 C C . SER B 1 352 ? -13.258 3.311 0.398 1 94.88 352 SER B C 1
ATOM 6153 O O . SER B 1 352 ? -12.07 3.016 0.21 1 94.88 352 SER B O 1
ATOM 6155 N N . ASP B 1 353 ? -14.055 2.854 1.38 1 88.62 353 ASP B N 1
ATOM 6156 C CA . ASP B 1 353 ? -13.508 1.884 2.324 1 88.62 353 ASP B CA 1
ATOM 6157 C C . ASP B 1 353 ? -13.602 0.464 1.771 1 88.62 353 ASP B C 1
ATOM 6159 O O . ASP B 1 353 ? -12.859 -0.425 2.193 1 88.62 353 ASP B O 1
ATOM 6163 N N . VAL B 1 354 ? -14.508 0.264 0.806 1 86.62 354 VAL B N 1
ATOM 6164 C CA . VAL B 1 354 ? -14.75 -1.072 0.272 1 86.62 354 VAL B CA 1
ATOM 6165 C C . VAL B 1 354 ? -15.062 -0.985 -1.221 1 86.62 354 VAL B C 1
ATOM 6167 O O . VAL B 1 354 ? -15.484 0.064 -1.712 1 86.62 354 VAL B O 1
ATOM 6170 N N . TYR B 1 355 ? -14.703 -2.162 -1.886 1 86 355 TYR B N 1
ATOM 6171 C CA . TYR B 1 355 ? -15.211 -2.305 -3.246 1 86 355 TYR B CA 1
ATOM 6172 C C . TYR B 1 355 ? -16.641 -2.809 -3.24 1 86 355 TYR B C 1
ATOM 6174 O O . TYR B 1 355 ? -16.984 -3.758 -2.525 1 86 355 TYR B O 1
ATOM 6182 N N . GLU B 1 356 ? -17.422 -2.1 -3.896 1 81.81 356 GLU B N 1
ATOM 6183 C CA . GLU B 1 356 ? -18.766 -2.633 -4.051 1 81.81 356 GLU B CA 1
ATOM 6184 C C . GLU B 1 356 ? -18.875 -3.521 -5.285 1 81.81 356 GLU B C 1
ATOM 6186 O O . GLU B 1 356 ? -18.531 -3.094 -6.395 1 81.81 356 GLU B O 1
ATOM 6191 N N . ILE B 1 357 ? -18.734 -4.973 -5.164 1 62.16 357 ILE B N 1
ATOM 6192 C CA . ILE B 1 357 ? -18.797 -5.93 -6.262 1 62.16 357 ILE B CA 1
ATOM 6193 C C . ILE B 1 357 ? -20.234 -6.023 -6.785 1 62.16 357 ILE B C 1
ATOM 6195 O O . ILE B 1 357 ? -21.188 -6.109 -6.004 1 62.16 357 ILE B O 1
ATOM 6199 N N . GLU B 1 358 ? -20.344 -5.512 -7.973 1 54.81 358 GLU B N 1
ATOM 6200 C CA . GLU B 1 358 ? -21.672 -5.688 -8.562 1 54.81 358 GLU B CA 1
ATOM 6201 C C . GLU B 1 358 ? -22.062 -7.16 -8.594 1 54.81 358 GLU B C 1
ATOM 6203 O O . GLU B 1 358 ? -21.281 -8.008 -9.031 1 54.81 358 GLU B O 1
ATOM 6208 N N . ASP B 1 359 ? -22.484 -7.828 -7.598 1 44.5 359 ASP B N 1
ATOM 6209 C CA . ASP B 1 359 ? -23.047 -9.164 -7.746 1 44.5 359 ASP B CA 1
ATOM 6210 C C . ASP B 1 359 ? -23.672 -9.352 -9.125 1 44.5 359 ASP B C 1
ATOM 6212 O O . ASP B 1 359 ? -24.516 -8.555 -9.539 1 44.5 359 ASP B O 1
ATOM 6216 N N . ASP B 1 360 ? -22.938 -9.922 -10.086 1 42.41 360 ASP B N 1
ATOM 6217 C CA . ASP B 1 360 ? -23.625 -10.297 -11.32 1 42.41 360 ASP B CA 1
ATOM 6218 C C . ASP B 1 360 ? -25.078 -10.695 -11.031 1 42.41 360 ASP B C 1
ATOM 6220 O O . ASP B 1 360 ? -25.891 -10.766 -11.945 1 42.41 360 ASP B O 1
ATOM 6224 N N . GLY B 1 361 ? -25.266 -12.016 -10.32 1 35.81 361 GLY B N 1
ATOM 6225 C CA . GLY B 1 361 ? -26.578 -12.625 -10.438 1 35.81 361 GLY B CA 1
ATOM 6226 C C . GLY B 1 361 ? -27.719 -11.656 -10.125 1 35.81 361 GLY B C 1
ATOM 6227 O O . GLY B 1 361 ? -28.359 -11.141 -11.039 1 35.81 361 GLY B O 1
ATOM 6228 N N . GLU B 1 362 ? -28.469 -12.117 -8.859 1 34.38 362 GLU B N 1
ATOM 6229 C CA . GLU B 1 362 ? -29.828 -11.617 -8.625 1 34.38 362 GLU B CA 1
ATOM 6230 C C . GLU B 1 362 ? -29.859 -10.086 -8.609 1 34.38 362 GLU B C 1
ATOM 6232 O O . GLU B 1 362 ? -29.156 -9.453 -7.812 1 34.38 362 GLU B O 1
ATOM 6237 N N . SER B 1 363 ? -29.938 -9.492 -9.758 1 35.69 363 SER B N 1
ATOM 6238 C CA . SER B 1 363 ? -30.781 -8.336 -10.023 1 35.69 363 SER B CA 1
ATOM 6239 C C . SER B 1 363 ? -31.812 -8.133 -8.914 1 35.69 363 SER B C 1
ATOM 6241 O O . SER B 1 363 ? -32.875 -8.781 -8.906 1 35.69 363 SER B O 1
ATOM 6243 N N . ASN B 1 364 ? -31.719 -8.609 -7.809 1 33.25 364 ASN B N 1
ATOM 6244 C CA . ASN B 1 364 ? -32.875 -7.871 -7.309 1 33.25 364 ASN B CA 1
ATOM 6245 C C . ASN B 1 364 ? -32.906 -6.441 -7.844 1 33.25 364 ASN B C 1
ATOM 6247 O O . ASN B 1 364 ? -32.031 -5.633 -7.5 1 33.25 364 ASN B O 1
ATOM 6251 N N . THR B 1 365 ? -33.25 -6.289 -9.188 1 37.06 365 THR B N 1
ATOM 6252 C CA . THR B 1 365 ? -33.875 -5.215 -9.93 1 37.06 365 THR B CA 1
ATOM 6253 C C . THR B 1 365 ? -34.281 -4.074 -9 1 37.06 365 THR B C 1
ATOM 6255 O O . THR B 1 365 ? -34.406 -2.924 -9.43 1 37.06 365 THR B O 1
ATOM 6258 N N . ASN B 1 366 ? -34.969 -4.496 -7.906 1 37.62 366 ASN B N 1
ATOM 6259 C CA . ASN B 1 366 ? -35.719 -3.463 -7.211 1 37.62 366 ASN B CA 1
ATOM 6260 C C . ASN B 1 366 ? -34.812 -2.482 -6.484 1 37.62 366 ASN B C 1
ATOM 6262 O O . ASN B 1 366 ? -35.281 -1.462 -5.969 1 37.62 366 ASN B O 1
ATOM 6266 N N . SER B 1 367 ? -33.75 -2.971 -5.68 1 44.09 367 SER B N 1
ATOM 6267 C CA . SER B 1 367 ? -33.25 -1.896 -4.812 1 44.09 367 SER B CA 1
ATOM 6268 C C . SER B 1 367 ? -32.312 -0.975 -5.555 1 44.09 367 SER B C 1
ATOM 6270 O O . SER B 1 367 ? -31.219 -1.4 -5.965 1 44.09 367 SER B O 1
ATOM 6272 N N . LYS B 1 368 ? -32.656 0.158 -6.305 1 52.22 368 LYS B N 1
ATOM 6273 C CA . LYS B 1 368 ? -32.562 1.507 -6.852 1 52.22 368 LYS B CA 1
ATOM 6274 C C . LYS B 1 368 ? -31.391 2.262 -6.223 1 52.22 368 LYS B C 1
ATOM 6276 O O . LYS B 1 368 ? -31.281 3.482 -6.367 1 52.22 368 LYS B O 1
ATOM 6281 N N . SER B 1 369 ? -30.312 1.618 -5.516 1 81.38 369 SER B N 1
ATOM 6282 C CA . SER B 1 369 ? -29.406 2.488 -4.773 1 81.38 369 SER B CA 1
ATOM 6283 C C . SER B 1 369 ? -28.141 2.775 -5.574 1 81.38 369 SER B C 1
ATOM 6285 O O . SER B 1 369 ? -27.688 1.937 -6.355 1 81.38 369 SER B O 1
ATOM 6287 N N . VAL B 1 370 ? -27.75 3.986 -5.836 1 93.25 370 VAL B N 1
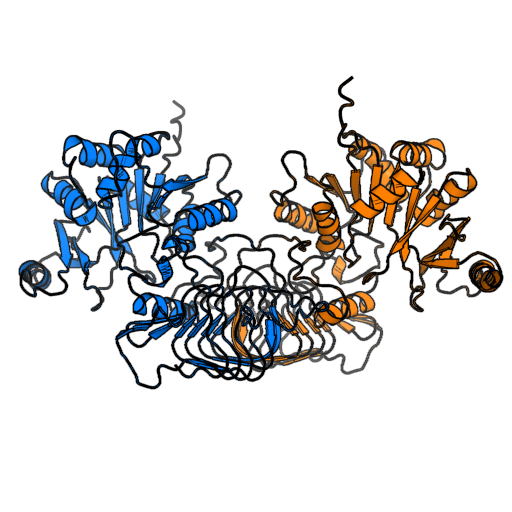ATOM 6288 C CA . VAL B 1 370 ? -26.516 4.477 -6.445 1 93.25 370 VAL B CA 1
ATOM 6289 C C . VAL B 1 370 ? -25.312 3.789 -5.805 1 93.25 370 VAL B C 1
ATOM 6291 O O . VAL B 1 370 ? -25.188 3.764 -4.578 1 93.25 370 VAL B O 1
ATOM 6294 N N . PRO B 1 371 ? -24.516 3.031 -6.68 1 94.06 371 PRO B N 1
ATOM 6295 C CA . PRO B 1 371 ? -23.328 2.379 -6.102 1 94.06 371 PRO B CA 1
ATOM 6296 C C . PRO B 1 371 ? -22.312 3.375 -5.566 1 94.06 371 PRO B C 1
ATOM 6298 O O . PRO B 1 371 ? -22.328 4.555 -5.934 1 94.06 371 PRO B O 1
ATOM 6301 N N . ILE B 1 372 ? -21.453 2.871 -4.711 1 95.62 372 ILE B N 1
ATOM 6302 C CA . ILE B 1 372 ? -20.344 3.697 -4.246 1 95.62 372 ILE B CA 1
ATOM 6303 C C . ILE B 1 372 ? -19.453 4.078 -5.426 1 95.62 372 ILE B C 1
ATOM 6305 O O . ILE B 1 372 ? -19.172 3.246 -6.285 1 95.62 372 ILE B O 1
ATOM 6309 N N . GLY B 1 373 ? -19.031 5.277 -5.465 1 96.62 373 GLY B N 1
ATOM 6310 C CA . GLY B 1 373 ? -18.219 5.758 -6.566 1 96.62 373 GLY B CA 1
ATOM 6311 C C . GLY B 1 373 ? -18.875 6.879 -7.352 1 96.62 373 GLY B C 1
ATOM 6312 O O . GLY B 1 373 ? -19.766 7.555 -6.848 1 96.62 373 GLY B O 1
ATOM 6313 N N . ILE B 1 374 ? -18.297 7.18 -8.5 1 98.19 374 ILE B N 1
ATOM 6314 C CA . ILE B 1 374 ? -18.781 8.242 -9.375 1 98.19 374 ILE B CA 1
ATOM 6315 C C . ILE B 1 374 ? -19.328 7.645 -10.664 1 98.19 374 ILE B C 1
ATOM 6317 O O . ILE B 1 374 ? -18.609 6.973 -11.406 1 98.19 374 ILE B O 1
ATOM 6321 N N . GLY B 1 375 ? -20.547 7.902 -10.945 1 97.56 375 GLY B N 1
ATOM 6322 C CA . GL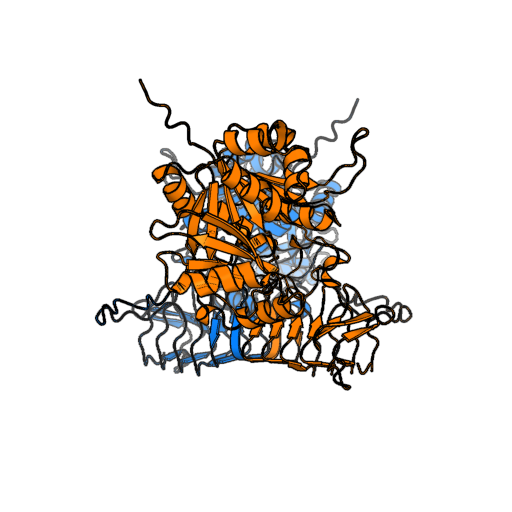Y B 1 375 ? -21.234 7.316 -12.078 1 97.56 375 GLY B CA 1
ATOM 6323 C C . GLY B 1 375 ? -20.812 7.914 -13.406 1 97.56 375 GLY B C 1
ATOM 6324 O O . GLY B 1 375 ? -20.078 8.906 -13.445 1 97.56 375 GLY B O 1
ATOM 6325 N N . GLU B 1 376 ? -21.391 7.324 -14.477 1 97.81 376 GLU B N 1
ATOM 6326 C CA . GLU B 1 376 ? -21.016 7.684 -15.844 1 97.81 376 GLU B CA 1
ATOM 6327 C C . GLU B 1 376 ? -21.5 9.094 -16.203 1 97.81 376 GLU B C 1
ATOM 6329 O O . GLU B 1 376 ? -22.5 9.555 -15.672 1 97.81 376 GLU B O 1
ATOM 6334 N N . ASN B 1 377 ? -20.766 9.711 -17.062 1 98.44 377 ASN B N 1
ATOM 6335 C CA . ASN B 1 377 ? -21.125 11 -17.656 1 98.44 377 ASN B CA 1
ATOM 6336 C C . ASN B 1 377 ? -21.344 12.062 -16.594 1 98.44 377 ASN B C 1
ATOM 6338 O O . ASN B 1 377 ? -22.297 12.844 -16.672 1 98.44 377 ASN B O 1
ATOM 6342 N N . THR B 1 378 ? -20.531 12.008 -15.602 1 98.44 378 THR B N 1
ATOM 6343 C CA . THR B 1 378 ? -20.641 12.945 -14.492 1 98.44 378 THR B CA 1
ATOM 6344 C C . THR B 1 378 ? -19.531 13.992 -14.547 1 98.44 378 THR B C 1
ATOM 6346 O O . THR B 1 378 ? -18.438 13.711 -15.023 1 98.44 378 THR B O 1
ATOM 6349 N N . GLU B 1 379 ? -19.906 15.234 -14.102 1 98.75 379 GLU B N 1
ATOM 6350 C CA . GLU B 1 379 ? -18.953 16.344 -14.039 1 98.75 379 GLU B CA 1
ATOM 6351 C C . GLU B 1 379 ? -18.812 16.859 -12.609 1 98.75 379 GLU B C 1
ATOM 6353 O O . GLU B 1 379 ? -19.797 17.219 -11.969 1 98.75 379 GLU B O 1
ATOM 6358 N N . ILE B 1 380 ? -17.609 16.859 -12.117 1 98.75 380 ILE B N 1
ATOM 6359 C CA . ILE B 1 380 ? -17.312 17.375 -10.789 1 98.75 380 ILE B CA 1
ATOM 6360 C C . ILE B 1 380 ? -16.234 18.438 -10.875 1 98.75 380 ILE B C 1
ATOM 6362 O O . ILE B 1 380 ? -15.172 18.203 -11.469 1 98.75 380 ILE B O 1
ATOM 6366 N N . LYS B 1 381 ? -16.5 19.625 -10.297 1 98.19 381 LYS B N 1
ATOM 6367 C CA . LYS B 1 381 ? -15.531 20.719 -10.32 1 98.19 381 LYS B CA 1
ATOM 6368 C C . LYS B 1 381 ? -15.445 21.406 -8.961 1 98.19 381 LYS B C 1
ATOM 6370 O O . LYS B 1 381 ? -16.469 21.781 -8.383 1 98.19 381 LYS B O 1
ATOM 6375 N N . LYS B 1 382 ? -14.219 21.578 -8.43 1 97.62 382 LYS B N 1
ATOM 6376 C CA . LYS B 1 382 ? -13.938 22.312 -7.199 1 97.62 382 LYS B CA 1
ATOM 6377 C C . LYS B 1 382 ? -14.773 21.781 -6.035 1 97.62 382 LYS B C 1
ATOM 6379 O O . LYS B 1 382 ? -15.492 22.531 -5.383 1 97.62 382 LYS B O 1
ATOM 6384 N N . ALA B 1 383 ? -14.625 20.516 -5.793 1 98.5 383 ALA B N 1
ATOM 6385 C CA . ALA B 1 383 ? -15.438 19.859 -4.777 1 98.5 383 ALA B CA 1
ATOM 6386 C C . ALA B 1 383 ? -14.594 18.891 -3.941 1 98.5 383 ALA B C 1
ATOM 6388 O O . ALA B 1 383 ? -13.492 18.516 -4.348 1 98.5 383 ALA B O 1
ATOM 6389 N N . ILE B 1 384 ? -15.047 18.656 -2.777 1 98.44 384 ILE B N 1
ATOM 6390 C CA . ILE B 1 384 ? -14.586 17.562 -1.938 1 98.44 384 ILE B CA 1
ATOM 6391 C C . ILE B 1 384 ? -15.656 16.469 -1.861 1 98.44 384 ILE B C 1
ATOM 6393 O O . ILE B 1 384 ? -16.781 16.734 -1.426 1 98.44 384 ILE B O 1
ATOM 6397 N N . VAL B 1 385 ? -15.344 15.336 -2.387 1 98.62 385 VAL B N 1
ATOM 6398 C CA . VAL B 1 385 ? -16.234 14.188 -2.264 1 98.62 385 VAL B CA 1
ATOM 6399 C C . VAL B 1 385 ? -15.75 13.273 -1.146 1 98.62 385 VAL B C 1
ATOM 6401 O O . VAL B 1 385 ? -14.719 12.602 -1.285 1 98.62 385 VAL B O 1
ATOM 6404 N N . ASP B 1 386 ? -16.484 13.211 -0.075 1 98.06 386 ASP B N 1
ATOM 6405 C CA . ASP B 1 386 ? -16.062 12.453 1.103 1 98.06 386 ASP B CA 1
ATOM 6406 C C . ASP B 1 386 ? -16.172 10.953 0.857 1 98.06 386 ASP B C 1
ATOM 6408 O O . ASP B 1 386 ? -16.594 10.523 -0.22 1 98.06 386 ASP B O 1
ATOM 6412 N N . LYS B 1 387 ? -15.805 10.172 1.812 1 96.56 387 LYS B N 1
ATOM 6413 C CA . LYS B 1 387 ? -15.656 8.727 1.686 1 96.56 387 LYS B CA 1
ATOM 6414 C C . LYS B 1 387 ? -17 8.055 1.41 1 96.56 387 LYS B C 1
ATOM 6416 O O . LYS B 1 387 ? -18.016 8.461 1.962 1 96.56 387 LYS B O 1
ATOM 6421 N N . ASN B 1 388 ? -16.969 7.035 0.601 1 96.25 388 ASN B N 1
ATOM 6422 C CA . ASN B 1 388 ? -18.094 6.133 0.34 1 96.25 388 ASN B CA 1
ATOM 6423 C C . ASN B 1 388 ? -19.266 6.875 -0.274 1 96.25 388 ASN B C 1
ATOM 6425 O O . ASN B 1 388 ? -20.422 6.426 -0.171 1 96.25 388 ASN B O 1
ATOM 6429 N N . ALA B 1 389 ? -19 8.031 -0.806 1 96.94 389 ALA B N 1
ATOM 6430 C CA . ALA B 1 389 ? -20.078 8.758 -1.484 1 96.94 389 ALA B CA 1
ATOM 6431 C C . ALA B 1 389 ? -20.594 7.977 -2.686 1 96.94 389 ALA B C 1
ATOM 6433 O O . ALA B 1 389 ? -19.828 7.293 -3.369 1 96.94 389 ALA B O 1
ATOM 6434 N N . ARG B 1 390 ? -21.891 8.094 -2.885 1 97.56 390 ARG B N 1
ATOM 6435 C CA . ARG B 1 390 ? -22.594 7.457 -3.99 1 97.56 390 ARG B CA 1
ATOM 6436 C C . ARG B 1 390 ? -23.125 8.492 -4.98 1 97.56 390 ARG B C 1
ATOM 6438 O O . ARG B 1 390 ? -24.219 9.023 -4.809 1 97.56 390 ARG B O 1
ATOM 6445 N N . ILE B 1 391 ? -22.312 8.734 -6.023 1 98.12 391 ILE B N 1
ATOM 6446 C CA . ILE B 1 391 ? -22.688 9.734 -7.02 1 98.12 391 ILE B CA 1
ATOM 6447 C C . ILE B 1 391 ? -23.25 9.047 -8.258 1 98.12 391 ILE B C 1
ATOM 6449 O O . ILE B 1 391 ? -22.562 8.242 -8.898 1 98.12 391 ILE B O 1
ATOM 6453 N N . GLY B 1 392 ? -24.422 9.383 -8.594 1 97.5 392 GLY B N 1
ATOM 6454 C CA . GLY B 1 392 ? -25.125 8.727 -9.695 1 97.5 392 GLY B CA 1
ATOM 6455 C C . GLY B 1 392 ? -24.578 9.117 -11.055 1 97.5 392 GLY B C 1
ATOM 6456 O O . GLY B 1 392 ? -23.484 9.664 -11.164 1 97.5 392 GLY B O 1
ATOM 6457 N N . LYS B 1 393 ? -25.391 8.75 -12.094 1 97.81 393 LYS B N 1
ATOM 6458 C CA . LYS B 1 393 ? -25.031 9.016 -13.484 1 97.81 393 LYS B CA 1
ATOM 6459 C C . LYS B 1 393 ? -25.562 10.383 -13.938 1 97.81 393 LYS B C 1
ATOM 6461 O O . LYS B 1 393 ? -26.594 10.844 -13.453 1 97.81 393 LYS B O 1
ATOM 6466 N N . ASN B 1 394 ? -24.828 10.977 -14.883 1 98.38 394 ASN B N 1
ATOM 6467 C CA . ASN B 1 394 ? -25.234 12.25 -15.477 1 98.38 394 ASN B CA 1
ATOM 6468 C C . ASN B 1 394 ? -25.422 13.328 -14.414 1 98.38 394 ASN B C 1
ATOM 6470 O O . ASN B 1 394 ? -26.375 14.094 -14.461 1 98.38 394 ASN B O 1
ATOM 6474 N N . VAL B 1 395 ? -24.531 13.328 -13.453 1 98.12 395 VAL B N 1
ATOM 6475 C CA . VAL B 1 395 ? -24.578 14.289 -12.352 1 98.12 395 VAL B CA 1
ATOM 6476 C C . VAL B 1 395 ? -23.594 15.43 -12.617 1 98.12 395 VAL B C 1
ATOM 6478 O O . VAL B 1 395 ? -22.547 15.227 -13.242 1 98.12 395 VAL B O 1
ATOM 6481 N N . LYS B 1 396 ? -23.969 16.656 -12.195 1 98.38 396 LYS B N 1
ATOM 6482 C CA . LYS B 1 396 ? -23.062 17.812 -12.219 1 98.38 396 LYS B CA 1
ATOM 6483 C C . LYS B 1 396 ? -22.906 18.406 -10.828 1 98.38 396 LYS B C 1
ATOM 6485 O O . LYS B 1 396 ? -23.875 18.859 -10.219 1 98.38 396 LYS B O 1
ATOM 6490 N N . ILE B 1 397 ? -21.766 18.312 -10.305 1 98.19 397 ILE B N 1
ATOM 6491 C CA . ILE B 1 397 ? -21.406 18.953 -9.047 1 98.19 397 ILE B CA 1
ATOM 6492 C C . ILE B 1 397 ? -20.438 20.109 -9.305 1 98.19 397 ILE B C 1
ATOM 6494 O O . ILE B 1 397 ? -19.219 19.922 -9.312 1 98.19 397 ILE B O 1
ATOM 6498 N N . ILE B 1 398 ? -20.953 21.359 -9.516 1 97.12 398 ILE B N 1
ATOM 6499 C CA . ILE B 1 398 ? -20.125 22.438 -10.047 1 97.12 398 ILE B CA 1
ATOM 6500 C C . ILE B 1 398 ? -20.469 23.75 -9.344 1 97.12 398 ILE B C 1
ATOM 6502 O O . ILE B 1 398 ? -20 24.812 -9.742 1 97.12 398 ILE B O 1
ATOM 6506 N N . ASN B 1 399 ? -21.25 23.688 -8.227 1 96.31 399 ASN B N 1
ATOM 6507 C CA . ASN B 1 399 ? -21.703 24.922 -7.602 1 96.31 399 ASN B CA 1
ATOM 6508 C C . ASN B 1 399 ? -22.172 25.938 -8.641 1 96.31 399 ASN B C 1
ATOM 6510 O O . ASN B 1 399 ? -21.672 27.062 -8.688 1 96.31 399 ASN B O 1
ATOM 6514 N N . LYS B 1 400 ? -23.172 25.641 -9.367 1 92.06 400 LYS B N 1
ATOM 6515 C CA . LYS B 1 400 ? -23.641 26.359 -10.539 1 92.06 400 LYS B CA 1
ATOM 6516 C C . LYS B 1 400 ? -24 27.797 -10.195 1 92.06 400 LYS B C 1
ATOM 6518 O O . LYS B 1 400 ? -23.828 28.703 -11.016 1 92.06 400 LYS B O 1
ATOM 6523 N N . ASP B 1 401 ? -24.453 28.031 -8.977 1 92.75 401 ASP B N 1
ATOM 6524 C CA . ASP B 1 401 ? -24.922 29.359 -8.586 1 92.75 401 ASP B CA 1
ATOM 6525 C C . ASP B 1 401 ? -23.828 30.125 -7.852 1 92.75 401 ASP B C 1
ATOM 6527 O O . ASP B 1 401 ? -24.078 31.234 -7.367 1 92.75 401 ASP B O 1
ATOM 6531 N N . ASN B 1 402 ? -22.656 29.594 -7.645 1 93.94 402 ASN B N 1
ATOM 6532 C CA . ASN B 1 402 ? -21.5 30.219 -7.008 1 93.94 402 ASN B CA 1
ATOM 6533 C C . ASN B 1 402 ? -21.812 30.656 -5.582 1 93.94 402 ASN B C 1
ATOM 6535 O O . ASN B 1 402 ? -21.531 31.797 -5.199 1 93.94 402 ASN B O 1
ATOM 6539 N N . VAL B 1 403 ? -22.531 29.734 -4.879 1 94.94 403 VAL B N 1
ATOM 6540 C CA . VAL B 1 403 ? -22.906 29.984 -3.49 1 94.94 403 VAL B CA 1
ATOM 6541 C C . VAL B 1 403 ? -21.672 29.891 -2.598 1 94.94 403 VAL B C 1
ATOM 6543 O O . VAL B 1 403 ? -20.844 29 -2.773 1 94.94 403 VAL B O 1
ATOM 6546 N N . GLU B 1 404 ? -21.469 30.812 -1.754 1 95 404 GLU B N 1
ATOM 6547 C CA . GLU B 1 404 ? -20.297 30.828 -0.875 1 95 404 GLU B CA 1
ATOM 6548 C C . GLU B 1 404 ? -20.469 29.875 0.294 1 95 404 GLU B C 1
ATOM 6550 O O . GLU B 1 404 ? -19.562 29.109 0.615 1 95 404 GLU B O 1
ATOM 6555 N N . GLU B 1 405 ? -21.625 29.969 0.969 1 95 405 GLU B N 1
ATOM 6556 C CA . GLU B 1 405 ? -21.984 29.094 2.08 1 95 405 GLU B CA 1
ATOM 6557 C C . GLU B 1 405 ? -23.391 28.531 1.914 1 95 405 GLU B C 1
ATOM 6559 O O . GLU B 1 405 ? -24.328 29.266 1.572 1 95 405 GLU B O 1
ATOM 6564 N N . GLY B 1 406 ? -23.531 27.219 2.002 1 93.12 406 GLY B N 1
ATOM 6565 C CA . GLY B 1 406 ? -24.828 26.578 1.908 1 93.12 406 GLY B CA 1
ATOM 6566 C C . GLY B 1 406 ? -24.891 25.266 2.666 1 93.12 406 GLY B C 1
ATOM 6567 O O . GLY B 1 406 ? -23.953 24.453 2.611 1 93.12 406 GLY B O 1
ATOM 6568 N N . GLU B 1 407 ? -25.953 25.094 3.436 1 91.31 407 GLU B N 1
ATOM 6569 C CA . GLU B 1 407 ? -26.156 23.875 4.199 1 91.31 407 GLU B CA 1
ATOM 6570 C C . GLU B 1 407 ? -27.281 23.031 3.596 1 91.31 407 GLU B C 1
ATOM 6572 O O . GLU B 1 407 ? -28.453 23.266 3.861 1 91.31 407 GLU B O 1
ATOM 6577 N N . MET B 1 408 ? -26.953 22.125 2.771 1 91.69 408 MET B N 1
ATOM 6578 C CA . MET B 1 408 ? -27.906 21.219 2.146 1 91.69 408 MET B CA 1
ATOM 6579 C C . MET B 1 408 ? -27.641 19.781 2.586 1 91.69 408 MET B C 1
ATOM 6581 O O . MET B 1 408 ? -27.547 18.875 1.751 1 91.69 408 MET B O 1
ATOM 6585 N N . GLU B 1 409 ? -27.5 19.531 3.797 1 90.88 409 GLU B N 1
ATOM 6586 C CA . GLU B 1 409 ? -27.156 18.219 4.34 1 90.88 409 GLU B CA 1
ATOM 6587 C C . GLU B 1 409 ? -28.234 17.188 4.016 1 90.88 409 GLU B C 1
ATOM 6589 O O . GLU B 1 409 ? -27.938 16 3.834 1 90.88 409 GLU B O 1
ATOM 6594 N N . GLY B 1 410 ? -29.438 17.625 3.898 1 90 410 GLY B N 1
ATOM 6595 C CA . GLY B 1 410 ? -30.547 16.734 3.598 1 90 410 GLY B CA 1
ATOM 6596 C C . GLY B 1 410 ? -30.422 16.062 2.248 1 90 410 GLY B C 1
ATOM 6597 O O . GLY B 1 410 ? -30.922 14.953 2.055 1 90 410 GLY B O 1
ATOM 6598 N N . ILE B 1 411 ? -29.75 16.812 1.396 1 91.25 411 ILE B N 1
ATOM 6599 C CA . ILE B 1 411 ? -29.609 16.219 0.073 1 91.25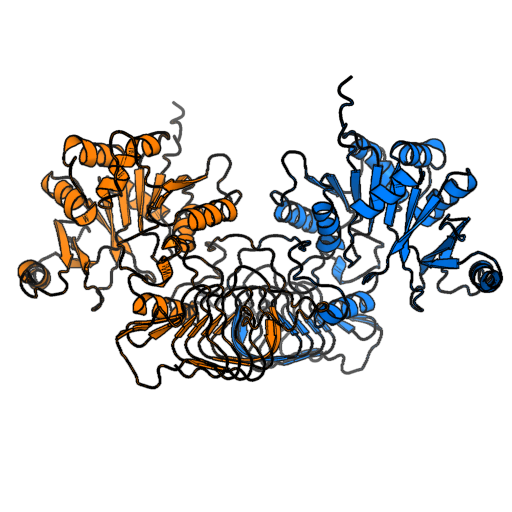 411 ILE B CA 1
ATOM 6600 C C . ILE B 1 411 ? -28.188 15.711 -0.119 1 91.25 411 ILE B C 1
ATOM 6602 O O . ILE B 1 411 ? -27.797 15.312 -1.222 1 91.25 411 ILE B O 1
ATOM 6606 N N . GLY B 1 412 ? -27.344 15.906 0.871 1 94.69 412 GLY B N 1
ATOM 6607 C CA . GLY B 1 412 ? -26.109 15.141 0.907 1 94.69 412 GLY B CA 1
ATOM 6608 C C . GLY B 1 412 ? -24.875 15.992 0.697 1 94.69 412 GLY B C 1
ATOM 6609 O O . GLY B 1 412 ? -23.781 15.461 0.455 1 94.69 412 GLY B O 1
ATOM 6610 N N . TYR B 1 413 ? -25 17.359 0.668 1 95.94 413 TYR B N 1
ATOM 6611 C CA . TYR B 1 413 ? -23.781 18.156 0.482 1 95.94 413 TYR B CA 1
ATOM 6612 C C . TYR B 1 413 ? -23.875 19.469 1.243 1 95.94 413 TYR B C 1
ATOM 6614 O O . TYR B 1 413 ? -24.953 19.859 1.715 1 95.94 413 TYR B O 1
ATOM 6622 N N . ILE B 1 414 ? -22.797 20.125 1.481 1 95.94 414 ILE B N 1
ATOM 6623 C CA . ILE B 1 414 ? -22.641 21.453 2.064 1 95.94 414 ILE B CA 1
ATOM 6624 C C . ILE B 1 414 ? -21.688 22.281 1.203 1 95.94 414 ILE B C 1
ATOM 6626 O O . ILE B 1 414 ? -20.828 21.734 0.51 1 95.94 414 ILE B O 1
ATOM 6630 N N . ILE B 1 415 ? -21.922 23.531 1.141 1 95.88 415 ILE B N 1
ATOM 6631 C CA . ILE B 1 415 ? -21 24.438 0.478 1 95.88 415 ILE B CA 1
ATOM 6632 C C . ILE B 1 415 ? -20.266 25.281 1.521 1 95.88 415 ILE B C 1
ATOM 6634 O O . ILE B 1 415 ? -20.906 25.906 2.373 1 95.88 415 ILE B O 1
ATOM 6638 N N . SER B 1 416 ? -19.047 25.203 1.518 1 93.81 416 SER B N 1
ATOM 6639 C CA . SER B 1 416 ? -18.188 25.984 2.414 1 93.81 416 SER B CA 1
ATOM 6640 C C . SER B 1 416 ? -17.078 26.688 1.645 1 93.81 416 SER B C 1
ATOM 6642 O O . SER B 1 416 ? -16.234 26.047 1.037 1 93.81 416 SER B O 1
ATOM 6644 N N . GLY B 1 417 ? -17 28.047 1.657 1 92.19 417 GLY B N 1
ATOM 6645 C CA . GLY B 1 417 ? -16.016 28.797 0.896 1 92.19 417 GLY B CA 1
ATOM 6646 C C . GLY B 1 417 ? -16.062 28.516 -0.593 1 92.19 417 GLY B C 1
ATOM 6647 O O . GLY B 1 417 ? -15.031 28.312 -1.232 1 92.19 417 GLY B O 1
ATOM 6648 N N . ARG B 1 418 ? -17.219 28.266 -1.068 1 94.88 418 ARG B N 1
ATOM 6649 C CA . ARG B 1 418 ? -17.5 28.016 -2.479 1 94.88 418 ARG B CA 1
ATOM 6650 C C . ARG B 1 418 ? -17.094 26.609 -2.885 1 94.88 418 ARG B C 1
ATOM 6652 O O . ARG B 1 418 ? -17.172 26.25 -4.059 1 94.88 418 ARG B O 1
ATOM 6659 N N . ILE B 1 419 ? -16.641 25.844 -1.94 1 96.44 419 ILE B N 1
ATOM 6660 C CA . ILE B 1 419 ? -16.281 24.453 -2.193 1 96.44 419 ILE B CA 1
ATOM 6661 C C . ILE B 1 419 ? -17.469 23.547 -1.874 1 96.44 419 ILE B C 1
ATOM 6663 O O . ILE B 1 419 ? -18.031 23.625 -0.782 1 96.44 419 ILE B O 1
ATOM 6667 N N . MET B 1 420 ? -17.906 22.797 -2.82 1 97.06 420 MET B N 1
ATOM 6668 C CA . MET B 1 420 ? -18.953 21.812 -2.574 1 97.06 420 MET B CA 1
ATOM 6669 C C . MET B 1 420 ? -18.406 20.594 -1.839 1 97.06 420 MET B C 1
ATOM 6671 O O . MET B 1 420 ? -17.438 19.969 -2.291 1 97.06 420 MET B O 1
ATOM 6675 N N . VAL B 1 421 ? -18.984 20.297 -0.696 1 97.94 421 VAL B N 1
ATOM 6676 C CA . VAL B 1 421 ? -18.547 19.141 0.066 1 97.94 421 VAL B CA 1
ATOM 6677 C C . VAL B 1 421 ? -19.672 18.094 0.083 1 97.94 421 VAL B C 1
ATOM 6679 O O . VAL B 1 421 ? -20.688 18.281 0.744 1 97.94 421 VAL B O 1
ATOM 6682 N N . VAL B 1 422 ? -19.469 17.047 -0.725 1 98.12 422 VAL B N 1
ATOM 6683 C CA . VAL B 1 422 ? -20.406 15.922 -0.667 1 98.12 422 VAL B CA 1
ATOM 6684 C C . VAL B 1 422 ? -20.141 15.086 0.585 1 98.12 422 VAL B C 1
ATOM 6686 O O . VAL B 1 422 ? -19 14.656 0.822 1 98.12 422 VAL B O 1
ATOM 6689 N N . LEU B 1 423 ? -21.172 14.797 1.325 1 97.12 423 LEU B N 1
ATOM 6690 C CA . LEU B 1 423 ? -21.031 14.18 2.641 1 97.12 423 LEU B CA 1
ATOM 6691 C C . LEU B 1 423 ? -20.672 12.703 2.512 1 97.12 423 LEU B C 1
ATOM 6693 O O . LEU B 1 423 ? -20.984 12.07 1.496 1 97.12 423 LEU B O 1
ATOM 6697 N N . ARG B 1 424 ? -20.062 12.188 3.594 1 96 424 ARG B N 1
ATOM 6698 C CA . ARG B 1 424 ? -19.703 10.773 3.662 1 96 424 ARG B CA 1
ATOM 6699 C C . ARG B 1 424 ? -20.922 9.891 3.445 1 96 424 ARG B C 1
ATOM 6701 O O . ARG B 1 424 ? -21.969 10.094 4.078 1 96 424 ARG B O 1
ATOM 6708 N N . SER B 1 425 ? -20.859 8.984 2.518 1 94.94 425 SER B N 1
ATOM 6709 C CA . SER B 1 425 ? -21.859 7.969 2.234 1 94.94 425 SER B CA 1
ATOM 6710 C C . SER B 1 425 ? -23.141 8.594 1.694 1 94.94 425 SER B C 1
ATOM 6712 O O . SER B 1 425 ? -24.203 7.953 1.668 1 94.94 425 SER B O 1
ATOM 6714 N N . ALA B 1 426 ? -23.062 9.852 1.37 1 96 426 ALA B N 1
ATOM 6715 C CA . ALA B 1 426 ? -24.25 10.492 0.782 1 96 426 ALA B CA 1
ATOM 6716 C C . ALA B 1 426 ? -24.562 9.898 -0.591 1 96 426 ALA B C 1
ATOM 6718 O O . ALA B 1 426 ? -23.656 9.453 -1.3 1 96 426 ALA B O 1
ATOM 6719 N N . GLU B 1 427 ? -25.797 9.953 -0.875 1 96.62 427 GLU B N 1
ATOM 6720 C CA . GLU B 1 427 ? -26.266 9.508 -2.188 1 96.62 427 GLU B CA 1
ATOM 6721 C C . GLU B 1 427 ? -26.766 10.688 -3.018 1 96.62 427 GLU B C 1
ATOM 6723 O O . GLU B 1 427 ? -27.703 11.391 -2.609 1 96.62 427 GLU B O 1
ATOM 6728 N N . ILE B 1 428 ? -26.109 10.953 -4.109 1 97.56 428 ILE B N 1
ATOM 6729 C CA . ILE B 1 428 ? -26.547 11.945 -5.09 1 97.56 428 ILE B CA 1
ATOM 6730 C C . ILE B 1 428 ? -27.188 11.242 -6.281 1 97.56 428 ILE B C 1
ATOM 6732 O O . ILE B 1 428 ? -26.5 10.594 -7.074 1 97.56 428 ILE B O 1
ATOM 6736 N N . PRO B 1 429 ? -28.453 11.375 -6.445 1 96.44 429 PRO B N 1
ATOM 6737 C CA . PRO B 1 429 ? -29.172 10.625 -7.477 1 96.44 429 PRO B CA 1
ATOM 6738 C C . PRO B 1 429 ? -28.734 11 -8.891 1 96.44 429 PRO B C 1
ATOM 6740 O O . PRO B 1 429 ? -28.172 12.078 -9.102 1 96.44 429 PRO B O 1
ATOM 6743 N N . ASP B 1 430 ? -29.188 10.125 -9.797 1 96.88 430 ASP B N 1
ATOM 6744 C CA . ASP B 1 430 ? -28.906 10.352 -11.211 1 96.88 430 ASP B CA 1
ATOM 6745 C C . ASP B 1 430 ? -29.484 11.68 -11.68 1 96.88 430 ASP B C 1
ATOM 6747 O O . ASP B 1 430 ? -30.594 12.055 -11.281 1 96.88 430 ASP B O 1
ATOM 6751 N N . GLY B 1 431 ? -28.75 12.352 -12.43 1 97.12 431 GLY B N 1
ATOM 6752 C CA . GLY B 1 431 ? -29.266 13.539 -13.102 1 97.12 431 GLY B CA 1
ATOM 6753 C C . GLY B 1 431 ? -29.234 14.773 -12.219 1 97.12 431 GLY B C 1
ATOM 6754 O O . GLY B 1 431 ? -29.609 15.867 -12.664 1 97.12 431 GLY B O 1
ATOM 6755 N N . SER B 1 432 ? -28.688 14.703 -11.023 1 96.12 432 SER B N 1
ATOM 6756 C CA . SER B 1 432 ? -28.625 15.844 -10.117 1 96.12 432 SER B CA 1
ATOM 6757 C C . SER B 1 432 ? -27.688 16.922 -10.641 1 96.12 432 SER B C 1
ATOM 6759 O O . SER B 1 432 ? -26.609 16.609 -11.156 1 96.12 432 SER B O 1
ATOM 6761 N N . ILE B 1 433 ? -28.188 18.125 -10.594 1 96.56 433 ILE B N 1
ATOM 6762 C CA . ILE B 1 433 ? -27.344 19.281 -10.922 1 96.56 433 ILE B CA 1
ATOM 6763 C C . ILE B 1 433 ? -27.172 20.172 -9.695 1 96.56 433 ILE B C 1
ATOM 6765 O O . ILE B 1 433 ? -28.125 20.844 -9.281 1 96.56 433 ILE B O 1
ATOM 6769 N N . LEU B 1 434 ? -26.047 20.125 -9.141 1 95 434 LEU B N 1
ATOM 6770 C CA . LEU B 1 434 ? -25.766 20.875 -7.91 1 95 434 LEU B CA 1
ATOM 6771 C C . LEU B 1 434 ? -24.797 22.016 -8.172 1 95 434 LEU B C 1
ATOM 6773 O O . LEU B 1 434 ? -23.734 21.812 -8.742 1 95 434 LEU B O 1
#

Organism: Hibiscus syriacus (NCBI:txid106335)

Nearest PDB structures (foldseek):
  1yp4-assembly1_C  TM=9.039E-01  e=1.331E-49  Solanum tuberosum
  1yp4-assembly1_B  TM=9.135E-01  e=4.220E-49  Solanum tuberosum
  1yp4-assembly1_A  TM=8.993E-01  e=4.241E-48  Solanum tuberosum
  1yp3-assembly1_A  TM=9.029E-01  e=3.641E-47  Solanum tuberosum
  1yp4-assembly1_D  TM=9.004E-01  e=5.837E-47  Solanum tuberosum

InterPro domains:
  IPR005835 Nucleotidyl transferase domain [PF00483] (12-277)
  IPR005836 ADP-glucose pyrophosphorylase, conserved site [PS00809] (103-111)
  IPR011004 Trimeric LpxA-like superfamily [SSF51161] (297-433)
  IPR011831 Glucose-1-phosphate adenylyltransferase [PTHR43523] (8-433)
  IPR029044 Nucleotide-diphospho-sugar transferases [G3DSA:3.90.550.10] (5-299)
  IPR029044 Nucleotide-diphospho-sugar transferases [SSF53448] (8-323)

Sequence (868 aa):
MIELVRWQSVAAIVFGDGSESRLYPLKKRRSEGAIPIASNYRLIDAVVSNCINSNINKIYAMTQFNSTSLNSHLSRAYSGAGLGKEGFVEVIAAYQSPEDQGWFQGTADAIRRCLWVLEEYPVVEFLVLPGHHLYKMDYQKLIESHRNSKSDITIVASNTMRDEDAGFGVLKINAENQVMQYGLRSDREPQNSKVAEALTRLSETNYRCIPSMGIYLINRATMVNLLNQHFPKAKYFGTEVIRGALSLGMKVDAYLFEGYWEDMRSIEAFYQANMNCIKISNVGYNFCDRDSPVYTMPRYLPPTIVNNAVIMDSVIGDGCILNRCKIKGTVVGMRTKIGDGTTIKDSVIMGSDVYEIEDDGESNTNSKSVPIGIGENTEIKKAIVDKNARIGKNVKIINKDNVEEGEMEGIGYIISGRIMVVLRSAEIPDGSILMIELVRWQSVAAIVFGDGSESRLYPLKKRRSEGAIPIASNYRLIDAVVSNCINSNINKIYAMTQFNSTSLNSHLSRAYSGAGLGKEGFVEVIAAYQSPEDQGWFQGTADAIRRCLWVLEEYPVVEFLVLPGHHLYKMDYQKLIESHRNSKSDITIVASNTMRDEDAGFGVLKINAENQVMQYGLRSDREPQNSKVAEALTRLSETNYRCIPSMGIYLINRATMVNLLNQHFPKAKYFGTEVIRGALSLGMKVDAYLFEGYWEDMRSIEAFYQANMNCIKISNVGYNFCDRDSPVYTMPRYLPPTIVNNAVIMDSVIGDGCILNRCKIKGTVVGMRTKIGDGTTIKDSVIMGSDVYEIEDDGESNTNSKSVPIGIGENTEIKKAIVDKNARIGKNVKIINKDNVEEGEMEGIGYIISGRIMVVLRSAEIPDGSIL

Solvent-accessible surface area (backbone atoms only — not comparable to full-atom values): 43766 Å² total; per-residue (Å²): 131,79,72,67,76,63,76,78,37,48,31,36,39,30,34,26,50,74,62,82,70,47,36,56,74,69,36,74,85,24,18,52,21,49,35,72,37,66,27,68,36,34,29,29,28,37,44,53,20,30,33,49,70,37,73,32,32,39,34,38,34,36,30,75,48,51,50,63,57,35,44,54,45,45,52,59,27,46,74,75,63,72,39,59,94,83,30,46,67,42,73,45,60,59,55,66,39,95,88,47,73,52,74,64,78,31,62,31,32,42,50,55,74,40,40,75,68,64,60,71,51,90,46,53,30,38,35,38,34,60,16,53,36,47,52,76,58,64,50,52,59,55,50,49,51,35,61,73,68,66,42,46,30,32,34,36,22,36,75,65,81,54,89,77,50,58,62,31,38,34,31,34,22,40,86,85,30,37,51,75,43,68,46,69,37,60,76,77,60,70,64,73,30,52,53,54,46,47,41,57,62,27,58,86,47,80,44,51,68,33,36,42,68,66,32,37,42,31,31,38,69,54,51,51,44,42,42,64,69,75,37,66,79,42,35,36,40,66,81,42,48,48,38,47,39,51,74,72,64,51,48,38,31,52,43,78,42,87,65,46,75,44,71,45,61,35,56,58,41,39,52,48,54,38,59,45,53,52,52,19,74,76,55,68,43,56,63,76,33,81,88,55,46,50,51,44,57,69,73,60,62,39,44,18,37,30,46,34,30,41,35,27,50,21,27,42,18,52,29,20,40,38,28,38,27,38,38,30,46,25,35,30,7,24,42,30,37,40,25,46,62,16,38,38,32,49,26,38,38,48,20,34,93,62,81,79,74,77,70,78,72,85,58,66,78,73,76,84,69,59,56,68,27,40,26,34,46,18,39,38,37,43,28,37,38,33,43,41,23,9,33,19,35,46,21,34,43,52,50,78,81,68,52,45,70,43,87,40,64,91,67,23,29,34,28,47,82,50,29,39,34,34,36,65,56,22,62,40,57,63,59,40,77,63,132,78,72,67,76,64,77,77,36,48,32,36,39,29,36,28,51,76,64,84,70,44,36,56,72,67,35,74,85,25,20,50,22,49,36,72,36,66,28,68,36,34,29,29,28,36,45,51,21,28,32,49,68,39,74,34,32,40,35,38,35,35,31,75,49,51,52,63,56,34,44,55,44,45,52,60,27,46,72,74,63,70,40,60,95,84,32,45,64,42,75,46,61,58,55,64,40,97,87,49,72,51,73,65,78,29,61,30,32,42,49,56,74,40,39,75,68,63,61,71,52,89,46,54,30,37,35,37,37,59,16,53,36,45,52,78,59,64,49,52,60,54,51,48,52,35,61,73,67,64,43,47,30,33,35,35,22,38,73,65,83,55,88,78,51,58,62,33,38,33,32,34,22,39,87,86,29,37,51,76,43,69,45,70,37,62,76,76,60,72,65,76,29,52,54,55,45,47,42,55,61,27,57,84,44,80,40,51,70,33,36,41,67,64,32,37,42,31,31,37,70,53,49,51,44,42,40,64,67,75,38,65,80,42,33,37,40,65,80,42,47,47,38,47,39,52,74,73,67,51,48,38,32,52,44,80,42,87,63,45,74,42,71,46,60,35,56,57,42,38,52,50,52,38,58,46,52,54,52,18,76,76,55,69,44,57,63,75,34,80,88,54,48,50,50,45,56,69,72,60,63,40,44,18,37,30,46,34,30,41,35,27,48,20,28,41,18,52,28,21,39,37,27,39,26,39,40,30,47,25,36,30,7,23,40,29,36,39,24,46,62,16,37,37,32,49,25,38,36,46,21,35,91,61,80,80,74,75,70,76,71,85,62,65,76,73,77,84,70,60,57,70,28,38,27,33,47,18,39,39,38,42,29,37,37,33,44,42,23,9,32,20,36,46,21,35,42,51,51,80,80,68,52,46,70,42,86,41,64,91,67,24,28,33,27,48,82,49,29,38,33,37,35,66,57,22,60,40,58,63,57,40,78,65